Protein AF-A0A316BEP5-F1 (afdb_monomer)

Secondary structure (DSSP, 8-state):
-EEEEE-----GGGGGGGSSS-GGG-EEETTEEHHHHHHHHHHHTT--EEEEEE-TTHHHHHHHHHHTT-S-EEEEEE-TTTTTS-HHHHHHHHGGG--S-EEEEETTEEE-HHHHHHHHH-SSEEEEEESSSPPPSSS-EEEEETTEEEEEETT--SSEEEEEEEEEE-HHHHHHHHHHHHHHHHTT--SS-HHHHHHTTTT-S-EEEEE-TTS-EEE--SHHHHHHHHHHHHHHHH-EEEEEE--SS--HHHHHHHHHHHTTSEEEEEEE-HHHHHHHSSPPSS-HHHHHHHHHTSTTEEEEEEE-SSSSHHHHHHH--SEEEEEGGGSSSTTHHHHHHHHHHHHTTT-EEEEEPPP--HHHHHHHHHHT-S---HHHHHHHHHHHTTTSEEEE-HHHHHHHHHHHHHTT-SEEEEEE-GGGGGSTTHHHHHHHHHHH--EEEEE----SS-BHHHHHHHHHHHHHTT--EEEEEESHHHHHHHHHHHHHTTS-TTS-GGGS--------EEEEESSSSS-GGG-SEEEEEETTEEEEEE-GGGS-SEEEE-GGGGTTS-HHHHHHHHHHHHHHHHHHHHSTT--HHHHHHHHHHHHHHHHHHHHHHTT-HHHHHHHHHHHHHHHHHHHHH---HHHHHHHHHHHHH---HHHHHHHHHHHHHHHHHHTGGGB--TT-HHHHHHHHHHHHHHTT-SSHHHHHHHHHHHHHHTTPPPPP--HHHHHHHHHH--HHHHTTSSB---HHHHHHHHHHHHS--

Radius of gyration: 35.14 Å; Cα contacts (8 Å, |Δi|>4): 1401; chains: 1; bounding box: 84×60×95 Å

Foldseek 3Di:
DAEEEEFAADLPQAPPQPPPHTLLQRDLDPVDGNQLQVLVLCVLVPHAHYEYEYHDHQVVVVVVVVVSVDNHHYDYFYDDCSVPFDCLVSLVSCVVVPQFWYFYAYSQKDFASVVVVCQVPDPFKAFEWAPADQQDQAAKKFQDDPQFGQAIDNPDDPNITGGHGTITAGSVLVVQLNVLSNVCVVVVVGHDDSRVSVNVCRCPRGYGHDHPYPGGIDGDSYVVSSVVSSVSVVVQQAAFEEEEDLDLDDDPLNLSQLVVRLSRYAYEYEYEAQVQSLVQFAGRPAHSVVVLVVQQPRPSHNHYDYDDHLACQVVCVVVVGLEYEDECVLVDDDNVVSVVNVVVSNVVPNHYYDYHHGDPDPVVVVVVCVRRPDPDPSVVRVVVVLLVCQQFHEAECPPNNPSVLSNVVVLVKQEEEEQEEPCLVVAPCVVVLVCCCVPPVHHYHYQHPADVQGAQVSLLVLLVSCVVVVHQAYEFAEAQQSLLSRLSSQFCNPDDSVDRSLPDDTDADQRAYEYEYLALAQLSLAAQWHWHDYPNDIDIHGDPRSRHSYYYQYLRSPLPPDLLRLLLRLLNLLLLLLQLLQWLQHDPQLVVLSLQLLVLSVVQVVVSSVSHSVSSSSSNSSSNSSSNSCNRQPGAQLQLLLPLVCVVVVHDRSVSSLLLCLLVQVVCVVQLVQFPRPVHSVVSVVSLCSVQVSVVHRDSVVVSVVSVVSNVVSVDDQAADDPVVLVVSLVRRDVVRNNRHRGDDDSVNSSVSVCVSHNDD

Structure (mmCIF, N/CA/C/O backbone):
data_AF-A0A316BEP5-F1
#
_entry.id   AF-A0A316BEP5-F1
#
loop_
_atom_site.group_PDB
_atom_site.id
_atom_site.type_symbol
_atom_site.label_atom_id
_atom_site.label_alt_id
_atom_site.label_comp_id
_atom_site.label_asym_id
_atom_site.label_entity_id
_atom_site.label_seq_id
_atom_site.pdbx_PDB_ins_code
_atom_site.Cartn_x
_atom_site.Cartn_y
_atom_site.Cartn_z
_atom_site.occupancy
_atom_site.B_iso_or_equiv
_atom_site.auth_seq_id
_atom_site.auth_comp_id
_atom_site.auth_asym_id
_atom_site.auth_atom_id
_atom_site.pdbx_PDB_model_num
ATOM 1 N N . MET A 1 1 ? -20.422 9.930 34.159 1.00 94.19 1 MET A N 1
ATOM 2 C CA . MET A 1 1 ? -20.842 8.522 34.036 1.00 94.19 1 MET A CA 1
ATOM 3 C C . MET A 1 1 ? -19.641 7.634 34.285 1.00 94.19 1 MET A C 1
ATOM 5 O O . MET A 1 1 ? -18.597 7.869 33.685 1.00 94.19 1 MET A O 1
ATOM 9 N N . LYS A 1 2 ? -19.797 6.621 35.137 1.00 97.38 2 LYS A N 1
ATOM 10 C CA . LYS A 1 2 ? -18.762 5.634 35.473 1.00 97.38 2 LYS A CA 1
ATOM 11 C C . LYS A 1 2 ? -19.200 4.233 35.066 1.00 97.38 2 LYS A C 1
ATOM 13 O O . LYS A 1 2 ? -20.391 3.935 35.078 1.00 97.38 2 LYS A O 1
ATOM 18 N N . ALA A 1 3 ? -18.248 3.357 34.767 1.00 98.31 3 ALA A N 1
ATOM 19 C CA . ALA A 1 3 ? -18.516 1.926 34.660 1.00 98.31 3 ALA A CA 1
ATOM 20 C C . ALA A 1 3 ? -18.322 1.249 36.023 1.00 98.31 3 ALA A C 1
ATOM 22 O O . ALA A 1 3 ? -17.294 1.452 36.663 1.00 98.31 3 ALA A O 1
ATOM 23 N N . LEU A 1 4 ? -19.282 0.434 36.454 1.00 98.50 4 LEU A N 1
ATOM 24 C CA . LEU A 1 4 ? -19.165 -0.479 37.586 1.00 98.50 4 LEU A CA 1
ATOM 25 C C . LEU A 1 4 ? -19.053 -1.910 37.055 1.00 98.50 4 LEU A C 1
ATOM 27 O O . LEU A 1 4 ? -20.023 -2.437 36.514 1.00 98.50 4 LEU A O 1
ATOM 31 N N . ILE A 1 5 ? -17.887 -2.536 37.230 1.00 97.88 5 ILE A N 1
ATOM 32 C CA . ILE A 1 5 ? -17.625 -3.913 36.784 1.00 97.88 5 ILE A CA 1
ATOM 33 C C . ILE A 1 5 ? -17.524 -4.842 37.999 1.00 97.88 5 ILE A C 1
ATOM 35 O O . ILE A 1 5 ? -16.723 -4.615 38.917 1.00 97.88 5 ILE A O 1
ATOM 39 N N . LEU A 1 6 ? -18.344 -5.895 38.019 1.00 96.38 6 LEU A N 1
ATOM 40 C CA . LEU A 1 6 ? -18.434 -6.837 39.136 1.00 96.38 6 LEU A CA 1
ATOM 41 C C . LEU A 1 6 ? -17.553 -8.081 38.906 1.00 96.38 6 LEU A C 1
ATOM 43 O O . LEU A 1 6 ? -17.919 -8.950 38.123 1.00 96.38 6 LEU A O 1
ATOM 47 N N . ASN A 1 7 ? -16.408 -8.179 39.606 1.00 92.44 7 ASN A N 1
ATOM 48 C CA . ASN A 1 7 ? -15.392 -9.241 39.430 1.00 92.44 7 ASN A CA 1
ATOM 49 C C . ASN A 1 7 ? -15.070 -10.027 40.721 1.00 92.44 7 ASN A C 1
ATOM 51 O O . ASN A 1 7 ? -13.995 -10.605 40.863 1.00 92.44 7 ASN A O 1
ATOM 55 N N . SER A 1 8 ? -15.978 -10.040 41.696 1.00 82.38 8 SER A N 1
ATOM 56 C CA . SER A 1 8 ? -15.737 -10.631 43.028 1.00 82.38 8 SER A CA 1
ATOM 57 C C . SER A 1 8 ? -16.052 -12.134 43.132 1.00 82.38 8 SER A C 1
ATOM 59 O O . SER A 1 8 ? -15.769 -12.738 44.163 1.00 82.38 8 SER A O 1
ATOM 61 N N . GLY A 1 9 ? -16.614 -12.752 42.086 1.00 77.50 9 GLY A N 1
ATOM 62 C CA . GLY A 1 9 ? -17.022 -14.162 42.085 1.00 77.50 9 GLY A CA 1
ATOM 63 C C . GLY A 1 9 ? -15.871 -15.171 41.943 1.00 77.50 9 GLY A C 1
ATOM 64 O O . GLY A 1 9 ? -14.822 -14.872 41.381 1.00 77.50 9 GLY A O 1
ATOM 65 N N . LEU A 1 10 ? -16.102 -16.401 42.419 1.00 74.50 10 LEU A N 1
ATOM 66 C CA . LEU A 1 10 ? -15.107 -17.488 42.458 1.00 74.50 10 LEU A CA 1
ATOM 67 C C . LEU A 1 10 ? -14.943 -18.278 41.146 1.00 74.50 10 LEU A C 1
ATOM 69 O O . LEU A 1 10 ? -13.952 -18.980 40.982 1.00 74.50 10 LEU A O 1
ATOM 73 N N . GLY A 1 11 ? -15.908 -18.217 40.223 1.00 73.94 11 GLY A N 1
ATOM 74 C CA . GLY A 1 11 ? -15.787 -18.839 38.894 1.00 73.94 11 GLY A CA 1
ATOM 75 C C . GLY A 1 11 ? -15.676 -20.374 38.857 1.00 73.94 11 GLY A C 1
ATOM 76 O O . GLY A 1 11 ? -15.323 -20.918 37.819 1.00 73.94 11 GLY A O 1
ATOM 77 N N . HIS A 1 12 ? -16.002 -21.096 39.939 1.00 73.81 12 HIS A N 1
ATOM 78 C CA . HIS A 1 12 ? -15.737 -22.541 40.102 1.00 73.81 12 HIS A CA 1
ATOM 79 C C . HIS A 1 12 ? -16.158 -23.465 38.941 1.00 73.81 12 HIS A C 1
ATOM 81 O O . HIS A 1 12 ? -15.578 -24.536 38.775 1.00 73.81 12 HIS A O 1
ATOM 87 N N . ARG A 1 13 ? -17.164 -23.079 38.147 1.00 75.44 13 ARG A N 1
ATOM 88 C CA . ARG A 1 13 ? -17.688 -23.865 37.015 1.00 75.44 13 ARG A CA 1
ATOM 89 C C . ARG A 1 13 ? -16.745 -23.912 35.803 1.00 75.44 13 ARG A C 1
ATOM 91 O O . ARG A 1 13 ? -16.906 -24.789 34.964 1.00 75.44 13 ARG A O 1
ATOM 98 N N . MET A 1 14 ? -15.742 -23.036 35.742 1.00 78.81 14 MET A N 1
ATOM 99 C CA . MET A 1 14 ? -14.740 -22.985 34.667 1.00 78.81 14 MET A CA 1
ATOM 100 C C . MET A 1 14 ? -13.553 -23.944 34.882 1.00 78.81 14 MET A C 1
ATOM 102 O O . MET A 1 14 ? -12.717 -24.119 33.994 1.00 78.81 14 MET A O 1
ATOM 106 N N . GLY A 1 15 ? -13.471 -24.601 36.045 1.00 78.88 15 GLY A N 1
ATOM 107 C CA . GLY A 1 15 ? -12.435 -25.592 36.340 1.00 78.88 15 GLY A CA 1
ATOM 108 C C . GLY A 1 15 ? -11.015 -25.020 36.252 1.00 78.88 15 GLY A C 1
ATOM 109 O O . GLY A 1 15 ? -10.701 -24.018 36.890 1.00 78.88 15 GLY A O 1
ATOM 110 N N . VAL A 1 16 ? -10.151 -25.671 35.464 1.00 73.88 16 VAL A N 1
ATOM 111 C CA . VAL A 1 16 ? -8.734 -25.285 35.287 1.00 73.88 16 VAL A CA 1
ATOM 112 C C . VAL A 1 16 ? -8.589 -23.916 34.610 1.00 73.88 16 VAL A C 1
ATOM 114 O O . VAL A 1 16 ? -7.609 -23.223 34.847 1.00 73.88 16 VAL A O 1
ATOM 117 N N . LEU A 1 17 ? -9.578 -23.473 33.824 1.00 71.06 17 LEU A N 1
ATOM 118 C CA . LEU A 1 17 ? -9.513 -22.193 33.106 1.00 71.06 17 LEU A CA 1
ATOM 119 C C . LEU A 1 17 ? -9.552 -20.966 34.025 1.00 71.06 17 LEU A C 1
ATOM 121 O O . LEU A 1 17 ? -9.304 -19.868 33.556 1.00 71.06 17 LEU A O 1
ATOM 125 N N . THR A 1 18 ? -9.886 -21.117 35.307 1.00 77.81 18 THR A N 1
ATOM 126 C CA . THR A 1 18 ? -9.888 -20.013 36.283 1.00 77.81 18 THR A CA 1
ATOM 127 C C . THR A 1 18 ? -9.160 -20.394 37.570 1.00 77.81 18 THR A C 1
ATOM 129 O O . THR A 1 18 ? -9.447 -19.845 38.633 1.00 77.81 18 THR A O 1
ATOM 132 N N . SER A 1 19 ? -8.249 -21.375 37.518 1.00 77.31 19 SER A N 1
ATOM 133 C CA . SER A 1 19 ? -7.516 -21.813 38.713 1.00 77.31 19 SER A CA 1
ATOM 134 C C . SER A 1 19 ? -6.464 -20.805 39.172 1.00 77.31 19 SER A C 1
ATOM 136 O O . SER A 1 19 ? -6.113 -20.795 40.348 1.00 77.31 19 SER A O 1
ATOM 138 N N . GLU A 1 20 ? -5.972 -19.964 38.260 1.00 81.31 20 GLU A N 1
ATOM 139 C CA . GLU A 1 20 ? -4.871 -19.022 38.518 1.00 81.31 20 GLU A CA 1
ATOM 140 C C . GLU A 1 20 ? -5.258 -17.551 38.291 1.00 81.31 20 GLU A C 1
ATOM 142 O O . GLU A 1 20 ? -4.452 -16.655 38.530 1.00 81.31 20 GLU A O 1
ATOM 147 N N . HIS A 1 21 ? -6.490 -17.281 37.848 1.00 83.88 21 HIS A N 1
ATOM 148 C CA . HIS A 1 21 ? -6.966 -15.927 37.572 1.00 83.88 21 HIS A CA 1
ATOM 149 C C . HIS A 1 21 ? -8.503 -15.807 37.668 1.00 83.88 21 HIS A C 1
ATOM 151 O O . HIS A 1 21 ? -9.218 -16.805 37.535 1.00 83.88 21 HIS A O 1
ATOM 157 N N . PRO A 1 22 ? -9.044 -14.584 37.855 1.00 87.19 22 PRO A N 1
ATOM 158 C CA . PRO A 1 22 ? -10.480 -14.317 37.787 1.00 87.19 22 PRO A CA 1
ATOM 159 C C . PRO A 1 22 ? -11.125 -14.758 36.464 1.00 87.19 22 PRO A C 1
ATOM 161 O O . PRO A 1 22 ? -10.497 -14.706 35.404 1.00 87.19 22 PRO A O 1
ATOM 164 N N . LYS A 1 23 ? -12.427 -15.078 36.500 1.00 89.50 23 LYS A N 1
ATOM 165 C CA . LYS A 1 23 ? -13.220 -15.465 35.313 1.00 89.50 23 LYS A CA 1
ATOM 166 C C . LYS A 1 23 ? -13.191 -14.416 34.198 1.00 89.50 23 LYS A C 1
ATOM 168 O O . LYS A 1 23 ? -13.079 -14.773 33.030 1.00 89.50 23 LYS A O 1
ATOM 173 N N . CYS A 1 24 ? -13.192 -13.131 34.545 1.00 92.25 24 CYS A N 1
ATOM 174 C CA . CYS A 1 24 ? -13.116 -12.033 33.579 1.00 92.25 24 CYS A CA 1
ATOM 175 C C . CYS A 1 24 ? -11.785 -11.974 32.800 1.00 92.25 24 CYS A C 1
ATOM 177 O O . CYS A 1 24 ? -11.690 -11.305 31.774 1.00 92.25 24 CYS A O 1
ATOM 179 N N . MET A 1 25 ? -10.749 -12.691 33.242 1.00 92.94 25 MET A N 1
ATOM 180 C CA . MET A 1 25 ? -9.478 -12.815 32.522 1.00 92.94 25 MET A CA 1
ATOM 181 C C . MET A 1 25 ? -9.443 -14.014 31.564 1.00 92.94 25 MET A C 1
ATOM 183 O O . MET A 1 25 ? -8.424 -14.231 30.922 1.00 92.94 25 MET A O 1
ATOM 187 N N . THR A 1 26 ? -10.545 -14.754 31.411 1.00 92.81 26 THR A N 1
ATOM 188 C CA . THR A 1 26 ? -10.648 -15.827 30.410 1.00 92.81 26 THR A CA 1
ATOM 189 C C . THR A 1 26 ? -10.483 -15.258 29.001 1.00 92.81 26 THR A C 1
ATOM 191 O O . THR A 1 26 ? -11.129 -14.266 28.647 1.00 92.81 26 THR A O 1
ATOM 194 N N . GLU A 1 27 ? -9.623 -15.885 28.201 1.00 93.75 27 GLU A N 1
ATOM 195 C CA . GLU A 1 27 ? -9.414 -15.556 26.790 1.00 93.75 27 GLU A CA 1
ATOM 196 C C . GLU A 1 27 ? -10.657 -15.904 25.962 1.00 93.75 27 GLU A C 1
ATOM 198 O O . GLU A 1 27 ? -11.173 -17.015 26.040 1.00 93.75 27 GLU A O 1
ATOM 203 N N . VAL A 1 28 ? -11.135 -14.949 25.163 1.00 93.25 28 VAL A N 1
ATOM 204 C CA . VAL A 1 28 ? -12.271 -15.120 24.230 1.00 93.25 28 VAL A CA 1
ATOM 205 C C . VAL A 1 28 ? -11.830 -15.060 22.768 1.00 93.25 28 VAL A C 1
ATOM 207 O O . VAL A 1 28 ? -12.581 -15.415 21.861 1.00 93.25 28 VAL A O 1
ATOM 210 N N . SER A 1 29 ? -10.599 -14.609 22.531 1.00 88.38 29 SER A N 1
ATOM 211 C CA . SER A 1 29 ? -9.916 -14.625 21.243 1.00 88.38 29 SER A CA 1
ATOM 212 C C . SER A 1 29 ? -8.402 -14.679 21.473 1.00 88.38 29 SER A C 1
ATOM 214 O O . SER A 1 29 ? -7.930 -14.537 22.598 1.00 88.38 29 SER A O 1
ATOM 216 N N . ALA A 1 30 ? -7.622 -14.821 20.398 1.00 82.44 30 ALA A N 1
ATOM 217 C CA . ALA A 1 30 ? -6.159 -14.829 20.477 1.00 82.44 30 ALA A CA 1
ATOM 218 C C . ALA A 1 30 ? -5.543 -13.502 20.973 1.00 82.44 30 ALA A C 1
ATOM 220 O O . ALA A 1 30 ? -4.338 -13.432 21.197 1.00 82.44 30 ALA A O 1
ATOM 221 N N . THR A 1 31 ? -6.334 -12.429 21.078 1.00 83.12 31 THR A N 1
ATOM 222 C CA . THR A 1 31 ? -5.850 -11.082 21.420 1.00 83.12 31 THR A CA 1
ATOM 223 C C . THR A 1 31 ? -6.643 -10.415 22.543 1.00 83.12 31 THR A C 1
ATOM 225 O O . THR A 1 31 ? -6.311 -9.288 22.932 1.00 83.12 31 THR A O 1
ATOM 228 N N . GLU A 1 32 ? -7.691 -11.067 23.063 1.00 91.88 32 GLU A N 1
ATOM 229 C CA . GLU A 1 32 ? -8.589 -10.490 24.063 1.00 91.88 32 GLU A CA 1
ATOM 230 C C . GLU A 1 32 ? -9.044 -11.502 25.119 1.00 91.88 32 GLU A C 1
ATOM 232 O O . GLU A 1 32 ? -9.495 -12.605 24.816 1.00 91.88 32 GLU A O 1
ATOM 237 N N . THR A 1 33 ? -9.036 -11.052 26.372 1.00 95.56 33 THR A N 1
ATOM 238 C CA . THR A 1 33 ? -9.859 -11.605 27.455 1.00 95.56 33 THR A CA 1
ATOM 239 C C . THR A 1 33 ? -11.205 -10.888 27.548 1.00 95.56 33 THR A C 1
ATOM 241 O O . THR A 1 33 ? -11.322 -9.760 27.049 1.00 95.56 33 THR A O 1
ATOM 244 N N . ILE A 1 34 ? -12.184 -11.481 28.249 1.00 96.06 34 ILE A N 1
ATOM 245 C CA . ILE A 1 34 ? -13.493 -10.853 28.532 1.00 96.06 34 ILE A CA 1
ATOM 246 C C . ILE A 1 34 ? -13.300 -9.413 29.028 1.00 96.06 34 ILE A C 1
ATOM 248 O O . ILE A 1 34 ? -13.824 -8.466 28.441 1.00 96.06 34 ILE A O 1
ATOM 252 N N . LEU A 1 35 ? -12.469 -9.229 30.056 1.00 96.25 35 LEU A N 1
ATOM 253 C CA . LEU A 1 35 ? -12.233 -7.928 30.664 1.00 96.25 35 LEU A CA 1
ATOM 254 C C . LEU A 1 35 ? -11.538 -6.956 29.711 1.00 96.25 35 LEU A C 1
ATOM 256 O O . LEU A 1 35 ? -11.959 -5.807 29.595 1.00 96.25 35 LEU A O 1
ATOM 260 N N . SER A 1 36 ? -10.485 -7.394 29.012 1.00 96.50 36 SER A N 1
ATOM 261 C CA . SER A 1 36 ? -9.779 -6.507 28.079 1.00 96.50 36 SER A CA 1
ATOM 262 C C . SER A 1 36 ? -10.716 -5.990 26.987 1.00 96.50 36 SER A C 1
ATOM 264 O O . SER A 1 36 ? -10.635 -4.822 26.609 1.00 96.50 36 SER A O 1
ATOM 266 N N . ARG A 1 37 ? -11.661 -6.829 26.545 1.00 95.06 37 ARG A N 1
ATOM 267 C CA . ARG A 1 37 ? -12.696 -6.456 25.591 1.00 95.06 37 ARG A CA 1
ATOM 268 C C . ARG A 1 37 ? -13.671 -5.446 26.190 1.00 95.06 37 ARG A C 1
ATOM 270 O O . ARG A 1 37 ? -13.867 -4.390 25.596 1.00 95.06 37 ARG A O 1
ATOM 277 N N . GLN A 1 38 ? -14.240 -5.727 27.365 1.00 97.25 38 GLN A N 1
ATOM 278 C CA . GLN A 1 38 ? -15.147 -4.802 28.062 1.00 97.25 38 GLN A CA 1
ATOM 279 C C . GLN A 1 38 ? -14.518 -3.408 28.206 1.00 97.25 38 GLN A C 1
ATOM 281 O O . GLN A 1 38 ? -15.133 -2.406 27.839 1.00 97.25 38 GLN A O 1
ATOM 286 N N . LEU A 1 39 ? -13.262 -3.343 28.658 1.00 97.31 39 LEU A N 1
ATOM 287 C CA . LEU A 1 39 ? -12.530 -2.089 28.830 1.00 97.31 39 LEU A CA 1
ATOM 288 C C . LEU A 1 39 ? -12.281 -1.379 27.490 1.00 97.31 39 LEU A C 1
ATOM 290 O O . LEU A 1 39 ? -12.564 -0.189 27.370 1.00 97.31 39 LEU A O 1
ATOM 294 N N . LYS A 1 40 ? -11.821 -2.080 26.446 1.00 94.00 40 LYS A N 1
ATOM 295 C CA . LYS A 1 40 ? -11.631 -1.474 25.112 1.00 94.00 40 LYS A CA 1
ATOM 296 C C . LYS A 1 40 ? -12.938 -0.915 24.537 1.00 94.00 40 LYS A C 1
ATOM 298 O O . LYS A 1 40 ? -12.927 0.167 23.948 1.00 94.00 40 LYS A O 1
ATOM 303 N N . LEU A 1 41 ? -14.059 -1.616 24.722 1.00 94.69 41 LEU A N 1
ATOM 304 C CA . LEU A 1 41 ? -15.375 -1.162 24.267 1.00 94.69 41 LEU A CA 1
ATOM 305 C C . LEU A 1 41 ? -15.842 0.079 25.043 1.00 94.69 41 LEU A C 1
ATOM 307 O O . LEU A 1 41 ? -16.244 1.059 24.414 1.00 94.69 41 LEU A O 1
ATOM 311 N N . LEU A 1 42 ? -15.706 0.090 26.372 1.00 96.19 42 LEU A N 1
ATOM 312 C CA . LEU A 1 42 ? -15.985 1.262 27.212 1.00 96.19 42 LEU A CA 1
ATOM 313 C C . LEU A 1 42 ? -15.149 2.479 26.791 1.00 96.19 42 LEU A C 1
ATOM 315 O O . LEU A 1 42 ? -15.701 3.559 26.568 1.00 96.19 42 LEU A O 1
ATOM 319 N N . LEU A 1 43 ? -13.840 2.290 26.584 1.00 93.50 43 LEU A N 1
ATOM 320 C CA . LEU A 1 43 ? -12.944 3.355 26.127 1.00 93.50 43 LEU A CA 1
ATOM 321 C C . LEU A 1 43 ? -13.382 3.918 24.774 1.00 93.50 43 LEU A C 1
ATOM 323 O O . LEU A 1 43 ? -13.357 5.129 24.562 1.00 93.50 43 LEU A O 1
ATOM 327 N N . SER A 1 44 ? -13.801 3.042 23.855 1.00 89.56 44 SER A N 1
ATOM 328 C CA . SER A 1 44 ? -14.253 3.442 22.517 1.00 89.56 44 SER A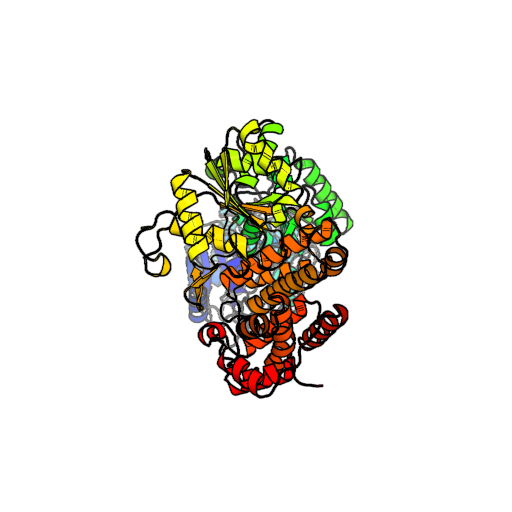 CA 1
ATOM 329 C C . SER A 1 44 ? -15.511 4.316 22.535 1.00 89.56 44 SER A C 1
ATOM 331 O O . SER A 1 44 ? -15.741 5.076 21.594 1.00 89.56 44 SER A O 1
ATOM 333 N N . LEU A 1 45 ? -16.292 4.232 23.614 1.00 91.50 45 LEU A N 1
ATOM 334 C CA . LEU A 1 45 ? -17.512 5.003 23.853 1.00 91.50 45 LEU A CA 1
ATOM 335 C C . LEU A 1 45 ? -17.278 6.165 24.835 1.00 91.50 45 LEU A C 1
ATOM 337 O O . LEU A 1 45 ? -18.224 6.825 25.253 1.00 91.50 45 LEU A O 1
ATOM 341 N N . GLY A 1 46 ? -16.013 6.457 25.162 1.00 91.69 46 GLY A N 1
ATOM 342 C CA . GLY A 1 46 ? -15.612 7.610 25.967 1.00 91.69 46 GLY A CA 1
ATOM 343 C C . GLY A 1 46 ? -15.752 7.423 27.477 1.00 91.69 46 GLY A C 1
ATOM 344 O O . GLY A 1 46 ? -15.623 8.400 28.210 1.00 91.69 46 GLY A O 1
ATOM 345 N N . ILE A 1 47 ? -15.997 6.202 27.959 1.00 95.88 47 ILE A N 1
ATOM 346 C CA . ILE A 1 47 ? -16.055 5.916 29.395 1.00 95.88 47 ILE A CA 1
ATOM 347 C C . ILE A 1 47 ? -14.647 5.594 29.889 1.00 95.88 47 ILE A C 1
ATOM 349 O O . ILE A 1 47 ? -14.083 4.553 29.554 1.00 95.88 47 ILE A O 1
ATOM 353 N N . THR A 1 48 ? -14.082 6.501 30.685 1.00 96.94 48 THR A N 1
ATOM 354 C CA . THR A 1 48 ? -12.712 6.399 31.211 1.00 96.94 48 THR A CA 1
ATOM 355 C C . THR A 1 48 ? -12.645 6.063 32.693 1.00 96.94 48 THR A C 1
ATOM 357 O O . THR A 1 48 ? -11.608 5.595 33.149 1.00 96.94 48 THR A O 1
ATOM 360 N N . ASP A 1 49 ? -13.719 6.290 33.448 1.00 97.94 49 ASP A N 1
ATOM 361 C CA . ASP A 1 49 ? -13.750 6.100 34.897 1.00 97.94 49 ASP A CA 1
ATOM 362 C C . ASP A 1 49 ? -14.422 4.769 35.248 1.00 97.94 49 ASP A C 1
ATOM 364 O O . ASP A 1 49 ? -15.622 4.579 35.028 1.00 97.94 49 ASP A O 1
ATOM 368 N N . VAL A 1 50 ? -13.634 3.840 35.793 1.00 98.31 50 VAL A N 1
ATOM 369 C CA . VAL A 1 50 ? -14.045 2.460 36.071 1.00 98.31 50 VAL A CA 1
ATOM 370 C C . VAL A 1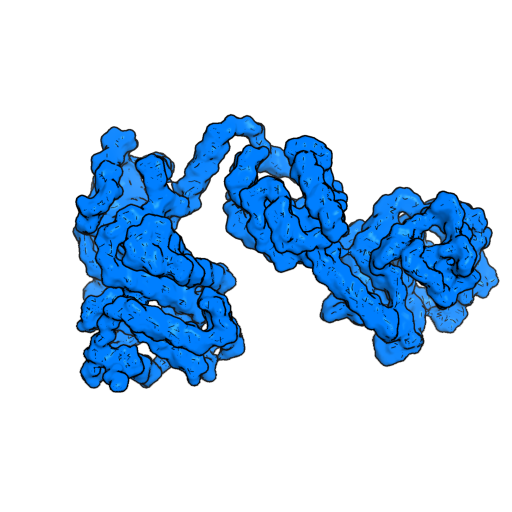 50 ? -13.912 2.169 37.562 1.00 98.31 50 VAL A C 1
ATOM 372 O O . VAL A 1 50 ? -12.818 2.186 38.124 1.00 98.31 50 VAL A O 1
ATOM 375 N N . VAL A 1 51 ? -15.030 1.849 38.205 1.00 98.38 51 VAL A N 1
ATOM 376 C CA . VAL A 1 51 ? -15.074 1.255 39.541 1.00 98.38 51 VAL A CA 1
ATOM 377 C C . VAL A 1 51 ? -15.154 -0.257 39.372 1.00 98.38 51 VAL A C 1
ATOM 379 O O . VAL A 1 51 ? -16.089 -0.780 38.770 1.00 98.38 51 VAL A O 1
ATOM 382 N N . MET A 1 52 ? -14.169 -0.980 39.892 1.00 97.06 52 MET A N 1
ATOM 383 C CA . MET A 1 52 ? -14.077 -2.426 39.733 1.00 97.06 52 MET A CA 1
ATOM 384 C C . MET A 1 52 ? -14.086 -3.105 41.094 1.00 97.06 52 MET A C 1
ATOM 386 O O . MET A 1 52 ? -13.223 -2.841 41.931 1.00 97.06 52 MET A O 1
ATOM 390 N N . THR A 1 53 ? -15.058 -3.989 41.318 1.00 96.44 53 THR A N 1
ATOM 391 C CA . THR A 1 53 ? -15.100 -4.766 42.563 1.00 96.44 53 THR A CA 1
ATOM 392 C C . THR A 1 53 ? -14.254 -6.022 42.431 1.00 96.44 53 THR A C 1
ATOM 394 O O . THR A 1 53 ? -14.355 -6.727 41.430 1.00 96.44 53 THR A O 1
ATOM 397 N N . THR A 1 54 ? -13.430 -6.311 43.432 1.00 94.19 54 THR A N 1
ATOM 398 C CA . THR A 1 54 ? -12.497 -7.447 43.440 1.00 94.19 54 THR A CA 1
ATOM 399 C C . THR A 1 54 ? -12.797 -8.400 44.606 1.00 94.19 54 THR A C 1
ATOM 401 O O . THR A 1 54 ? -13.600 -8.081 45.484 1.00 94.19 54 THR A O 1
ATOM 404 N N . GLY A 1 55 ? -12.210 -9.600 44.595 1.00 89.81 55 GLY A N 1
ATOM 405 C CA . GLY A 1 55 ? -12.444 -10.643 45.603 1.00 89.81 55 GLY A CA 1
ATOM 406 C C . GLY A 1 55 ? -11.254 -11.597 45.722 1.00 89.81 55 GLY A C 1
ATOM 407 O O . GLY A 1 55 ? -10.164 -11.173 46.087 1.00 89.81 55 GLY A O 1
ATOM 408 N N . TYR A 1 56 ? -11.453 -12.873 45.378 1.00 81.81 56 TYR A N 1
ATOM 409 C CA . TYR A 1 56 ? -10.479 -13.964 45.563 1.00 81.81 56 TYR A CA 1
ATOM 410 C C . TYR A 1 56 ? -9.089 -13.746 44.922 1.00 81.81 56 TYR A C 1
ATOM 412 O O . TYR A 1 56 ? -8.096 -14.230 45.454 1.00 81.81 56 TYR A O 1
ATOM 420 N N . PHE A 1 57 ? -9.008 -12.990 43.821 1.00 83.75 57 PHE A N 1
ATOM 421 C CA . PHE A 1 57 ? -7.778 -12.720 43.057 1.00 83.75 57 PHE A CA 1
ATOM 422 C C . PHE A 1 57 ? -7.558 -11.215 42.829 1.00 83.75 57 PHE A C 1
ATOM 424 O O . PHE A 1 57 ? -7.297 -10.767 41.710 1.00 83.75 57 PHE A O 1
ATOM 431 N N . ASP A 1 58 ? -7.737 -10.405 43.868 1.00 89.19 58 ASP A N 1
ATOM 432 C CA . ASP A 1 58 ? -7.718 -8.948 43.739 1.00 89.19 58 ASP A CA 1
ATOM 433 C C . ASP A 1 58 ? -6.420 -8.386 43.144 1.00 89.19 58 ASP A C 1
ATOM 435 O O . ASP A 1 58 ? -6.493 -7.615 42.188 1.00 89.19 58 ASP A O 1
ATOM 439 N N . GLN A 1 59 ? -5.252 -8.810 43.631 1.00 91.94 59 GLN A N 1
ATOM 440 C CA . GLN A 1 59 ? -3.973 -8.301 43.137 1.00 91.94 59 GLN A CA 1
ATOM 441 C C . GLN A 1 59 ? -3.714 -8.704 41.679 1.00 91.94 59 GLN A C 1
ATOM 443 O O . GLN A 1 59 ? -3.289 -7.869 40.888 1.00 91.94 59 GLN A O 1
ATOM 448 N N . VAL A 1 60 ? -4.050 -9.942 41.294 1.00 92.56 60 VAL A N 1
ATOM 449 C CA . VAL A 1 60 ? -3.899 -10.432 39.909 1.00 92.56 60 VAL A CA 1
ATOM 450 C C . VAL A 1 60 ? -4.711 -9.572 38.939 1.00 92.56 60 VAL A C 1
ATOM 452 O O . VAL A 1 60 ? -4.226 -9.196 37.874 1.00 92.56 60 VAL A O 1
ATOM 455 N N . LEU A 1 61 ? -5.939 -9.217 39.324 1.00 92.56 61 LEU A N 1
ATOM 456 C CA . LEU A 1 61 ? -6.819 -8.380 38.514 1.00 92.56 61 LEU A CA 1
ATOM 457 C C . LEU A 1 61 ? -6.301 -6.938 38.389 1.00 92.56 61 LEU A C 1
ATOM 459 O O . LEU A 1 61 ? -6.365 -6.355 37.304 1.00 92.56 61 LEU A O 1
ATOM 463 N N . ILE A 1 62 ? -5.782 -6.372 39.484 1.00 94.38 62 ILE A N 1
ATOM 464 C CA . ILE A 1 62 ? -5.167 -5.036 39.502 1.00 94.38 62 ILE A CA 1
ATOM 465 C C . ILE A 1 62 ? -3.943 -5.009 38.582 1.00 94.38 62 ILE A C 1
ATOM 467 O O . ILE A 1 62 ? -3.831 -4.128 37.726 1.00 94.38 62 ILE A O 1
ATOM 471 N N . ASP A 1 63 ? -3.057 -5.996 38.714 1.00 95.19 63 ASP A N 1
ATOM 472 C CA . ASP A 1 63 ? -1.840 -6.110 37.910 1.00 95.19 63 ASP A CA 1
ATOM 473 C C . ASP A 1 63 ? -2.171 -6.276 36.425 1.00 95.19 63 ASP A C 1
ATOM 475 O O . ASP A 1 63 ? -1.556 -5.624 35.581 1.00 95.19 63 ASP A O 1
ATOM 479 N N . TYR A 1 64 ? -3.196 -7.067 36.100 1.00 94.75 64 TYR A N 1
ATOM 480 C CA . TYR A 1 64 ? -3.668 -7.226 34.729 1.00 94.75 64 TYR A CA 1
ATOM 481 C C . TYR A 1 64 ? -4.195 -5.913 34.132 1.00 94.75 64 TYR A C 1
ATOM 483 O O . TYR A 1 64 ? -3.815 -5.547 33.021 1.00 94.75 64 TYR A O 1
ATOM 491 N N . CYS A 1 65 ? -5.014 -5.154 34.869 1.00 94.25 65 CYS A N 1
ATOM 492 C CA . CYS A 1 65 ? -5.503 -3.853 34.399 1.00 94.25 65 CYS A CA 1
ATOM 493 C C . CYS A 1 65 ? -4.354 -2.859 34.157 1.00 94.25 65 CYS A C 1
ATOM 495 O O . CYS A 1 65 ? -4.365 -2.141 33.157 1.00 94.25 65 CYS A O 1
ATOM 497 N N . ASN A 1 66 ? -3.344 -2.854 35.034 1.00 92.44 66 ASN A N 1
ATOM 498 C CA . ASN A 1 66 ? -2.141 -2.040 34.861 1.00 92.44 66 ASN A CA 1
ATOM 499 C C . ASN A 1 66 ? -1.329 -2.481 33.632 1.00 92.44 66 ASN A C 1
ATOM 501 O O . ASN A 1 66 ? -0.861 -1.638 32.867 1.00 92.44 66 ASN A O 1
ATOM 505 N N . PHE A 1 67 ? -1.200 -3.793 33.414 1.00 93.94 67 PHE A N 1
ATOM 506 C CA . PHE A 1 67 ? -0.492 -4.372 32.272 1.00 93.94 67 PHE A CA 1
ATOM 507 C C . PHE A 1 67 ? -1.133 -4.005 30.927 1.00 93.94 67 PHE A C 1
ATOM 509 O O . PHE A 1 67 ? -0.416 -3.758 29.959 1.00 93.94 67 PHE A O 1
ATOM 516 N N . LEU A 1 68 ? -2.467 -3.907 30.862 1.00 93.00 68 LEU A N 1
ATOM 517 C CA . LEU A 1 68 ? -3.174 -3.512 29.638 1.00 93.00 68 LEU A CA 1
ATOM 518 C C . LEU A 1 68 ? -2.815 -2.095 29.155 1.00 93.00 68 LEU A C 1
ATOM 520 O O . LEU A 1 68 ? -3.017 -1.795 27.978 1.00 93.00 68 LEU A O 1
ATOM 524 N N . GLY A 1 69 ? -2.317 -1.217 30.037 1.00 91.38 69 GLY A N 1
ATOM 525 C CA . GLY A 1 69 ? -1.854 0.125 29.668 1.00 91.38 69 GLY A CA 1
ATOM 526 C C . GLY A 1 69 ? -2.935 1.023 29.052 1.00 91.38 69 GLY A C 1
ATOM 527 O O . GLY A 1 69 ? -2.620 1.933 28.282 1.00 91.38 69 GLY A O 1
ATOM 528 N N . LEU A 1 70 ? -4.214 0.761 29.343 1.00 93.25 70 LEU A N 1
ATOM 529 C CA . LEU A 1 70 ? -5.329 1.552 28.820 1.00 93.25 70 LEU A CA 1
ATOM 530 C C . LEU A 1 70 ? -5.404 2.913 29.536 1.00 93.25 70 LEU A C 1
ATOM 532 O O . LEU A 1 70 ? -5.239 2.964 30.755 1.00 93.25 70 LEU A O 1
ATOM 536 N N . PRO A 1 71 ? -5.699 4.016 28.821 1.00 94.31 71 PRO A N 1
ATOM 537 C CA . PRO A 1 71 ? -5.835 5.348 29.413 1.00 94.31 71 PRO A CA 1
ATOM 538 C C . PRO A 1 71 ? -7.173 5.488 30.165 1.00 94.31 71 PRO A C 1
ATOM 540 O O . PRO A 1 71 ? -8.084 6.183 29.718 1.00 94.31 71 PRO A O 1
ATOM 543 N N . MET A 1 72 ? -7.298 4.790 31.294 1.00 96.12 72 MET A N 1
ATOM 544 C CA . MET A 1 72 ? -8.482 4.746 32.153 1.00 96.12 72 MET A CA 1
ATOM 545 C C . MET A 1 72 ? -8.130 5.027 33.615 1.00 96.12 72 MET A C 1
ATOM 547 O O . MET A 1 72 ? -7.044 4.693 34.087 1.00 96.12 72 MET A O 1
ATOM 551 N N . ASN A 1 73 ? -9.089 5.589 34.347 1.00 96.94 73 ASN A N 1
ATOM 552 C CA . ASN A 1 73 ? -9.014 5.807 35.784 1.00 96.94 73 ASN A CA 1
ATOM 553 C C . ASN A 1 73 ? -9.694 4.639 36.506 1.00 96.94 73 ASN A C 1
ATOM 555 O O . ASN A 1 73 ? -10.923 4.538 36.520 1.00 96.94 73 ASN A O 1
ATOM 559 N N . PHE A 1 74 ? -8.900 3.769 37.126 1.00 97.62 74 PHE A N 1
ATOM 560 C CA . PHE A 1 74 ? -9.418 2.631 37.881 1.00 97.62 74 PHE A CA 1
ATOM 561 C C . PHE A 1 74 ? -9.561 2.949 39.372 1.00 97.62 74 PHE A C 1
ATOM 563 O O . PHE A 1 74 ? -8.639 3.448 40.013 1.00 97.62 74 PHE A O 1
ATOM 570 N N . THR A 1 75 ? -10.713 2.599 39.941 1.00 97.88 75 THR A N 1
ATOM 571 C CA . THR A 1 75 ? -10.944 2.519 41.387 1.00 97.88 75 THR A CA 1
ATOM 572 C C . THR A 1 75 ? -11.258 1.074 41.744 1.00 97.88 75 THR A C 1
ATOM 574 O O . THR A 1 75 ? -12.342 0.578 41.439 1.00 97.88 75 THR A O 1
ATOM 577 N N . PHE A 1 76 ? -10.315 0.391 42.387 1.00 97.44 76 PHE A N 1
ATOM 578 C CA . PHE A 1 76 ? -10.499 -0.991 42.825 1.00 97.44 76 PHE A CA 1
ATOM 579 C C . PHE A 1 76 ? -11.090 -1.035 44.232 1.00 97.44 76 PHE A C 1
ATOM 581 O O . PHE A 1 76 ? -10.595 -0.367 45.140 1.00 97.44 76 PHE A O 1
ATOM 588 N N . VAL A 1 77 ? -12.138 -1.835 44.416 1.00 97.12 77 VAL A N 1
ATOM 589 C CA . VAL A 1 77 ? -12.804 -2.015 45.709 1.00 97.12 77 VAL A CA 1
ATOM 590 C C . VAL A 1 77 ? -12.885 -3.501 46.037 1.00 97.12 77 V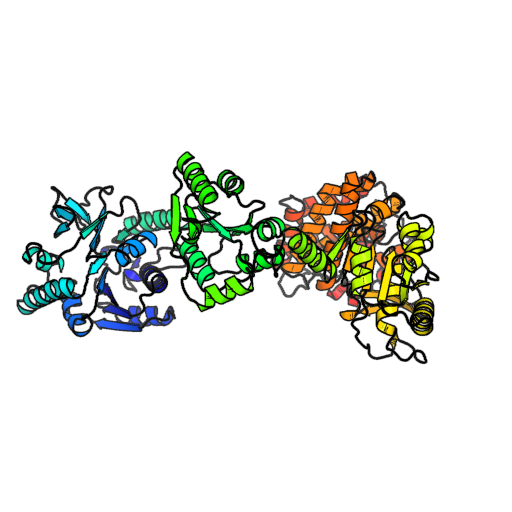AL A C 1
ATOM 592 O O . VAL A 1 77 ? -13.655 -4.239 45.426 1.00 97.12 77 VAL A O 1
ATOM 595 N N . ASN A 1 78 ? -12.099 -3.943 47.016 1.00 95.88 78 ASN A N 1
ATOM 596 C CA . ASN A 1 78 ? -12.117 -5.328 47.477 1.00 95.88 78 ASN A CA 1
ATOM 597 C C . ASN A 1 78 ? -13.397 -5.623 48.283 1.00 95.88 78 ASN A C 1
ATOM 599 O O . ASN A 1 78 ? -13.764 -4.856 49.177 1.00 95.88 78 ASN A O 1
ATOM 603 N N . ASN A 1 79 ? -14.070 -6.734 47.969 1.00 95.25 79 ASN A N 1
ATOM 604 C CA . ASN A 1 79 ? -15.076 -7.343 48.834 1.00 95.25 79 ASN A CA 1
ATOM 605 C C . ASN A 1 79 ? -14.385 -8.380 49.742 1.00 95.25 79 ASN A C 1
ATOM 607 O O . ASN A 1 79 ? -14.110 -9.486 49.276 1.00 95.25 79 ASN A O 1
ATOM 611 N N . PRO A 1 80 ? -14.168 -8.094 51.039 1.00 91.62 80 PRO A N 1
ATOM 612 C CA . PRO A 1 80 ? -13.472 -9.017 51.935 1.00 91.62 80 PRO A CA 1
ATOM 613 C C . PRO A 1 80 ? -14.304 -10.256 52.300 1.00 91.62 80 PRO A C 1
ATOM 615 O O . PRO A 1 80 ? -13.760 -11.227 52.816 1.00 91.62 80 PRO A O 1
ATOM 618 N N . LEU A 1 81 ? -15.617 -10.235 52.041 1.00 93.06 81 LEU A N 1
ATOM 619 C CA . LEU A 1 81 ? -16.561 -11.316 52.338 1.00 93.06 81 LEU A CA 1
ATOM 620 C C . LEU A 1 81 ? -17.059 -12.005 51.057 1.00 93.06 81 LEU A C 1
ATOM 622 O O . LEU A 1 81 ? -18.169 -12.543 51.036 1.00 93.06 81 LEU A O 1
ATOM 626 N N . TYR A 1 82 ? -16.269 -11.991 49.978 1.00 89.56 82 TYR A N 1
ATOM 627 C CA . TYR A 1 82 ? -16.665 -12.529 48.668 1.00 89.56 82 TYR A CA 1
ATOM 628 C C . TYR A 1 82 ? -17.114 -14.003 48.706 1.00 89.56 82 TYR A C 1
ATOM 630 O O . TYR A 1 82 ? -17.910 -14.419 47.872 1.00 89.56 82 TYR A O 1
ATOM 638 N N . ALA A 1 83 ? -16.626 -14.799 49.664 1.00 88.38 83 ALA A N 1
ATOM 639 C CA . ALA A 1 83 ? -16.984 -16.213 49.810 1.00 88.38 83 ALA A CA 1
ATOM 640 C C . ALA A 1 83 ? -18.324 -16.439 50.540 1.00 88.38 83 ALA A C 1
ATOM 642 O O . ALA A 1 83 ? -18.920 -17.509 50.428 1.00 88.38 83 ALA A O 1
ATOM 643 N N . GLU A 1 84 ? -18.796 -15.449 51.302 1.00 91.00 84 GLU A N 1
ATOM 644 C CA . GLU A 1 84 ? -19.974 -15.559 52.178 1.00 91.00 84 GLU A CA 1
ATOM 645 C C . GLU A 1 84 ? -21.157 -14.703 51.706 1.00 91.00 84 GLU A C 1
ATOM 647 O O . GLU A 1 84 ? -22.267 -14.819 52.235 1.00 91.00 84 GLU A O 1
ATOM 652 N N . THR A 1 85 ? -20.919 -13.844 50.717 1.00 93.25 85 THR A N 1
ATOM 653 C CA . THR A 1 85 ? -21.867 -12.861 50.191 1.00 93.25 85 THR A CA 1
ATOM 654 C C . THR A 1 85 ? -22.029 -13.015 48.684 1.00 93.25 85 THR A C 1
ATOM 656 O O . THR A 1 85 ? -21.266 -13.715 48.025 1.00 93.25 85 THR A O 1
ATOM 659 N N . ASN A 1 86 ? -23.053 -12.375 48.134 1.00 93.19 86 ASN A N 1
ATOM 660 C CA . ASN A 1 86 ? -23.260 -12.261 46.696 1.00 93.19 86 ASN A CA 1
ATOM 661 C C . ASN A 1 86 ? -22.877 -10.838 46.236 1.00 93.19 86 ASN A C 1
ATOM 663 O O . ASN A 1 86 ? -22.570 -9.973 47.063 1.00 93.19 86 ASN A O 1
ATOM 667 N N . TYR A 1 87 ? -22.892 -10.557 44.931 1.00 94.25 87 TYR A N 1
ATOM 668 C CA . TYR A 1 87 ? -22.383 -9.292 44.387 1.00 94.25 87 TYR A CA 1
ATOM 669 C C . TYR A 1 87 ? -23.145 -8.043 44.858 1.00 94.25 87 TYR A C 1
ATOM 671 O O . TYR A 1 87 ? -22.602 -6.944 44.756 1.00 94.25 87 TYR A O 1
ATOM 679 N N . ILE A 1 88 ? -24.345 -8.183 45.444 1.00 97.06 88 ILE A N 1
ATOM 680 C CA . ILE A 1 88 ? -25.030 -7.085 46.149 1.00 97.06 88 ILE A CA 1
ATOM 681 C C . ILE A 1 88 ? -24.122 -6.451 47.215 1.00 97.06 88 ILE A C 1
ATOM 683 O O . ILE A 1 88 ? -24.044 -5.228 47.327 1.00 97.06 88 ILE A O 1
ATOM 687 N N . TYR A 1 89 ? -23.361 -7.272 47.945 1.00 97.44 89 TYR A N 1
ATOM 688 C CA . TYR A 1 89 ? -22.437 -6.788 48.964 1.00 97.44 89 TYR A CA 1
ATOM 689 C C . TYR A 1 89 ? -21.190 -6.147 48.341 1.00 97.44 89 TYR A C 1
ATOM 691 O O . TYR A 1 89 ? -20.669 -5.171 48.873 1.00 97.44 89 TYR A O 1
ATOM 699 N N . SER A 1 90 ? -20.755 -6.613 47.169 1.00 97.00 90 SER A N 1
ATOM 700 C CA . SER A 1 90 ? -19.676 -5.971 46.406 1.00 97.00 90 SER A CA 1
ATOM 701 C C . SER A 1 90 ? -20.062 -4.558 45.950 1.00 97.00 90 SER A C 1
ATOM 703 O O . SER A 1 90 ? -19.252 -3.636 46.063 1.00 97.00 90 SER A O 1
ATOM 705 N N . ILE A 1 91 ? -21.313 -4.355 45.513 1.00 97.88 91 ILE A N 1
ATOM 706 C CA . ILE A 1 91 ? -21.864 -3.018 45.224 1.00 97.88 91 ILE A CA 1
ATOM 707 C C . ILE A 1 91 ? -21.881 -2.171 46.502 1.00 97.88 91 ILE A C 1
ATOM 709 O O . ILE A 1 91 ? -21.410 -1.032 46.494 1.00 97.88 91 ILE A O 1
ATOM 713 N N . TYR A 1 92 ? -22.354 -2.734 47.619 1.00 98.06 92 TYR A N 1
ATOM 714 C CA . TYR A 1 92 ? -22.345 -2.055 48.916 1.00 98.06 92 TYR A CA 1
ATOM 715 C C . TYR A 1 92 ? -20.933 -1.613 49.328 1.00 98.06 92 TYR A C 1
ATOM 717 O O . TYR A 1 92 ? -20.754 -0.469 49.746 1.00 98.06 92 TYR A O 1
ATOM 725 N N . CYS A 1 93 ? -19.906 -2.452 49.170 1.00 97.62 93 CYS A N 1
ATOM 726 C CA . CYS A 1 93 ? -18.512 -2.078 49.428 1.00 97.62 93 CYS A CA 1
ATOM 727 C C . CYS A 1 93 ? -18.073 -0.869 48.586 1.00 97.62 93 CYS A C 1
ATOM 729 O O . CYS A 1 93 ? -17.393 0.018 49.100 1.00 97.62 93 CYS A O 1
ATOM 731 N N . ALA A 1 94 ? -18.503 -0.793 47.323 1.00 97.81 94 ALA A N 1
ATOM 732 C CA . ALA A 1 94 ? -18.140 0.275 46.393 1.00 97.81 94 ALA A CA 1
ATOM 733 C C . ALA A 1 94 ? -18.970 1.563 46.527 1.00 97.81 94 ALA A C 1
ATOM 735 O O . ALA A 1 94 ? -18.607 2.566 45.912 1.00 97.81 94 ALA A O 1
ATOM 736 N N . ARG A 1 95 ? -20.043 1.578 47.334 1.00 97.62 95 ARG A N 1
ATOM 737 C CA . ARG A 1 95 ? -21.053 2.661 47.402 1.00 97.62 95 ARG A CA 1
ATOM 738 C C . ARG A 1 95 ? -20.491 4.086 47.468 1.00 97.62 95 ARG A C 1
ATOM 740 O O . ARG A 1 95 ? -21.042 4.983 46.843 1.00 97.62 95 ARG A O 1
ATOM 747 N N . GLY A 1 96 ? -19.365 4.292 48.158 1.00 96.94 96 GLY A N 1
ATOM 748 C CA . GLY A 1 96 ? -18.720 5.607 48.286 1.00 96.94 96 GLY A CA 1
ATOM 749 C C . GLY A 1 96 ? -18.181 6.197 46.974 1.00 96.94 96 GLY A C 1
ATOM 750 O O . GLY A 1 96 ? -17.887 7.387 46.920 1.00 96.94 96 GLY A O 1
ATOM 751 N N . TYR A 1 97 ? -18.070 5.393 45.913 1.00 97.19 97 TYR A N 1
ATOM 752 C CA . TYR A 1 97 ? -17.526 5.795 44.612 1.00 97.19 97 TYR A CA 1
ATOM 753 C C . TYR A 1 97 ? -18.588 5.883 43.504 1.00 97.19 97 TYR A C 1
ATOM 755 O O . TYR A 1 97 ? -18.258 6.264 42.376 1.00 97.19 97 TYR A O 1
ATOM 763 N N . LEU A 1 98 ? -19.848 5.562 43.819 1.00 97.06 98 LEU A N 1
ATOM 764 C CA . LEU A 1 98 ? -20.925 5.305 42.855 1.00 97.06 98 LEU A CA 1
ATOM 765 C C . LEU A 1 98 ? -21.938 6.458 42.717 1.00 97.06 98 LEU A C 1
ATOM 767 O O . LEU A 1 98 ? -23.056 6.237 42.262 1.00 97.06 98 LEU A O 1
ATOM 771 N N . ASP A 1 99 ? -21.553 7.684 43.086 1.00 96.00 99 ASP A N 1
ATOM 772 C CA . ASP A 1 99 ? -22.399 8.890 43.003 1.00 96.00 99 ASP A CA 1
ATOM 773 C C . ASP A 1 99 ? -22.375 9.567 41.608 1.00 96.00 99 ASP A C 1
ATOM 775 O O . ASP A 1 99 ? -22.040 10.745 41.461 1.00 96.00 99 ASP A O 1
ATOM 779 N N . ASP A 1 100 ? -22.705 8.822 40.555 1.00 97.00 100 ASP A N 1
ATOM 780 C CA . ASP A 1 100 ? -22.727 9.278 39.152 1.00 97.00 100 ASP A CA 1
ATOM 781 C C . ASP A 1 100 ? -23.804 8.493 38.371 1.00 97.00 100 ASP A C 1
ATOM 783 O O . ASP A 1 100 ? -24.425 7.583 38.918 1.00 97.00 100 ASP A O 1
ATOM 787 N N . ASP A 1 101 ? -24.020 8.813 37.095 1.00 97.62 101 ASP A N 1
ATOM 788 C CA . ASP A 1 101 ? -24.637 7.873 36.156 1.00 97.62 101 ASP A CA 1
ATOM 789 C C . ASP A 1 101 ? -23.743 6.628 36.049 1.00 97.62 101 ASP A C 1
ATOM 791 O O . ASP A 1 101 ? -22.520 6.751 35.907 1.00 97.62 101 ASP A O 1
ATOM 795 N N . ILE A 1 102 ? -24.332 5.434 36.081 1.00 98.00 102 ILE A N 1
ATOM 796 C CA . ILE A 1 102 ? -23.594 4.168 36.128 1.00 98.00 102 ILE A CA 1
ATOM 797 C C . ILE A 1 102 ? -23.910 3.305 34.908 1.00 98.00 102 ILE A C 1
ATOM 799 O O . ILE A 1 102 ? -25.073 3.062 34.592 1.00 98.00 102 ILE A O 1
ATOM 803 N N . ILE A 1 103 ? -22.867 2.777 34.265 1.00 98.12 103 ILE A N 1
ATOM 804 C CA . ILE A 1 103 ? -22.972 1.554 33.466 1.00 98.12 103 ILE A CA 1
ATOM 805 C C . ILE A 1 103 ? -22.605 0.381 34.366 1.00 98.12 103 ILE A C 1
ATOM 807 O O . ILE A 1 103 ? -21.439 0.229 34.723 1.00 98.12 103 ILE A O 1
ATOM 811 N N . LEU A 1 104 ? -23.585 -0.428 34.759 1.00 98.19 104 LEU A N 1
ATOM 812 C CA . LEU A 1 104 ? -23.369 -1.589 35.623 1.00 98.19 104 LEU A CA 1
ATOM 813 C C . LEU A 1 104 ? -23.230 -2.835 34.754 1.00 98.19 104 LEU A C 1
ATOM 815 O O . LEU A 1 104 ? -24.098 -3.087 33.918 1.00 98.19 104 LEU A O 1
ATOM 819 N N . MET A 1 105 ? -22.160 -3.608 34.958 1.00 97.62 105 MET A N 1
ATOM 820 C CA . MET A 1 105 ? -21.957 -4.879 34.266 1.00 97.62 105 MET A CA 1
ATOM 821 C C . MET A 1 105 ? -21.309 -5.962 35.126 1.00 97.62 105 MET A C 1
ATOM 823 O O . MET A 1 105 ? -20.442 -5.689 35.963 1.00 97.62 105 MET A O 1
ATOM 827 N N . HIS A 1 106 ? -21.690 -7.213 34.881 1.00 95.94 106 HIS A N 1
ATOM 828 C CA . HIS A 1 106 ? -20.929 -8.363 35.360 1.00 95.94 106 HIS A CA 1
ATOM 829 C C . HIS A 1 106 ? -19.623 -8.542 34.571 1.00 95.94 106 HIS A C 1
ATOM 831 O O . HIS A 1 106 ? -19.530 -8.247 33.377 1.00 95.94 106 HIS A O 1
ATOM 837 N N . GLY A 1 107 ? -18.587 -9.015 35.259 1.00 94.19 107 GLY A N 1
ATOM 838 C CA . GLY A 1 107 ? -17.242 -9.190 34.711 1.00 94.19 107 GLY A CA 1
ATOM 839 C C . GLY A 1 107 ? -17.069 -10.313 33.691 1.00 94.19 107 GLY A C 1
ATOM 840 O O . GLY A 1 107 ? -16.046 -10.404 33.022 1.00 94.19 107 GLY A O 1
ATOM 841 N N . ASP A 1 108 ? -18.053 -11.188 33.589 1.00 93.56 108 ASP A N 1
ATOM 842 C CA . ASP A 1 108 ? -18.098 -12.369 32.729 1.00 93.56 108 ASP A CA 1
ATOM 843 C C . ASP A 1 108 ? -18.967 -12.178 31.484 1.00 93.56 108 ASP A C 1
ATOM 845 O O . ASP A 1 108 ? -19.114 -13.104 30.686 1.00 93.56 108 ASP A O 1
ATOM 849 N N . LEU A 1 109 ? -19.502 -10.973 31.287 1.00 95.56 109 LEU A N 1
ATOM 850 C CA . LEU A 1 109 ? -20.285 -10.623 30.114 1.00 95.56 109 LEU A CA 1
ATOM 851 C C . LEU A 1 109 ? -19.402 -10.356 28.899 1.00 95.56 109 LEU A C 1
ATOM 853 O O . LEU A 1 109 ? -18.544 -9.472 28.908 1.00 95.56 109 LEU A O 1
ATOM 857 N N . VAL A 1 110 ? -19.710 -11.028 27.797 1.00 96.56 110 VAL A N 1
ATOM 858 C CA . VAL A 1 110 ? -19.184 -10.698 26.473 1.00 96.56 110 VAL A CA 1
ATOM 859 C C . VAL A 1 110 ? -20.304 -10.118 25.636 1.00 96.56 110 VAL A C 1
ATOM 861 O O . VAL A 1 110 ? -21.353 -10.737 25.465 1.00 96.56 110 VAL A O 1
ATOM 864 N N . PHE A 1 111 ? -20.069 -8.937 25.076 1.00 96.00 111 PHE A N 1
ATOM 865 C CA . PHE A 1 111 ? -21.013 -8.269 24.192 1.00 96.00 111 PHE A CA 1
ATOM 866 C C . PHE A 1 111 ? -20.323 -7.649 22.975 1.00 96.00 111 PHE A C 1
ATOM 868 O O . PHE A 1 111 ? -19.111 -7.400 22.957 1.00 96.00 111 PHE A O 1
ATOM 875 N N . GLU A 1 112 ? -21.104 -7.435 21.920 1.00 94.56 112 GLU A N 1
ATOM 876 C CA . GLU A 1 112 ? -20.670 -6.673 20.753 1.00 94.56 112 GLU A CA 1
ATOM 877 C C . GLU A 1 112 ? -20.806 -5.159 20.971 1.00 94.56 112 GLU A C 1
ATOM 879 O O . GLU A 1 112 ? -21.609 -4.694 21.781 1.00 94.56 112 GLU A O 1
ATOM 884 N N . TRP A 1 113 ? -20.021 -4.379 20.223 1.00 94.69 113 TRP A N 1
ATOM 885 C CA . TRP A 1 113 ? -19.954 -2.923 20.367 1.00 94.69 113 TRP A CA 1
ATOM 886 C C . TRP A 1 113 ? -21.319 -2.237 20.212 1.00 94.69 113 TRP A C 1
ATOM 888 O O . TRP A 1 113 ? -21.662 -1.363 21.003 1.00 94.69 113 TRP A O 1
ATOM 898 N N . SER A 1 114 ? -22.123 -2.678 19.242 1.00 93.44 114 SER A N 1
ATOM 899 C CA . SER A 1 114 ? -23.469 -2.160 18.960 1.00 93.44 114 SER A CA 1
ATOM 900 C C . SER A 1 114 ? -24.430 -2.296 20.140 1.00 93.44 114 SER A C 1
ATOM 902 O O . SER A 1 114 ? -25.280 -1.435 20.324 1.00 93.44 114 SER A O 1
ATOM 904 N N . VAL A 1 115 ? -24.302 -3.343 20.960 1.00 96.00 115 VAL A N 1
ATOM 905 C CA . VAL A 1 115 ? -25.137 -3.504 22.161 1.00 96.00 115 VAL A CA 1
ATOM 906 C C . VAL A 1 115 ? -24.775 -2.462 23.216 1.00 96.00 115 VAL A C 1
ATOM 908 O O . VAL A 1 115 ? -25.658 -1.797 23.752 1.00 96.00 115 VAL A O 1
ATOM 911 N N . LEU A 1 116 ? -23.480 -2.291 23.499 1.00 96.69 116 LEU A N 1
ATOM 912 C CA . LEU A 1 116 ? -23.035 -1.303 24.482 1.00 96.69 116 LEU A CA 1
ATOM 913 C C . LEU A 1 116 ? -23.314 0.131 24.004 1.00 96.69 116 LEU A C 1
ATOM 915 O O . LEU A 1 116 ? -23.696 0.971 24.815 1.00 96.69 116 LEU A O 1
ATOM 919 N N . SER A 1 117 ? -23.163 0.398 22.702 1.00 94.50 117 SER A N 1
ATOM 920 C CA . SER A 1 117 ? -23.486 1.696 22.099 1.00 94.50 117 SER A CA 1
ATOM 921 C C . SER A 1 117 ? -24.950 2.062 22.336 1.00 94.50 117 SER A C 1
ATOM 923 O O . SER A 1 117 ? -25.214 3.120 22.898 1.00 94.50 117 SER A O 1
ATOM 925 N N . ASP A 1 118 ? -25.890 1.166 22.012 1.00 95.00 118 ASP A N 1
ATOM 926 C CA . ASP A 1 118 ? -27.324 1.416 22.205 1.00 95.00 118 ASP A CA 1
ATOM 927 C C . ASP A 1 118 ? -27.680 1.638 23.686 1.00 95.00 118 ASP A C 1
ATOM 929 O O . ASP A 1 118 ? -28.509 2.491 24.008 1.00 95.00 118 ASP A O 1
ATOM 933 N N . ILE A 1 119 ? -27.036 0.908 24.605 1.00 96.44 119 ILE A N 1
ATOM 934 C CA . ILE A 1 119 ? -27.225 1.107 26.050 1.00 96.44 119 ILE A CA 1
ATOM 935 C C . ILE A 1 119 ? -26.754 2.489 26.482 1.00 96.44 119 ILE A C 1
ATOM 937 O O . ILE A 1 119 ? -27.468 3.178 27.208 1.00 96.44 119 ILE A O 1
ATOM 941 N N . ILE A 1 120 ? -25.575 2.920 26.034 1.00 94.56 120 ILE A N 1
ATOM 942 C CA . ILE A 1 120 ? -25.025 4.233 26.383 1.00 94.56 120 ILE A CA 1
ATOM 943 C C . ILE A 1 120 ? -25.848 5.363 25.756 1.00 94.56 120 ILE A C 1
ATOM 945 O O . ILE A 1 120 ? -26.045 6.394 26.404 1.00 94.56 120 ILE A O 1
ATOM 949 N N . GLU A 1 121 ? -26.363 5.180 24.542 1.00 92.56 121 GLU A N 1
ATOM 950 C CA . GLU A 1 121 ? -27.172 6.173 23.827 1.00 92.56 121 GLU A CA 1
ATOM 951 C C . GLU A 1 121 ? -28.620 6.256 24.333 1.00 92.56 121 GLU A C 1
ATOM 953 O O . GLU A 1 121 ? -29.265 7.287 24.149 1.00 92.56 121 GLU A O 1
ATOM 958 N N . CYS A 1 122 ? -29.122 5.232 25.034 1.00 93.88 122 CYS A N 1
ATOM 959 C CA . CYS A 1 122 ? -30.484 5.218 25.565 1.00 93.88 122 CYS A CA 1
ATOM 960 C C . CYS A 1 122 ? -30.764 6.439 26.459 1.00 93.88 122 CYS A C 1
ATOM 962 O O . CYS A 1 122 ? -30.049 6.692 27.428 1.00 93.88 122 CYS A O 1
ATOM 964 N N . GLU A 1 123 ? -31.806 7.216 26.161 1.00 91.75 123 GLU A N 1
ATOM 965 C CA . GLU A 1 123 ? -32.078 8.465 26.884 1.00 91.75 123 GLU A CA 1
ATOM 966 C C . GLU A 1 123 ? -32.495 8.255 28.340 1.00 91.75 123 GLU A C 1
ATOM 968 O O . GLU A 1 123 ? -32.344 9.173 29.142 1.00 91.75 123 GLU A O 1
ATOM 973 N N . THR A 1 124 ? -33.016 7.084 28.702 1.00 94.38 124 THR A N 1
ATOM 974 C CA . THR A 1 124 ? -33.458 6.732 30.058 1.00 94.38 124 THR A CA 1
ATOM 975 C C . THR A 1 124 ? -32.506 5.728 30.703 1.00 94.38 124 THR A C 1
ATOM 977 O O . THR A 1 124 ? -31.572 5.235 30.068 1.00 94.38 124 THR A O 1
ATOM 980 N N . SER A 1 125 ? -32.736 5.405 31.978 1.00 97.88 125 SER A N 1
ATOM 981 C CA . SER A 1 125 ? -32.171 4.175 32.530 1.00 97.88 125 SER A CA 1
ATOM 982 C C . SER A 1 125 ? -32.696 2.986 31.721 1.00 97.88 125 SER A C 1
ATOM 984 O O . SER A 1 125 ? -33.850 2.991 31.285 1.00 97.88 125 SER A O 1
ATOM 986 N N . CYS A 1 126 ? -31.858 1.987 31.471 1.00 97.94 126 CYS A N 1
ATOM 987 C CA . CYS A 1 126 ? -32.232 0.806 30.706 1.00 97.94 126 CYS A CA 1
ATOM 988 C C . CYS A 1 126 ? -31.401 -0.419 31.085 1.00 97.94 126 CYS A C 1
ATOM 990 O O . CYS A 1 126 ? -30.325 -0.304 31.675 1.00 97.94 126 CYS A O 1
ATOM 992 N N . MET A 1 127 ? -31.908 -1.593 30.716 1.00 97.50 127 MET A N 1
ATOM 993 C CA . MET A 1 127 ? -31.179 -2.855 30.806 1.00 97.50 127 MET A CA 1
ATOM 994 C C . MET A 1 127 ? -31.242 -3.625 29.492 1.00 97.50 127 MET A C 1
ATOM 996 O O . MET A 1 127 ? -32.239 -3.542 28.766 1.00 97.50 127 MET A O 1
ATOM 1000 N N . LYS A 1 128 ? -30.213 -4.431 29.228 1.00 97.50 128 LYS A N 1
ATOM 1001 C CA . LYS A 1 128 ? -30.215 -5.395 28.126 1.00 97.50 128 LYS A CA 1
ATOM 1002 C C . LYS A 1 128 ? -31.289 -6.458 28.346 1.00 97.50 128 LYS A C 1
ATOM 1004 O O . LYS A 1 128 ? -31.234 -7.202 29.326 1.00 97.50 128 LYS A O 1
ATOM 1009 N N . VAL A 1 129 ? -32.182 -6.607 27.370 1.00 97.69 129 VAL A N 1
ATOM 1010 C CA . VAL A 1 129 ? -33.058 -7.780 27.235 1.00 97.69 129 VAL A CA 1
ATOM 1011 C C . VAL A 1 129 ? -33.011 -8.350 25.818 1.00 97.69 129 VAL A C 1
ATOM 1013 O O . VAL A 1 129 ? -32.533 -7.690 24.896 1.00 97.69 129 VAL A O 1
ATOM 1016 N N . SER A 1 130 ? -33.510 -9.568 25.623 1.00 96.62 130 SER A N 1
ATOM 1017 C CA . SER A 1 130 ? -33.721 -10.148 24.295 1.00 96.62 130 SER A CA 1
ATOM 1018 C C . SER A 1 130 ? -35.091 -10.806 24.177 1.00 96.62 130 SER A C 1
ATOM 1020 O O . SER A 1 130 ? -35.460 -11.668 24.975 1.00 96.62 130 SER A O 1
ATOM 1022 N N . SER A 1 131 ? -35.831 -10.434 23.130 1.00 94.81 131 SER A N 1
ATOM 1023 C CA . SER A 1 131 ? -37.079 -11.109 22.741 1.00 94.81 131 SER A CA 1
ATOM 1024 C C . SER A 1 131 ? -36.881 -12.322 21.830 1.00 94.81 131 SER A C 1
ATOM 1026 O O . SER A 1 131 ? -37.840 -13.045 21.564 1.00 94.81 131 SER A O 1
ATOM 1028 N N . THR A 1 132 ? -35.669 -12.543 21.313 1.00 94.38 132 THR A N 1
ATOM 1029 C CA . THR A 1 132 ? -35.381 -13.621 20.349 1.00 94.38 132 THR A CA 1
ATOM 1030 C C . THR A 1 132 ? -34.618 -14.785 20.966 1.00 94.38 132 THR A C 1
ATOM 1032 O O . THR A 1 132 ? -34.580 -15.862 20.377 1.00 94.38 132 THR A O 1
ATOM 1035 N N . ILE A 1 133 ? -33.994 -14.579 22.128 1.00 92.50 133 ILE A N 1
ATOM 1036 C CA . ILE A 1 133 ? -33.311 -15.636 22.871 1.00 92.50 133 ILE A CA 1
ATOM 1037 C C . ILE A 1 133 ? -34.344 -16.354 23.760 1.00 92.50 133 ILE A C 1
ATOM 1039 O O . ILE A 1 133 ? -35.090 -15.685 24.480 1.00 92.50 133 ILE A O 1
ATOM 1043 N N . PRO A 1 134 ? -34.424 -17.699 23.720 1.00 91.44 134 PRO A N 1
ATOM 1044 C CA . PRO A 1 134 ? -35.285 -18.460 24.622 1.00 91.44 134 PRO A CA 1
ATOM 1045 C C . PRO A 1 134 ? -34.961 -18.181 26.092 1.00 91.44 134 PRO A C 1
ATOM 1047 O O . PRO A 1 134 ? -33.806 -17.948 26.438 1.00 91.44 134 PRO A O 1
ATOM 1050 N N . LEU A 1 135 ? -35.968 -18.252 26.968 1.00 92.38 135 LEU A N 1
ATOM 1051 C CA . LEU A 1 135 ? -35.759 -18.009 28.395 1.00 92.38 135 LEU A CA 1
ATOM 1052 C C . LEU A 1 135 ? -34.801 -19.063 28.981 1.00 92.38 135 LEU A C 1
ATOM 1054 O O . LEU A 1 135 ? -35.133 -20.251 28.953 1.00 92.38 135 LEU A O 1
ATOM 1058 N N . PRO A 1 136 ? -33.633 -18.655 29.511 1.00 86.88 136 PRO A N 1
ATOM 1059 C CA . PRO A 1 136 ? -32.646 -19.589 30.048 1.00 86.88 136 PRO A CA 1
ATOM 1060 C C . PRO A 1 136 ? -33.181 -20.253 31.319 1.00 86.88 136 PRO A C 1
ATOM 1062 O O . PRO A 1 136 ? -34.056 -19.710 31.978 1.00 86.88 136 PRO A O 1
ATOM 1065 N N . GLU A 1 137 ? -32.672 -21.407 31.749 1.00 85.56 137 GLU A N 1
ATOM 1066 C CA . GLU A 1 137 ? -33.111 -21.969 33.040 1.00 85.56 137 GLU A CA 1
ATOM 1067 C C . GLU A 1 137 ? -32.478 -21.230 34.226 1.00 85.56 137 GLU A C 1
ATOM 1069 O O . GLU A 1 137 ? -33.165 -20.929 35.201 1.00 85.56 137 GLU A O 1
ATOM 1074 N N . LYS A 1 138 ? -31.188 -20.888 34.127 1.00 84.88 138 LYS A N 1
ATOM 1075 C CA . LYS A 1 138 ? -30.377 -20.423 35.264 1.00 84.88 138 LYS A CA 1
ATOM 1076 C C . LYS A 1 138 ? -30.063 -18.927 35.267 1.00 84.88 138 LYS A C 1
ATOM 1078 O O . LYS A 1 138 ? -29.798 -18.404 36.345 1.00 84.88 138 LYS A O 1
ATOM 1083 N N . ASP A 1 139 ? -30.174 -18.252 34.127 1.00 88.75 139 ASP A N 1
ATOM 1084 C CA . ASP A 1 139 ? -29.790 -16.837 34.016 1.00 88.75 139 ASP A CA 1
ATOM 1085 C C . ASP A 1 139 ? -30.987 -15.911 34.227 1.00 88.75 139 ASP A C 1
ATOM 1087 O O . ASP A 1 139 ? -32.126 -16.362 34.425 1.00 88.75 139 ASP A O 1
ATOM 1091 N N . PHE A 1 140 ? -30.738 -14.603 34.217 1.00 94.44 140 PHE A N 1
ATOM 1092 C CA . PHE A 1 140 ? -31.775 -13.618 34.472 1.00 94.44 140 PHE A CA 1
ATOM 1093 C C . PHE A 1 140 ? -32.839 -13.560 33.378 1.00 94.44 140 PHE A C 1
ATOM 1095 O O . PHE A 1 140 ? -32.600 -13.732 32.182 1.00 94.44 140 PHE A O 1
ATOM 1102 N N . LYS A 1 141 ? -34.055 -13.267 33.834 1.00 96.06 141 LYS A N 1
ATOM 1103 C CA . LYS A 1 141 ? -35.178 -12.854 33.007 1.00 96.06 141 LYS A CA 1
ATOM 1104 C C . LYS A 1 141 ? -35.746 -11.568 33.574 1.00 96.06 141 LYS A C 1
ATOM 1106 O O . LYS A 1 141 ? -35.791 -11.394 34.795 1.00 96.06 141 LYS A O 1
ATOM 1111 N N . ALA A 1 142 ? -36.209 -10.698 32.691 1.00 96.50 142 ALA A N 1
ATOM 1112 C CA . ALA A 1 142 ? -36.871 -9.456 33.051 1.00 96.50 142 ALA A CA 1
ATOM 1113 C C . ALA A 1 142 ? -38.358 -9.538 32.697 1.00 96.50 142 ALA A C 1
ATOM 1115 O O . ALA A 1 142 ? -38.710 -9.808 31.550 1.00 96.50 142 ALA A O 1
ATOM 1116 N N . VAL A 1 143 ? -39.232 -9.298 33.674 1.00 95.44 143 VAL A N 1
ATOM 1117 C CA . VAL A 1 143 ? -40.675 -9.134 33.456 1.00 95.44 143 VAL A CA 1
ATOM 1118 C C . VAL A 1 143 ? -40.916 -7.727 32.935 1.00 95.44 143 VAL A C 1
ATOM 1120 O O . VAL A 1 143 ? -40.578 -6.754 33.615 1.00 95.44 143 VAL A O 1
ATOM 1123 N N . ILE A 1 144 ? -41.495 -7.618 31.740 1.00 93.69 144 ILE A N 1
ATOM 1124 C CA . ILE A 1 144 ? -41.652 -6.339 31.042 1.00 93.69 144 ILE A CA 1
ATOM 1125 C C . ILE A 1 144 ? -43.119 -5.918 31.028 1.00 93.69 144 ILE A C 1
ATOM 1127 O O . ILE A 1 144 ? -44.004 -6.705 30.694 1.00 93.69 144 ILE A O 1
ATOM 1131 N N . LYS A 1 145 ? -43.374 -4.649 31.349 1.00 91.94 145 LYS A N 1
ATOM 1132 C CA . LYS A 1 145 ? -44.692 -4.024 31.242 1.00 91.94 145 LYS A CA 1
ATOM 1133 C C . LYS A 1 145 ? -44.548 -2.624 30.662 1.00 91.94 145 LYS A C 1
ATOM 1135 O O . LYS A 1 145 ? -43.729 -1.847 31.139 1.00 91.94 145 LYS A O 1
ATOM 1140 N N . ASP A 1 146 ? -45.323 -2.326 29.622 1.00 91.00 146 ASP A N 1
ATOM 1141 C CA . ASP A 1 146 ? -45.337 -1.019 28.946 1.00 91.00 146 ASP A CA 1
ATOM 1142 C C . ASP A 1 146 ? -43.938 -0.536 28.494 1.00 91.00 146 ASP A C 1
ATOM 1144 O O . ASP A 1 146 ? -43.660 0.657 28.453 1.00 91.00 146 ASP A O 1
ATOM 1148 N N . GLY A 1 147 ? -43.043 -1.476 28.156 1.00 91.94 147 GLY A N 1
ATOM 1149 C CA . GLY A 1 147 ? -41.658 -1.197 27.749 1.00 91.94 147 GLY A CA 1
ATOM 1150 C C . GLY A 1 147 ? -40.660 -1.022 28.901 1.00 91.94 147 GLY A C 1
ATOM 1151 O O . GLY A 1 147 ? -39.474 -0.826 28.645 1.00 91.94 147 GLY A O 1
ATOM 1152 N N . PHE A 1 148 ? -41.105 -1.141 30.153 1.00 94.38 148 PHE A N 1
ATOM 1153 C CA . PHE A 1 148 ? -40.276 -0.992 31.347 1.00 94.38 148 PHE A CA 1
ATOM 1154 C C . PHE A 1 148 ? -40.124 -2.302 32.114 1.00 94.38 148 PHE A C 1
ATOM 1156 O O . PHE A 1 148 ? -41.031 -3.137 32.180 1.00 94.38 148 PHE A O 1
ATOM 1163 N N . VAL A 1 149 ? -38.962 -2.451 32.735 1.00 94.69 149 VAL A N 1
ATOM 1164 C CA . VAL A 1 149 ? -38.604 -3.573 33.594 1.00 94.69 149 VAL A CA 1
ATOM 1165 C C . VAL A 1 149 ? -39.353 -3.440 34.911 1.00 94.69 149 VAL A C 1
ATOM 1167 O O . VAL A 1 149 ? -39.220 -2.445 35.614 1.00 94.69 149 VAL A O 1
ATOM 1170 N N . GLN A 1 150 ? -40.143 -4.455 35.244 1.00 93.94 150 GLN A N 1
ATOM 1171 C CA . GLN A 1 150 ? -40.883 -4.509 36.504 1.00 93.94 150 GLN A CA 1
ATOM 1172 C C . GLN A 1 150 ? -40.162 -5.357 37.543 1.00 93.94 150 GLN A C 1
ATOM 1174 O O . GLN A 1 150 ? -40.115 -4.998 38.715 1.00 93.94 150 GLN A O 1
ATOM 1179 N N . LYS A 1 151 ? -39.637 -6.509 37.113 1.00 94.94 151 LYS A N 1
ATOM 1180 C CA . LYS A 1 151 ? -38.905 -7.443 37.969 1.00 94.94 151 LYS A CA 1
ATOM 1181 C C . LYS A 1 151 ? -37.787 -8.112 37.194 1.00 94.94 151 LYS A C 1
ATOM 1183 O O . LYS A 1 151 ? -37.967 -8.407 36.016 1.00 94.94 151 LYS A O 1
ATOM 1188 N N . VAL A 1 152 ? -36.683 -8.414 37.868 1.00 96.25 152 VAL A N 1
ATOM 1189 C CA . VAL A 1 152 ? -35.557 -9.175 37.314 1.00 96.25 152 VAL A CA 1
ATOM 1190 C C . VAL A 1 152 ? -35.215 -10.337 38.237 1.00 96.25 152 VAL A C 1
ATOM 1192 O O . VAL A 1 152 ? -35.191 -10.197 39.460 1.00 96.25 152 VAL A O 1
ATOM 1195 N N . GLY A 1 153 ? -34.998 -11.520 37.671 1.00 94.88 153 GLY A N 1
ATOM 1196 C CA . GLY A 1 153 ? -34.633 -12.701 38.447 1.00 94.88 153 GLY A CA 1
ATOM 1197 C C . GLY A 1 153 ? -34.626 -13.984 37.628 1.00 94.88 153 GLY A C 1
ATOM 1198 O O . GLY A 1 153 ? -35.029 -14.009 36.470 1.00 94.88 153 GLY A O 1
ATOM 1199 N N . ILE A 1 154 ? -34.173 -15.071 38.246 1.00 94.19 154 ILE A N 1
ATOM 1200 C CA . ILE A 1 154 ? -33.979 -16.365 37.572 1.00 94.19 154 ILE A CA 1
ATOM 1201 C C . ILE A 1 154 ? -35.258 -17.216 37.481 1.00 94.19 154 ILE A C 1
ATOM 1203 O O . ILE A 1 154 ? -35.306 -18.169 36.712 1.00 94.19 154 ILE A O 1
ATOM 1207 N N . ASN A 1 155 ? -36.307 -16.878 38.235 1.00 93.25 155 ASN A N 1
ATOM 1208 C CA . ASN A 1 155 ? -37.516 -17.704 38.369 1.00 93.25 155 ASN A CA 1
ATOM 1209 C C . ASN A 1 155 ? -38.725 -17.183 37.565 1.00 93.25 155 ASN A C 1
ATOM 1211 O O . ASN A 1 155 ? -39.850 -17.619 37.806 1.00 93.25 155 ASN A O 1
ATOM 1215 N N . PHE A 1 156 ? -38.531 -16.236 36.641 1.00 92.75 156 PHE A N 1
ATOM 1216 C CA . PHE A 1 156 ? -39.620 -15.656 35.847 1.00 92.75 156 PHE A CA 1
ATOM 1217 C C . PHE A 1 156 ? -39.701 -16.296 34.455 1.00 92.75 156 PHE A C 1
ATOM 1219 O O . PHE A 1 156 ? -38.777 -16.161 33.660 1.00 92.75 156 PHE A O 1
ATOM 1226 N N . PHE A 1 157 ? -40.822 -16.963 34.157 1.00 91.44 157 PHE A N 1
ATOM 1227 C CA . PHE A 1 157 ? -41.063 -17.645 32.872 1.00 91.44 157 PHE A CA 1
ATOM 1228 C C . PHE A 1 157 ? -42.327 -17.165 32.140 1.00 91.44 157 PHE A C 1
ATOM 1230 O O . PHE A 1 157 ? -42.603 -17.600 31.026 1.00 91.44 157 PHE A O 1
ATOM 1237 N N . GLU A 1 158 ? -43.084 -16.247 32.743 1.00 88.25 158 GLU A N 1
ATOM 1238 C CA . GLU A 1 158 ? -44.299 -15.664 32.171 1.00 88.25 158 GLU A CA 1
ATOM 1239 C C . GLU A 1 158 ? -44.105 -14.165 31.943 1.00 88.25 158 GLU A C 1
ATOM 1241 O O . GLU A 1 158 ? -43.600 -13.467 32.823 1.00 88.25 158 GLU A O 1
ATOM 1246 N N . ASN A 1 159 ? -44.520 -13.665 30.771 1.00 88.62 159 ASN A N 1
ATOM 1247 C CA . ASN A 1 159 ? -44.374 -12.255 30.370 1.00 88.62 159 ASN A CA 1
ATOM 1248 C C . ASN A 1 159 ? -42.949 -11.705 30.586 1.00 88.62 159 ASN A C 1
ATOM 1250 O O . ASN A 1 159 ? -42.761 -10.544 30.960 1.00 88.62 159 ASN A O 1
ATOM 1254 N N . ALA A 1 160 ? -41.953 -12.567 30.379 1.00 94.31 160 ALA A N 1
ATOM 1255 C CA . ALA A 1 160 ? -40.554 -12.280 30.628 1.00 94.31 160 ALA A CA 1
ATOM 1256 C C . ALA A 1 160 ? -39.732 -12.360 29.338 1.00 94.31 160 ALA A C 1
ATOM 1258 O O . ALA A 1 160 ? -40.100 -13.056 28.392 1.00 94.31 160 ALA A O 1
ATOM 1259 N N . MET A 1 161 ? -38.613 -11.645 29.325 1.00 96.19 161 MET A N 1
ATOM 1260 C CA . MET A 1 161 ? -37.580 -11.701 28.291 1.00 96.19 161 MET A CA 1
ATOM 1261 C C . MET A 1 161 ? -36.266 -12.175 28.906 1.00 96.19 161 MET A C 1
ATOM 1263 O O . MET A 1 161 ? -36.045 -11.973 30.102 1.00 96.19 161 MET A O 1
ATOM 1267 N N . GLU A 1 162 ? -35.392 -12.782 28.102 1.00 96.50 162 GLU A N 1
ATOM 1268 C CA . GLU A 1 162 ? -34.020 -13.063 28.532 1.00 96.50 162 GLU A CA 1
ATOM 1269 C C . GLU A 1 162 ? -33.327 -11.742 28.880 1.00 96.50 162 GLU A C 1
ATOM 1271 O O . GLU A 1 162 ? -33.550 -10.724 28.222 1.00 96.50 162 GLU A O 1
ATOM 1276 N N . ALA A 1 163 ? -32.540 -11.743 29.950 1.00 96.69 163 ALA A N 1
ATOM 1277 C CA . ALA A 1 163 ? -31.902 -10.552 30.479 1.00 96.69 163 ALA A CA 1
ATOM 1278 C C . ALA A 1 163 ? -30.460 -10.852 30.879 1.00 96.69 163 ALA A C 1
ATOM 1280 O O . ALA A 1 163 ? -30.154 -11.927 31.383 1.00 96.69 163 ALA A O 1
ATOM 1281 N N . GLN A 1 164 ? -29.589 -9.862 30.698 1.00 95.81 164 GLN A N 1
ATOM 1282 C CA . GLN A 1 164 ? -28.214 -9.902 31.192 1.00 95.81 164 GLN A CA 1
ATOM 1283 C C . GLN A 1 164 ? -27.972 -8.689 32.066 1.00 95.81 164 GLN A C 1
ATOM 1285 O O . GLN A 1 164 ? -28.576 -7.636 31.845 1.00 95.81 164 GLN A O 1
ATOM 1290 N N . ALA A 1 165 ? -27.072 -8.830 33.035 1.00 94.00 165 ALA A N 1
ATOM 1291 C CA . ALA A 1 165 ? -26.730 -7.765 33.963 1.00 94.00 165 ALA A CA 1
ATOM 1292 C C . ALA A 1 165 ? -25.846 -6.701 33.295 1.00 94.00 165 ALA A C 1
ATOM 1294 O O . ALA A 1 165 ? -24.694 -6.517 33.668 1.00 94.00 165 ALA A O 1
ATOM 1295 N N . LEU A 1 166 ? -26.386 -6.020 32.284 1.00 97.94 166 LEU A N 1
ATOM 1296 C CA . LEU A 1 166 ? -25.797 -4.883 31.592 1.00 97.94 166 LEU A CA 1
ATOM 1297 C C . LEU A 1 166 ? -26.822 -3.748 31.601 1.00 97.94 166 LEU A C 1
ATOM 1299 O O . LEU A 1 166 ? -27.830 -3.798 30.891 1.00 97.94 166 LEU A O 1
ATOM 1303 N N . TYR A 1 167 ? -26.560 -2.738 32.424 1.00 98.19 167 TYR A N 1
ATOM 1304 C CA . TYR A 1 167 ? -27.474 -1.630 32.677 1.00 98.19 167 TYR A CA 1
ATOM 1305 C C . TYR A 1 167 ? -26.813 -0.292 32.366 1.00 98.19 167 TYR A C 1
ATOM 1307 O O . TYR A 1 167 ? -25.632 -0.104 32.653 1.00 98.19 167 TYR A O 1
ATOM 1315 N N . LYS A 1 168 ? -27.608 0.667 31.889 1.00 98.06 168 LYS A N 1
ATOM 1316 C CA . LYS A 1 168 ? -27.345 2.098 32.060 1.00 98.06 168 LYS A CA 1
ATOM 1317 C C . LYS A 1 168 ? -28.323 2.631 33.090 1.00 98.06 168 LYS A C 1
ATOM 1319 O O . LYS A 1 168 ? -29.528 2.475 32.933 1.00 98.06 168 LYS A O 1
ATOM 1324 N N . LEU A 1 169 ? -27.819 3.292 34.118 1.00 98.06 169 LEU A N 1
ATOM 1325 C CA . LEU A 1 169 ? -28.621 3.820 35.210 1.00 98.06 169 LEU A CA 1
ATOM 1326 C C . LEU A 1 169 ? -28.290 5.297 35.369 1.00 98.06 169 LEU A C 1
ATOM 1328 O O . LEU A 1 169 ? -27.144 5.661 35.638 1.00 98.06 169 LEU A O 1
ATOM 1332 N N . LYS A 1 170 ? -29.292 6.155 35.188 1.00 97.50 170 LYS A N 1
ATOM 1333 C CA . LYS A 1 170 ? -29.165 7.564 35.548 1.00 97.50 170 LYS A CA 1
ATOM 1334 C C . LYS A 1 170 ? -29.013 7.689 37.050 1.00 97.50 170 LYS A C 1
ATOM 1336 O O . LYS A 1 170 ? -29.631 6.933 37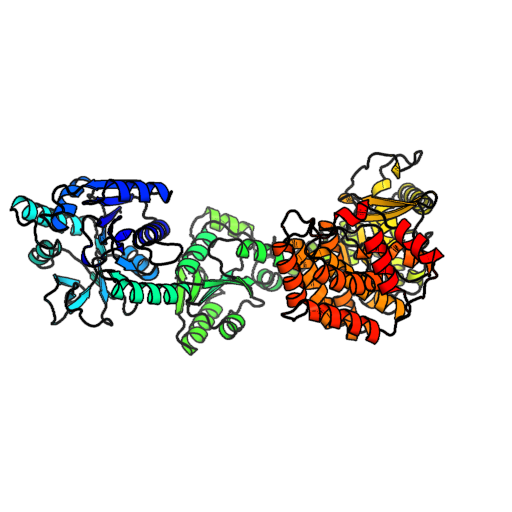.794 1.00 97.50 170 LYS A O 1
ATOM 1341 N N . LYS A 1 171 ? -28.249 8.683 37.486 1.00 96.62 171 LYS A N 1
ATOM 1342 C CA . LYS A 1 171 ? -27.940 8.944 38.889 1.00 96.62 171 LYS A CA 1
ATOM 1343 C C . LYS A 1 171 ? -29.175 8.914 39.793 1.00 96.62 171 LYS A C 1
ATOM 1345 O O . LYS A 1 171 ? -29.119 8.316 40.861 1.00 96.62 171 LYS A O 1
ATOM 1350 N N . ASP A 1 172 ? -30.284 9.511 39.358 1.00 95.69 172 ASP A N 1
ATOM 1351 C CA . ASP A 1 172 ? -31.516 9.574 40.152 1.00 95.69 172 ASP A CA 1
ATOM 1352 C C . ASP A 1 172 ? -32.159 8.191 40.350 1.00 95.69 172 ASP A C 1
ATOM 1354 O O . ASP A 1 172 ? -32.457 7.817 41.482 1.00 95.69 172 ASP A O 1
ATOM 1358 N N . ASP A 1 173 ? -32.307 7.400 39.280 1.00 96.69 173 ASP A N 1
ATOM 1359 C CA . ASP A 1 173 ? -32.831 6.028 39.372 1.00 96.69 173 ASP A CA 1
ATOM 1360 C C . ASP A 1 173 ? -31.854 5.112 40.125 1.00 96.69 173 ASP A C 1
ATOM 1362 O O . ASP A 1 173 ? -32.263 4.282 40.940 1.00 96.69 173 ASP A O 1
ATOM 1366 N N . TRP A 1 174 ? -30.552 5.276 39.865 1.00 97.56 174 TRP A N 1
ATOM 1367 C CA . TRP A 1 174 ? -29.496 4.496 40.499 1.00 97.56 174 TRP A CA 1
ATOM 1368 C C . TRP A 1 174 ? -29.458 4.722 42.001 1.00 97.56 174 TRP A C 1
ATOM 1370 O O . TRP A 1 174 ? -29.330 3.764 42.753 1.00 97.56 174 TRP A O 1
ATOM 1380 N N . LYS A 1 175 ? -29.607 5.968 42.451 1.00 97.06 175 LYS A N 1
ATOM 1381 C CA . LYS A 1 175 ? -29.601 6.302 43.872 1.00 97.06 175 LYS A CA 1
ATOM 1382 C C . LYS A 1 175 ? -30.724 5.593 44.627 1.00 97.06 175 LYS A C 1
ATOM 1384 O O . LYS A 1 175 ? -30.465 5.044 45.690 1.00 97.06 175 LYS A O 1
ATOM 1389 N N . ILE A 1 176 ? -31.931 5.538 44.056 1.00 97.31 176 ILE A N 1
ATOM 1390 C CA . ILE A 1 176 ? -33.068 4.819 44.655 1.00 97.31 176 ILE A CA 1
ATOM 1391 C C . ILE A 1 176 ? -32.720 3.335 44.832 1.00 97.31 176 ILE A C 1
ATOM 1393 O O . ILE A 1 176 ? -32.939 2.761 45.900 1.00 97.31 176 ILE A O 1
ATOM 1397 N N . TRP A 1 177 ? -32.132 2.716 43.804 1.00 97.94 177 TRP A N 1
ATOM 1398 C CA . TRP A 1 177 ? -31.725 1.316 43.882 1.00 97.94 177 TRP A CA 1
ATOM 1399 C C . TRP A 1 177 ? -30.561 1.094 44.856 1.00 97.94 177 TRP A C 1
ATOM 1401 O O . TRP A 1 177 ? -30.609 0.174 45.672 1.00 97.94 177 TRP A O 1
ATOM 1411 N N . LEU A 1 178 ? -29.549 1.960 44.836 1.00 98.06 178 LEU A N 1
ATOM 1412 C CA . LEU A 1 178 ? -28.389 1.885 45.717 1.00 98.06 178 LEU A CA 1
ATOM 1413 C C . LEU A 1 178 ? -28.777 2.050 47.192 1.00 98.06 178 LEU A C 1
ATOM 1415 O O . LEU A 1 178 ? -28.282 1.294 48.026 1.00 98.06 178 LEU A O 1
ATOM 1419 N N . ASP A 1 179 ? -29.690 2.967 47.515 1.00 97.94 179 ASP A N 1
ATOM 1420 C CA . ASP A 1 179 ? -30.203 3.156 48.878 1.00 97.94 179 ASP A CA 1
ATOM 1421 C C . ASP A 1 179 ? -30.907 1.880 49.377 1.00 97.94 179 ASP A C 1
ATOM 1423 O O . ASP A 1 179 ? -30.691 1.442 50.510 1.00 97.94 179 ASP A O 1
ATOM 1427 N N . LYS A 1 180 ? -31.666 1.204 48.503 1.00 97.94 180 LYS A N 1
ATOM 1428 C CA . LYS A 1 180 ? -32.313 -0.074 48.834 1.00 97.94 180 LYS A CA 1
ATOM 1429 C C . LYS A 1 180 ? -31.314 -1.230 48.970 1.00 97.94 180 LYS A C 1
ATOM 1431 O O . LYS A 1 180 ? -31.472 -2.082 49.843 1.00 97.94 180 LYS A O 1
ATOM 1436 N N . ILE A 1 181 ? -30.250 -1.247 48.162 1.00 98.19 181 ILE A N 1
ATOM 1437 C CA . ILE A 1 181 ? -29.122 -2.184 48.310 1.00 98.19 181 ILE A CA 1
ATOM 1438 C C . ILE A 1 181 ? -28.426 -1.988 49.667 1.00 98.19 181 ILE A C 1
ATOM 1440 O O . ILE A 1 181 ? -28.082 -2.972 50.329 1.00 98.19 181 ILE A O 1
ATOM 1444 N N . ILE A 1 182 ? -28.230 -0.734 50.090 1.00 98.25 182 ILE A N 1
ATOM 1445 C CA . ILE A 1 182 ? -27.654 -0.393 51.397 1.00 98.25 182 ILE A CA 1
ATOM 1446 C C . ILE A 1 182 ? -28.544 -0.930 52.520 1.00 98.25 182 ILE A C 1
ATOM 1448 O O . ILE A 1 182 ? -28.039 -1.660 53.369 1.00 98.25 182 ILE A O 1
ATOM 1452 N N . GLU A 1 183 ? -29.854 -0.674 52.476 1.00 97.94 183 GLU A N 1
ATOM 1453 C CA . GLU A 1 183 ? -30.825 -1.191 53.454 1.00 97.94 183 GLU A CA 1
ATOM 1454 C C . GLU A 1 183 ? -30.765 -2.724 53.573 1.00 97.94 183 GLU A C 1
ATOM 1456 O O . GLU A 1 183 ? -30.715 -3.270 54.680 1.00 97.94 183 GLU A O 1
ATOM 1461 N N . PHE A 1 184 ? -30.710 -3.429 52.437 1.00 98.00 184 PHE A N 1
ATOM 1462 C CA . PHE A 1 184 ? -30.571 -4.887 52.393 1.00 98.00 184 PHE A CA 1
ATOM 1463 C C . PHE A 1 184 ? -29.298 -5.354 53.095 1.00 98.00 184 PHE A C 1
ATOM 1465 O O . PHE A 1 184 ? -29.335 -6.260 53.928 1.00 98.00 184 PHE A O 1
ATOM 1472 N N . CYS A 1 185 ? -28.166 -4.733 52.770 1.00 97.19 185 CYS A N 1
ATOM 1473 C CA . CYS A 1 185 ? -26.870 -5.114 53.315 1.00 97.19 185 CYS A CA 1
ATOM 1474 C C . CYS A 1 185 ? -26.736 -4.777 54.809 1.00 97.19 185 CYS A C 1
ATOM 1476 O O . CYS A 1 185 ? -26.168 -5.578 55.554 1.00 97.19 185 CYS A O 1
ATOM 1478 N N . GLU A 1 186 ? -27.281 -3.644 55.259 1.00 96.88 186 GLU A N 1
ATOM 1479 C CA . GLU A 1 186 ? -27.344 -3.252 56.675 1.00 96.88 186 GLU A CA 1
ATOM 1480 C C . GLU A 1 186 ? -28.292 -4.151 57.487 1.00 96.88 186 GLU A C 1
ATOM 1482 O O . GLU A 1 186 ? -28.059 -4.373 58.675 1.00 96.88 186 GLU A O 1
ATOM 1487 N N . SER A 1 187 ? -29.289 -4.752 56.830 1.00 96.31 187 SER A N 1
ATOM 1488 C CA . SER A 1 187 ? -30.210 -5.747 57.404 1.00 96.31 187 SER A CA 1
ATOM 1489 C C . SER A 1 187 ? -29.715 -7.197 57.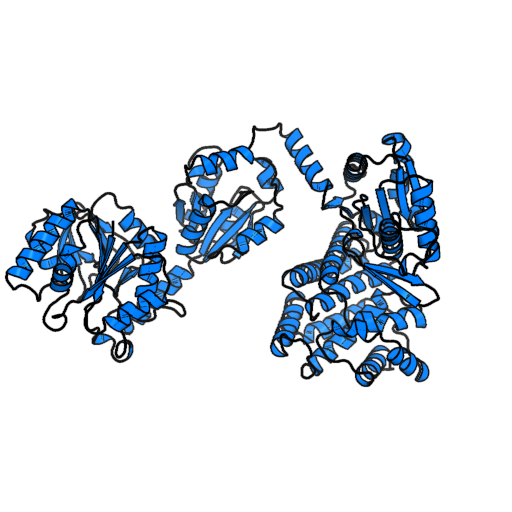287 1.00 96.31 187 SER A C 1
ATOM 1491 O O . SER A 1 187 ? -30.493 -8.132 57.466 1.00 96.31 187 SER A O 1
ATOM 1493 N N . ASP A 1 188 ? -28.434 -7.406 56.969 1.00 93.38 188 ASP A N 1
ATOM 1494 C CA . ASP A 1 188 ? -27.800 -8.723 56.793 1.00 93.38 188 ASP A CA 1
ATOM 1495 C C . ASP A 1 188 ? -28.333 -9.569 55.610 1.00 93.38 188 ASP A C 1
ATOM 1497 O O . ASP A 1 188 ? -28.024 -10.754 55.465 1.00 93.38 188 ASP A O 1
ATOM 1501 N N . ASN A 1 189 ? -29.076 -8.969 54.677 1.00 95.56 189 ASN A N 1
ATOM 1502 C CA . ASN A 1 189 ? -29.528 -9.635 53.456 1.00 95.56 189 ASN A CA 1
ATOM 1503 C C . ASN A 1 189 ? -28.457 -9.571 52.351 1.00 95.56 189 ASN A C 1
ATOM 1505 O O . ASN A 1 189 ? -28.620 -8.935 51.313 1.00 95.56 189 ASN A O 1
ATOM 1509 N N . ARG A 1 190 ? -27.319 -10.230 52.601 1.00 95.38 190 ARG A N 1
ATOM 1510 C CA . ARG A 1 190 ? -26.088 -10.121 51.788 1.00 95.38 190 ARG A CA 1
ATOM 1511 C C . ARG A 1 190 ? -25.860 -11.280 50.806 1.00 95.38 190 ARG A C 1
ATOM 1513 O O . ARG A 1 190 ? -24.879 -11.273 50.066 1.00 95.38 190 ARG A O 1
ATOM 1520 N N . LYS A 1 191 ? -26.737 -12.292 50.806 1.00 94.81 191 LYS A N 1
ATOM 1521 C CA . LYS A 1 191 ? -26.618 -13.525 49.992 1.00 94.81 191 LYS A CA 1
ATOM 1522 C C . LYS A 1 191 ? -27.521 -13.547 48.752 1.00 94.81 191 LYS A C 1
ATOM 1524 O O . LYS A 1 191 ? -27.505 -14.519 48.001 1.00 94.81 191 LYS A O 1
ATOM 1529 N N . CYS A 1 192 ? -28.313 -12.500 48.543 1.00 94.31 192 CYS A N 1
ATOM 1530 C CA . CYS A 1 192 ? -29.228 -12.371 47.413 1.00 94.31 192 CYS A CA 1
ATOM 1531 C C . CYS A 1 192 ? -28.612 -11.567 46.255 1.00 94.31 192 CYS A C 1
ATOM 1533 O O . CYS A 1 192 ? -27.534 -10.991 46.385 1.00 94.31 192 CYS A O 1
ATOM 1535 N N . TYR A 1 193 ? -29.288 -11.548 45.110 1.00 95.69 193 TYR A N 1
ATOM 1536 C CA . TYR A 1 193 ? -28.901 -10.712 43.977 1.00 95.69 193 TYR A CA 1
ATOM 1537 C C . TYR A 1 193 ? -29.272 -9.248 44.241 1.00 95.69 193 TYR A C 1
ATOM 1539 O O . TYR A 1 193 ? -30.227 -8.972 44.969 1.00 95.69 193 TYR A O 1
ATOM 1547 N N . ALA A 1 194 ? -28.562 -8.294 43.635 1.00 96.69 194 ALA A N 1
ATOM 1548 C CA . ALA A 1 194 ? -28.907 -6.873 43.774 1.00 96.69 194 ALA A CA 1
ATOM 1549 C C . ALA A 1 194 ? -30.322 -6.569 43.242 1.00 96.69 194 ALA A C 1
ATOM 1551 O O . ALA A 1 194 ? -31.027 -5.694 43.742 1.00 96.69 194 ALA A O 1
ATOM 1552 N N . GLU A 1 195 ? -30.768 -7.354 42.269 1.00 96.88 195 GLU A N 1
ATOM 1553 C CA . GLU A 1 195 ? -32.090 -7.331 41.662 1.00 96.88 195 GLU A CA 1
ATOM 1554 C C . GLU A 1 195 ? -33.196 -7.694 42.662 1.00 96.88 195 GLU A C 1
ATOM 1556 O O . GLU A 1 195 ? -34.332 -7.265 42.492 1.00 96.88 195 GLU A O 1
ATOM 1561 N N . ASN A 1 196 ? -32.899 -8.419 43.749 1.00 96.69 196 ASN A N 1
ATOM 1562 C CA . ASN A 1 196 ? -33.874 -8.618 44.824 1.00 96.69 196 ASN A CA 1
ATOM 1563 C C . ASN A 1 196 ? -34.263 -7.284 45.478 1.00 96.69 196 ASN A C 1
ATOM 1565 O O . ASN A 1 196 ? -35.445 -7.075 45.733 1.00 96.69 196 ASN A O 1
ATOM 1569 N N . ALA A 1 197 ? -33.299 -6.379 45.679 1.00 96.62 197 ALA A N 1
ATOM 1570 C CA . ALA A 1 197 ? -33.564 -5.026 46.162 1.00 96.62 197 ALA A CA 1
ATOM 1571 C C . ALA A 1 197 ? -34.307 -4.186 45.108 1.00 96.62 197 ALA A C 1
ATOM 1573 O O . ALA A 1 197 ? -35.230 -3.457 45.458 1.00 96.62 197 ALA A O 1
ATOM 1574 N N . LEU A 1 198 ? -33.972 -4.338 43.817 1.00 96.50 198 LEU A N 1
ATOM 1575 C CA . LEU A 1 198 ? -34.688 -3.672 42.717 1.00 96.50 198 LEU A CA 1
ATOM 1576 C C . LEU A 1 198 ? -36.172 -4.059 42.691 1.00 96.50 198 LEU A C 1
ATOM 1578 O O . LEU A 1 198 ? -37.043 -3.209 42.537 1.00 96.50 198 LEU A O 1
ATOM 1582 N N . ASN A 1 199 ? -36.458 -5.347 42.871 1.00 96.06 199 ASN A N 1
ATOM 1583 C CA . ASN A 1 199 ? -37.811 -5.892 42.811 1.00 96.06 199 ASN A CA 1
ATOM 1584 C C . ASN A 1 199 ? -38.725 -5.396 43.945 1.00 96.06 199 ASN A C 1
ATOM 1586 O O . ASN A 1 199 ? -39.939 -5.477 43.787 1.00 96.06 199 ASN A O 1
ATOM 1590 N N . GLU A 1 200 ? -38.176 -4.911 45.068 1.00 95.94 200 GLU A N 1
ATOM 1591 C CA . GLU A 1 200 ? -38.954 -4.311 46.170 1.00 95.94 200 GLU A CA 1
ATOM 1592 C C . GLU A 1 200 ? -39.324 -2.843 45.928 1.00 95.94 200 GLU A C 1
ATOM 1594 O O . GLU A 1 200 ? -40.097 -2.267 46.690 1.00 95.94 200 GLU A O 1
ATOM 1599 N N . LEU A 1 201 ? -38.778 -2.222 44.882 1.00 93.19 201 LEU A N 1
ATOM 1600 C CA . LEU A 1 201 ? -39.055 -0.826 44.553 1.00 93.19 201 LEU A CA 1
ATOM 1601 C C . LEU A 1 201 ? -40.335 -0.647 43.730 1.00 93.19 201 LEU A C 1
ATOM 1603 O O . LEU A 1 201 ? -40.693 0.488 43.431 1.00 93.19 201 LEU A O 1
ATOM 1607 N N . ASP A 1 202 ? -41.003 -1.739 43.341 1.00 85.38 202 ASP A N 1
ATOM 1608 C CA . ASP A 1 202 ? -42.282 -1.746 42.613 1.00 85.38 202 ASP A CA 1
ATOM 1609 C C . ASP A 1 202 ? -42.324 -0.770 41.415 1.00 85.38 202 ASP A C 1
ATOM 1611 O O . ASP A 1 202 ? -43.308 -0.070 41.176 1.00 85.38 202 ASP A O 1
ATOM 1615 N N . GLY A 1 203 ? -41.230 -0.721 40.646 1.00 79.88 203 GLY A N 1
ATOM 1616 C CA . GLY A 1 203 ? -41.112 0.120 39.451 1.00 79.88 203 GLY A CA 1
ATOM 1617 C C . GLY A 1 203 ? -40.751 1.585 39.718 1.00 79.88 203 GLY A C 1
ATOM 1618 O O . GLY A 1 203 ? -40.833 2.396 38.800 1.00 79.88 203 GLY A O 1
ATOM 1619 N N . ALA A 1 204 ? -40.329 1.946 40.937 1.00 86.56 204 ALA A N 1
ATOM 1620 C CA . ALA A 1 204 ? -39.863 3.304 41.237 1.00 86.56 204 ALA A CA 1
ATOM 1621 C C . ALA A 1 204 ? -38.614 3.712 40.430 1.00 86.56 204 ALA A C 1
ATOM 1623 O O . ALA A 1 204 ? -38.411 4.900 40.185 1.00 86.56 204 ALA A O 1
ATOM 1624 N N . CYS A 1 205 ? -37.794 2.745 40.002 1.00 88.12 205 CYS A N 1
ATOM 1625 C CA . CYS A 1 205 ? -36.697 2.968 39.060 1.00 88.12 205 CYS A CA 1
ATOM 1626 C C . CYS A 1 205 ? -37.217 2.850 37.620 1.00 88.12 205 CYS A C 1
ATOM 1628 O O . CYS A 1 205 ? -37.692 1.788 37.215 1.00 88.12 205 CYS A O 1
ATOM 1630 N N . ASN A 1 206 ? -37.072 3.907 36.819 1.00 90.81 206 ASN A N 1
ATOM 1631 C CA . ASN A 1 206 ? -37.579 3.947 35.443 1.00 90.81 206 ASN A CA 1
ATOM 1632 C C . ASN A 1 206 ? -36.627 3.247 34.457 1.00 90.81 206 ASN A C 1
ATOM 1634 O O . ASN A 1 206 ? -36.017 3.884 33.597 1.00 90.81 206 ASN A O 1
ATOM 1638 N N . ILE A 1 207 ? -36.478 1.927 34.587 1.00 96.75 207 ILE A N 1
ATOM 1639 C CA . ILE A 1 207 ? -35.566 1.126 33.759 1.00 96.75 207 ILE A CA 1
ATOM 1640 C C . ILE A 1 207 ? -36.308 0.608 32.523 1.00 96.75 207 ILE A C 1
ATOM 1642 O O . ILE A 1 207 ? -37.157 -0.278 32.612 1.00 96.75 207 ILE A O 1
ATOM 1646 N N . ALA A 1 208 ? -35.982 1.150 31.354 1.00 97.25 208 ALA A N 1
ATOM 1647 C CA . ALA A 1 208 ? -36.504 0.688 30.074 1.00 97.25 208 ALA A CA 1
ATOM 1648 C C . ALA A 1 208 ? -35.896 -0.665 29.661 1.00 97.25 208 ALA A C 1
ATOM 1650 O O . ALA A 1 208 ? -34.727 -0.961 29.923 1.00 97.25 208 ALA A O 1
ATOM 1651 N N . ALA A 1 209 ? -36.686 -1.481 28.972 1.00 96.62 209 ALA A N 1
ATOM 1652 C CA . ALA A 1 209 ? -36.239 -2.740 28.396 1.00 96.62 209 ALA A CA 1
ATOM 1653 C C . ALA A 1 209 ? -35.606 -2.488 27.018 1.00 96.62 209 ALA A C 1
ATOM 1655 O O . ALA A 1 209 ? -36.315 -2.259 26.036 1.00 96.62 209 ALA A O 1
ATOM 1656 N N . LEU A 1 210 ? -34.273 -2.522 26.933 1.00 97.25 210 LEU A N 1
ATOM 1657 C CA . LEU A 1 210 ? -33.570 -2.380 25.661 1.00 97.25 210 LEU A CA 1
ATOM 1658 C C . LEU A 1 210 ? -33.422 -3.752 24.997 1.00 97.25 210 LEU A C 1
ATOM 1660 O O . LEU A 1 210 ? -32.532 -4.534 25.334 1.00 97.25 210 LEU A O 1
ATOM 1664 N N . ASP A 1 211 ? -34.307 -4.039 24.047 1.00 96.88 211 ASP A N 1
ATOM 1665 C CA . ASP A 1 211 ? -34.328 -5.311 23.331 1.00 96.88 211 ASP A CA 1
ATOM 1666 C C . ASP A 1 211 ? -33.256 -5.375 22.236 1.00 96.88 211 ASP A C 1
ATOM 1668 O O . ASP A 1 211 ? -33.381 -4.779 21.161 1.00 96.88 211 ASP A O 1
ATOM 1672 N N . VAL A 1 212 ? -32.192 -6.135 22.500 1.00 95.56 212 VAL A N 1
ATOM 1673 C CA . VAL A 1 212 ? -31.053 -6.270 21.585 1.00 95.56 212 VAL A CA 1
ATOM 1674 C C . VAL A 1 212 ? -31.245 -7.351 20.524 1.00 95.56 212 VAL A C 1
ATOM 1676 O O . VAL A 1 212 ? -30.383 -7.488 19.654 1.00 95.56 212 VAL A O 1
ATOM 1679 N N . LYS A 1 213 ? -32.380 -8.064 20.541 1.00 94.62 213 LYS A N 1
ATOM 1680 C CA . LYS A 1 213 ? -32.675 -9.181 19.634 1.00 94.62 213 LYS A CA 1
ATOM 1681 C C . LYS A 1 213 ? -31.583 -10.253 19.708 1.00 94.62 213 LYS A C 1
ATOM 1683 O O . LYS A 1 213 ? -31.211 -10.697 20.794 1.00 94.62 213 LYS A O 1
ATOM 1688 N N . ASP A 1 214 ? -31.088 -10.684 18.559 1.00 91.38 214 ASP A N 1
ATOM 1689 C CA . ASP A 1 214 ? -30.110 -11.743 18.385 1.00 91.38 214 ASP A CA 1
ATOM 1690 C C . ASP A 1 214 ? -28.674 -11.254 18.568 1.00 91.38 214 ASP A C 1
ATOM 1692 O O . ASP A 1 214 ? -27.760 -12.051 18.442 1.00 91.38 214 ASP A O 1
ATOM 1696 N N . ARG A 1 215 ? -28.428 -9.979 18.879 1.00 93.75 215 ARG A N 1
ATOM 1697 C CA . ARG A 1 215 ? -27.071 -9.442 19.049 1.00 93.75 215 ARG A CA 1
ATOM 1698 C C . ARG A 1 215 ? -26.335 -10.064 20.237 1.00 93.75 215 ARG A C 1
ATOM 1700 O O . ARG A 1 215 ? -26.940 -10.422 21.246 1.00 93.75 215 ARG A O 1
ATOM 1707 N N . LEU A 1 216 ? -25.015 -10.218 20.111 1.00 95.19 216 LEU A N 1
ATOM 1708 C CA . LEU A 1 216 ? -24.197 -10.886 21.126 1.00 95.19 216 LEU A CA 1
ATOM 1709 C C . LEU A 1 216 ? -24.145 -10.062 22.419 1.00 95.19 216 LEU A C 1
ATOM 1711 O O . LEU A 1 216 ? -23.586 -8.966 22.442 1.00 95.19 216 LEU A O 1
ATOM 1715 N N . CYS A 1 217 ? -24.701 -10.619 23.492 1.00 96.31 217 CYS A N 1
ATOM 1716 C CA . CYS A 1 217 ? -24.492 -10.196 24.871 1.00 96.31 217 CYS A CA 1
ATOM 1717 C C . CYS A 1 217 ? -24.890 -11.361 25.787 1.00 96.31 217 CYS A C 1
ATOM 1719 O O . CYS A 1 217 ? -26.083 -11.658 25.919 1.00 96.31 217 CYS A O 1
ATOM 1721 N N . SER A 1 218 ? -23.891 -12.048 26.338 1.00 93.81 218 SER A N 1
ATOM 1722 C CA . SER A 1 218 ? -24.050 -13.295 27.095 1.00 93.81 218 SER A CA 1
ATOM 1723 C C . SER A 1 218 ? -22.934 -13.446 28.128 1.00 93.81 218 SER A C 1
ATOM 1725 O O . SER A 1 218 ? -21.814 -12.987 27.894 1.00 93.81 218 SER A O 1
ATOM 1727 N N . GLU A 1 219 ? -23.238 -14.087 29.254 1.00 93.06 219 GLU A N 1
ATOM 1728 C CA . GLU A 1 219 ? -22.239 -14.490 30.248 1.00 93.06 219 GLU A CA 1
ATOM 1729 C C . GLU A 1 219 ? -21.454 -15.718 29.765 1.00 93.06 219 GLU A C 1
ATOM 1731 O O . GLU A 1 219 ? -21.965 -16.556 29.021 1.00 93.06 219 GLU A O 1
ATOM 1736 N N . ILE A 1 220 ? -20.195 -15.818 30.193 1.00 92.56 220 ILE A N 1
ATOM 1737 C CA . ILE A 1 220 ? -19.407 -17.047 30.101 1.00 92.56 220 ILE A CA 1
ATOM 1738 C C . ILE A 1 220 ? -19.345 -17.655 31.493 1.00 92.56 220 ILE A C 1
ATOM 1740 O O . ILE A 1 220 ? -18.714 -17.098 32.397 1.00 92.56 220 ILE A O 1
ATOM 1744 N N . ASP A 1 221 ? -20.000 -18.796 31.668 1.00 89.00 221 ASP A N 1
ATOM 1745 C CA . ASP A 1 221 ? -20.193 -19.419 32.971 1.00 89.00 221 ASP A CA 1
ATOM 1746 C C . ASP A 1 221 ? -19.532 -20.799 33.068 1.00 89.00 221 ASP A C 1
ATOM 1748 O O . ASP A 1 221 ? -19.118 -21.230 34.149 1.00 89.00 221 ASP A O 1
ATOM 1752 N N . ASN A 1 222 ? -19.392 -21.470 31.928 1.00 90.19 222 ASN A N 1
ATOM 1753 C CA . ASN A 1 222 ? -18.733 -22.760 31.758 1.00 90.19 222 ASN A CA 1
ATOM 1754 C C . ASN A 1 222 ? -17.980 -22.826 30.400 1.00 90.19 222 ASN A C 1
ATOM 1756 O O . ASN A 1 222 ? -18.103 -21.917 29.569 1.00 90.19 222 ASN A O 1
ATOM 1760 N N . PRO A 1 223 ? -17.172 -23.877 30.152 1.00 89.75 223 PRO A N 1
ATOM 1761 C CA . PRO A 1 223 ? -16.446 -24.038 28.890 1.00 89.75 223 PRO A CA 1
ATOM 1762 C C . PRO A 1 223 ? -17.338 -24.143 27.642 1.00 89.75 223 PRO A C 1
ATOM 1764 O O . PRO A 1 223 ? -16.912 -23.734 26.559 1.00 89.75 223 PRO A O 1
ATOM 1767 N N . GLU A 1 224 ? -18.559 -24.671 27.758 1.00 90.88 224 GLU A N 1
ATOM 1768 C CA . GLU A 1 224 ? -19.512 -24.716 26.647 1.00 90.88 224 GLU A CA 1
ATOM 1769 C C . GLU A 1 224 ? -19.969 -23.304 26.243 1.00 90.88 224 GLU A C 1
ATOM 1771 O O . GLU A 1 224 ? -19.961 -22.978 25.052 1.00 90.88 224 GLU A O 1
ATOM 1776 N N . ASP A 1 225 ? -20.271 -22.440 27.217 1.00 91.69 225 ASP A N 1
ATOM 1777 C CA . ASP A 1 225 ? -20.598 -21.031 26.976 1.00 91.69 225 ASP A CA 1
ATOM 1778 C C . ASP A 1 225 ? -19.423 -20.317 26.314 1.00 91.69 225 ASP A C 1
ATOM 1780 O O . ASP A 1 225 ? -19.614 -19.592 25.339 1.00 91.69 225 ASP A O 1
ATOM 1784 N N . LEU A 1 226 ? -18.194 -20.565 26.790 1.00 93.69 226 LEU A N 1
ATOM 1785 C CA . LEU A 1 226 ? -16.986 -19.998 26.193 1.00 93.69 226 LEU A CA 1
ATOM 1786 C C . LEU A 1 226 ? -16.898 -20.361 24.707 1.00 93.69 226 LEU A C 1
ATOM 1788 O O . LEU A 1 226 ? -16.659 -19.479 23.883 1.00 93.69 226 LEU A O 1
ATOM 1792 N N . ALA A 1 227 ? -17.139 -21.623 24.343 1.00 92.81 227 ALA A N 1
ATOM 1793 C CA . ALA A 1 227 ? -17.088 -22.066 22.952 1.00 92.81 227 ALA A CA 1
ATOM 1794 C C . ALA A 1 227 ? -18.155 -21.372 22.087 1.00 92.81 227 ALA A C 1
ATOM 1796 O O . ALA A 1 227 ? -17.844 -20.879 20.999 1.00 92.81 227 ALA A O 1
ATOM 1797 N N . VAL A 1 228 ? -19.395 -21.287 22.581 1.00 93.50 228 VAL A N 1
ATOM 1798 C CA . VAL A 1 228 ? -20.507 -20.626 21.877 1.00 93.50 228 VAL A CA 1
ATOM 1799 C C . VAL A 1 228 ? -20.237 -19.131 21.717 1.00 93.50 228 VAL A C 1
ATOM 1801 O O . VAL A 1 228 ? -20.315 -18.601 20.609 1.00 93.50 228 VAL A O 1
ATOM 1804 N N . VAL A 1 229 ? -19.881 -18.445 22.800 1.00 94.62 229 VAL A N 1
ATOM 1805 C CA . VAL A 1 229 ? -19.613 -17.005 22.805 1.00 94.62 229 VAL A CA 1
ATOM 1806 C C . VAL A 1 229 ? -18.413 -16.666 21.925 1.00 94.62 229 VAL A C 1
ATOM 1808 O O . VAL A 1 229 ? -18.500 -15.727 21.138 1.00 94.62 229 VAL A O 1
ATOM 1811 N N . SER A 1 230 ? -17.337 -17.455 21.971 1.00 93.94 230 SER A N 1
ATOM 1812 C CA . SER A 1 230 ? -16.157 -17.255 21.114 1.00 93.94 230 SER A CA 1
ATOM 1813 C C . SER A 1 230 ? -16.492 -17.431 19.631 1.00 93.94 230 SER A C 1
ATOM 1815 O O . SER A 1 230 ? -16.031 -16.659 18.789 1.00 93.94 230 SER A O 1
ATOM 1817 N N . ALA A 1 231 ? -17.338 -18.409 19.290 1.00 94.06 231 ALA A N 1
ATOM 1818 C CA . ALA A 1 231 ? -17.791 -18.611 17.917 1.00 94.06 231 ALA A CA 1
ATOM 1819 C C . ALA A 1 231 ? -18.634 -17.427 17.416 1.00 94.06 231 ALA A C 1
ATOM 1821 O O . ALA A 1 231 ? -18.353 -16.873 16.353 1.00 94.06 231 ALA A O 1
ATOM 1822 N N . ARG A 1 232 ? -19.607 -16.977 18.216 1.00 93.81 232 ARG A N 1
ATOM 1823 C CA . ARG A 1 232 ? -20.441 -15.809 17.892 1.00 93.81 232 ARG A CA 1
ATOM 1824 C C . ARG A 1 232 ? -19.631 -14.520 17.814 1.00 93.81 232 ARG A C 1
ATOM 1826 O O . ARG A 1 232 ? -19.895 -13.662 16.976 1.00 93.81 232 ARG A O 1
ATOM 1833 N N . LEU A 1 233 ? -18.622 -14.381 18.667 1.00 92.62 233 LEU A N 1
ATOM 1834 C CA . LEU A 1 233 ? -17.706 -13.253 18.628 1.00 92.62 233 LEU A CA 1
ATOM 1835 C C . LEU A 1 233 ? -16.912 -13.231 17.315 1.00 92.62 233 LEU A C 1
ATOM 1837 O O . LEU A 1 233 ? -1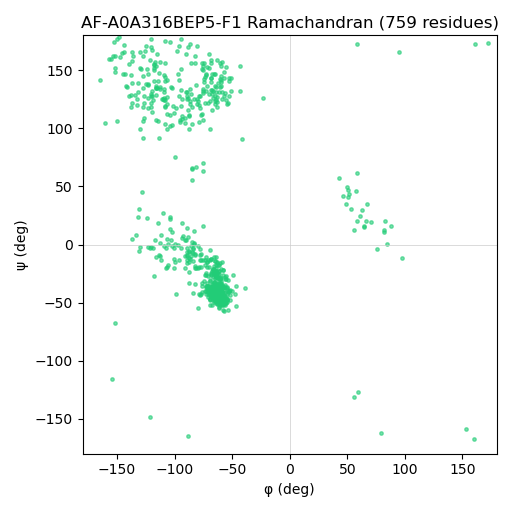6.803 -12.191 16.667 1.00 92.62 233 LEU A O 1
ATOM 1841 N N . LYS A 1 234 ? -16.437 -14.394 16.866 1.00 91.62 234 LYS A N 1
ATOM 1842 C CA . LYS A 1 234 ? -15.765 -14.533 15.573 1.00 91.62 234 LYS A CA 1
ATOM 1843 C C . LYS A 1 234 ? -16.689 -14.187 14.403 1.00 91.62 234 LYS A C 1
ATOM 1845 O O . LYS A 1 234 ? -16.219 -13.605 13.427 1.00 91.62 234 LYS A O 1
ATOM 1850 N N . GLU A 1 235 ? -17.978 -14.514 14.469 1.00 91.75 235 GLU A N 1
ATOM 1851 C CA . GLU A 1 235 ? -18.960 -14.073 13.465 1.00 91.75 235 GLU A CA 1
ATOM 1852 C C . GLU A 1 235 ? -19.062 -12.547 13.439 1.00 91.75 235 GLU A C 1
ATOM 1854 O O . GLU A 1 235 ? -18.914 -11.944 12.378 1.00 91.75 235 GLU A O 1
ATOM 1859 N N . VAL A 1 236 ? -19.216 -11.925 14.612 1.00 90.56 236 VAL A N 1
ATOM 1860 C CA . VAL A 1 236 ? -19.265 -10.468 14.789 1.00 90.56 236 VAL A CA 1
ATOM 1861 C C . VAL A 1 236 ? -18.044 -9.777 14.179 1.00 90.56 236 VAL A C 1
ATOM 1863 O O . VAL A 1 236 ? -18.201 -8.804 13.442 1.00 90.56 236 VAL A O 1
ATOM 1866 N N . GLU A 1 237 ? -16.845 -10.287 14.449 1.00 88.81 237 GLU A N 1
ATOM 1867 C CA . GLU A 1 237 ? -15.584 -9.732 13.948 1.00 88.81 237 GLU A CA 1
ATOM 1868 C C . GLU A 1 237 ? -15.389 -9.954 12.444 1.00 88.81 237 GLU A C 1
ATOM 1870 O O . GLU A 1 237 ? -14.721 -9.159 11.785 1.00 88.81 237 GLU A O 1
ATOM 1875 N N . ASN A 1 238 ? -15.981 -11.011 11.877 1.00 91.62 238 ASN A N 1
ATOM 1876 C CA . ASN A 1 238 ? -15.904 -11.308 10.447 1.00 91.62 238 ASN A CA 1
ATOM 1877 C C . ASN A 1 238 ? -17.011 -10.660 9.610 1.00 91.62 238 ASN A C 1
ATOM 1879 O O . ASN A 1 238 ? -16.913 -10.728 8.382 1.00 91.62 238 ASN A O 1
ATOM 1883 N N . ARG A 1 239 ? -18.008 -10.010 10.231 1.00 93.75 239 ARG A N 1
ATOM 1884 C CA . ARG A 1 239 ? -19.017 -9.218 9.511 1.00 93.75 239 ARG A CA 1
ATOM 1885 C C . ARG A 1 239 ? -18.331 -8.236 8.575 1.00 93.75 239 ARG A C 1
ATOM 1887 O O . ARG A 1 239 ? -17.397 -7.535 8.957 1.00 93.75 239 ARG A O 1
ATOM 1894 N N . SER A 1 240 ? -18.783 -8.193 7.337 1.00 97.00 240 SER A N 1
ATOM 1895 C CA . SER A 1 240 ? -18.234 -7.316 6.316 1.00 97.00 240 SER A CA 1
ATOM 1896 C C . SER A 1 240 ? -18.805 -5.907 6.473 1.00 97.00 240 SER A C 1
ATOM 1898 O O . SER A 1 240 ? -20.015 -5.689 6.415 1.00 97.00 240 SER A O 1
ATOM 1900 N N . VAL A 1 241 ? -17.922 -4.932 6.680 1.00 98.06 241 VAL A N 1
ATOM 1901 C CA . VAL A 1 241 ? -18.296 -3.523 6.836 1.00 98.06 241 VAL A CA 1
ATOM 1902 C C . VAL A 1 241 ? -17.708 -2.730 5.682 1.00 98.06 241 VAL A C 1
ATOM 1904 O O . VAL A 1 241 ? -16.542 -2.906 5.332 1.00 98.06 241 VAL A O 1
ATOM 1907 N N . TYR A 1 242 ? -18.495 -1.846 5.081 1.00 98.25 242 TYR A N 1
ATOM 1908 C CA . TYR A 1 242 ? -18.053 -0.978 3.999 1.00 98.25 242 TYR A CA 1
ATOM 1909 C C . TYR A 1 242 ? -18.274 0.490 4.341 1.00 98.25 242 TYR A C 1
ATOM 1911 O O . TYR A 1 242 ? -19.337 0.869 4.816 1.00 98.25 242 TYR A O 1
ATOM 1919 N N . MET A 1 243 ? -17.304 1.343 4.042 1.00 96.88 243 MET A N 1
ATOM 1920 C CA . MET A 1 243 ? -17.503 2.791 4.042 1.00 96.88 243 MET A CA 1
ATOM 1921 C C . MET A 1 243 ? -16.773 3.410 2.861 1.00 96.88 243 MET A C 1
ATOM 1923 O O . MET A 1 243 ? -15.783 2.853 2.393 1.00 96.88 243 MET A O 1
ATOM 1927 N N . SER A 1 244 ? -17.214 4.578 2.406 1.00 93.31 244 SER A N 1
ATOM 1928 C CA . SER A 1 244 ? -16.481 5.337 1.396 1.00 93.31 244 SER A CA 1
ATOM 1929 C C . SER A 1 244 ? -15.958 6.647 1.964 1.00 93.31 244 SER A C 1
ATOM 1931 O O . SER A 1 244 ? -16.640 7.321 2.738 1.00 93.31 244 SER A O 1
ATOM 1933 N N . LEU A 1 245 ? -14.745 7.022 1.567 1.00 87.44 245 LEU A N 1
ATOM 1934 C CA . LEU A 1 245 ? -14.104 8.270 1.950 1.00 87.44 245 LEU A CA 1
ATOM 1935 C C . LEU A 1 245 ? -13.808 9.111 0.718 1.00 87.44 245 LEU A C 1
ATOM 1937 O O . LEU A 1 245 ? -13.137 8.687 -0.224 1.00 87.44 245 LEU A O 1
ATOM 1941 N N . SER A 1 246 ? -14.258 10.360 0.781 1.00 78.50 246 SER A N 1
ATOM 1942 C CA . SER A 1 246 ? -13.962 11.365 -0.237 1.00 78.50 246 SER A CA 1
ATOM 1943 C C . SER A 1 246 ? -12.967 12.425 0.221 1.00 78.50 246 SER A C 1
ATOM 1945 O O . SER A 1 246 ? -12.681 13.349 -0.533 1.00 78.50 246 SER A O 1
ATOM 1947 N N . THR A 1 247 ? -12.511 12.392 1.473 1.00 73.19 247 THR A N 1
ATOM 1948 C CA . THR A 1 247 ? -11.782 13.518 2.069 1.00 73.19 247 THR A CA 1
ATOM 1949 C C . THR A 1 247 ? -10.352 13.668 1.548 1.00 73.19 247 THR A C 1
ATOM 1951 O O . THR A 1 247 ? -9.659 12.680 1.307 1.00 73.19 247 THR A O 1
ATOM 1954 N N . ASN A 1 248 ? -9.922 14.926 1.419 1.00 67.31 248 ASN A N 1
ATOM 1955 C CA . ASN A 1 248 ? -8.550 15.311 1.083 1.00 67.31 248 ASN A CA 1
ATOM 1956 C C . ASN A 1 248 ? -7.643 15.300 2.317 1.00 67.31 248 ASN A C 1
ATOM 1958 O O . ASN A 1 248 ? -6.467 14.975 2.216 1.00 67.31 248 ASN A O 1
ATOM 1962 N N . VAL A 1 249 ? -8.199 15.644 3.483 1.00 74.00 249 VAL A N 1
ATOM 1963 C CA . VAL A 1 249 ? -7.485 15.686 4.760 1.00 74.00 249 VAL A CA 1
ATOM 1964 C C . VAL A 1 249 ? -8.245 14.838 5.766 1.00 74.00 249 VAL A C 1
ATOM 1966 O O . VAL A 1 249 ? -9.419 15.076 6.060 1.00 74.00 249 VAL A O 1
ATOM 1969 N N . ILE A 1 250 ? -7.563 13.843 6.320 1.00 83.00 250 ILE A N 1
ATOM 1970 C CA . ILE A 1 250 ? -8.106 13.018 7.393 1.00 83.00 250 ILE A CA 1
ATOM 1971 C C . ILE A 1 250 ? -7.842 13.746 8.712 1.00 83.00 250 ILE A C 1
ATOM 1973 O O . ILE A 1 250 ? -6.701 13.991 9.089 1.00 83.00 250 ILE A O 1
ATOM 1977 N N . HIS A 1 251 ? -8.910 14.105 9.416 1.00 83.62 251 HIS A N 1
ATOM 1978 C CA . HIS A 1 251 ? -8.849 14.723 10.742 1.00 83.62 251 HIS A CA 1
ATOM 1979 C C . HIS A 1 251 ? -9.595 13.861 11.767 1.00 83.62 251 HIS A C 1
ATOM 1981 O O . HIS A 1 251 ? -10.219 12.856 11.423 1.00 83.62 251 HIS A O 1
ATOM 1987 N N . GLY A 1 252 ? -9.564 14.269 13.040 1.00 82.12 252 GLY A N 1
ATOM 1988 C CA . GLY A 1 252 ? -10.133 13.494 14.152 1.00 82.12 252 GLY A CA 1
ATOM 1989 C C . GLY A 1 252 ? -11.602 13.078 13.976 1.00 82.12 252 GLY A C 1
ATOM 1990 O O . GLY A 1 252 ? -11.978 12.003 14.432 1.00 82.12 252 GLY A O 1
ATOM 1991 N N . GLY A 1 253 ? -12.410 13.868 13.259 1.00 82.50 253 GLY A N 1
ATOM 1992 C CA . GLY A 1 253 ? -13.799 13.522 12.926 1.00 82.50 253 GLY A CA 1
ATOM 1993 C C . GLY A 1 253 ? -13.902 12.282 12.030 1.00 82.50 253 GLY A C 1
ATOM 1994 O O . GLY A 1 253 ? -14.614 11.341 12.366 1.00 82.50 253 GLY A O 1
ATOM 1995 N N . HIS A 1 254 ? -13.115 12.234 10.952 1.00 88.00 254 HIS A N 1
ATOM 1996 C CA . HIS A 1 254 ? -13.023 11.064 10.074 1.00 88.00 254 HIS A CA 1
ATOM 1997 C C . HIS A 1 254 ? -12.499 9.834 10.819 1.00 88.00 254 HIS A C 1
ATOM 1999 O O . HIS A 1 254 ? -13.094 8.763 10.739 1.00 88.00 254 HIS A O 1
ATOM 2005 N N . ILE A 1 255 ? -11.417 9.999 11.591 1.00 89.00 255 ILE A N 1
ATOM 2006 C CA . ILE A 1 255 ? -10.831 8.911 12.388 1.00 89.00 255 ILE A CA 1
ATOM 2007 C C . ILE A 1 255 ? -11.850 8.335 13.374 1.00 89.00 255 ILE A C 1
ATOM 2009 O O . ILE A 1 255 ? -11.888 7.124 13.566 1.00 89.00 255 ILE A O 1
ATOM 2013 N N . SER A 1 256 ? -12.692 9.177 13.979 1.00 86.81 256 SER A N 1
ATOM 2014 C CA . SER A 1 256 ? -13.743 8.720 14.891 1.00 86.81 256 SER A CA 1
ATOM 2015 C C . SER A 1 256 ? -14.740 7.792 14.190 1.00 86.81 256 SER A C 1
ATOM 2017 O O . SER A 1 256 ? -14.999 6.700 14.690 1.00 86.81 256 SER A O 1
ATOM 2019 N N . ILE A 1 257 ? -15.235 8.169 13.006 1.00 90.94 257 ILE A N 1
ATOM 2020 C CA . ILE A 1 257 ? -16.182 7.346 12.235 1.00 90.94 257 ILE A CA 1
ATOM 2021 C C . ILE A 1 257 ? -15.516 6.054 11.746 1.00 90.94 257 ILE A C 1
ATOM 2023 O O . ILE A 1 257 ? -16.112 4.990 11.873 1.00 90.94 257 ILE A O 1
ATOM 2027 N N . ILE A 1 258 ? -14.274 6.121 11.251 1.00 93.31 258 ILE A N 1
ATOM 2028 C CA . ILE A 1 258 ? -13.515 4.937 10.806 1.00 93.31 258 ILE A CA 1
ATOM 2029 C C . ILE A 1 258 ? -13.343 3.943 11.960 1.00 93.31 258 ILE A C 1
ATOM 2031 O O . ILE A 1 258 ? -13.602 2.755 11.794 1.00 93.31 258 ILE A O 1
ATOM 2035 N N . LYS A 1 259 ? -12.969 4.424 13.153 1.00 90.62 259 LYS A N 1
ATOM 2036 C CA . LYS A 1 259 ? -12.840 3.573 14.342 1.00 90.62 259 LYS A CA 1
ATOM 2037 C C . LYS A 1 259 ? -14.171 2.934 14.735 1.00 90.62 259 LYS A C 1
ATOM 2039 O O . LYS A 1 259 ? -14.193 1.741 15.005 1.00 90.62 259 LYS A O 1
ATOM 2044 N N . LYS A 1 260 ? -15.276 3.690 14.726 1.00 90.56 260 LYS A N 1
ATOM 2045 C CA . LYS A 1 260 ? -16.616 3.136 14.994 1.00 90.56 260 LYS A CA 1
ATOM 2046 C C . LYS A 1 260 ? -17.020 2.089 13.952 1.00 90.56 260 LYS A C 1
ATOM 2048 O O . LYS A 1 260 ? -17.539 1.043 14.317 1.00 90.56 260 LYS A O 1
ATOM 2053 N N . ALA A 1 261 ? -16.725 2.328 12.674 1.00 94.38 261 ALA A N 1
ATOM 2054 C CA . ALA A 1 261 ? -16.988 1.372 11.602 1.00 94.38 261 ALA A CA 1
ATOM 2055 C C . ALA A 1 261 ? -16.197 0.065 11.788 1.00 94.38 261 ALA A C 1
ATOM 2057 O O . ALA A 1 261 ? -16.757 -1.017 11.636 1.00 94.38 261 ALA A O 1
ATOM 2058 N N . ALA A 1 262 ? -14.926 0.156 12.189 1.00 93.81 262 ALA A N 1
ATOM 2059 C CA . ALA A 1 262 ? -14.084 -1.005 12.479 1.00 93.81 262 ALA A CA 1
ATOM 2060 C C . ALA A 1 262 ? -14.574 -1.832 13.684 1.00 93.81 262 ALA A C 1
ATOM 2062 O O . ALA A 1 262 ? -14.331 -3.033 13.737 1.00 93.81 262 ALA A O 1
ATOM 2063 N N . MET A 1 263 ? -15.306 -1.230 14.629 1.00 91.44 263 MET A N 1
ATOM 2064 C CA . MET A 1 263 ? -15.903 -1.963 15.756 1.00 91.44 263 MET A CA 1
ATOM 2065 C C . MET A 1 263 ? -17.113 -2.825 15.362 1.00 91.44 263 MET A C 1
ATOM 2067 O O . MET A 1 263 ? -17.550 -3.667 16.148 1.00 91.44 263 MET A O 1
ATOM 2071 N N . LEU A 1 264 ? -17.668 -2.628 14.163 1.00 92.94 264 LEU A N 1
ATOM 2072 C CA . LEU A 1 264 ? -18.812 -3.393 13.661 1.00 92.94 264 LEU A CA 1
ATOM 2073 C C . LEU A 1 264 ? -18.394 -4.670 12.906 1.00 92.94 264 LEU A C 1
ATOM 2075 O O . LEU A 1 264 ? -19.236 -5.550 12.715 1.00 92.94 264 LEU A O 1
ATOM 2079 N N . GLY A 1 265 ? -17.120 -4.783 12.503 1.00 93.38 265 GLY A N 1
ATOM 2080 C CA . GLY A 1 265 ? -16.568 -5.921 11.760 1.00 93.38 265 GLY A CA 1
ATOM 2081 C C . GLY A 1 265 ? -15.364 -5.552 10.876 1.00 93.38 265 GLY A C 1
ATOM 2082 O O . GLY A 1 265 ? -14.709 -4.527 11.069 1.00 93.38 265 GLY A O 1
ATOM 2083 N N . LYS A 1 266 ? -15.074 -6.374 9.861 1.00 95.44 266 LYS A N 1
ATOM 2084 C CA . LYS A 1 266 ? -13.985 -6.176 8.889 1.00 95.44 266 LYS A CA 1
ATOM 2085 C C . LYS A 1 266 ? -14.255 -4.993 7.962 1.00 95.44 266 LYS A C 1
ATOM 2087 O O . LYS A 1 266 ? -14.944 -5.121 6.947 1.00 95.44 266 LYS A O 1
ATOM 2092 N N . LEU A 1 267 ? -13.642 -3.856 8.280 1.00 97.69 267 LEU A N 1
ATOM 2093 C CA . LEU A 1 267 ? -13.820 -2.606 7.550 1.00 97.69 267 LEU A CA 1
ATOM 2094 C C . LEU A 1 267 ? -13.059 -2.562 6.217 1.00 97.69 267 LEU A C 1
ATOM 2096 O O . LEU A 1 267 ? -11.834 -2.462 6.172 1.00 97.69 267 LEU A O 1
ATOM 2100 N N . THR A 1 268 ? -13.809 -2.556 5.121 1.00 98.19 268 THR A N 1
ATOM 2101 C CA . THR A 1 268 ? -13.347 -2.190 3.781 1.00 98.19 268 THR A CA 1
ATOM 2102 C C . THR A 1 268 ? -13.628 -0.711 3.532 1.00 98.19 268 THR A C 1
ATOM 2104 O O . THR A 1 268 ? -14.776 -0.278 3.623 1.00 98.19 268 THR A O 1
ATOM 2107 N N . VAL A 1 269 ? -12.601 0.062 3.177 1.00 98.00 269 VAL A N 1
ATOM 2108 C CA . VAL A 1 269 ? -12.758 1.487 2.858 1.00 98.00 269 VAL A CA 1
ATOM 2109 C C . VAL A 1 269 ? -12.592 1.727 1.361 1.00 98.00 269 VAL A C 1
ATOM 2111 O O . VAL A 1 269 ? -11.529 1.471 0.801 1.00 98.00 269 VAL A O 1
ATOM 2114 N N . GLY A 1 270 ? -13.635 2.236 0.711 1.00 97.06 270 GLY A N 1
ATOM 2115 C CA . GLY A 1 270 ? -13.580 2.745 -0.654 1.00 97.06 270 GLY A CA 1
ATOM 2116 C C . GLY A 1 270 ? -12.981 4.146 -0.700 1.00 97.06 270 GLY A C 1
ATOM 2117 O O . GLY A 1 270 ? -13.438 5.040 0.010 1.00 97.06 270 GLY A O 1
ATOM 2118 N N . VAL A 1 271 ? -11.969 4.359 -1.537 1.00 94.62 271 VAL A N 1
ATOM 2119 C CA . VAL A 1 271 ? -11.353 5.681 -1.725 1.00 94.62 271 VAL A CA 1
ATOM 2120 C C . VAL A 1 271 ? -11.733 6.223 -3.094 1.00 94.62 271 VAL A C 1
ATOM 2122 O O . VAL A 1 271 ? -11.414 5.615 -4.126 1.00 94.62 271 VAL A O 1
ATOM 2125 N N . LEU A 1 272 ? -12.418 7.374 -3.094 1.00 90.62 272 LEU A N 1
ATOM 2126 C CA . LEU A 1 272 ? -12.875 8.010 -4.330 1.00 90.62 272 LEU A CA 1
ATOM 2127 C C . LEU A 1 272 ? -11.698 8.364 -5.239 1.00 90.62 272 LEU A C 1
ATOM 2129 O O . LEU A 1 272 ? -10.663 8.805 -4.732 1.00 90.62 272 LEU A O 1
ATOM 2133 N N . SER A 1 273 ? -11.861 8.210 -6.554 1.00 86.50 273 SER A N 1
ATOM 2134 C CA . SER A 1 273 ? -10.893 8.718 -7.534 1.00 86.50 273 SER A CA 1
ATOM 2135 C C . SER A 1 273 ? -10.785 10.244 -7.489 1.00 86.50 273 SER A C 1
ATOM 2137 O O . SER A 1 273 ? -11.675 10.935 -6.978 1.00 86.50 273 SER A O 1
ATOM 2139 N N . ASP A 1 274 ? -9.672 10.774 -7.994 1.00 82.69 274 ASP A N 1
ATOM 2140 C CA . ASP A 1 274 ? -9.416 12.215 -7.969 1.00 82.69 274 ASP A CA 1
ATOM 2141 C C . ASP A 1 274 ? -10.433 12.972 -8.840 1.00 82.69 274 ASP A C 1
ATOM 2143 O O . ASP A 1 274 ? -10.924 14.033 -8.453 1.00 82.69 274 ASP A O 1
ATOM 2147 N N . GLU A 1 275 ? -10.837 12.367 -9.958 1.00 79.12 275 GLU A N 1
ATOM 2148 C CA . GLU A 1 275 ? -11.853 12.859 -10.887 1.00 79.12 275 GLU A CA 1
ATOM 2149 C C . GLU A 1 275 ? -13.230 12.958 -10.227 1.00 79.12 275 GLU A C 1
ATOM 2151 O O . GLU A 1 275 ? -13.911 13.980 -10.341 1.00 79.12 275 GLU A O 1
ATOM 2156 N N . VAL A 1 276 ? -13.645 11.916 -9.497 1.00 81.06 276 VAL A N 1
ATOM 2157 C CA . VAL A 1 276 ? -14.945 11.923 -8.820 1.00 81.06 276 VAL A CA 1
ATOM 2158 C C . VAL A 1 276 ? -14.941 12.966 -7.714 1.00 81.06 276 VAL A C 1
ATOM 2160 O O . VAL A 1 276 ? -15.897 13.730 -7.625 1.00 81.06 276 VAL A O 1
ATOM 2163 N N . VAL A 1 277 ? -13.870 13.066 -6.917 1.00 80.38 277 VAL A N 1
ATOM 2164 C CA . VAL A 1 277 ? -13.738 14.120 -5.897 1.00 80.38 277 VAL A CA 1
ATOM 2165 C C . VAL A 1 277 ? -13.845 15.513 -6.530 1.00 80.38 277 VAL A C 1
ATOM 2167 O O . VAL A 1 277 ? -14.626 16.338 -6.054 1.00 80.38 277 VAL A O 1
ATOM 2170 N N . ALA A 1 278 ? -13.128 15.756 -7.629 1.00 74.44 278 ALA A N 1
ATOM 2171 C CA . ALA A 1 278 ? -13.129 17.038 -8.333 1.00 74.44 278 ALA A CA 1
ATOM 2172 C C . ALA A 1 278 ? -14.488 17.395 -8.974 1.00 74.44 278 ALA A C 1
ATOM 2174 O O . ALA A 1 278 ? -14.791 18.573 -9.178 1.00 74.44 278 ALA A O 1
ATOM 2175 N N . SER A 1 279 ? -15.331 16.399 -9.276 1.00 71.56 279 SER A N 1
ATOM 2176 C CA . SER A 1 279 ? -16.632 16.630 -9.920 1.00 71.56 279 SER A CA 1
ATOM 2177 C C . SER A 1 279 ? -17.633 17.386 -9.036 1.00 71.56 279 SER A C 1
ATOM 2179 O O . SER A 1 279 ? -18.484 18.111 -9.554 1.00 71.56 279 SER A O 1
ATOM 2181 N N . TYR A 1 280 ? -17.524 17.275 -7.708 1.00 67.81 280 TYR A N 1
ATOM 2182 C CA . TYR A 1 280 ? -18.493 17.870 -6.777 1.00 67.81 280 TYR A CA 1
ATOM 2183 C C . TYR A 1 280 ? -17.866 18.679 -5.632 1.00 67.81 280 TYR A C 1
ATOM 2185 O O . TYR A 1 280 ? -18.595 19.326 -4.880 1.00 67.81 280 TYR A O 1
ATOM 2193 N N . LYS A 1 281 ? -16.535 18.689 -5.496 1.00 70.75 281 LYS A N 1
ATOM 2194 C CA . LYS A 1 281 ? -15.796 19.585 -4.595 1.00 70.75 281 LYS A CA 1
ATOM 2195 C C . LYS A 1 281 ? -14.425 19.931 -5.176 1.00 70.75 281 LYS A C 1
ATOM 2197 O O . LYS A 1 281 ? -14.085 19.490 -6.268 1.00 70.75 281 LYS A O 1
ATOM 2202 N N . ARG A 1 282 ? -13.648 20.761 -4.473 1.00 68.50 282 ARG A N 1
ATOM 2203 C CA . ARG A 1 282 ? -12.287 21.121 -4.894 1.00 68.50 282 ARG A CA 1
ATOM 2204 C C . ARG A 1 282 ? -11.457 19.861 -5.156 1.00 68.50 282 ARG A C 1
ATOM 2206 O O . ARG A 1 282 ? -11.547 18.892 -4.394 1.00 68.50 282 ARG A O 1
ATOM 2213 N N . ALA A 1 283 ? -10.643 19.914 -6.209 1.00 68.31 283 ALA A N 1
ATOM 2214 C CA . ALA A 1 283 ? -9.718 18.847 -6.556 1.00 68.31 283 ALA A CA 1
ATOM 2215 C C . ALA A 1 283 ? -8.863 18.433 -5.340 1.00 68.31 283 ALA A C 1
ATOM 2217 O O . ALA A 1 283 ? -8.510 19.282 -4.508 1.00 68.31 283 ALA A O 1
ATOM 2218 N N . PRO A 1 284 ? -8.563 17.134 -5.202 1.00 71.88 284 PRO A N 1
ATOM 2219 C CA . PRO A 1 284 ? -7.776 16.647 -4.087 1.00 71.88 284 PRO A CA 1
ATOM 2220 C C . PRO A 1 284 ? -6.357 17.211 -4.102 1.00 71.88 284 PRO A C 1
ATOM 2222 O O . PRO A 1 284 ? -5.702 17.243 -5.135 1.00 71.88 284 PRO A O 1
ATOM 2225 N N . VAL A 1 285 ? -5.885 17.639 -2.926 1.00 72.31 285 VAL A N 1
ATOM 2226 C CA . VAL A 1 285 ? -4.495 18.089 -2.705 1.00 72.31 285 VAL A CA 1
ATOM 2227 C C . VAL A 1 285 ? -3.544 16.898 -2.539 1.00 72.31 285 VAL A C 1
ATOM 2229 O O . VAL A 1 285 ? -2.339 17.043 -2.682 1.00 72.31 285 VAL A O 1
ATOM 2232 N N . VAL A 1 286 ? -4.080 15.722 -2.209 1.00 76.62 286 VAL A N 1
ATOM 2233 C CA . VAL A 1 286 ? -3.326 14.477 -2.029 1.00 76.62 286 VAL A CA 1
ATOM 2234 C C . VAL A 1 286 ? -3.846 13.469 -3.058 1.00 76.62 286 VAL A C 1
ATOM 2236 O O . VAL A 1 286 ? -5.060 13.215 -3.051 1.00 76.62 286 VAL A O 1
ATOM 2239 N N . PRO A 1 287 ? -2.993 12.887 -3.926 1.00 80.25 287 PRO A N 1
ATOM 2240 C CA . PRO A 1 287 ? -3.441 11.973 -4.972 1.00 80.25 287 PRO A CA 1
ATOM 2241 C C . PRO A 1 287 ? -4.138 10.746 -4.394 1.00 80.25 287 PRO A C 1
ATOM 2243 O O . PRO A 1 287 ? -3.876 10.332 -3.259 1.00 80.25 287 PRO A O 1
ATOM 2246 N N . ARG A 1 288 ? -4.991 10.097 -5.191 1.00 84.88 288 ARG A N 1
ATOM 2247 C CA . ARG A 1 288 ? -5.698 8.881 -4.765 1.00 84.88 288 ARG A CA 1
ATOM 2248 C C . ARG A 1 288 ? -4.771 7.808 -4.194 1.00 84.88 288 ARG A C 1
ATOM 2250 O O . ARG A 1 288 ? -5.118 7.201 -3.185 1.00 84.88 288 ARG A O 1
ATOM 2257 N N . SER A 1 289 ? -3.621 7.564 -4.821 1.00 81.62 289 SER A N 1
ATOM 2258 C CA . SER A 1 289 ? -2.647 6.557 -4.376 1.00 81.62 289 SER A CA 1
ATOM 2259 C C . SER A 1 289 ? -2.170 6.817 -2.945 1.00 81.62 289 SER A C 1
ATOM 2261 O O . SER A 1 289 ? -2.206 5.916 -2.108 1.00 81.62 289 SER A O 1
ATOM 2263 N N . GLU A 1 290 ? -1.814 8.061 -2.634 1.00 82.44 290 GLU A N 1
ATOM 2264 C CA . GLU A 1 290 ? -1.418 8.474 -1.290 1.00 82.44 290 GLU A CA 1
ATOM 2265 C C . GLU A 1 290 ? -2.594 8.440 -0.316 1.00 82.44 290 GLU A C 1
ATOM 2267 O O . GLU A 1 290 ? -2.450 7.935 0.794 1.00 82.44 290 GLU A O 1
ATOM 2272 N N . ARG A 1 291 ? -3.794 8.877 -0.723 1.00 88.25 291 ARG A N 1
ATOM 2273 C CA . ARG A 1 291 ? -4.996 8.751 0.121 1.00 88.25 291 ARG A CA 1
ATOM 2274 C C . ARG A 1 291 ? -5.295 7.290 0.457 1.00 88.25 291 ARG A C 1
ATOM 2276 O O . ARG A 1 291 ? -5.606 6.993 1.608 1.00 88.25 291 ARG A O 1
ATOM 2283 N N . LYS A 1 292 ? -5.152 6.367 -0.503 1.00 89.88 292 LYS A N 1
ATOM 2284 C CA . LYS A 1 292 ? -5.275 4.920 -0.261 1.00 89.88 292 LYS A CA 1
ATOM 2285 C C . LYS A 1 292 ? -4.222 4.442 0.735 1.00 89.88 292 LYS A C 1
ATOM 2287 O O . LYS A 1 292 ? -4.583 3.733 1.669 1.00 89.88 292 LYS A O 1
ATOM 2292 N N . ALA A 1 293 ? -2.966 4.861 0.580 1.00 85.94 293 ALA A N 1
ATOM 2293 C CA . ALA A 1 293 ? -1.891 4.510 1.506 1.00 85.94 293 ALA A CA 1
ATOM 2294 C C . ALA A 1 293 ? -2.154 5.040 2.926 1.00 85.94 293 ALA A C 1
ATOM 2296 O O . ALA A 1 293 ? -2.025 4.289 3.891 1.00 85.94 293 ALA A O 1
ATOM 2297 N N . LEU A 1 294 ? -2.594 6.294 3.067 1.00 88.44 294 LEU A N 1
ATOM 2298 C CA . LEU A 1 294 ? -2.950 6.887 4.357 1.00 88.44 294 LEU A CA 1
ATOM 2299 C C . LEU A 1 294 ? -4.082 6.108 5.029 1.00 88.44 294 LEU A C 1
ATOM 2301 O O . LEU A 1 294 ? -3.956 5.736 6.191 1.00 88.44 294 LEU A O 1
ATOM 2305 N N . VAL A 1 295 ? -5.162 5.822 4.296 1.00 92.00 295 VAL A N 1
ATOM 2306 C CA . VAL A 1 295 ? -6.318 5.082 4.824 1.00 92.00 295 VAL A CA 1
ATOM 2307 C C . VAL A 1 295 ? -5.944 3.646 5.192 1.00 92.00 295 VAL A C 1
ATOM 2309 O O . VAL A 1 295 ? -6.368 3.167 6.240 1.00 92.00 295 VAL A O 1
ATOM 2312 N N . ALA A 1 296 ? -5.123 2.974 4.382 1.00 91.44 296 ALA A N 1
ATOM 2313 C CA . ALA A 1 296 ? -4.690 1.598 4.633 1.00 91.44 296 ALA A CA 1
ATOM 2314 C C . ALA A 1 296 ? -3.863 1.456 5.920 1.00 91.44 296 ALA A C 1
ATOM 2316 O O . ALA A 1 296 ? -3.837 0.381 6.509 1.00 91.44 296 ALA A O 1
ATOM 2317 N N . ASN A 1 297 ? -3.223 2.537 6.373 1.00 91.75 297 ASN A N 1
ATOM 2318 C CA . ASN A 1 297 ? -2.439 2.568 7.608 1.00 91.75 297 ASN A CA 1
ATOM 2319 C C . ASN A 1 297 ? -3.239 3.054 8.833 1.00 91.75 297 ASN A C 1
ATOM 2321 O O . ASN A 1 297 ? -2.675 3.211 9.918 1.00 91.75 297 ASN A O 1
ATOM 2325 N N . ILE A 1 298 ? -4.551 3.290 8.707 1.00 91.38 298 ILE A N 1
ATOM 2326 C CA . ILE A 1 298 ? -5.400 3.607 9.860 1.00 91.38 298 ILE A CA 1
ATOM 2327 C C . ILE A 1 298 ? -5.745 2.311 10.595 1.00 91.38 298 ILE A C 1
ATOM 2329 O O . ILE A 1 298 ? -6.343 1.396 10.031 1.00 91.38 298 ILE A O 1
ATOM 2333 N N . ALA A 1 299 ? -5.417 2.257 11.888 1.00 88.00 299 ALA A N 1
ATOM 2334 C CA . ALA A 1 299 ? -5.753 1.124 12.745 1.00 88.00 299 ALA A CA 1
ATOM 2335 C C . ALA A 1 299 ? -7.256 0.783 12.671 1.00 88.00 299 ALA A C 1
ATOM 2337 O O . ALA A 1 299 ? -8.106 1.652 12.877 1.00 88.00 299 ALA A O 1
ATOM 2338 N N . GLY A 1 300 ? -7.563 -0.488 12.397 1.00 88.44 300 GLY A N 1
ATOM 2339 C CA . GLY A 1 300 ? -8.926 -1.004 12.228 1.00 88.44 300 GLY A CA 1
ATOM 2340 C C . GLY A 1 300 ? -9.399 -1.118 10.772 1.00 88.44 300 GLY A C 1
ATOM 2341 O O . GLY A 1 300 ? -10.413 -1.765 10.524 1.00 88.44 300 GLY A O 1
ATOM 2342 N N . VAL A 1 301 ? -8.677 -0.552 9.798 1.00 96.00 301 VAL A N 1
ATOM 2343 C CA . VAL A 1 301 ? -8.975 -0.755 8.370 1.00 96.00 301 VAL A CA 1
ATOM 2344 C C . VAL A 1 301 ? -8.458 -2.127 7.929 1.00 96.00 301 VAL A C 1
ATOM 2346 O O . VAL A 1 301 ? -7.261 -2.387 7.974 1.00 96.00 301 VAL A O 1
ATOM 2349 N N . TYR A 1 302 ? -9.361 -3.010 7.492 1.00 95.31 302 TYR A N 1
ATOM 2350 C CA . TYR A 1 302 ? -9.015 -4.353 7.009 1.00 95.31 302 TYR A CA 1
ATOM 2351 C C . TYR A 1 302 ? -8.448 -4.318 5.588 1.00 95.31 302 TYR A C 1
ATOM 2353 O O . TYR A 1 302 ? -7.475 -5.005 5.286 1.00 95.31 302 TYR A O 1
ATOM 2361 N N . ARG A 1 303 ? -9.056 -3.519 4.703 1.00 96.06 303 ARG A N 1
ATOM 2362 C CA . ARG A 1 303 ? -8.546 -3.286 3.345 1.00 96.06 303 ARG A CA 1
ATOM 2363 C C . ARG A 1 303 ? -9.050 -1.974 2.763 1.00 96.06 303 ARG A C 1
ATOM 2365 O O . ARG A 1 303 ? -10.100 -1.465 3.157 1.00 96.06 303 ARG A O 1
ATOM 2372 N N . VAL A 1 304 ? -8.338 -1.486 1.753 1.00 96.62 304 VAL A N 1
ATOM 2373 C CA . VAL A 1 304 ? -8.721 -0.312 0.967 1.00 96.62 304 VAL A CA 1
ATOM 2374 C C . VAL A 1 304 ? -8.996 -0.725 -0.469 1.00 96.62 304 VAL A C 1
ATOM 2376 O O . VAL A 1 304 ? -8.226 -1.478 -1.061 1.00 96.62 304 VAL A O 1
ATOM 2379 N N . VAL A 1 305 ? -10.097 -0.232 -1.028 1.00 95.75 305 VAL A N 1
ATOM 2380 C CA . VAL A 1 305 ? -10.540 -0.540 -2.390 1.00 95.75 305 VAL A CA 1
ATOM 2381 C C . VAL A 1 305 ? -10.803 0.737 -3.173 1.00 95.75 305 VAL A C 1
ATOM 2383 O O . VAL A 1 305 ? -10.966 1.824 -2.614 1.00 95.75 305 VAL A O 1
ATOM 2386 N N . ASP A 1 306 ? -10.843 0.598 -4.487 1.00 94.50 306 ASP A N 1
ATOM 2387 C CA . ASP A 1 306 ? -11.182 1.687 -5.385 1.00 94.50 306 ASP A CA 1
ATOM 2388 C C . ASP A 1 306 ? -12.689 1.962 -5.366 1.00 94.50 306 ASP A C 1
ATOM 2390 O O . ASP A 1 306 ? -13.506 1.050 -5.458 1.00 94.50 306 ASP A O 1
ATOM 2394 N N . GLN A 1 307 ? -13.057 3.231 -5.198 1.00 94.06 307 GLN A N 1
ATOM 2395 C CA . GLN A 1 307 ? -14.402 3.758 -5.406 1.00 94.06 307 GLN A CA 1
ATOM 2396 C C . GLN A 1 307 ? -14.369 4.715 -6.608 1.00 94.06 307 GLN A C 1
ATOM 2398 O O . GLN A 1 307 ? -14.063 5.896 -6.471 1.00 94.06 307 GLN A O 1
ATOM 2403 N N . ASP A 1 308 ? -14.625 4.205 -7.808 1.00 89.12 308 ASP A N 1
ATOM 2404 C CA . ASP A 1 308 ? -14.440 4.972 -9.054 1.00 89.12 308 ASP A CA 1
ATOM 2405 C C . ASP A 1 308 ? -15.624 5.868 -9.420 1.00 89.12 308 ASP A C 1
ATOM 2407 O O . ASP A 1 308 ? -15.564 6.614 -10.394 1.00 89.12 308 ASP A O 1
ATOM 2411 N N . THR A 1 309 ? -16.698 5.822 -8.632 1.00 90.00 309 THR A N 1
ATOM 2412 C CA . THR A 1 309 ? -17.903 6.633 -8.829 1.00 90.00 309 THR A CA 1
ATOM 2413 C C . THR A 1 309 ? -18.401 7.201 -7.500 1.00 90.00 309 THR A C 1
ATOM 2415 O O . THR A 1 309 ? -17.987 6.767 -6.425 1.00 90.00 309 THR A O 1
ATOM 2418 N N . LEU A 1 310 ? -19.301 8.188 -7.534 1.00 86.94 310 LEU A N 1
ATOM 2419 C CA . LEU A 1 310 ? -19.952 8.679 -6.310 1.00 86.94 310 LEU A CA 1
ATOM 2420 C C . LEU A 1 310 ? -20.980 7.665 -5.763 1.00 86.94 310 LEU A C 1
ATOM 2422 O O . LEU A 1 310 ? -21.241 7.641 -4.562 1.00 86.94 310 LEU A O 1
ATOM 2426 N N . SER A 1 311 ? -21.544 6.827 -6.640 1.00 92.25 311 SER A N 1
ATOM 2427 C CA . SER A 1 311 ? -22.491 5.764 -6.295 1.00 92.25 311 SER A CA 1
ATOM 2428 C C . SER A 1 311 ? -21.778 4.581 -5.654 1.00 92.25 311 SER A C 1
ATOM 2430 O O . SER A 1 311 ? -20.788 4.074 -6.166 1.00 92.25 311 SER A O 1
ATOM 2432 N N . TYR A 1 312 ? -22.312 4.058 -4.557 1.00 95.38 312 TYR A N 1
ATOM 2433 C CA . TYR A 1 312 ? -21.710 2.905 -3.883 1.00 95.38 312 TYR A CA 1
ATOM 2434 C C . TYR A 1 312 ? -22.062 1.583 -4.584 1.00 95.38 312 TYR A C 1
ATOM 2436 O O . TYR A 1 312 ? -21.624 0.522 -4.141 1.00 95.38 312 TYR A O 1
ATOM 2444 N N . ALA A 1 313 ? -22.863 1.625 -5.654 1.00 94.88 313 ALA A N 1
ATOM 2445 C CA . ALA A 1 313 ? -23.525 0.457 -6.208 1.00 94.88 313 ALA A CA 1
ATOM 2446 C C . ALA A 1 313 ? -22.560 -0.638 -6.671 1.00 94.88 313 ALA A C 1
ATOM 2448 O O . ALA A 1 313 ? -22.785 -1.808 -6.361 1.00 94.88 313 ALA A O 1
ATOM 2449 N N . ASP A 1 314 ? -21.474 -0.276 -7.352 1.00 95.12 314 ASP A N 1
ATOM 2450 C CA . ASP A 1 314 ? -20.506 -1.253 -7.862 1.00 95.12 314 ASP A CA 1
ATOM 2451 C C . ASP A 1 314 ? -19.833 -2.011 -6.718 1.00 95.12 314 ASP A C 1
ATOM 2453 O O . ASP A 1 314 ? -19.798 -3.242 -6.707 1.00 95.12 314 ASP A O 1
ATOM 2457 N N . ASN A 1 315 ? -19.389 -1.283 -5.693 1.00 96.88 315 ASN A N 1
ATOM 2458 C CA . ASN A 1 315 ? -18.728 -1.873 -4.536 1.00 96.88 315 ASN A CA 1
ATOM 2459 C C . ASN A 1 315 ? -19.698 -2.630 -3.622 1.00 96.88 315 ASN A C 1
ATOM 2461 O O . ASN A 1 315 ? -19.340 -3.698 -3.128 1.00 96.88 315 ASN A O 1
ATOM 2465 N N . ILE A 1 316 ? -20.936 -2.159 -3.441 1.00 97.44 316 ILE A N 1
ATOM 2466 C CA . ILE A 1 316 ? -21.958 -2.902 -2.687 1.00 97.44 316 ILE A CA 1
ATOM 2467 C C . ILE A 1 316 ? -22.299 -4.213 -3.400 1.00 97.44 316 ILE A C 1
ATOM 2469 O O . ILE A 1 316 ? -22.329 -5.259 -2.760 1.00 97.44 316 ILE A O 1
ATOM 2473 N N . ARG A 1 317 ? -22.485 -4.206 -4.725 1.00 95.81 317 ARG A N 1
ATOM 2474 C CA . ARG A 1 317 ? -22.762 -5.439 -5.482 1.00 95.81 317 ARG A CA 1
ATOM 2475 C C . ARG A 1 317 ? -21.575 -6.397 -5.486 1.00 95.81 317 ARG A C 1
ATOM 2477 O O . ARG A 1 317 ? -21.777 -7.605 -5.370 1.00 95.81 317 ARG A O 1
ATOM 2484 N N . LYS A 1 318 ? -20.356 -5.865 -5.611 1.00 96.12 318 LYS A N 1
ATOM 2485 C CA . LYS A 1 318 ? -19.116 -6.648 -5.654 1.00 96.12 318 LYS A CA 1
ATOM 2486 C C . LYS A 1 318 ? -18.790 -7.290 -4.310 1.00 96.12 318 LYS A C 1
ATOM 2488 O O . LYS A 1 318 ? -18.443 -8.466 -4.270 1.00 96.12 318 LYS A O 1
ATOM 2493 N N . TYR A 1 319 ? -18.866 -6.524 -3.223 1.00 94.88 319 TYR A N 1
ATOM 2494 C CA . TYR A 1 319 ? -18.408 -6.972 -1.907 1.00 94.88 319 TYR A CA 1
ATOM 2495 C C . TYR A 1 319 ? -19.531 -7.448 -0.987 1.00 94.88 319 TYR A C 1
ATOM 2497 O O . TYR A 1 319 ? -19.217 -8.090 0.009 1.00 94.88 319 TYR A O 1
ATOM 2505 N N . LYS A 1 320 ? -20.797 -7.145 -1.309 1.00 96.38 320 LYS A N 1
ATOM 2506 C CA . LYS A 1 320 ? -21.996 -7.486 -0.525 1.00 96.38 320 LYS A CA 1
ATOM 2507 C C . LYS A 1 320 ? -21.816 -7.267 0.985 1.00 96.38 320 LYS A C 1
ATOM 2509 O O . LYS A 1 320 ? -21.959 -8.218 1.748 1.00 96.38 320 LYS A O 1
ATOM 2514 N N . PRO A 1 321 ? -21.476 -6.040 1.425 1.00 97.50 321 PRO A N 1
ATOM 2515 C CA . PRO A 1 321 ? -21.238 -5.775 2.836 1.00 97.50 321 PRO A CA 1
ATOM 2516 C C . PRO A 1 321 ? -22.495 -6.011 3.682 1.00 97.50 321 PRO A C 1
ATOM 2518 O O . PRO A 1 321 ? -23.583 -5.577 3.298 1.00 97.50 321 PRO A O 1
ATOM 2521 N N . ASP A 1 322 ? -22.338 -6.623 4.855 1.00 96.25 322 ASP A N 1
ATOM 2522 C CA . ASP A 1 322 ? -23.398 -6.766 5.862 1.00 96.25 322 ASP A CA 1
ATOM 2523 C C . ASP A 1 322 ? -23.831 -5.391 6.384 1.00 96.25 322 ASP A C 1
ATOM 2525 O O . ASP A 1 322 ? -25.011 -5.142 6.646 1.00 96.25 322 ASP A O 1
ATOM 2529 N N . ILE A 1 323 ? -22.861 -4.481 6.522 1.00 97.12 323 ILE A N 1
ATOM 2530 C CA . ILE A 1 323 ? -23.061 -3.128 7.033 1.00 97.12 323 ILE A CA 1
ATOM 2531 C C . ILE A 1 323 ? -22.376 -2.114 6.117 1.00 97.12 323 ILE A C 1
ATOM 2533 O O . ILE A 1 323 ? -21.190 -2.239 5.816 1.00 97.12 323 ILE A O 1
ATOM 2537 N N . VAL A 1 324 ? -23.088 -1.055 5.733 1.00 98.00 324 VAL A N 1
ATOM 2538 C CA . VAL A 1 324 ? -22.471 0.166 5.194 1.00 98.00 324 VAL A CA 1
ATOM 2539 C C . VAL A 1 324 ? -22.465 1.232 6.279 1.00 98.00 324 VAL A C 1
ATOM 2541 O O . VAL A 1 324 ? -23.476 1.431 6.944 1.00 98.00 324 VAL A O 1
ATOM 2544 N N . VAL A 1 325 ? -21.340 1.922 6.452 1.00 96.88 325 VAL A N 1
ATOM 2545 C CA . VAL A 1 325 ? -21.186 3.020 7.410 1.00 96.88 325 VAL A CA 1
ATOM 2546 C C . VAL A 1 325 ? -20.983 4.342 6.680 1.00 96.88 325 VAL A C 1
ATOM 2548 O O . VAL A 1 325 ? -20.170 4.433 5.757 1.00 96.88 325 VAL A O 1
ATOM 2551 N N . HIS A 1 326 ? -21.681 5.384 7.131 1.00 94.12 326 HIS A N 1
ATOM 2552 C CA . HIS A 1 326 ? -21.461 6.759 6.682 1.00 94.12 326 HIS A CA 1
ATOM 2553 C C . HIS A 1 326 ? -21.662 7.774 7.820 1.00 94.12 326 HIS A C 1
ATOM 2555 O O . HIS A 1 326 ? -22.211 7.451 8.872 1.00 94.12 326 HIS A O 1
ATOM 2561 N N . GLY A 1 327 ? -21.210 9.013 7.622 1.00 90.19 327 GLY A N 1
ATOM 2562 C CA . GLY A 1 327 ? -21.641 10.133 8.460 1.00 90.19 327 GLY A CA 1
ATOM 2563 C C . GLY A 1 327 ? -23.095 10.526 8.172 1.00 90.19 327 GLY A C 1
ATOM 2564 O O . GLY A 1 327 ? -23.579 10.367 7.054 1.00 90.19 327 GLY A O 1
ATOM 2565 N N . ASP A 1 328 ? -23.802 11.101 9.137 1.00 88.50 328 ASP A N 1
ATOM 2566 C CA . ASP A 1 328 ? -25.166 11.625 8.938 1.00 88.50 328 ASP A CA 1
ATOM 2567 C C . ASP A 1 328 ? -25.230 12.878 8.031 1.00 88.50 328 ASP A C 1
ATOM 2569 O O . ASP A 1 328 ? -26.305 13.328 7.631 1.00 88.50 328 ASP A O 1
ATOM 2573 N N . ASN A 1 329 ? -24.078 13.410 7.616 1.00 84.25 329 ASN A N 1
ATOM 2574 C CA . ASN A 1 329 ? -23.946 14.594 6.767 1.00 84.25 329 ASN A CA 1
ATOM 2575 C C . ASN A 1 329 ? -24.538 14.444 5.352 1.00 84.25 329 ASN A C 1
ATOM 2577 O O . ASN A 1 329 ? -24.764 15.451 4.685 1.00 84.25 329 ASN A O 1
ATOM 2581 N N . TRP A 1 330 ? -24.822 13.221 4.898 1.00 88.62 330 TRP A N 1
ATOM 2582 C CA . TRP A 1 330 ? -25.489 12.945 3.616 1.00 88.62 330 TRP A CA 1
ATOM 2583 C C . TRP A 1 330 ? -27.007 12.705 3.715 1.00 88.62 330 TRP A C 1
ATOM 2585 O O . TRP A 1 330 ? -27.662 12.480 2.697 1.00 88.62 330 TRP A O 1
ATOM 2595 N N . VAL A 1 331 ? -27.591 12.760 4.923 1.00 87.25 331 VAL A N 1
ATOM 2596 C CA . VAL A 1 331 ? -29.050 12.621 5.134 1.00 87.25 331 VAL A CA 1
ATOM 2597 C C . VAL A 1 331 ? -29.811 13.748 4.424 1.00 87.25 331 VAL A C 1
ATOM 2599 O O . VAL A 1 331 ? -30.948 13.578 3.978 1.00 87.25 331 VAL A O 1
ATOM 2602 N N . THR A 1 332 ? -29.160 14.902 4.277 1.00 80.44 332 THR A N 1
ATOM 2603 C CA . THR A 1 332 ? -29.659 16.068 3.545 1.00 80.44 332 THR A CA 1
ATOM 2604 C C . THR A 1 332 ? -28.649 16.500 2.473 1.00 80.44 332 THR A C 1
ATOM 2606 O O . THR A 1 332 ? -27.532 15.992 2.407 1.00 80.44 332 THR A O 1
ATOM 2609 N N . GLY A 1 333 ? -29.037 17.426 1.593 1.00 80.00 333 GLY A N 1
ATOM 2610 C CA . GLY A 1 333 ? -28.151 17.947 0.546 1.00 80.00 333 GLY A CA 1
ATOM 2611 C C . GLY A 1 333 ? -27.992 17.027 -0.672 1.00 80.00 333 GLY A C 1
ATOM 2612 O O . GLY A 1 333 ? -28.810 16.142 -0.923 1.00 80.00 333 GLY A O 1
ATOM 2613 N N . TYR A 1 334 ? -26.946 17.271 -1.467 1.00 77.81 334 TYR A N 1
ATOM 2614 C CA . TYR A 1 334 ? -26.756 16.657 -2.791 1.00 77.81 334 TYR A CA 1
ATOM 2615 C C . TYR A 1 334 ? -26.418 15.157 -2.756 1.00 77.81 334 TYR A C 1
ATOM 2617 O O . TYR A 1 334 ? -26.598 14.479 -3.762 1.00 77.81 334 TYR A O 1
ATOM 2625 N N . GLN A 1 335 ? -25.944 14.630 -1.620 1.00 83.75 335 GLN A N 1
ATOM 2626 C CA . GLN A 1 335 ? -25.615 13.206 -1.456 1.00 83.75 335 GLN A CA 1
ATOM 2627 C C . GLN A 1 335 ? -26.814 12.353 -1.015 1.00 83.75 335 GLN A C 1
ATOM 2629 O O . GLN A 1 335 ? -26.723 11.126 -1.026 1.00 83.75 335 GLN A O 1
ATOM 2634 N N . LYS A 1 336 ? -27.959 12.972 -0.694 1.00 88.81 336 LYS A N 1
ATOM 2635 C CA . LYS A 1 336 ? -29.185 12.264 -0.305 1.00 88.81 336 LYS A CA 1
ATOM 2636 C C . LYS A 1 336 ? -29.632 11.188 -1.317 1.00 88.81 336 LYS A C 1
ATOM 2638 O O . LYS A 1 336 ? -29.990 10.100 -0.870 1.00 88.81 336 LYS A O 1
ATOM 2643 N N . PRO A 1 337 ? -29.572 11.402 -2.649 1.00 90.50 337 PRO A N 1
ATOM 2644 C CA . PRO A 1 337 ? -29.909 10.350 -3.612 1.00 90.50 337 PRO A CA 1
ATOM 2645 C C . PRO A 1 337 ? -28.987 9.124 -3.519 1.00 90.50 337 PRO A C 1
ATOM 2647 O O . PRO A 1 337 ? -29.447 7.996 -3.670 1.00 90.50 337 PRO A O 1
ATOM 2650 N N . VAL A 1 338 ? -27.699 9.327 -3.212 1.00 91.88 338 VAL A N 1
ATOM 2651 C CA . VAL A 1 338 ? -26.732 8.230 -3.013 1.00 91.88 338 VAL A CA 1
ATOM 2652 C C . VAL A 1 338 ? -27.093 7.427 -1.763 1.00 91.88 338 VAL A C 1
ATOM 2654 O O . VAL A 1 338 ? -27.066 6.200 -1.787 1.00 91.88 338 VAL A O 1
ATOM 2657 N N . ARG A 1 339 ? -27.507 8.104 -0.685 1.00 94.94 339 ARG A N 1
ATOM 2658 C CA . ARG A 1 339 ? -28.010 7.452 0.533 1.00 94.94 339 ARG A CA 1
ATOM 2659 C C . ARG A 1 339 ? -29.227 6.568 0.249 1.00 94.94 339 ARG A C 1
ATOM 2661 O O . ARG A 1 339 ? -29.282 5.432 0.712 1.00 94.94 339 ARG A O 1
ATOM 2668 N N . GLU A 1 340 ? -30.203 7.079 -0.501 1.00 95.56 340 GLU A N 1
ATOM 2669 C CA . GLU A 1 340 ? -31.414 6.330 -0.871 1.00 95.56 340 GLU A CA 1
ATOM 2670 C C . GLU A 1 340 ? -31.088 5.098 -1.731 1.00 95.56 340 GLU A C 1
ATOM 2672 O O . GLU A 1 340 ? -31.654 4.025 -1.512 1.00 95.56 340 GLU A O 1
ATOM 2677 N N . GLU A 1 341 ? -30.130 5.221 -2.654 1.00 96.81 341 GLU A N 1
ATOM 2678 C CA . GLU A 1 341 ? -29.622 4.097 -3.444 1.00 96.81 341 GLU A CA 1
ATOM 2679 C C . GLU A 1 341 ? -28.969 3.026 -2.560 1.00 96.81 341 GLU A C 1
ATOM 2681 O O . GLU A 1 341 ? -29.287 1.845 -2.700 1.00 96.81 341 GLU A O 1
ATOM 2686 N N . VAL A 1 342 ? -28.112 3.423 -1.613 1.00 96.94 342 VAL A N 1
ATOM 2687 C CA . VAL A 1 342 ? -27.472 2.495 -0.668 1.00 96.94 342 VAL A CA 1
ATOM 2688 C C . VAL A 1 342 ? -28.515 1.727 0.138 1.00 96.94 342 VAL A C 1
ATOM 2690 O O . VAL A 1 342 ? -28.444 0.503 0.202 1.00 96.94 342 VAL A O 1
ATOM 2693 N N . ILE A 1 343 ? -29.517 2.410 0.699 1.00 96.75 343 ILE A N 1
ATOM 2694 C CA . ILE A 1 343 ? -30.597 1.757 1.459 1.00 96.75 343 ILE A CA 1
ATOM 2695 C C . ILE A 1 343 ? -31.316 0.717 0.594 1.00 96.75 343 ILE A C 1
ATOM 2697 O O . ILE A 1 343 ? -31.558 -0.402 1.048 1.00 96.75 343 ILE A O 1
ATOM 2701 N N . LYS A 1 344 ? -31.629 1.069 -0.658 1.00 96.75 344 LYS A N 1
ATOM 2702 C CA . LYS A 1 344 ? -32.306 0.163 -1.587 1.00 96.75 344 LYS A CA 1
ATOM 2703 C C . LYS A 1 344 ? -31.461 -1.075 -1.893 1.00 96.75 344 LYS A C 1
ATOM 2705 O O . LYS A 1 344 ? -31.991 -2.176 -1.821 1.00 96.75 344 LYS A O 1
ATOM 2710 N N . LEU A 1 345 ? -30.173 -0.900 -2.189 1.00 97.12 345 LEU A N 1
ATOM 2711 C CA . LEU A 1 345 ? -29.261 -2.000 -2.516 1.00 97.12 345 LEU A CA 1
ATOM 2712 C C . LEU A 1 345 ? -29.055 -2.957 -1.340 1.00 97.12 345 LEU A C 1
ATOM 2714 O O . LEU A 1 345 ? -29.040 -4.169 -1.526 1.00 97.12 345 LEU A O 1
ATOM 2718 N N . LEU A 1 346 ? -28.912 -2.426 -0.126 1.00 97.19 346 LEU A N 1
ATOM 2719 C CA . LEU A 1 346 ? -28.731 -3.248 1.071 1.00 97.19 346 LEU A CA 1
ATOM 2720 C C . LEU A 1 346 ? -29.983 -4.069 1.395 1.00 97.19 346 LEU A C 1
ATOM 2722 O O . LEU A 1 346 ? -29.876 -5.238 1.772 1.00 97.19 346 LEU A O 1
ATOM 2726 N N . ALA A 1 347 ? -31.171 -3.495 1.183 1.00 94.94 347 ALA A N 1
ATOM 2727 C CA . ALA A 1 347 ? -32.438 -4.190 1.392 1.00 94.94 347 ALA A CA 1
ATOM 2728 C C . ALA A 1 347 ? -32.613 -5.425 0.484 1.00 94.94 347 ALA A C 1
ATOM 2730 O O . ALA A 1 347 ? -33.350 -6.336 0.854 1.00 94.94 347 ALA A O 1
ATOM 2731 N N . GLU A 1 348 ? -31.922 -5.498 -0.662 1.00 95.69 348 GLU A N 1
ATOM 2732 C CA . GLU A 1 348 ? -31.999 -6.639 -1.591 1.00 95.69 348 GLU A CA 1
ATOM 2733 C C . GLU A 1 348 ? -31.468 -7.948 -0.986 1.00 95.69 348 GLU A C 1
ATOM 2735 O O . GLU A 1 348 ? -31.892 -9.027 -1.400 1.00 95.69 348 GLU A O 1
ATOM 2740 N N . TYR A 1 349 ? -30.556 -7.873 -0.012 1.00 95.00 349 TYR A N 1
ATOM 2741 C CA . TYR A 1 349 ? -29.942 -9.052 0.611 1.00 95.00 349 TYR A CA 1
ATOM 2742 C C . TYR A 1 349 ? -29.886 -8.998 2.147 1.00 95.00 349 TYR A C 1
ATOM 2744 O O . TYR A 1 349 ? -29.287 -9.875 2.765 1.00 95.00 349 TYR A O 1
ATOM 2752 N N . GLY A 1 350 ? -30.532 -8.006 2.769 1.00 92.81 350 GLY A N 1
ATOM 2753 C CA . GLY A 1 350 ? -30.640 -7.886 4.228 1.00 92.81 350 GLY A CA 1
ATOM 2754 C C . GLY A 1 350 ? -29.496 -7.129 4.915 1.00 92.81 350 GLY A C 1
ATOM 2755 O O . GLY A 1 350 ? -29.368 -7.217 6.136 1.00 92.81 350 GLY A O 1
ATOM 2756 N N . GLY A 1 351 ? -28.684 -6.380 4.164 1.00 94.31 351 GLY A N 1
ATOM 2757 C CA . GLY A 1 351 ? -27.657 -5.500 4.725 1.00 94.31 351 GLY A CA 1
ATOM 2758 C C . GLY A 1 351 ? -28.249 -4.282 5.449 1.00 94.31 351 GLY A C 1
ATOM 2759 O O . GLY A 1 351 ? -29.420 -3.934 5.271 1.00 94.31 351 GLY A O 1
ATOM 2760 N N . LYS A 1 352 ? -27.435 -3.602 6.264 1.00 95.19 352 LYS A N 1
ATOM 2761 C CA . LYS A 1 352 ? -27.864 -2.443 7.070 1.00 95.19 352 LYS A CA 1
ATOM 2762 C C . LYS A 1 352 ? -27.003 -1.212 6.816 1.00 95.19 352 LYS A C 1
ATOM 2764 O O . LYS A 1 352 ? -25.782 -1.300 6.742 1.00 95.19 352 LYS A O 1
ATOM 2769 N N . LEU A 1 353 ? -27.641 -0.047 6.723 1.00 96.31 353 LEU A N 1
ATOM 2770 C CA . LEU A 1 353 ? -26.946 1.236 6.769 1.00 96.31 353 LEU A CA 1
ATOM 2771 C C . LEU A 1 353 ? -26.838 1.689 8.232 1.00 96.31 353 LEU A C 1
ATOM 2773 O O . LEU A 1 353 ? -27.848 1.740 8.930 1.00 96.31 353 LEU A O 1
ATOM 2777 N N . VAL A 1 354 ? -25.630 2.030 8.673 1.00 94.62 354 VAL A N 1
ATOM 2778 C CA . VAL A 1 354 ? -25.347 2.623 9.984 1.00 94.62 354 VAL A CA 1
ATOM 2779 C C . VAL A 1 354 ? -24.775 4.020 9.774 1.00 94.62 354 VAL A C 1
ATOM 2781 O O . VAL A 1 354 ? -23.828 4.215 9.011 1.00 94.62 354 VAL A O 1
ATOM 2784 N N . GLU A 1 355 ? -25.358 5.006 10.449 1.00 93.19 355 GLU A N 1
ATOM 2785 C CA . GLU A 1 355 ? -25.005 6.414 10.286 1.00 93.19 355 GLU A CA 1
ATOM 2786 C C . GLU A 1 355 ? -24.523 6.978 11.618 1.00 93.19 355 GLU A C 1
ATOM 2788 O O . GLU A 1 355 ? -25.202 6.842 12.633 1.00 93.19 355 GLU A O 1
ATOM 2793 N N . PHE A 1 356 ? -23.349 7.609 11.621 1.00 90.12 356 PHE A N 1
ATOM 2794 C CA . PHE A 1 356 ? -22.805 8.250 12.816 1.00 90.12 356 PHE A CA 1
ATOM 2795 C C . PHE A 1 356 ? -22.863 9.773 12.707 1.00 90.12 356 PHE A C 1
ATOM 2797 O O . PHE A 1 356 ? -22.599 10.303 11.625 1.00 90.12 356 PHE A O 1
ATOM 2804 N N . PRO A 1 357 ? -23.114 10.490 13.820 1.00 85.38 357 PRO A N 1
ATOM 2805 C CA . PRO A 1 357 ? -23.063 11.943 13.832 1.00 85.38 357 PRO A CA 1
ATOM 2806 C C . PRO A 1 357 ? -21.723 12.462 13.319 1.00 85.38 357 PRO A C 1
ATOM 2808 O O . PRO A 1 357 ? -20.660 12.145 13.868 1.00 85.38 357 PRO A O 1
ATOM 2811 N N . TYR A 1 358 ? -21.769 13.262 12.260 1.00 80.81 358 TYR A N 1
ATOM 2812 C CA . TYR A 1 358 ? -20.589 13.908 11.721 1.00 80.81 358 TYR A CA 1
ATOM 2813 C C . TYR A 1 358 ? -20.162 15.058 12.637 1.00 80.81 358 TYR A C 1
ATOM 2815 O O . TYR A 1 358 ? -20.988 15.758 13.226 1.00 80.81 358 TYR A O 1
ATOM 2823 N N . SER A 1 359 ? -18.853 15.262 12.800 1.00 76.88 359 SER A N 1
ATOM 2824 C CA . SER A 1 359 ? -18.365 16.225 13.789 1.00 76.88 359 SER A CA 1
ATOM 2825 C C . SER A 1 359 ? -18.818 17.653 13.461 1.00 76.88 359 SER A C 1
ATOM 2827 O O . SER A 1 359 ? -18.497 18.196 12.406 1.00 76.88 359 SER A O 1
ATOM 2829 N N . ALA A 1 360 ? -19.526 18.286 14.400 1.00 69.69 360 ALA A N 1
ATOM 2830 C CA . ALA A 1 360 ? -19.995 19.664 14.269 1.00 69.69 360 ALA A CA 1
ATOM 2831 C C . ALA A 1 360 ? -18.938 20.722 14.649 1.00 69.69 360 ALA A C 1
ATOM 2833 O O . ALA A 1 360 ? -19.236 21.917 14.583 1.00 69.69 360 ALA A O 1
ATOM 2834 N N . ASP A 1 361 ? -17.731 20.298 15.048 1.00 76.94 361 ASP A N 1
ATOM 2835 C CA . ASP A 1 361 ? -16.667 21.174 15.545 1.00 76.94 361 ASP A CA 1
ATOM 2836 C C . ASP A 1 361 ? -16.281 22.228 14.493 1.00 76.94 361 ASP A C 1
ATOM 2838 O O . ASP A 1 361 ? -15.924 21.908 13.352 1.00 76.94 361 ASP A O 1
ATOM 2842 N N . ALA A 1 362 ? -16.333 23.501 14.895 1.00 74.69 362 ALA A N 1
ATOM 2843 C CA . ALA A 1 362 ? -16.033 24.642 14.039 1.00 74.69 362 ALA A CA 1
ATOM 2844 C C . ALA A 1 362 ? -14.628 24.559 13.422 1.00 74.69 362 ALA A C 1
ATOM 2846 O O . ALA A 1 362 ? -14.435 25.019 12.297 1.00 74.69 362 ALA A O 1
ATOM 2847 N N . LYS A 1 363 ? -13.658 23.927 14.102 1.00 78.69 363 LYS A N 1
ATOM 2848 C CA . LYS A 1 363 ? -12.301 23.747 13.563 1.00 78.69 363 LYS A CA 1
ATOM 2849 C C . LYS A 1 363 ? -12.282 22.793 12.370 1.00 78.69 363 LYS A C 1
ATOM 2851 O O . LYS A 1 363 ? -11.596 23.061 11.390 1.00 78.69 363 LYS A O 1
ATOM 2856 N N . TYR A 1 364 ? -13.057 21.707 12.425 1.00 77.62 364 TYR A N 1
ATOM 2857 C CA . TYR A 1 364 ? -13.138 20.738 11.334 1.00 77.62 364 TYR A CA 1
ATOM 2858 C C . TYR A 1 364 ? -13.942 21.309 10.174 1.00 77.62 364 TYR A C 1
ATOM 2860 O O . TYR A 1 364 ? -13.490 21.204 9.042 1.00 77.62 364 TYR A O 1
ATOM 2868 N N . LYS A 1 365 ? -15.033 22.032 10.457 1.00 69.75 365 LYS A N 1
ATOM 2869 C CA . LYS A 1 365 ? -15.756 22.800 9.433 1.00 69.75 365 LYS A CA 1
ATOM 2870 C C . LYS A 1 365 ? -14.873 23.851 8.763 1.00 69.75 365 LYS A C 1
ATOM 2872 O O . LYS A 1 365 ? -14.962 24.023 7.560 1.00 69.75 365 LYS A O 1
ATOM 2877 N N . SER A 1 366 ? -14.008 24.540 9.508 1.00 70.19 366 SER A N 1
ATOM 2878 C CA . SER A 1 366 ? -13.058 25.513 8.948 1.00 70.19 366 SER A CA 1
ATOM 2879 C C . SER A 1 366 ? -12.026 24.849 8.031 1.00 70.19 366 SER A C 1
ATOM 2881 O O . SER A 1 366 ? -11.795 25.326 6.920 1.00 70.19 366 SER A O 1
ATOM 2883 N N . ILE A 1 367 ? -11.458 23.715 8.459 1.00 70.06 367 ILE A N 1
ATOM 2884 C CA . ILE A 1 367 ? -10.546 22.903 7.642 1.00 70.06 367 ILE A CA 1
ATOM 2885 C C . ILE A 1 367 ? -11.265 22.462 6.366 1.00 70.06 367 ILE A C 1
ATOM 2887 O O . ILE A 1 367 ? -10.777 22.722 5.272 1.00 70.06 367 ILE A O 1
ATOM 2891 N N . GLU A 1 368 ? -12.451 21.869 6.492 1.00 67.81 368 GLU A N 1
ATOM 2892 C CA . GLU A 1 368 ? -13.247 21.442 5.344 1.00 67.81 368 GLU A CA 1
ATOM 2893 C C . GLU A 1 368 ? -13.567 22.611 4.418 1.00 67.81 368 GLU A C 1
ATOM 2895 O O . GLU A 1 368 ? -13.247 22.503 3.246 1.00 67.81 368 GLU A O 1
ATOM 2900 N N . ASN A 1 369 ? -14.050 23.746 4.931 1.00 67.44 369 ASN A N 1
ATOM 2901 C CA . ASN A 1 369 ? -14.332 24.960 4.155 1.00 67.44 369 ASN A CA 1
ATOM 2902 C C . ASN A 1 369 ? -13.096 25.516 3.434 1.00 67.44 369 ASN A C 1
ATOM 2904 O O . ASN A 1 369 ? -13.204 26.015 2.317 1.00 67.44 369 ASN A O 1
ATOM 2908 N N . THR A 1 370 ? -11.912 25.410 4.040 1.00 66.50 370 THR A N 1
ATOM 2909 C CA . THR A 1 370 ? -10.639 25.811 3.414 1.00 66.50 370 THR A CA 1
ATOM 2910 C C . THR A 1 370 ? -10.307 24.909 2.221 1.00 66.50 370 THR A C 1
ATOM 2912 O O . THR A 1 370 ? -9.842 25.372 1.175 1.00 66.50 370 THR A O 1
ATOM 2915 N N . PHE A 1 371 ? -10.586 23.612 2.353 1.00 59.59 371 PHE A N 1
ATOM 2916 C CA . PHE A 1 371 ? -10.382 22.623 1.295 1.00 59.59 371 PHE A CA 1
ATOM 2917 C C . PHE A 1 371 ? -11.589 22.454 0.366 1.00 59.59 371 PHE A C 1
ATOM 2919 O O . PHE A 1 371 ? -11.452 21.817 -0.670 1.00 59.59 371 PHE A O 1
ATOM 2926 N N . SER A 1 372 ? -12.741 23.037 0.686 1.00 54.75 372 SER A N 1
ATOM 2927 C CA . SER A 1 372 ? -13.980 23.005 -0.092 1.00 54.75 372 SER A CA 1
ATOM 2928 C C . SER A 1 372 ? -14.373 24.389 -0.610 1.00 54.75 372 SER A C 1
ATOM 2930 O O . SER A 1 372 ? -15.549 24.580 -0.907 1.00 54.75 372 SER A O 1
ATOM 2932 N N . GLY A 1 373 ? -13.421 25.336 -0.638 1.00 45.03 373 GLY A N 1
ATOM 2933 C CA . GLY A 1 373 ? -13.628 26.762 -0.920 1.00 45.03 373 GLY A CA 1
ATOM 2934 C C . GLY A 1 373 ? -14.569 27.046 -2.094 1.00 45.03 373 GLY A C 1
ATOM 2935 O O . GLY A 1 373 ? -14.721 26.190 -2.965 1.00 45.03 373 GLY A O 1
ATOM 2936 N N . GLU A 1 374 ? -15.203 28.232 -2.050 1.00 41.41 374 GLU A N 1
ATOM 2937 C CA . GLU A 1 374 ? -16.260 28.724 -2.953 1.00 41.41 374 GLU A CA 1
ATOM 2938 C C . GLU A 1 374 ? -16.252 28.035 -4.311 1.00 41.41 374 GLU A C 1
ATOM 2940 O O . GLU A 1 374 ? -15.221 28.031 -4.976 1.00 41.41 374 GLU A O 1
ATOM 2945 N N . ILE A 1 375 ? -17.409 27.477 -4.691 1.00 44.19 375 ILE A N 1
ATOM 2946 C CA . ILE A 1 375 ? -17.688 26.821 -5.973 1.00 44.19 375 ILE A CA 1
ATOM 2947 C C . ILE A 1 375 ? -17.046 27.639 -7.102 1.00 44.19 375 ILE A C 1
ATOM 2949 O O . ILE A 1 375 ? -17.657 28.554 -7.649 1.00 44.19 375 ILE A O 1
ATOM 2953 N N . THR A 1 376 ? -15.805 27.310 -7.453 1.00 43.81 376 THR A N 1
ATOM 2954 C CA . THR A 1 376 ? -15.152 27.850 -8.634 1.00 43.81 376 THR A CA 1
ATOM 2955 C C . THR A 1 376 ? -15.887 27.271 -9.831 1.00 43.81 376 THR A C 1
ATOM 2957 O O . THR A 1 376 ? -16.375 26.133 -9.782 1.00 43.81 376 THR A O 1
ATOM 2960 N N . ASP A 1 377 ? -16.041 28.070 -10.882 1.00 52.28 377 ASP A N 1
ATOM 2961 C CA . ASP A 1 377 ? -16.618 27.640 -12.157 1.00 52.28 377 ASP A CA 1
ATOM 2962 C C . ASP A 1 377 ? -16.056 26.252 -12.553 1.00 52.28 377 ASP A C 1
ATOM 2964 O O . ASP A 1 377 ? -14.841 26.048 -12.425 1.00 52.28 377 ASP A O 1
ATOM 2968 N N . PRO A 1 378 ? -16.894 25.275 -12.960 1.00 50.59 378 PRO A N 1
ATOM 2969 C CA . PRO A 1 378 ? -16.448 23.987 -13.492 1.00 50.59 378 PRO A CA 1
ATOM 2970 C C . PRO A 1 378 ? -15.219 24.059 -14.416 1.00 50.59 378 PRO A C 1
ATOM 2972 O O . PRO A 1 378 ? -14.341 23.203 -14.305 1.00 50.59 378 PRO A O 1
ATOM 2975 N N . GLU A 1 379 ? -15.101 25.093 -15.257 1.00 44.75 379 GLU A N 1
ATOM 2976 C CA . GLU A 1 379 ? -13.935 25.291 -16.134 1.00 44.75 379 GLU A CA 1
ATOM 2977 C C . GLU A 1 379 ? -12.634 25.553 -15.355 1.00 44.75 379 GLU A C 1
ATOM 2979 O O . GLU A 1 379 ? -11.590 24.974 -15.662 1.00 44.75 379 GLU A O 1
ATOM 2984 N N . ASN A 1 380 ? -12.684 26.355 -14.288 1.00 47.41 380 ASN A N 1
ATOM 2985 C CA . ASN A 1 380 ? -11.519 26.624 -13.443 1.00 47.41 380 ASN A CA 1
ATOM 2986 C C . ASN A 1 380 ? -11.085 25.391 -12.640 1.00 47.41 380 ASN A C 1
ATOM 2988 O O . ASN A 1 380 ? -9.891 25.211 -12.423 1.00 47.41 380 ASN A O 1
ATOM 2992 N N . ARG A 1 381 ? -12.008 24.493 -12.262 1.00 53.94 381 ARG A N 1
ATOM 2993 C CA . ARG A 1 381 ? -11.661 23.225 -11.584 1.00 53.94 381 ARG A CA 1
ATOM 2994 C C . ARG A 1 381 ? -10.923 22.260 -12.500 1.00 53.94 381 ARG A C 1
ATOM 2996 O O . ARG A 1 381 ? -9.965 21.625 -12.070 1.00 53.94 381 ARG A O 1
ATOM 3003 N N . VAL A 1 382 ? -11.348 22.171 -13.759 1.00 48.41 382 VAL A N 1
ATOM 3004 C CA . VAL A 1 382 ? -10.652 21.390 -14.790 1.00 48.41 382 VAL A CA 1
ATOM 3005 C C . VAL A 1 382 ? -9.264 21.982 -15.044 1.00 48.41 382 VAL A C 1
ATOM 3007 O O . VAL A 1 382 ? -8.289 21.241 -15.125 1.00 48.41 382 VAL A O 1
ATOM 3010 N N . ASN A 1 383 ? -9.143 23.311 -15.087 1.00 42.78 383 ASN A N 1
ATOM 3011 C CA . ASN A 1 383 ? -7.867 23.999 -15.285 1.00 42.78 383 ASN A CA 1
ATOM 3012 C C . ASN A 1 383 ? -6.907 23.870 -14.091 1.00 42.78 383 ASN A C 1
ATOM 3014 O O . ASN A 1 383 ? -5.731 23.592 -14.311 1.00 42.78 383 ASN A O 1
ATOM 3018 N N . GLU A 1 384 ? -7.379 23.994 -12.847 1.00 41.78 384 GLU A N 1
ATOM 3019 C CA . GLU A 1 384 ? -6.573 23.767 -11.637 1.00 41.78 384 GLU A CA 1
ATOM 3020 C C . GLU A 1 384 ? -6.142 22.299 -11.508 1.00 41.78 384 GLU A C 1
ATOM 3022 O O . GLU A 1 384 ? -4.976 22.035 -11.229 1.00 41.78 384 GLU A O 1
ATOM 3027 N N . LEU A 1 385 ? -7.033 21.338 -11.791 1.00 40.81 385 LEU A N 1
ATOM 3028 C CA . LEU A 1 385 ? -6.705 19.906 -11.834 1.00 40.81 385 LEU A CA 1
ATOM 3029 C C . LEU A 1 385 ? -5.652 19.604 -12.914 1.00 40.81 385 LEU A C 1
ATOM 3031 O O . LEU A 1 385 ? -4.717 18.841 -12.679 1.00 40.81 385 LEU A O 1
ATOM 3035 N N . ASN A 1 386 ? -5.773 20.229 -14.087 1.00 41.62 386 ASN A N 1
ATOM 3036 C CA . ASN A 1 386 ? -4.821 20.074 -15.187 1.00 41.62 386 ASN A CA 1
ATOM 3037 C C . ASN A 1 386 ? -3.476 20.772 -14.922 1.00 41.62 386 ASN A C 1
ATOM 3039 O O . ASN A 1 386 ? -2.446 20.269 -15.361 1.00 41.62 386 ASN A O 1
ATOM 3043 N N . ALA A 1 387 ? -3.466 21.899 -14.202 1.00 38.97 387 ALA A N 1
ATOM 3044 C CA . ALA A 1 387 ? -2.248 22.583 -13.765 1.00 38.97 387 ALA A CA 1
ATOM 3045 C C . ALA A 1 387 ? -1.524 21.804 -12.655 1.00 38.97 387 ALA A C 1
ATOM 3047 O O . ALA A 1 387 ? -0.299 21.719 -12.656 1.00 38.97 387 ALA A O 1
ATOM 3048 N N . TRP A 1 388 ? -2.275 21.174 -11.749 1.00 38.41 388 TRP A N 1
ATOM 3049 C CA . TRP A 1 388 ? -1.736 20.340 -10.676 1.00 38.41 388 TRP A CA 1
ATOM 3050 C C . TRP A 1 388 ? -1.123 19.033 -11.208 1.00 38.41 388 TRP A C 1
ATOM 3052 O O . TRP A 1 388 ? -0.030 18.659 -10.794 1.00 38.41 388 TRP A O 1
ATOM 3062 N N . LYS A 1 389 ? -1.748 18.406 -12.221 1.00 40.72 389 LYS A N 1
ATOM 3063 C CA . LYS A 1 389 ? -1.196 17.244 -12.953 1.00 40.72 389 LYS A CA 1
ATOM 3064 C C . LYS A 1 389 ? 0.137 17.535 -13.672 1.00 40.72 389 LYS A C 1
ATOM 3066 O O . LYS A 1 389 ? 0.818 16.593 -14.065 1.00 40.72 389 LYS A O 1
ATOM 3071 N N . ALA A 1 390 ? 0.506 18.805 -13.868 1.00 41.91 390 ALA A N 1
ATOM 3072 C CA . ALA A 1 390 ? 1.665 19.202 -14.671 1.00 41.91 390 ALA A CA 1
ATOM 3073 C C . ALA A 1 390 ? 2.925 19.574 -13.861 1.00 41.91 390 ALA A C 1
ATOM 3075 O O . ALA A 1 390 ? 3.988 19.698 -14.467 1.00 41.91 390 ALA A O 1
ATOM 3076 N N . ILE A 1 391 ? 2.842 19.760 -12.534 1.00 42.00 391 ILE A N 1
ATOM 3077 C CA . ILE A 1 391 ? 3.953 20.329 -11.733 1.00 42.00 391 ILE A CA 1
ATOM 3078 C C . ILE A 1 391 ? 4.775 19.267 -10.970 1.00 42.00 391 ILE A C 1
ATOM 3080 O O . ILE A 1 391 ? 5.946 19.507 -10.704 1.00 42.00 391 ILE A O 1
ATOM 3084 N N . ASP A 1 392 ? 4.241 18.066 -10.744 1.00 44.81 392 ASP A N 1
ATOM 3085 C CA . ASP A 1 392 ? 4.997 16.854 -10.384 1.00 44.81 392 ASP A CA 1
ATOM 3086 C C . ASP A 1 392 ? 4.205 15.665 -10.939 1.00 44.81 392 ASP A C 1
ATOM 3088 O O . ASP A 1 392 ? 3.123 15.351 -10.437 1.00 44.81 392 ASP A O 1
ATOM 3092 N N . GLY A 1 393 ? 4.661 15.030 -12.022 1.00 74.25 393 GLY A N 1
ATOM 3093 C CA . GLY A 1 393 ? 3.847 13.959 -12.595 1.00 74.25 393 GLY A CA 1
ATOM 3094 C C . GLY A 1 393 ? 4.113 13.528 -14.026 1.00 74.25 393 GLY A C 1
ATOM 3095 O O . GLY A 1 393 ? 4.899 14.101 -14.780 1.00 74.25 393 GLY A O 1
ATOM 3096 N N . ILE A 1 394 ? 3.414 12.451 -14.367 1.00 85.75 394 ILE A N 1
ATOM 3097 C CA . ILE A 1 394 ? 3.341 11.865 -15.698 1.00 85.75 394 ILE A CA 1
ATOM 3098 C C . ILE A 1 394 ? 2.326 12.665 -16.522 1.00 85.75 394 ILE A C 1
ATOM 3100 O O . ILE A 1 394 ? 1.168 12.797 -16.126 1.00 85.75 394 ILE A O 1
ATOM 3104 N N . ILE A 1 395 ? 2.744 13.170 -17.680 1.00 90.69 395 ILE A N 1
ATOM 3105 C CA . ILE A 1 395 ? 1.876 13.799 -18.679 1.00 90.69 395 ILE A CA 1
ATOM 3106 C C . ILE A 1 395 ? 1.819 12.930 -19.942 1.00 90.69 395 ILE A C 1
ATOM 3108 O O . ILE A 1 395 ? 2.720 12.137 -20.192 1.00 90.69 395 ILE A O 1
ATOM 3112 N N . THR A 1 396 ? 0.765 13.067 -20.743 1.00 87.50 396 THR A N 1
ATOM 3113 C CA . THR A 1 396 ? 0.556 12.304 -21.989 1.00 87.50 396 THR A CA 1
ATOM 3114 C C . THR A 1 396 ? 0.523 13.231 -23.205 1.00 87.50 396 THR A C 1
ATOM 3116 O O . THR A 1 396 ? 0.226 14.421 -23.069 1.00 87.50 396 THR A O 1
ATOM 3119 N N . ALA A 1 397 ? 0.802 12.697 -24.398 1.00 86.25 397 ALA A N 1
ATOM 3120 C CA . ALA A 1 397 ? 0.847 13.445 -25.666 1.00 86.25 397 ALA A CA 1
ATOM 3121 C C . ALA A 1 397 ? -0.532 13.831 -26.259 1.00 86.25 397 ALA A C 1
ATOM 3123 O O . ALA A 1 397 ? -0.640 14.207 -27.427 1.00 86.25 397 ALA A O 1
ATOM 3124 N N . GLU A 1 398 ? -1.602 13.761 -25.465 1.00 80.62 398 GLU A N 1
ATOM 3125 C CA . GLU A 1 398 ? -2.967 14.122 -25.871 1.00 80.62 398 GLU A CA 1
ATOM 3126 C C . GLU A 1 398 ? -3.088 15.583 -26.344 1.00 80.62 398 GLU A C 1
ATOM 3128 O O . GLU A 1 398 ? -2.308 16.456 -25.954 1.00 80.62 398 GLU A O 1
ATOM 3133 N N . ASN A 1 399 ? -4.119 15.859 -27.155 1.00 82.56 399 ASN A N 1
ATOM 3134 C CA . ASN A 1 399 ? -4.497 17.206 -27.605 1.00 82.56 399 ASN A CA 1
ATOM 3135 C C . ASN A 1 399 ? -3.333 18.009 -28.208 1.00 82.56 399 ASN A C 1
ATOM 3137 O O . ASN A 1 399 ? -3.173 19.193 -27.920 1.00 82.56 399 ASN A O 1
ATOM 3141 N N . ASN A 1 400 ? -2.514 17.368 -29.050 1.00 84.12 400 ASN A N 1
ATOM 3142 C CA . ASN A 1 400 ? -1.368 18.009 -29.700 1.00 84.12 400 ASN A CA 1
ATOM 3143 C C . ASN A 1 400 ? -0.372 18.612 -28.685 1.00 84.12 400 ASN A C 1
ATOM 3145 O O . ASN A 1 400 ? 0.078 19.746 -28.843 1.00 84.12 400 ASN A O 1
ATOM 3149 N N . TYR A 1 401 ? -0.034 17.840 -27.644 1.00 92.25 401 TYR A N 1
ATOM 3150 C CA . TYR A 1 401 ? 0.951 18.192 -26.613 1.00 92.25 401 TYR A CA 1
ATOM 3151 C C . TYR A 1 401 ? 0.594 19.430 -25.766 1.00 92.25 401 TYR A C 1
ATOM 3153 O O . TYR A 1 401 ? 1.477 20.096 -25.225 1.00 92.25 401 TYR A O 1
ATOM 3161 N N . GLU A 1 402 ? -0.695 19.719 -25.563 1.00 88.25 402 GLU A N 1
ATOM 3162 C CA . GLU A 1 402 ? -1.155 20.843 -24.727 1.00 88.25 402 GLU A CA 1
ATOM 3163 C C . GLU A 1 402 ? -0.570 20.798 -23.298 1.00 88.25 402 GLU A C 1
ATOM 3165 O O . GLU A 1 402 ? -0.211 21.824 -22.718 1.00 88.25 402 GLU A O 1
ATOM 3170 N N . LYS A 1 403 ? -0.431 19.597 -22.717 1.00 88.44 403 LYS A N 1
ATOM 3171 C CA . LYS A 1 403 ? 0.181 19.409 -21.388 1.00 88.44 403 LYS A CA 1
ATOM 3172 C C . LYS A 1 403 ? 1.676 19.766 -21.386 1.00 88.44 403 LYS A C 1
ATOM 3174 O O . LYS A 1 403 ? 2.162 20.299 -20.392 1.00 88.44 403 LYS A O 1
ATOM 3179 N N . LEU A 1 404 ? 2.389 19.522 -22.489 1.00 93.31 404 LEU A N 1
ATOM 3180 C CA . LEU A 1 404 ? 3.794 19.910 -22.638 1.00 93.31 404 LEU A CA 1
ATOM 3181 C C . LEU A 1 404 ? 3.933 21.430 -22.808 1.00 93.31 404 LEU A C 1
ATOM 3183 O O . LEU A 1 404 ? 4.810 22.017 -22.182 1.00 93.31 404 LEU A O 1
ATOM 3187 N N . ASP A 1 405 ? 3.030 22.083 -23.549 1.00 92.19 405 ASP A N 1
ATOM 3188 C CA . ASP A 1 405 ? 2.978 23.553 -23.628 1.00 92.19 405 ASP A CA 1
ATOM 3189 C C . ASP A 1 405 ? 2.796 24.180 -22.237 1.00 92.19 405 ASP A C 1
ATOM 3191 O O . ASP A 1 405 ? 3.506 25.118 -21.869 1.00 92.19 405 ASP A O 1
ATOM 3195 N N . LYS A 1 406 ? 1.874 23.629 -21.435 1.00 89.12 406 LYS A N 1
ATOM 3196 C CA . LYS A 1 406 ? 1.639 24.060 -20.047 1.00 89.12 406 LYS A CA 1
ATOM 3197 C C . LYS A 1 406 ? 2.873 23.862 -19.172 1.00 89.12 406 LYS A C 1
ATOM 3199 O O . LYS A 1 406 ? 3.217 24.761 -18.405 1.00 89.12 406 LYS A O 1
ATOM 3204 N N . TRP A 1 407 ? 3.556 22.724 -19.307 1.00 92.81 407 TRP A N 1
ATOM 3205 C CA . TRP A 1 407 ? 4.806 22.475 -18.593 1.00 92.81 407 TRP A CA 1
ATOM 3206 C C . TRP A 1 407 ? 5.875 23.505 -18.971 1.00 92.81 407 TRP A C 1
ATOM 3208 O O . TRP A 1 407 ? 6.411 24.161 -18.080 1.00 92.81 407 TRP A O 1
ATOM 3218 N N . ILE A 1 408 ? 6.114 23.727 -20.270 1.00 93.31 408 ILE A N 1
ATOM 3219 C CA . ILE A 1 408 ? 7.071 24.725 -20.775 1.00 93.31 408 ILE A CA 1
ATOM 3220 C C . ILE A 1 408 ? 6.756 26.107 -20.192 1.00 93.31 408 ILE A C 1
ATOM 3222 O O . ILE A 1 408 ? 7.642 26.740 -19.620 1.00 93.31 408 ILE A O 1
ATOM 3226 N N . ALA A 1 409 ? 5.496 26.547 -20.251 1.00 88.69 409 ALA A N 1
ATOM 3227 C CA . ALA A 1 409 ? 5.074 27.829 -19.691 1.00 88.69 409 ALA A CA 1
ATOM 3228 C C . ALA A 1 409 ? 5.330 27.924 -18.174 1.00 88.69 409 ALA A C 1
ATOM 3230 O O . ALA A 1 409 ? 5.788 28.958 -17.687 1.00 88.69 409 ALA A O 1
ATOM 3231 N N . SER A 1 410 ? 5.091 26.838 -17.431 1.00 86.19 410 SER A N 1
ATOM 3232 C CA . SER A 1 410 ? 5.298 26.788 -15.978 1.00 86.19 410 SER A CA 1
ATOM 3233 C C . SER A 1 410 ? 6.766 26.943 -15.566 1.00 86.19 410 SER A C 1
ATOM 3235 O O . SER A 1 410 ? 7.045 27.499 -14.505 1.00 86.19 410 SER A O 1
ATOM 3237 N N . THR A 1 411 ? 7.714 26.529 -16.420 1.00 88.00 411 THR A N 1
ATOM 3238 C CA . THR A 1 411 ? 9.152 26.662 -16.129 1.00 88.00 411 THR A CA 1
ATOM 3239 C C . THR A 1 411 ? 9.622 28.115 -16.085 1.00 88.00 411 THR A C 1
ATOM 3241 O O . THR A 1 411 ? 10.671 28.394 -15.512 1.00 88.00 411 THR A O 1
ATOM 3244 N N . SER A 1 412 ? 8.874 29.042 -16.700 1.00 89.19 412 SER A N 1
ATOM 3245 C CA . SER A 1 412 ? 9.290 30.434 -16.938 1.00 89.19 412 SER A CA 1
ATOM 3246 C C . SER A 1 412 ? 10.617 30.584 -17.708 1.00 89.19 412 SER A C 1
ATOM 3248 O O . SER A 1 412 ? 11.162 31.687 -17.771 1.00 89.19 412 SER A O 1
ATOM 3250 N N . ALA A 1 413 ? 11.131 29.501 -18.304 1.00 91.56 413 ALA A N 1
ATOM 3251 C CA . ALA A 1 413 ? 12.394 29.483 -19.027 1.00 91.56 413 ALA A CA 1
ATOM 3252 C C . ALA A 1 413 ? 12.278 30.226 -20.362 1.00 91.56 413 ALA A C 1
ATOM 3254 O O . ALA A 1 413 ? 11.331 30.029 -21.124 1.00 91.56 413 ALA A O 1
ATOM 3255 N N . ARG A 1 414 ? 13.283 31.039 -20.689 1.00 94.56 414 ARG A N 1
ATOM 3256 C CA . ARG A 1 414 ? 13.419 31.679 -22.009 1.00 94.56 414 ARG A CA 1
ATOM 3257 C C . ARG A 1 414 ? 14.157 30.799 -23.009 1.00 94.56 414 ARG A C 1
ATOM 3259 O O . ARG A 1 414 ? 14.005 30.979 -24.216 1.00 94.56 414 ARG A O 1
ATOM 3266 N N . SER A 1 415 ? 14.966 29.872 -22.506 1.00 97.69 415 SER A N 1
ATOM 3267 C CA . SER A 1 415 ? 15.770 28.940 -23.290 1.00 97.69 415 SER A CA 1
ATOM 3268 C C . SER A 1 415 ? 15.736 27.563 -22.634 1.00 97.69 415 SER A C 1
ATOM 3270 O O . SER A 1 415 ? 16.000 27.434 -21.436 1.00 97.69 415 SER A O 1
ATOM 3272 N N . ILE A 1 416 ? 15.399 26.532 -23.405 1.00 98.31 416 ILE A N 1
ATOM 3273 C CA . ILE A 1 416 ? 15.333 25.140 -22.949 1.00 98.31 416 ILE A CA 1
ATOM 3274 C C . ILE A 1 416 ? 16.300 24.312 -23.782 1.00 98.31 416 ILE A C 1
ATOM 3276 O O . ILE A 1 416 ? 16.249 24.336 -25.014 1.00 98.31 416 ILE A O 1
ATOM 3280 N N . MET A 1 417 ? 17.155 23.539 -23.114 1.00 98.38 417 MET A N 1
ATOM 3281 C CA . MET A 1 417 ? 18.004 22.576 -23.802 1.00 98.38 417 MET A CA 1
ATOM 3282 C C . MET A 1 417 ? 17.236 21.279 -24.066 1.00 98.38 417 MET A C 1
ATOM 3284 O O . MET A 1 417 ? 16.726 20.643 -23.143 1.00 98.38 417 MET A O 1
ATOM 3288 N N . LEU A 1 418 ? 17.207 20.869 -25.332 1.00 97.81 418 LEU A N 1
ATOM 3289 C CA . LEU A 1 418 ? 16.633 19.617 -25.806 1.00 97.81 418 LEU A CA 1
ATOM 3290 C C . LEU A 1 418 ? 17.750 18.603 -26.078 1.00 97.81 418 LEU A C 1
ATOM 3292 O O . LEU A 1 418 ? 18.426 18.674 -27.106 1.00 97.81 418 LEU A O 1
ATOM 3296 N N . VAL A 1 419 ? 17.928 17.644 -25.173 1.00 97.75 419 VAL A N 1
ATOM 3297 C CA . VAL A 1 419 ? 18.896 16.550 -25.314 1.00 97.75 419 VAL A CA 1
ATOM 3298 C C . VAL A 1 419 ? 18.230 15.388 -26.044 1.00 97.75 419 VAL A C 1
ATOM 3300 O O . VAL A 1 419 ? 17.271 14.805 -25.540 1.00 97.75 419 VAL A O 1
ATOM 3303 N N . CYS A 1 420 ? 18.710 15.042 -27.236 1.00 94.56 420 CYS A N 1
ATOM 3304 C CA . CYS A 1 420 ? 18.070 14.021 -28.068 1.00 94.56 420 CYS A CA 1
ATOM 3305 C C . CYS A 1 420 ? 19.050 13.297 -28.993 1.00 94.56 420 CYS A C 1
ATOM 3307 O O . CYS A 1 420 ? 20.056 13.857 -29.410 1.00 94.56 420 CYS A O 1
ATOM 3309 N N . GLY A 1 421 ? 18.751 12.044 -29.341 1.00 85.56 421 GLY A N 1
ATOM 3310 C CA . GLY A 1 421 ? 19.512 11.315 -30.362 1.00 85.56 421 GLY A CA 1
ATOM 3311 C C . GLY A 1 421 ? 19.093 11.685 -31.791 1.00 85.56 421 GLY A C 1
ATOM 3312 O O . GLY A 1 421 ? 18.051 12.302 -32.011 1.00 85.56 421 GLY A O 1
ATOM 3313 N N . ALA A 1 422 ? 19.855 11.223 -32.788 1.00 78.88 422 ALA A N 1
ATOM 3314 C CA . ALA A 1 422 ? 19.545 11.424 -34.213 1.00 78.88 422 ALA A CA 1
ATOM 3315 C C . ALA A 1 422 ? 18.169 10.865 -34.643 1.00 78.88 422 ALA A C 1
ATOM 3317 O O . ALA A 1 422 ? 17.588 11.321 -35.622 1.00 78.88 422 ALA A O 1
ATOM 3318 N N . ALA A 1 423 ? 17.617 9.906 -33.892 1.00 82.06 423 ALA A N 1
ATOM 3319 C CA . ALA A 1 423 ? 16.302 9.326 -34.162 1.00 82.06 423 ALA A CA 1
ATOM 3320 C C . ALA A 1 423 ? 15.141 10.333 -34.036 1.00 82.06 423 ALA A C 1
ATOM 3322 O O . ALA A 1 423 ? 14.087 10.093 -34.622 1.00 82.06 423 ALA A O 1
ATOM 3323 N N . LEU A 1 424 ? 15.332 11.459 -33.329 1.00 86.56 424 LEU A N 1
ATOM 3324 C CA . LEU A 1 424 ? 14.304 12.497 -33.186 1.00 86.56 424 LEU A CA 1
ATOM 3325 C C . LEU A 1 424 ? 13.814 13.008 -34.547 1.00 86.56 424 LEU A C 1
ATOM 3327 O O . LEU A 1 424 ? 12.632 13.295 -34.697 1.00 86.56 424 LEU A O 1
ATOM 3331 N N . ASP A 1 425 ? 14.692 13.078 -35.552 1.00 85.44 425 ASP A N 1
ATOM 3332 C CA . ASP A 1 425 ? 14.336 13.618 -36.868 1.00 85.44 425 ASP A CA 1
ATOM 3333 C C . ASP A 1 425 ? 13.305 12.760 -37.623 1.00 85.44 425 ASP A C 1
ATOM 3335 O O . ASP A 1 425 ? 12.641 13.254 -38.532 1.00 85.44 425 ASP A O 1
ATOM 3339 N N . ALA A 1 426 ? 13.136 11.496 -37.221 1.00 83.19 426 ALA A N 1
ATOM 3340 C CA . ALA A 1 426 ? 12.131 10.579 -37.753 1.00 83.19 426 ALA A CA 1
ATOM 3341 C C . ALA A 1 426 ? 10.879 10.456 -36.858 1.00 83.19 426 ALA A C 1
ATOM 3343 O O . ALA A 1 426 ? 9.977 9.682 -37.179 1.00 83.19 426 ALA A O 1
ATOM 3344 N N . MET A 1 427 ? 10.820 11.172 -35.730 1.00 87.88 427 MET A N 1
ATOM 3345 C CA . MET A 1 427 ? 9.737 11.071 -34.748 1.00 87.88 427 MET A CA 1
ATOM 3346 C C . MET A 1 427 ? 8.673 12.163 -34.940 1.00 87.88 427 MET A C 1
ATOM 3348 O O . MET A 1 427 ? 9.009 13.303 -35.274 1.00 87.88 427 MET A O 1
ATOM 3352 N N . PRO A 1 428 ? 7.390 11.865 -34.658 1.00 85.25 428 PRO A N 1
ATOM 3353 C CA . PRO A 1 428 ? 6.293 12.823 -34.829 1.00 85.25 428 PRO A CA 1
ATOM 3354 C C . PRO A 1 428 ? 6.424 14.062 -33.929 1.00 85.25 428 PRO A C 1
ATOM 3356 O O . PRO A 1 428 ? 5.987 15.147 -34.303 1.00 85.25 428 PRO A O 1
ATOM 3359 N N . ILE A 1 429 ? 7.082 13.941 -32.773 1.00 92.31 429 ILE A N 1
ATOM 3360 C CA . ILE A 1 429 ? 7.291 15.056 -31.838 1.00 92.31 429 ILE A CA 1
ATOM 3361 C C . ILE A 1 429 ? 8.260 16.130 -32.368 1.00 92.31 429 ILE A C 1
ATOM 3363 O O . ILE A 1 429 ? 8.306 17.241 -31.842 1.00 92.31 429 ILE A O 1
ATOM 3367 N N . LYS A 1 430 ? 9.014 15.856 -33.442 1.00 92.50 430 LYS A N 1
ATOM 3368 C CA . LYS A 1 430 ? 9.947 16.826 -34.034 1.00 92.50 430 LYS A CA 1
ATOM 3369 C C . LYS A 1 430 ? 9.246 18.126 -34.441 1.00 92.50 430 LYS A C 1
ATOM 3371 O O . LYS A 1 430 ? 9.692 19.208 -34.066 1.00 92.50 430 LYS A O 1
ATOM 3376 N N . SER A 1 431 ? 8.128 18.025 -35.167 1.00 90.69 431 SER A N 1
ATOM 3377 C CA . SER A 1 431 ? 7.390 19.201 -35.651 1.00 90.69 431 SER A CA 1
ATOM 3378 C C . SER A 1 431 ? 6.810 20.039 -34.515 1.00 90.69 431 SER A C 1
ATOM 3380 O O . SER A 1 431 ? 6.651 21.249 -34.666 1.00 90.69 431 SER A O 1
ATOM 3382 N N . TYR A 1 432 ? 6.516 19.413 -33.371 1.00 94.19 432 TYR A N 1
ATOM 3383 C CA . TYR A 1 432 ? 6.116 20.139 -32.173 1.00 94.19 432 TYR A CA 1
ATOM 3384 C C . TYR A 1 432 ? 7.247 21.074 -31.723 1.00 94.19 432 TYR A C 1
ATOM 3386 O O . TYR A 1 432 ? 7.028 22.286 -31.664 1.00 94.19 432 TYR A O 1
ATOM 3394 N N . PHE A 1 433 ? 8.461 20.550 -31.510 1.00 94.19 433 PHE A N 1
ATOM 3395 C CA . PHE A 1 433 ? 9.609 21.343 -31.051 1.00 94.19 433 PHE A CA 1
ATOM 3396 C C . PHE A 1 433 ? 10.076 22.393 -32.062 1.00 94.19 433 PHE A C 1
ATOM 3398 O O . PHE A 1 433 ? 10.421 23.497 -31.645 1.00 94.19 433 PHE A O 1
ATOM 3405 N N . ASP A 1 434 ? 10.002 22.108 -33.368 1.00 91.31 434 ASP A N 1
ATOM 3406 C CA . ASP A 1 434 ? 10.306 23.090 -34.424 1.00 91.31 434 ASP A CA 1
ATOM 3407 C C . ASP A 1 434 ? 9.412 24.349 -34.326 1.00 91.31 434 ASP A C 1
ATOM 3409 O O . ASP A 1 434 ? 9.798 25.431 -34.763 1.00 91.31 434 ASP A O 1
ATOM 3413 N N . SER A 1 435 ? 8.208 24.221 -33.752 1.00 93.19 435 SER A N 1
ATOM 3414 C CA . SER A 1 435 ? 7.232 25.313 -33.636 1.00 93.19 435 SER A CA 1
ATOM 3415 C C . SER A 1 435 ? 7.248 26.048 -32.289 1.00 93.19 435 SER A C 1
ATOM 3417 O O . SER A 1 435 ? 6.631 27.108 -32.180 1.00 93.19 435 SER A O 1
ATOM 3419 N N . VAL A 1 436 ? 7.917 25.510 -31.259 1.00 94.88 436 VAL A N 1
ATOM 3420 C CA . VAL A 1 436 ? 7.826 26.026 -29.877 1.00 94.88 436 VAL A CA 1
ATOM 3421 C C . VAL A 1 436 ? 8.289 27.477 -29.777 1.00 94.88 436 VAL A C 1
ATOM 3423 O O . VAL A 1 436 ? 7.595 28.287 -29.166 1.00 94.88 436 VAL A O 1
ATOM 3426 N N . GLU A 1 437 ? 9.402 27.838 -30.414 1.00 94.12 437 GLU A N 1
ATOM 3427 C CA . GLU A 1 437 ? 9.926 29.207 -30.347 1.00 94.12 437 GLU A CA 1
ATOM 3428 C C . GLU A 1 437 ? 8.949 30.220 -30.956 1.00 94.12 437 GLU A C 1
ATOM 3430 O O . GLU A 1 437 ? 8.675 31.258 -30.358 1.00 94.12 437 GLU A O 1
ATOM 3435 N N . ALA A 1 438 ? 8.333 29.882 -32.092 1.00 92.81 438 ALA A N 1
ATOM 3436 C CA . ALA A 1 438 ? 7.341 30.737 -32.739 1.00 92.81 438 ALA A CA 1
ATOM 3437 C C . ALA A 1 438 ? 6.020 30.829 -31.954 1.00 92.81 438 ALA A C 1
ATOM 3439 O O . ALA A 1 438 ? 5.386 31.884 -31.952 1.00 92.81 438 ALA A O 1
ATOM 3440 N N . ARG A 1 439 ? 5.584 29.736 -31.309 1.00 93.81 439 ARG A N 1
ATOM 3441 C CA . ARG A 1 439 ? 4.297 29.674 -30.591 1.00 93.81 439 ARG A CA 1
ATOM 3442 C C . ARG A 1 439 ? 4.365 30.224 -29.169 1.00 93.81 439 ARG A C 1
ATOM 3444 O O . ARG A 1 439 ? 3.426 30.885 -28.740 1.00 93.81 439 ARG A O 1
ATOM 3451 N N . LEU A 1 440 ? 5.435 29.917 -28.439 1.00 92.88 440 LEU A N 1
ATOM 3452 C CA . LEU A 1 440 ? 5.566 30.183 -27.002 1.00 92.88 440 LEU A CA 1
ATOM 3453 C C . LEU A 1 440 ? 6.648 31.221 -26.676 1.00 92.88 440 LEU A C 1
ATOM 3455 O O . LEU A 1 440 ? 6.748 31.645 -25.528 1.00 92.88 440 LEU A O 1
ATOM 3459 N N . GLY A 1 441 ? 7.461 31.638 -27.652 1.00 93.31 441 GLY A N 1
ATOM 3460 C CA . GLY A 1 441 ? 8.561 32.580 -27.422 1.00 93.31 441 GLY A CA 1
ATOM 3461 C C . GLY A 1 441 ? 9.725 31.989 -26.621 1.00 93.31 441 GLY A C 1
ATOM 3462 O O . GLY A 1 441 ? 10.506 32.742 -26.042 1.00 93.31 441 GLY A O 1
ATOM 3463 N N . VAL A 1 442 ? 9.831 30.656 -26.565 1.00 96.44 442 VAL A N 1
ATOM 3464 C CA . VAL A 1 442 ? 10.874 29.926 -25.832 1.00 96.44 442 VAL A CA 1
ATOM 3465 C C . VAL A 1 442 ? 11.873 29.333 -26.819 1.00 96.44 442 VAL A C 1
ATOM 3467 O O . VAL A 1 442 ? 11.506 28.520 -27.667 1.00 96.44 442 VAL A O 1
ATOM 3470 N N . LYS A 1 443 ? 13.145 29.714 -26.700 1.00 97.44 443 LYS A N 1
ATOM 3471 C CA . LYS A 1 443 ? 14.221 29.201 -27.552 1.00 97.44 443 LYS A CA 1
ATOM 3472 C C . LYS A 1 443 ? 14.504 27.734 -27.226 1.00 97.44 443 LYS A C 1
ATOM 3474 O O . LYS A 1 443 ? 14.740 27.394 -26.067 1.00 97.44 443 LYS A O 1
ATOM 3479 N N . ILE A 1 444 ? 14.547 26.875 -28.243 1.00 97.44 444 ILE A N 1
ATOM 3480 C CA . ILE A 1 444 ? 14.943 25.468 -28.092 1.00 97.44 444 ILE A CA 1
ATOM 3481 C C . ILE A 1 444 ? 16.391 25.285 -28.552 1.00 97.44 444 ILE A C 1
ATOM 3483 O O . ILE A 1 444 ? 16.726 25.512 -29.713 1.00 97.44 444 ILE A O 1
ATOM 3487 N N . VAL A 1 445 ? 17.257 24.845 -27.640 1.00 97.38 445 VAL A N 1
ATOM 3488 C CA . VAL A 1 445 ? 18.678 24.579 -27.898 1.00 97.38 445 VAL A CA 1
ATOM 3489 C C . VAL A 1 445 ? 18.886 23.073 -27.989 1.00 97.38 445 VAL A C 1
ATOM 3491 O O . VAL A 1 445 ? 18.919 22.377 -26.977 1.00 97.38 445 VAL A O 1
ATOM 3494 N N . ARG A 1 446 ? 19.012 22.544 -29.206 1.00 95.81 446 ARG A N 1
ATOM 3495 C CA . ARG A 1 446 ? 19.218 21.106 -29.422 1.00 95.81 446 ARG A CA 1
ATOM 3496 C C . ARG A 1 446 ? 20.657 20.698 -29.089 1.00 95.81 446 ARG A C 1
ATOM 3498 O O . ARG A 1 446 ? 21.599 21.309 -29.583 1.00 95.81 446 ARG A O 1
ATOM 3505 N N . PHE A 1 447 ? 20.809 19.624 -28.317 1.00 96.31 447 PHE A N 1
ATOM 3506 C CA . PHE A 1 447 ? 22.068 18.913 -28.103 1.00 96.31 447 PHE A CA 1
ATOM 3507 C C . PHE A 1 447 ? 21.900 17.439 -28.488 1.00 96.31 447 PHE A C 1
ATOM 3509 O O . PHE A 1 447 ? 21.082 16.726 -27.902 1.00 96.31 447 PHE A O 1
ATOM 3516 N N . SER A 1 448 ? 22.656 16.988 -29.490 1.00 93.44 448 SER A N 1
ATOM 3517 C CA . SER A 1 448 ? 22.556 15.623 -30.031 1.00 93.44 448 SER A CA 1
ATOM 3518 C C . SER A 1 448 ? 23.892 14.941 -30.307 1.00 93.44 448 SER A C 1
ATOM 3520 O O . SER A 1 448 ? 23.913 13.827 -30.829 1.00 93.44 448 SER A O 1
ATOM 3522 N N . ASP A 1 449 ? 24.999 15.585 -29.944 1.00 88.06 449 ASP A N 1
ATOM 3523 C CA . ASP A 1 449 ? 26.352 15.107 -30.226 1.00 88.06 449 ASP A CA 1
ATOM 3524 C C . ASP A 1 449 ? 26.807 14.121 -29.140 1.00 88.06 449 ASP A C 1
ATOM 3526 O O . ASP A 1 449 ? 27.692 14.389 -28.335 1.00 88.06 449 ASP A O 1
ATOM 3530 N N . PHE A 1 450 ? 26.142 12.964 -29.081 1.00 89.12 450 PHE A N 1
ATOM 3531 C CA . PHE A 1 450 ? 26.522 11.844 -28.222 1.00 89.12 450 PHE A CA 1
ATOM 3532 C C . PHE A 1 450 ? 26.175 10.501 -28.872 1.00 89.12 450 PHE A C 1
ATOM 3534 O O . PHE A 1 450 ? 25.353 10.404 -29.784 1.00 89.12 450 PHE A O 1
ATOM 3541 N N . THR A 1 451 ? 26.796 9.434 -28.381 1.00 85.31 451 THR A N 1
ATOM 3542 C CA . THR A 1 451 ? 26.562 8.058 -28.839 1.00 85.31 451 THR A CA 1
ATOM 3543 C C . THR A 1 451 ? 25.950 7.201 -27.725 1.00 85.31 451 THR A C 1
ATOM 3545 O O . THR A 1 451 ? 25.983 7.596 -26.553 1.00 85.31 451 THR A O 1
ATOM 3548 N N . PRO A 1 452 ? 25.367 6.027 -28.049 1.00 82.19 452 PRO A N 1
ATOM 3549 C CA . PRO A 1 452 ? 25.057 5.023 -27.034 1.00 82.19 452 PRO A CA 1
ATOM 3550 C C . PRO A 1 452 ? 26.298 4.705 -26.193 1.00 82.19 452 PRO A C 1
ATOM 3552 O O . PRO A 1 452 ? 27.399 4.643 -26.735 1.00 82.19 452 PRO A O 1
ATOM 3555 N N . ASN A 1 453 ? 26.119 4.468 -24.890 1.00 81.88 453 ASN A N 1
ATOM 3556 C CA . ASN A 1 453 ? 27.219 4.404 -23.912 1.00 81.88 453 ASN A CA 1
ATOM 3557 C C . ASN A 1 453 ? 28.035 5.717 -23.876 1.00 81.88 453 ASN A C 1
ATOM 3559 O O . ASN A 1 453 ? 29.229 5.714 -24.183 1.00 81.88 453 ASN A O 1
ATOM 3563 N N . PRO A 1 454 ? 27.391 6.844 -23.519 1.00 88.19 454 PRO A N 1
ATOM 3564 C CA . PRO A 1 454 ? 27.956 8.180 -23.684 1.00 88.19 454 PRO A CA 1
ATOM 3565 C C . PRO A 1 454 ? 29.271 8.341 -22.915 1.00 88.19 454 PRO A C 1
ATOM 3567 O O . PRO A 1 454 ? 29.388 7.935 -21.754 1.00 88.19 454 PRO A O 1
ATOM 3570 N N . VAL A 1 455 ? 30.268 8.956 -23.554 1.00 93.88 455 VAL A N 1
ATOM 3571 C CA . VAL A 1 455 ? 31.535 9.295 -22.898 1.00 93.88 455 VAL A CA 1
ATOM 3572 C C . VAL A 1 455 ? 31.445 10.646 -22.190 1.00 93.88 455 VAL A C 1
ATOM 3574 O O . VAL A 1 455 ? 30.633 11.502 -22.536 1.00 93.88 455 VAL A O 1
ATOM 3577 N N . TYR A 1 456 ? 32.305 10.832 -21.194 1.00 96.06 456 TYR A N 1
ATOM 3578 C CA . TYR A 1 456 ? 32.407 12.041 -20.381 1.00 96.06 456 TYR A CA 1
ATOM 3579 C C . TYR A 1 456 ? 32.536 13.322 -21.218 1.00 96.06 456 TYR A C 1
ATOM 3581 O O . TYR A 1 456 ? 31.899 14.318 -20.886 1.00 96.06 456 TYR A O 1
ATOM 3589 N N . ASP A 1 457 ? 33.293 13.290 -22.315 1.00 95.31 457 ASP A N 1
ATOM 3590 C CA . ASP A 1 457 ? 33.552 14.479 -23.134 1.00 95.31 457 ASP A CA 1
ATOM 3591 C C . ASP A 1 457 ? 32.271 15.044 -23.771 1.00 95.31 457 ASP A C 1
ATOM 3593 O O . ASP A 1 457 ? 32.071 16.257 -23.753 1.00 95.31 457 ASP A O 1
ATOM 3597 N N . PHE A 1 458 ? 31.328 14.189 -24.193 1.00 94.81 458 PHE A N 1
ATOM 3598 C CA . PHE A 1 458 ? 30.023 14.645 -24.695 1.00 94.81 458 PHE A CA 1
ATOM 3599 C C . PHE A 1 458 ? 29.223 15.390 -23.622 1.00 94.81 458 PHE A C 1
ATOM 3601 O O . PHE A 1 458 ? 28.544 16.375 -23.902 1.00 94.81 458 PHE A O 1
ATOM 3608 N N . VAL A 1 459 ? 29.311 14.955 -22.363 1.00 96.75 459 VAL A N 1
ATOM 3609 C CA . VAL A 1 459 ? 28.656 15.663 -21.257 1.00 96.75 459 VAL A CA 1
ATOM 3610 C C . VAL A 1 459 ? 29.301 17.028 -21.036 1.00 96.75 459 VAL A C 1
ATOM 3612 O O . VAL A 1 459 ? 28.586 17.999 -20.805 1.00 96.75 459 VAL A O 1
ATOM 3615 N N . VAL A 1 460 ? 30.632 17.127 -21.120 1.00 97.19 460 VAL A N 1
ATOM 3616 C CA . VAL A 1 460 ? 31.347 18.408 -20.991 1.00 97.19 460 VAL A CA 1
ATOM 3617 C C . VAL A 1 460 ? 30.899 19.389 -22.075 1.00 97.19 460 VAL A C 1
ATOM 3619 O O . VAL A 1 460 ? 30.603 20.545 -21.770 1.00 97.19 460 VAL A O 1
ATOM 3622 N N . GLU A 1 461 ? 30.795 18.927 -23.320 1.00 96.94 461 GLU A N 1
ATOM 3623 C CA . GLU A 1 461 ? 30.293 19.722 -24.444 1.00 96.94 461 GLU A CA 1
ATOM 3624 C C . GLU A 1 461 ? 28.845 20.173 -24.216 1.00 96.94 461 GLU A C 1
ATOM 3626 O O . GLU A 1 461 ? 28.534 21.358 -24.367 1.00 96.94 461 GLU A O 1
ATOM 3631 N N . GLY A 1 462 ? 27.979 19.265 -23.756 1.00 97.56 462 GLY A N 1
ATOM 3632 C CA . GLY A 1 462 ? 26.593 19.572 -23.408 1.00 97.56 462 GLY A CA 1
ATOM 3633 C C . GLY A 1 462 ? 26.465 20.609 -22.287 1.00 97.56 462 GLY A C 1
ATOM 3634 O O . GLY A 1 462 ? 25.680 21.547 -22.405 1.00 97.56 462 GLY A O 1
ATOM 3635 N N . VAL A 1 463 ? 27.279 20.509 -21.229 1.00 98.06 463 VAL A N 1
ATOM 3636 C CA . VAL A 1 463 ? 27.343 21.506 -20.141 1.00 98.06 463 VAL A CA 1
ATOM 3637 C C . VAL A 1 463 ? 27.802 22.864 -20.666 1.00 98.06 463 VAL A C 1
ATOM 3639 O O . VAL A 1 463 ? 27.229 23.896 -20.310 1.00 98.06 463 VAL A O 1
ATOM 3642 N N . SER A 1 464 ? 28.823 22.874 -21.526 1.00 97.69 464 SER A N 1
ATOM 3643 C CA . SER A 1 464 ? 29.329 24.105 -22.132 1.00 97.69 464 SER A CA 1
ATOM 3644 C C . SER A 1 464 ? 28.248 24.790 -22.967 1.00 97.69 464 SER A C 1
ATOM 3646 O O . SER A 1 464 ? 28.025 25.992 -22.817 1.00 97.69 464 SER A O 1
ATOM 3648 N N . LEU A 1 465 ? 27.518 24.022 -23.783 1.00 98.12 465 LEU A N 1
ATOM 3649 C CA . LEU A 1 465 ? 26.411 24.526 -24.591 1.00 98.12 465 LEU A CA 1
ATOM 3650 C C . LEU A 1 465 ? 25.247 25.026 -23.723 1.00 98.12 465 LEU A C 1
ATOM 3652 O O . LEU A 1 465 ? 24.732 26.114 -23.979 1.00 98.12 465 LEU A O 1
ATOM 3656 N N . PHE A 1 466 ? 24.875 24.283 -22.676 1.00 98.25 466 PHE A N 1
ATOM 3657 C CA . PHE A 1 466 ? 23.802 24.648 -21.744 1.00 98.25 466 PHE A CA 1
ATOM 3658 C C . PHE A 1 466 ? 24.067 26.018 -21.116 1.00 98.25 466 PHE A C 1
ATOM 3660 O O . PHE A 1 466 ? 23.209 26.902 -21.144 1.00 98.25 466 PHE A O 1
ATOM 3667 N N . ASN A 1 467 ? 25.296 26.220 -20.634 1.00 97.25 467 ASN A N 1
ATOM 3668 C CA . ASN A 1 467 ? 25.721 27.467 -20.009 1.00 97.25 467 ASN A CA 1
ATOM 3669 C C . ASN A 1 467 ? 25.897 28.606 -21.028 1.00 97.25 467 ASN A C 1
ATOM 3671 O O . ASN A 1 467 ? 25.462 29.728 -20.775 1.00 97.25 467 ASN A O 1
ATOM 3675 N N . LYS A 1 468 ? 26.492 28.334 -22.198 1.00 97.50 468 LYS A N 1
ATOM 3676 C CA . LYS A 1 468 ? 26.697 29.331 -23.264 1.00 97.50 468 LYS A CA 1
ATOM 3677 C C . LYS A 1 468 ? 25.376 29.904 -23.775 1.00 97.50 468 LYS A C 1
ATOM 3679 O O . LYS A 1 468 ? 25.273 31.109 -23.980 1.00 97.50 468 LYS A O 1
ATOM 3684 N N . GLU A 1 469 ? 24.377 29.049 -23.969 1.00 97.88 469 GLU A N 1
ATOM 3685 C CA . GLU A 1 469 ? 23.059 29.443 -24.476 1.00 97.88 469 GLU A CA 1
ATOM 3686 C C . GLU A 1 469 ? 22.091 29.867 -23.361 1.00 97.88 469 GLU A C 1
ATOM 3688 O O . GLU A 1 469 ? 20.918 30.124 -23.640 1.00 97.88 469 GLU A O 1
ATOM 3693 N N . SER A 1 470 ? 22.578 29.956 -22.113 1.00 96.69 470 SER A N 1
ATOM 3694 C CA . SER A 1 470 ? 21.802 30.361 -20.933 1.00 96.69 470 SER A CA 1
ATOM 3695 C C . SER A 1 470 ? 20.491 29.582 -20.810 1.00 96.69 470 SER A C 1
ATOM 3697 O O . SER A 1 470 ? 19.423 30.163 -20.640 1.00 96.69 470 SER A O 1
ATOM 3699 N N . CYS A 1 471 ? 20.570 28.261 -20.975 1.00 98.06 471 CYS A N 1
ATOM 3700 C CA . CYS A 1 471 ? 19.416 27.385 -20.826 1.00 98.06 471 CYS A CA 1
ATOM 3701 C C . CYS A 1 471 ? 18.983 27.338 -19.354 1.00 98.06 471 CYS A C 1
ATOM 3703 O O . CYS A 1 471 ? 19.815 27.282 -18.452 1.00 98.06 471 CYS A O 1
ATOM 3705 N N . GLU A 1 472 ? 17.675 27.346 -19.117 1.00 97.38 472 GLU A N 1
ATOM 3706 C CA . GLU A 1 472 ? 17.081 27.415 -17.773 1.00 97.38 472 GLU A CA 1
ATOM 3707 C C . GLU A 1 472 ? 16.276 26.154 -17.431 1.00 97.38 472 GLU A C 1
ATOM 3709 O O . GLU A 1 472 ? 15.932 25.943 -16.273 1.00 97.38 472 GLU A O 1
ATOM 3714 N N . ALA A 1 473 ? 16.019 25.288 -18.416 1.00 97.38 473 ALA A N 1
ATOM 3715 C CA . ALA A 1 473 ? 15.380 23.986 -18.245 1.00 97.38 473 ALA A CA 1
ATOM 3716 C C . ALA A 1 473 ? 15.943 22.946 -19.230 1.00 97.38 473 ALA A C 1
ATOM 3718 O O . ALA A 1 473 ? 16.598 23.288 -20.221 1.00 97.38 473 ALA A O 1
ATOM 3719 N N . LEU A 1 474 ? 15.667 21.669 -18.954 1.00 97.88 474 LEU A N 1
ATOM 3720 C CA . LEU A 1 474 ? 16.067 20.520 -19.764 1.00 97.88 474 LEU A CA 1
ATOM 3721 C C . LEU A 1 474 ? 14.857 19.687 -20.186 1.00 97.88 474 LEU A C 1
ATOM 3723 O O . LEU A 1 474 ? 13.982 19.379 -19.376 1.00 97.88 474 LEU A O 1
ATOM 3727 N N . ILE A 1 475 ? 14.871 19.247 -21.439 1.00 98.00 475 ILE A N 1
ATOM 3728 C CA . ILE A 1 475 ? 14.014 18.180 -21.951 1.00 98.00 475 ILE A CA 1
ATOM 3729 C C . ILE A 1 475 ? 14.923 17.099 -22.534 1.00 98.00 475 ILE A C 1
ATOM 3731 O O . ILE A 1 475 ? 15.761 17.395 -23.384 1.00 98.00 475 ILE A O 1
ATOM 3735 N N . ALA A 1 476 ? 14.769 15.851 -22.098 1.00 97.56 476 ALA A N 1
ATOM 3736 C CA . ALA A 1 476 ? 15.473 14.709 -22.680 1.00 97.56 476 ALA A CA 1
ATOM 3737 C C . ALA A 1 476 ? 14.507 13.829 -23.471 1.00 97.56 476 ALA A C 1
ATOM 3739 O O . ALA A 1 476 ? 13.541 13.335 -22.899 1.00 97.56 476 ALA A O 1
ATOM 3740 N N . ILE A 1 477 ? 14.791 13.584 -24.752 1.00 96.19 477 ILE A N 1
ATOM 3741 C CA . ILE A 1 477 ? 14.012 12.681 -25.611 1.00 96.19 477 ILE A CA 1
ATOM 3742 C C . ILE A 1 477 ? 14.916 11.565 -26.104 1.00 96.19 477 ILE A C 1
ATOM 3744 O O . ILE A 1 477 ? 15.866 11.795 -26.857 1.00 96.19 477 ILE A O 1
ATOM 3748 N N . GLY A 1 478 ? 14.635 10.338 -25.685 1.00 93.56 478 GLY A N 1
ATOM 3749 C CA . GLY A 1 478 ? 15.465 9.204 -26.065 1.00 93.56 478 GLY A CA 1
ATOM 3750 C C . GLY A 1 478 ? 15.295 8.005 -25.148 1.00 93.56 478 GLY A C 1
ATOM 3751 O O . GLY A 1 478 ? 14.338 7.918 -24.386 1.00 93.56 478 GLY A O 1
ATOM 3752 N N . GLY A 1 479 ? 16.207 7.044 -25.270 1.00 91.06 479 GLY A N 1
ATOM 3753 C CA . GLY A 1 479 ? 16.374 5.983 -24.278 1.00 91.06 479 GLY A CA 1
ATOM 3754 C C . GLY A 1 479 ? 17.347 6.394 -23.170 1.00 91.06 479 GLY A C 1
ATOM 3755 O O . GLY A 1 479 ? 17.733 7.563 -23.062 1.00 91.06 479 GLY A O 1
ATOM 3756 N N . GLY A 1 480 ? 17.816 5.412 -22.395 1.00 90.44 480 GLY A N 1
ATOM 3757 C CA . GLY A 1 480 ? 18.703 5.635 -21.245 1.00 90.44 480 GLY A CA 1
ATOM 3758 C C . GLY A 1 480 ? 19.928 6.512 -21.536 1.00 90.44 480 GLY A C 1
ATOM 3759 O O . GLY A 1 480 ? 20.230 7.395 -20.748 1.00 90.44 480 GLY A O 1
ATOM 3760 N N . SER A 1 481 ? 20.584 6.371 -22.694 1.00 90.25 481 SER A N 1
ATOM 3761 C CA . SER A 1 481 ? 21.768 7.186 -23.019 1.00 90.25 481 SER A CA 1
ATOM 3762 C C . SER A 1 481 ? 21.478 8.690 -23.116 1.00 90.25 481 SER A C 1
ATOM 3764 O O . SER A 1 481 ? 22.258 9.483 -22.602 1.00 90.25 481 SER A O 1
ATOM 3766 N N . ALA A 1 482 ? 20.360 9.093 -23.731 1.00 94.69 482 ALA A N 1
ATOM 3767 C CA . ALA A 1 482 ? 20.000 10.511 -23.842 1.00 94.69 482 ALA A CA 1
ATOM 3768 C C . ALA A 1 482 ? 19.645 11.104 -22.471 1.00 94.69 482 ALA A C 1
ATOM 3770 O O . ALA A 1 482 ? 20.051 12.217 -22.138 1.00 94.69 482 ALA A O 1
ATOM 3771 N N . MET A 1 483 ? 18.917 10.332 -21.661 1.00 95.69 483 MET A N 1
ATOM 3772 C CA . MET A 1 483 ? 18.535 10.733 -20.309 1.00 95.69 483 MET A CA 1
ATOM 3773 C C . MET A 1 483 ? 19.748 10.831 -19.386 1.00 95.69 483 MET A C 1
ATOM 3775 O O . MET A 1 483 ? 19.862 11.804 -18.651 1.00 95.69 483 MET A O 1
ATOM 3779 N N . ASP A 1 484 ? 20.681 9.884 -19.460 1.00 95.81 484 ASP A N 1
ATOM 3780 C CA . ASP A 1 484 ? 21.899 9.889 -18.651 1.00 95.81 484 ASP A CA 1
ATOM 3781 C C . ASP A 1 484 ? 22.789 11.095 -18.987 1.00 95.81 484 ASP A C 1
ATOM 3783 O O . ASP A 1 484 ? 23.281 11.769 -18.081 1.00 95.81 484 ASP A O 1
ATOM 3787 N N . VAL A 1 485 ? 22.917 11.442 -20.274 1.00 97.12 485 VAL A N 1
ATOM 3788 C CA . VAL A 1 485 ? 23.590 12.678 -20.706 1.00 97.12 485 VAL A CA 1
ATOM 3789 C C . VAL A 1 485 ? 22.892 13.909 -20.125 1.00 97.12 485 VAL A C 1
ATOM 3791 O O . VAL A 1 485 ? 23.552 14.740 -19.503 1.00 97.12 485 VAL A O 1
ATOM 3794 N N . ALA A 1 486 ? 21.567 14.021 -20.261 1.00 97.81 486 ALA A N 1
ATOM 3795 C CA . ALA A 1 486 ? 20.807 15.162 -19.746 1.00 97.81 486 ALA A CA 1
ATOM 3796 C C . ALA A 1 486 ? 20.905 15.304 -18.219 1.00 97.81 486 ALA A C 1
ATOM 3798 O O . ALA A 1 486 ? 21.088 16.408 -17.708 1.00 97.81 486 ALA A O 1
ATOM 3799 N N . LYS A 1 487 ? 20.854 14.186 -17.486 1.00 97.69 487 LYS A N 1
ATOM 3800 C CA . LYS A 1 487 ? 21.062 14.130 -16.034 1.00 97.69 487 LYS A CA 1
ATOM 3801 C C . LYS A 1 487 ? 22.436 14.653 -15.640 1.00 97.69 487 LYS A C 1
ATOM 3803 O O . LYS A 1 487 ? 22.543 15.447 -14.706 1.00 97.69 487 LYS A O 1
ATOM 3808 N N . CYS A 1 488 ? 23.484 14.230 -16.345 1.00 97.50 488 CYS A N 1
ATOM 3809 C CA . CYS A 1 488 ? 24.830 14.719 -16.080 1.00 97.50 488 CYS A CA 1
ATOM 3810 C C . CYS A 1 488 ? 24.980 16.204 -16.443 1.00 97.50 488 CYS A C 1
ATOM 3812 O O . CYS A 1 488 ? 25.555 16.942 -15.649 1.00 97.50 488 CYS A O 1
ATOM 3814 N N . ILE A 1 489 ? 24.406 16.671 -17.561 1.00 98.12 489 ILE A N 1
ATOM 3815 C CA . ILE A 1 489 ? 24.382 18.102 -17.916 1.00 98.12 489 ILE A CA 1
ATOM 3816 C C . ILE A 1 489 ? 23.705 18.913 -16.808 1.00 98.12 489 ILE A C 1
ATOM 3818 O O . ILE A 1 489 ? 24.283 19.884 -16.322 1.00 98.12 489 ILE A O 1
ATOM 3822 N N . LYS A 1 490 ? 22.523 18.474 -16.353 1.00 97.06 490 LYS A N 1
ATOM 3823 C CA . LYS A 1 490 ? 21.797 19.099 -15.243 1.00 97.06 490 LYS A CA 1
ATOM 3824 C C . LYS A 1 490 ? 22.664 19.200 -13.997 1.00 97.06 490 LYS A C 1
ATOM 3826 O O . LYS A 1 490 ? 22.690 20.241 -13.353 1.00 97.06 490 LYS A O 1
ATOM 3831 N N . LEU A 1 491 ? 23.333 18.113 -13.622 1.00 95.88 491 LEU A N 1
ATOM 3832 C CA . LEU A 1 491 ? 24.096 18.058 -12.379 1.00 95.88 491 LEU A CA 1
ATOM 3833 C C . LEU A 1 491 ? 25.366 18.910 -12.437 1.00 95.88 491 LEU A C 1
ATOM 3835 O O . LEU A 1 491 ? 25.734 19.545 -11.452 1.00 95.88 491 LEU A O 1
ATOM 3839 N N . PHE A 1 492 ? 26.034 18.914 -13.589 1.00 97.31 492 PHE A N 1
ATOM 3840 C CA . PHE A 1 492 ? 27.337 19.545 -13.773 1.00 97.31 492 PHE A CA 1
ATOM 3841 C C . PHE A 1 492 ? 27.249 21.020 -14.186 1.00 97.31 492 PHE A C 1
ATOM 3843 O O . PHE A 1 492 ? 28.249 21.730 -14.086 1.00 97.31 492 PHE A O 1
ATOM 3850 N N . SER A 1 493 ? 26.074 21.516 -14.589 1.00 95.69 493 SER A N 1
ATOM 3851 C CA . SER A 1 493 ? 25.870 22.901 -15.049 1.00 95.69 493 SER A CA 1
ATOM 3852 C C . SER A 1 493 ? 26.340 23.967 -14.049 1.00 95.69 493 SER A C 1
ATOM 3854 O O . SER A 1 493 ? 26.932 24.963 -14.462 1.00 95.69 493 SER A O 1
ATOM 3856 N N . ASN A 1 494 ? 26.175 23.722 -12.742 1.00 92.94 494 ASN A N 1
ATOM 3857 C CA . ASN A 1 494 ? 26.574 24.634 -11.656 1.00 92.94 494 ASN A CA 1
ATOM 3858 C C . ASN A 1 494 ? 28.013 24.419 -11.135 1.00 92.94 494 ASN A C 1
ATOM 3860 O O . ASN A 1 494 ? 28.431 25.039 -10.144 1.00 92.94 494 ASN A O 1
ATOM 3864 N N . MET A 1 495 ? 28.772 23.510 -11.748 1.00 95.56 495 MET A N 1
ATOM 3865 C CA . MET A 1 495 ? 30.113 23.114 -11.311 1.00 95.56 495 MET A CA 1
ATOM 3866 C C . MET A 1 495 ? 31.212 23.844 -12.101 1.00 95.56 495 MET A C 1
ATOM 3868 O O . MET A 1 495 ? 30.961 24.504 -13.108 1.00 95.56 495 MET A O 1
ATOM 3872 N N . ASP A 1 496 ? 32.453 23.775 -11.614 1.00 95.00 496 ASP A N 1
ATOM 3873 C CA . ASP A 1 496 ? 33.590 24.454 -12.242 1.00 95.00 496 ASP A CA 1
ATOM 3874 C C . ASP A 1 496 ? 34.022 23.698 -13.508 1.00 95.00 496 ASP A C 1
ATOM 3876 O O . ASP A 1 496 ? 34.624 22.624 -13.422 1.00 95.00 496 ASP A O 1
ATOM 3880 N N . GLN A 1 497 ? 33.717 24.269 -14.680 1.00 93.81 497 GLN A N 1
ATOM 3881 C CA . GLN A 1 497 ? 34.008 23.681 -15.997 1.00 93.81 497 GLN A CA 1
ATOM 3882 C C . GLN A 1 497 ? 35.512 23.519 -16.277 1.00 93.81 497 GLN A C 1
ATOM 3884 O O . GLN A 1 497 ? 35.888 22.758 -17.164 1.00 93.81 497 GLN A O 1
ATOM 3889 N N . SER A 1 498 ? 36.392 24.210 -15.538 1.00 92.56 498 SER A N 1
ATOM 3890 C CA . SER A 1 498 ? 37.849 24.084 -15.710 1.00 92.56 498 SER A CA 1
ATOM 3891 C C . SER A 1 498 ? 38.428 22.807 -15.088 1.00 92.56 498 SER A C 1
ATOM 3893 O O . SER A 1 498 ? 39.605 22.491 -15.278 1.00 92.56 498 SER A O 1
ATOM 3895 N N . LYS A 1 499 ? 37.615 22.063 -14.332 1.00 95.06 499 LYS A N 1
ATOM 3896 C CA . LYS A 1 499 ? 38.009 20.859 -13.600 1.00 95.06 499 LYS A CA 1
ATOM 3897 C C . LYS A 1 499 ? 37.180 19.668 -14.054 1.00 95.06 499 LYS A C 1
ATOM 3899 O O . LYS A 1 499 ? 36.066 19.798 -14.544 1.00 95.06 499 LYS A O 1
ATOM 3904 N N . ASN A 1 500 ? 37.704 18.470 -13.814 1.00 95.00 500 ASN A N 1
ATOM 3905 C CA . ASN A 1 500 ? 36.951 17.246 -14.059 1.00 95.00 500 ASN A CA 1
ATOM 3906 C C . ASN A 1 500 ? 35.730 17.172 -13.117 1.00 95.00 500 ASN A C 1
ATOM 3908 O O . ASN A 1 500 ? 35.907 17.193 -11.898 1.00 95.00 500 ASN A O 1
ATOM 3912 N N . PHE A 1 501 ? 34.512 17.085 -13.661 1.00 96.50 501 PHE A N 1
ATOM 3913 C CA . PHE A 1 501 ? 33.267 17.066 -12.879 1.00 96.50 501 PHE A CA 1
ATOM 3914 C C . PHE A 1 501 ? 33.153 15.848 -11.956 1.00 96.50 501 PHE A C 1
ATOM 3916 O O . PHE A 1 501 ? 32.671 15.976 -10.836 1.00 96.50 501 PHE A O 1
ATOM 3923 N N . LEU A 1 502 ? 33.681 14.690 -12.366 1.00 94.75 502 LEU A N 1
ATOM 3924 C CA . LEU A 1 502 ? 33.664 13.450 -11.577 1.00 94.75 502 LEU A CA 1
ATOM 3925 C C . LEU A 1 502 ? 34.553 13.514 -10.325 1.00 94.75 502 LEU A C 1
ATOM 3927 O O . LEU A 1 502 ? 34.485 12.628 -9.479 1.00 94.75 502 LEU A O 1
ATOM 3931 N N . LYS A 1 503 ? 35.417 14.531 -10.218 1.00 94.75 503 LYS A N 1
ATOM 3932 C CA . LYS A 1 503 ? 36.333 14.740 -9.082 1.00 94.75 503 LYS A CA 1
ATOM 3933 C C . LYS A 1 503 ? 35.911 15.893 -8.171 1.00 94.75 503 LYS A C 1
ATOM 3935 O O . LYS A 1 503 ? 36.670 16.277 -7.285 1.00 94.75 503 LYS A O 1
ATOM 3940 N N . GLN A 1 504 ? 34.755 16.488 -8.432 1.00 94.50 504 GLN A N 1
ATOM 3941 C CA . GLN A 1 504 ? 34.241 17.640 -7.706 1.00 94.50 504 GLN A CA 1
ATOM 3942 C C . GLN A 1 504 ? 33.057 17.230 -6.829 1.00 94.50 504 GLN A C 1
ATOM 3944 O O . GLN A 1 504 ? 32.365 16.253 -7.109 1.00 94.50 504 GLN A O 1
ATOM 3949 N N . GLU A 1 505 ? 32.809 18.005 -5.778 1.00 92.94 505 GLU A N 1
ATOM 3950 C CA . GLU A 1 505 ? 31.595 17.867 -4.980 1.00 92.94 505 GLU A CA 1
ATOM 3951 C C . GLU A 1 505 ? 30.370 18.286 -5.802 1.00 92.94 505 GLU A C 1
ATOM 3953 O O . GLU A 1 505 ? 30.375 19.325 -6.471 1.00 92.94 505 GLU A O 1
ATOM 3958 N N . ILE A 1 506 ? 29.327 17.459 -5.758 1.00 93.44 506 ILE A N 1
ATOM 3959 C CA . ILE A 1 506 ? 28.089 17.682 -6.499 1.00 93.44 506 ILE A CA 1
ATOM 3960 C C . ILE A 1 506 ? 27.350 18.896 -5.925 1.00 93.44 506 ILE A C 1
ATOM 3962 O O . ILE A 1 506 ? 27.146 18.997 -4.718 1.00 93.44 506 ILE A O 1
ATOM 3966 N N . LYS A 1 507 ? 26.895 19.792 -6.808 1.00 92.38 507 LYS A N 1
ATOM 3967 C CA . LYS A 1 507 ? 26.072 20.954 -6.451 1.00 92.38 507 LYS A CA 1
ATOM 3968 C C . LYS A 1 507 ? 24.623 20.738 -6.902 1.00 92.38 507 LYS A C 1
ATOM 3970 O O . LYS A 1 507 ? 24.339 20.936 -8.087 1.00 92.38 507 LYS A O 1
ATOM 3975 N N . PRO A 1 508 ? 23.707 20.333 -6.002 1.00 91.50 508 PRO A N 1
ATOM 3976 C CA . PRO A 1 508 ? 22.308 20.137 -6.362 1.00 91.50 508 PRO A CA 1
ATOM 3977 C C . PRO A 1 508 ? 21.664 21.413 -6.900 1.00 91.50 508 PRO A C 1
ATOM 3979 O O . PRO A 1 508 ? 22.072 22.527 -6.569 1.00 91.50 508 PRO A O 1
ATOM 3982 N N . ASN A 1 509 ? 20.642 21.238 -7.732 1.00 91.19 509 ASN A N 1
ATOM 3983 C CA . ASN A 1 509 ? 19.873 22.330 -8.312 1.00 91.19 509 ASN A CA 1
ATOM 3984 C C . ASN A 1 509 ? 18.435 21.904 -8.624 1.00 91.19 509 ASN A C 1
ATOM 3986 O O . ASN A 1 509 ? 18.140 20.714 -8.754 1.00 91.19 509 ASN A O 1
ATOM 3990 N N . ASP A 1 510 ? 17.575 22.906 -8.794 1.00 91.44 510 ASP A N 1
ATOM 3991 C CA . ASP A 1 510 ? 16.154 22.758 -9.115 1.00 91.44 510 ASP A CA 1
ATOM 3992 C C . ASP A 1 510 ? 15.837 23.074 -10.583 1.00 91.44 510 ASP A C 1
ATOM 3994 O O . ASP A 1 510 ? 14.697 23.399 -10.906 1.00 91.44 510 ASP A O 1
ATOM 3998 N N . ILE A 1 511 ? 16.825 22.969 -11.484 1.00 95.44 511 ILE A N 1
ATOM 3999 C CA . ILE A 1 511 ? 16.608 23.175 -12.925 1.00 95.44 511 ILE A CA 1
ATOM 4000 C C . ILE A 1 511 ? 15.453 22.258 -13.376 1.00 95.44 511 ILE A C 1
ATOM 4002 O O . ILE A 1 511 ? 15.554 21.034 -13.183 1.00 95.44 511 ILE A O 1
ATOM 4006 N N . PRO A 1 512 ? 14.356 22.803 -13.944 1.00 95.62 512 PRO A N 1
ATOM 4007 C CA . PRO A 1 512 ? 13.242 22.000 -14.425 1.00 95.62 512 PRO A CA 1
ATOM 4008 C C . PRO A 1 512 ? 13.726 20.971 -15.442 1.00 95.62 512 PRO A C 1
ATOM 4010 O O . PRO A 1 512 ? 14.469 21.295 -16.370 1.00 95.62 512 PRO A O 1
ATOM 4013 N N . PHE A 1 513 ? 13.329 19.717 -15.241 1.00 96.56 513 PHE A N 1
ATOM 4014 C CA . PHE A 1 513 ? 13.775 18.609 -16.073 1.00 96.56 513 PHE A CA 1
ATOM 4015 C C . PHE A 1 513 ? 12.616 17.672 -16.392 1.00 96.56 513 PHE A C 1
ATOM 4017 O O . PHE A 1 513 ? 12.038 17.069 -15.481 1.00 96.56 513 PHE A O 1
ATOM 4024 N N . LEU A 1 514 ? 12.315 17.561 -17.686 1.00 97.31 514 LEU A N 1
ATOM 4025 C CA . LEU A 1 514 ? 11.313 16.661 -18.238 1.00 97.31 514 LEU A CA 1
ATOM 4026 C C . LEU A 1 514 ? 11.971 15.568 -19.082 1.00 97.31 514 LEU A C 1
ATOM 4028 O O . LEU A 1 514 ? 12.832 15.838 -19.921 1.00 97.31 514 LEU A O 1
ATOM 4032 N N . ALA A 1 515 ? 11.551 14.325 -18.868 1.00 97.44 515 ALA A N 1
ATOM 4033 C CA . ALA A 1 515 ? 12.009 13.170 -19.632 1.00 97.44 515 ALA A CA 1
ATOM 4034 C C . ALA A 1 515 ? 10.907 12.650 -20.565 1.00 97.44 515 ALA A C 1
ATOM 4036 O O . ALA A 1 515 ? 9.738 12.604 -20.194 1.00 97.44 515 ALA A O 1
ATOM 4037 N N . VAL A 1 516 ? 11.287 12.241 -21.773 1.00 97.12 516 VAL A N 1
ATOM 4038 C CA . VAL A 1 516 ? 10.406 11.669 -22.797 1.00 97.12 516 VAL A CA 1
ATOM 4039 C C . VAL A 1 516 ? 11.013 10.337 -23.258 1.00 97.12 516 VAL A C 1
ATOM 4041 O O . VAL A 1 516 ? 11.896 10.324 -24.129 1.00 97.12 516 VAL A O 1
ATOM 4044 N N . PRO A 1 517 ? 10.633 9.207 -22.636 1.00 95.69 517 PRO A N 1
ATOM 4045 C CA . PRO A 1 517 ? 11.129 7.897 -23.033 1.00 95.69 517 PRO A CA 1
ATOM 4046 C C . PRO A 1 517 ? 10.689 7.534 -24.453 1.00 95.69 517 PRO A C 1
ATOM 4048 O O . PRO A 1 517 ? 9.519 7.601 -24.809 1.00 95.69 517 PRO A O 1
ATOM 4051 N N . THR A 1 518 ? 11.654 7.089 -25.257 1.00 94.50 518 THR A N 1
ATOM 4052 C CA . THR A 1 518 ? 11.429 6.506 -26.603 1.00 94.50 518 THR A CA 1
ATOM 4053 C C . THR A 1 518 ? 11.764 5.011 -26.640 1.00 94.50 518 THR A C 1
ATOM 4055 O O . THR A 1 518 ? 11.809 4.376 -27.691 1.00 94.50 518 THR A O 1
ATOM 4058 N N . THR A 1 519 ? 12.021 4.444 -25.461 1.00 94.00 519 THR A N 1
ATOM 4059 C CA . THR A 1 519 ? 12.255 3.024 -25.210 1.00 94.00 519 THR A CA 1
ATOM 4060 C C . THR A 1 519 ? 11.575 2.667 -23.900 1.00 94.00 519 THR A C 1
ATOM 4062 O O . THR A 1 519 ? 11.756 3.388 -22.921 1.00 94.00 519 THR A O 1
ATOM 4065 N N . ALA A 1 520 ? 10.864 1.547 -23.850 1.00 94.88 520 ALA A N 1
ATOM 4066 C CA . ALA A 1 520 ? 10.205 1.080 -22.636 1.00 94.88 520 ALA A CA 1
ATOM 4067 C C . ALA A 1 520 ? 11.064 -0.003 -21.968 1.00 94.88 520 ALA A C 1
ATOM 4069 O O . ALA A 1 520 ? 10.820 -1.190 -22.170 1.00 94.88 520 ALA A O 1
ATOM 4070 N N . GLY A 1 521 ? 12.157 0.412 -21.313 1.00 91.81 521 GLY A N 1
ATOM 4071 C CA . GLY A 1 521 ? 13.154 -0.516 -20.764 1.00 91.81 521 GLY A CA 1
ATOM 4072 C C . GLY A 1 521 ? 13.915 -0.000 -19.551 1.00 91.81 521 GLY A C 1
ATOM 4073 O O . GLY A 1 521 ? 13.740 -0.505 -18.443 1.00 91.81 521 GLY A O 1
ATOM 4074 N N . SER A 1 522 ? 14.741 1.028 -19.765 1.00 90.25 522 SER A N 1
ATOM 4075 C CA . SER A 1 522 ? 15.730 1.464 -18.772 1.00 90.25 522 SER A CA 1
ATOM 4076 C C . SER A 1 522 ? 15.131 2.088 -17.511 1.00 90.25 522 SER A C 1
ATOM 4078 O O . SER A 1 522 ? 15.814 2.137 -16.489 1.00 90.25 522 SER A O 1
ATOM 4080 N N . GLY A 1 523 ? 13.914 2.641 -17.587 1.00 94.44 523 GLY A N 1
ATOM 4081 C CA . GLY A 1 523 ? 13.299 3.397 -16.495 1.00 94.44 523 GLY A CA 1
ATOM 4082 C C . GLY A 1 523 ? 14.136 4.603 -16.049 1.00 94.44 523 GLY A C 1
ATOM 4083 O O . GLY A 1 523 ? 14.011 5.061 -14.912 1.00 94.44 523 GLY A O 1
ATOM 4084 N N . SER A 1 524 ? 15.051 5.098 -16.898 1.00 95.00 524 SER A N 1
ATOM 4085 C CA . SER A 1 524 ? 15.991 6.168 -16.524 1.00 95.00 524 SER A CA 1
ATOM 4086 C C . SER A 1 524 ? 15.244 7.463 -16.193 1.00 95.00 524 SER A C 1
ATOM 4088 O O . SER A 1 524 ? 15.661 8.216 -15.320 1.00 95.00 524 SER A O 1
ATOM 4090 N N . GLU A 1 525 ? 14.072 7.677 -16.770 1.00 95.75 525 GLU A N 1
ATOM 4091 C CA . GLU A 1 525 ? 13.161 8.765 -16.438 1.00 95.75 525 GLU A CA 1
ATOM 4092 C C . GLU A 1 525 ? 12.699 8.783 -14.963 1.00 95.75 525 GLU A C 1
ATOM 4094 O O . GLU A 1 525 ? 12.196 9.801 -14.499 1.00 95.75 525 GLU A O 1
ATOM 4099 N N . ALA A 1 526 ? 12.887 7.686 -14.218 1.00 95.56 526 ALA A N 1
ATOM 4100 C CA . ALA A 1 526 ? 12.454 7.519 -12.830 1.00 95.56 526 ALA A CA 1
ATOM 4101 C C . ALA A 1 526 ? 13.608 7.315 -11.827 1.00 95.56 526 ALA A C 1
ATOM 4103 O O . ALA A 1 526 ? 13.355 7.070 -10.645 1.00 95.56 526 ALA A O 1
ATOM 4104 N N . THR A 1 527 ? 14.873 7.386 -12.264 1.00 96.00 527 THR A N 1
ATOM 4105 C CA . THR A 1 527 ? 16.029 7.024 -11.421 1.00 96.00 527 THR A CA 1
ATOM 4106 C C . THR A 1 527 ? 16.998 8.175 -11.155 1.00 96.00 527 THR A C 1
ATOM 4108 O O . THR A 1 527 ? 17.236 9.037 -12.001 1.00 96.00 527 THR A O 1
ATOM 4111 N N . ARG A 1 528 ? 17.664 8.127 -9.997 1.00 95.12 528 ARG A N 1
ATOM 4112 C CA . ARG A 1 528 ? 18.767 9.024 -9.600 1.00 95.12 528 ARG A CA 1
ATOM 4113 C C . ARG A 1 528 ? 20.137 8.609 -10.130 1.00 95.12 528 ARG A C 1
ATOM 4115 O O . ARG A 1 528 ? 21.145 9.125 -9.655 1.00 95.12 528 ARG A O 1
ATOM 4122 N N . TYR A 1 529 ? 20.183 7.660 -11.062 1.00 93.75 529 TYR A N 1
ATOM 4123 C CA . TYR A 1 529 ? 21.410 7.115 -11.639 1.00 93.75 529 TYR A CA 1
ATOM 4124 C C . TYR A 1 529 ? 21.601 7.618 -13.071 1.00 93.75 529 TYR A C 1
ATOM 4126 O O . TYR A 1 529 ? 20.641 7.708 -13.834 1.00 93.75 529 TYR A O 1
ATOM 4134 N N . ALA A 1 530 ? 22.845 7.911 -13.433 1.00 94.56 530 ALA A N 1
ATOM 4135 C CA . ALA A 1 530 ? 23.274 8.147 -14.803 1.00 94.56 530 ALA A CA 1
ATOM 4136 C C . ALA A 1 530 ? 24.605 7.428 -15.053 1.00 94.56 530 ALA A C 1
ATOM 4138 O O . ALA A 1 530 ? 25.494 7.421 -14.193 1.00 94.56 530 ALA A O 1
ATOM 4139 N N . VAL A 1 531 ? 24.747 6.809 -16.223 1.00 90.75 531 VAL A N 1
ATOM 4140 C CA . VAL A 1 531 ? 25.946 6.072 -16.619 1.00 90.75 531 VAL A CA 1
ATOM 4141 C C . VAL A 1 531 ? 26.669 6.801 -17.743 1.00 90.75 531 VAL A C 1
ATOM 4143 O O . VAL A 1 531 ? 26.111 7.025 -18.813 1.00 90.75 531 VAL A O 1
ATOM 4146 N N . ILE A 1 532 ? 27.955 7.082 -17.524 1.00 93.56 532 ILE A N 1
ATOM 4147 C CA . ILE A 1 532 ? 28.858 7.623 -18.549 1.00 93.56 532 ILE A CA 1
ATOM 4148 C C . ILE A 1 532 ? 30.208 6.902 -18.517 1.00 93.56 532 ILE A C 1
ATOM 4150 O O . ILE A 1 532 ? 30.552 6.258 -17.527 1.00 93.56 532 ILE A O 1
ATOM 4154 N N . TYR A 1 533 ? 30.997 7.006 -19.582 1.00 89.88 533 TYR A N 1
ATOM 4155 C CA . TYR A 1 533 ? 32.319 6.382 -19.681 1.00 89.88 533 TYR A CA 1
ATOM 4156 C C . TYR A 1 533 ? 33.433 7.428 -19.630 1.00 89.88 533 TYR A C 1
ATOM 4158 O O . TYR A 1 533 ? 33.411 8.410 -20.364 1.00 89.88 533 TYR A O 1
ATOM 4166 N N . TYR A 1 534 ? 34.440 7.207 -18.787 1.00 93.06 534 TYR A N 1
ATOM 4167 C CA . TYR A 1 534 ? 35.611 8.077 -18.671 1.00 93.06 534 TYR A CA 1
ATOM 4168 C C . TYR A 1 534 ? 36.884 7.232 -18.675 1.00 93.06 534 TYR A C 1
ATOM 4170 O O . TYR A 1 534 ? 37.012 6.301 -17.880 1.00 93.06 534 TYR A O 1
ATOM 4178 N N . ASN A 1 535 ? 37.817 7.531 -19.586 1.00 89.62 535 ASN A N 1
ATOM 4179 C CA . ASN A 1 535 ? 39.057 6.767 -19.792 1.00 89.62 535 ASN A CA 1
ATOM 4180 C C . ASN A 1 535 ? 38.831 5.250 -19.954 1.00 89.62 535 ASN A C 1
ATOM 4182 O O . ASN A 1 535 ? 39.548 4.437 -19.377 1.00 89.62 535 ASN A O 1
ATOM 4186 N N . GLY A 1 536 ? 37.789 4.866 -20.700 1.00 78.38 536 GLY A N 1
ATOM 4187 C CA . GLY A 1 536 ? 37.423 3.462 -20.927 1.00 78.38 536 GLY A CA 1
ATOM 4188 C C . GLY A 1 536 ? 36.742 2.768 -19.740 1.00 78.38 536 GLY A C 1
ATOM 4189 O O . GLY A 1 536 ? 36.296 1.632 -19.880 1.00 78.38 536 GLY A O 1
ATOM 4190 N N . ALA A 1 537 ? 36.604 3.439 -18.593 1.00 79.06 537 ALA A N 1
ATOM 4191 C CA . ALA A 1 537 ? 35.938 2.908 -17.410 1.00 79.06 537 ALA A CA 1
ATOM 4192 C C . ALA A 1 537 ? 34.531 3.495 -17.245 1.00 79.06 537 ALA A C 1
ATOM 4194 O O . ALA A 1 537 ? 34.324 4.706 -17.344 1.00 79.06 537 ALA A O 1
ATOM 4195 N N . LYS A 1 538 ? 33.566 2.631 -16.926 1.00 82.56 538 LYS A N 1
ATOM 4196 C CA . LYS A 1 538 ? 32.191 3.020 -16.598 1.00 82.56 538 LYS A CA 1
ATOM 4197 C C . LYS A 1 538 ? 32.152 3.811 -15.286 1.00 82.56 538 LYS A C 1
ATOM 4199 O O . LYS A 1 538 ? 32.698 3.368 -14.280 1.00 82.56 538 LYS A O 1
ATOM 4204 N N . GLN A 1 539 ? 31.455 4.938 -15.293 1.00 89.06 539 GLN A N 1
ATOM 4205 C CA . GLN A 1 539 ? 31.231 5.822 -14.152 1.00 89.06 539 GLN A CA 1
ATOM 4206 C C . GLN A 1 539 ? 29.737 5.857 -13.831 1.00 89.06 539 GLN A C 1
ATOM 4208 O O . GLN A 1 539 ? 28.905 5.941 -14.735 1.00 89.06 539 GLN A O 1
ATOM 4213 N N . SER A 1 540 ? 29.397 5.779 -12.544 1.00 89.81 540 SER A N 1
ATOM 4214 C CA . SER A 1 540 ? 28.016 5.873 -12.062 1.00 89.81 540 SER A CA 1
ATOM 4215 C C . SER A 1 540 ? 27.832 7.207 -11.352 1.00 89.81 540 SER A C 1
ATOM 4217 O O . SER A 1 540 ? 28.288 7.375 -10.223 1.00 89.81 540 SER A O 1
ATOM 4219 N N . VAL A 1 541 ? 27.171 8.156 -12.007 1.00 93.31 541 VAL A N 1
ATOM 4220 C CA . VAL A 1 541 ? 26.828 9.454 -11.421 1.00 93.31 541 VAL A CA 1
ATOM 4221 C C . VAL A 1 541 ? 25.485 9.308 -10.715 1.00 93.31 541 VAL A C 1
ATOM 4223 O O . VAL A 1 541 ? 24.526 8.820 -11.309 1.00 93.31 541 VAL A O 1
ATOM 4226 N N . THR A 1 542 ? 25.425 9.669 -9.432 1.00 93.50 542 THR A N 1
ATOM 4227 C CA . THR A 1 542 ? 24.242 9.426 -8.594 1.00 93.50 542 THR A CA 1
ATOM 4228 C C . THR A 1 542 ? 23.925 10.640 -7.736 1.00 93.50 542 THR A C 1
ATOM 4230 O O . THR A 1 542 ? 24.774 11.052 -6.948 1.00 93.50 542 THR A O 1
ATOM 4233 N N . HIS A 1 543 ? 22.720 11.200 -7.866 1.00 94.88 543 HIS A N 1
ATOM 4234 C CA . HIS A 1 543 ? 22.243 12.281 -6.997 1.00 94.88 543 HIS A CA 1
ATOM 4235 C C . HIS A 1 543 ? 20.721 12.473 -7.110 1.00 94.88 543 HIS A C 1
ATOM 4237 O O . HIS A 1 543 ? 20.192 12.431 -8.213 1.00 94.88 543 HIS A O 1
ATOM 4243 N N . GLU A 1 544 ? 20.011 12.760 -6.013 1.00 92.19 544 GLU A N 1
ATOM 4244 C CA . GLU A 1 544 ? 18.541 12.953 -6.025 1.00 92.19 544 GLU A CA 1
ATOM 4245 C C . GLU A 1 544 ? 18.084 14.058 -6.987 1.00 92.19 544 GLU A C 1
ATOM 4247 O O . GLU A 1 544 ? 17.071 13.940 -7.670 1.00 92.19 544 GLU A O 1
ATOM 4252 N N . SER A 1 545 ? 18.871 15.129 -7.102 1.00 91.50 545 SER A N 1
ATOM 4253 C CA . SER A 1 545 ? 18.526 16.267 -7.960 1.00 91.50 545 SER A CA 1
ATOM 4254 C C . SER A 1 545 ? 18.508 15.942 -9.456 1.00 91.50 545 SER A C 1
ATOM 4256 O O . SER A 1 545 ? 18.055 16.785 -10.224 1.00 91.50 545 SER A O 1
ATOM 4258 N N . ILE A 1 546 ? 18.999 14.781 -9.911 1.00 93.50 546 ILE A N 1
ATOM 4259 C CA . ILE A 1 546 ? 18.962 14.425 -11.342 1.00 93.50 546 ILE A CA 1
ATOM 4260 C C . ILE A 1 546 ? 17.687 13.692 -11.753 1.00 93.50 546 ILE A C 1
ATOM 4262 O O . ILE A 1 546 ? 17.467 13.525 -12.949 1.00 93.50 546 ILE A O 1
ATOM 4266 N N . ILE A 1 547 ? 16.844 13.275 -10.804 1.00 94.31 547 ILE A N 1
ATOM 4267 C CA . ILE A 1 547 ? 15.569 12.629 -11.127 1.00 94.31 547 ILE A CA 1
ATOM 4268 C C . ILE A 1 547 ? 14.688 13.640 -11.893 1.00 94.31 547 ILE A C 1
ATOM 4270 O O . ILE A 1 547 ? 14.502 14.767 -11.414 1.00 94.31 547 ILE A O 1
ATOM 4274 N N . PRO A 1 548 ? 14.165 13.291 -13.083 1.00 93.75 548 PRO A N 1
ATOM 4275 C CA . PRO A 1 548 ? 13.143 14.093 -13.749 1.00 93.75 548 PRO A CA 1
ATOM 4276 C C . PRO A 1 548 ? 11.905 14.240 -12.860 1.00 93.75 548 PRO A C 1
ATOM 4278 O O . PRO A 1 548 ? 11.384 13.252 -12.348 1.00 93.75 548 PRO A O 1
ATOM 4281 N N . LYS A 1 549 ? 11.412 15.471 -12.693 1.00 89.56 549 LYS A N 1
ATOM 4282 C CA . LYS A 1 549 ? 10.169 15.728 -11.938 1.00 89.56 549 LYS A CA 1
ATOM 4283 C C . LYS A 1 549 ? 8.916 15.506 -12.795 1.00 89.56 549 LYS A C 1
ATOM 4285 O O . LYS A 1 549 ? 7.826 15.273 -12.279 1.00 89.56 549 LYS A O 1
ATOM 4290 N N . THR A 1 550 ? 9.081 15.535 -14.118 1.00 93.88 550 THR A N 1
ATOM 4291 C CA . THR A 1 550 ? 7.997 15.341 -15.085 1.00 93.88 550 THR A CA 1
ATOM 4292 C C . THR A 1 550 ? 8.416 14.331 -16.143 1.00 93.88 550 THR A C 1
ATOM 4294 O O . THR A 1 550 ? 9.547 14.369 -16.636 1.00 93.88 550 THR A O 1
ATOM 4297 N N . VAL A 1 551 ? 7.500 13.442 -16.520 1.00 95.56 551 VAL A N 1
ATOM 4298 C CA . VAL A 1 551 ? 7.716 12.478 -17.607 1.00 95.56 551 VAL A CA 1
ATOM 4299 C C . VAL A 1 551 ? 6.581 12.593 -18.611 1.00 95.56 551 VAL A C 1
ATOM 4301 O O . VAL A 1 551 ? 5.420 12.524 -18.225 1.00 95.56 551 VAL A O 1
ATOM 4304 N N . LEU A 1 552 ? 6.900 12.759 -19.892 1.00 95.88 552 LEU A N 1
ATOM 4305 C CA . LEU A 1 552 ? 5.920 12.700 -20.974 1.00 95.88 552 LEU A CA 1
ATOM 4306 C C . LEU A 1 552 ? 5.868 11.283 -21.547 1.00 95.88 552 LEU A C 1
ATOM 4308 O O . LEU A 1 552 ? 6.807 10.848 -22.211 1.00 95.88 552 LEU A O 1
ATOM 4312 N N . MET A 1 553 ? 4.756 10.591 -21.313 1.00 93.94 553 MET A N 1
ATOM 4313 C CA . MET A 1 553 ? 4.464 9.287 -21.900 1.00 93.94 553 MET A CA 1
ATOM 4314 C C . MET A 1 553 ? 3.789 9.479 -23.254 1.00 93.94 553 MET A C 1
ATOM 4316 O O . MET A 1 553 ? 2.650 9.944 -23.347 1.00 93.94 553 MET A O 1
ATOM 4320 N N . ASP A 1 554 ? 4.513 9.124 -24.308 1.00 94.19 554 ASP A N 1
ATOM 4321 C CA . ASP A 1 554 ? 4.049 9.223 -25.685 1.00 94.19 554 ASP A CA 1
ATOM 4322 C C . ASP A 1 554 ? 4.295 7.896 -26.410 1.00 94.19 554 ASP A C 1
ATOM 4324 O O . ASP A 1 554 ? 5.404 7.592 -26.858 1.00 94.19 554 ASP A O 1
ATOM 4328 N N . SER A 1 555 ? 3.237 7.091 -26.517 1.00 92.31 555 SER A N 1
ATOM 4329 C CA . SER A 1 555 ? 3.277 5.784 -27.174 1.00 92.31 555 SER A CA 1
ATOM 4330 C C . SER A 1 555 ? 3.616 5.875 -28.664 1.00 92.31 555 SER A C 1
ATOM 4332 O O . SER A 1 555 ? 4.179 4.927 -29.221 1.00 92.31 555 SER A O 1
ATOM 4334 N N . SER A 1 556 ? 3.362 7.021 -29.311 1.00 91.56 556 SER A N 1
ATOM 4335 C CA . SER A 1 556 ? 3.672 7.220 -30.729 1.00 91.56 556 SER A CA 1
ATOM 4336 C C . SER A 1 556 ? 5.180 7.198 -31.001 1.00 91.56 556 SER A C 1
ATOM 4338 O O . SER A 1 556 ? 5.614 6.800 -32.084 1.00 91.56 556 SER A O 1
ATOM 4340 N N . LEU A 1 557 ? 6.002 7.527 -29.997 1.00 92.88 557 LEU A N 1
ATOM 4341 C CA . LEU A 1 557 ? 7.464 7.516 -30.105 1.00 92.88 557 LEU A CA 1
ATOM 4342 C C . LEU A 1 557 ? 8.059 6.105 -30.078 1.00 92.88 557 LEU A C 1
ATOM 4344 O O . LEU A 1 557 ? 9.219 5.927 -30.446 1.00 92.88 557 LEU A O 1
ATOM 4348 N N . LEU A 1 558 ? 7.270 5.095 -29.697 1.00 93.69 558 LEU A N 1
ATOM 4349 C CA . LEU A 1 558 ? 7.661 3.686 -29.758 1.00 93.69 558 LEU A CA 1
ATOM 4350 C C . LEU A 1 558 ? 7.366 3.041 -31.117 1.00 93.69 558 LEU A C 1
ATOM 4352 O O . LEU A 1 558 ? 7.872 1.951 -31.394 1.00 93.69 558 LEU A O 1
ATOM 4356 N N . LYS A 1 559 ? 6.588 3.696 -31.990 1.00 91.19 559 LYS A N 1
ATOM 4357 C CA . LYS A 1 559 ? 6.170 3.116 -33.279 1.00 91.19 559 LYS A CA 1
ATOM 4358 C C . LYS A 1 559 ? 7.342 2.793 -34.196 1.00 91.19 559 LYS A C 1
ATOM 4360 O O . LYS A 1 559 ? 7.272 1.819 -34.942 1.00 91.19 559 LYS A O 1
ATOM 4365 N N . THR A 1 560 ? 8.407 3.586 -34.131 1.00 88.50 560 THR A N 1
ATOM 4366 C CA . THR A 1 560 ? 9.617 3.416 -34.946 1.00 88.50 560 THR A CA 1
ATOM 4367 C C . THR A 1 560 ? 10.665 2.513 -34.288 1.00 88.50 560 THR A C 1
ATOM 4369 O O . THR A 1 560 ? 11.691 2.229 -34.908 1.00 88.50 560 THR A O 1
ATOM 4372 N N . LEU A 1 561 ? 10.426 2.029 -33.060 1.00 92.06 561 LEU A N 1
ATOM 4373 C CA . LEU A 1 561 ? 11.367 1.175 -32.337 1.00 92.06 561 LEU A CA 1
ATOM 4374 C C . LEU A 1 561 ? 11.429 -0.223 -32.988 1.00 92.06 561 LEU A C 1
ATOM 4376 O O . LEU A 1 561 ? 10.404 -0.907 -33.056 1.00 92.06 561 LEU A O 1
ATOM 4380 N N . PRO A 1 562 ? 12.605 -0.697 -33.450 1.00 93.69 562 PRO A N 1
ATOM 4381 C CA . PRO A 1 562 ? 12.717 -2.006 -34.092 1.00 93.69 562 PRO A CA 1
ATOM 4382 C C . PRO A 1 562 ? 12.292 -3.152 -33.169 1.00 93.69 562 PRO A C 1
ATOM 4384 O O . PRO A 1 562 ? 12.597 -3.133 -31.977 1.00 93.69 562 PRO A O 1
ATOM 4387 N N . LEU A 1 563 ? 11.676 -4.203 -33.725 1.00 96.62 563 LEU A N 1
ATOM 4388 C CA . LEU A 1 563 ? 11.160 -5.343 -32.951 1.00 96.62 563 LEU A CA 1
ATOM 4389 C C . LEU A 1 563 ? 12.208 -5.966 -32.013 1.00 96.62 563 LEU A C 1
ATOM 4391 O O . LEU A 1 563 ? 11.886 -6.293 -30.877 1.00 96.62 563 LEU A O 1
ATOM 4395 N N . TYR A 1 564 ? 13.466 -6.096 -32.450 1.00 96.38 564 TYR A N 1
ATOM 4396 C CA . TYR A 1 564 ? 14.537 -6.588 -31.577 1.00 96.38 564 TYR A CA 1
ATOM 4397 C C . TYR A 1 564 ? 14.718 -5.705 -30.334 1.00 96.38 564 TYR A C 1
ATOM 4399 O O . TYR A 1 564 ? 14.789 -6.225 -29.225 1.00 96.38 564 TYR A O 1
ATOM 4407 N N . GLN A 1 565 ? 14.722 -4.379 -30.498 1.00 94.81 565 GLN A N 1
ATOM 4408 C CA . GLN A 1 565 ? 14.843 -3.452 -29.373 1.00 94.81 565 GLN A CA 1
ATOM 4409 C C . GLN A 1 565 ? 13.619 -3.502 -28.465 1.00 94.81 565 GLN A C 1
ATOM 4411 O O . GLN A 1 565 ? 13.793 -3.514 -27.256 1.00 94.81 565 GLN A O 1
ATOM 4416 N N . ARG A 1 566 ? 12.409 -3.641 -29.021 1.00 97.00 566 ARG A N 1
ATOM 4417 C CA . ARG A 1 566 ? 11.177 -3.837 -28.237 1.00 97.00 566 ARG A CA 1
ATOM 4418 C C . ARG A 1 566 ? 11.287 -5.054 -27.318 1.00 97.00 566 ARG A C 1
ATOM 4420 O O . ARG A 1 566 ? 11.078 -4.938 -26.116 1.00 97.00 566 ARG A O 1
ATOM 4427 N N . LYS A 1 567 ? 11.697 -6.203 -27.867 1.00 98.25 567 LYS A N 1
ATOM 4428 C CA . LYS A 1 567 ? 11.952 -7.416 -27.072 1.00 98.25 567 LYS A CA 1
ATOM 4429 C C . LYS A 1 567 ? 12.954 -7.128 -25.957 1.00 98.25 567 LYS A C 1
ATOM 4431 O O . LYS A 1 567 ? 12.686 -7.416 -24.800 1.00 98.25 567 LYS A O 1
ATOM 4436 N N . CYS A 1 568 ? 14.083 -6.509 -26.296 1.00 97.38 568 CYS A N 1
ATOM 4437 C CA . CYS A 1 568 ? 15.140 -6.231 -25.331 1.00 97.38 568 CYS A CA 1
ATOM 4438 C C . CYS A 1 568 ? 14.690 -5.286 -24.214 1.00 97.38 568 CYS A C 1
ATOM 4440 O O . CYS A 1 568 ? 14.981 -5.558 -23.060 1.00 97.38 568 CYS A O 1
ATOM 4442 N N . THR A 1 569 ? 13.995 -4.193 -24.527 1.00 96.62 569 THR A N 1
ATOM 4443 C CA . THR A 1 569 ? 13.600 -3.194 -23.527 1.00 96.62 569 THR A CA 1
ATOM 4444 C C . THR A 1 569 ? 12.516 -3.736 -22.597 1.00 96.62 569 THR A C 1
ATOM 4446 O O . THR A 1 569 ? 12.637 -3.588 -21.388 1.00 96.62 569 THR A O 1
ATOM 4449 N N . MET A 1 570 ? 11.538 -4.475 -23.129 1.00 98.31 570 MET A N 1
ATOM 4450 C CA . MET A 1 570 ? 10.538 -5.173 -22.312 1.00 98.31 570 MET A CA 1
ATOM 4451 C C . MET A 1 570 ? 11.191 -6.151 -21.324 1.00 98.31 570 MET A C 1
ATOM 4453 O O . MET A 1 570 ? 10.851 -6.167 -20.142 1.00 98.31 570 MET A O 1
ATOM 4457 N N . LEU A 1 571 ? 12.156 -6.948 -21.800 1.00 98.50 571 LEU A N 1
ATOM 4458 C CA . LEU A 1 571 ? 12.901 -7.878 -20.951 1.00 98.50 571 LEU A CA 1
ATOM 4459 C C . LEU A 1 571 ? 13.737 -7.150 -19.891 1.00 98.50 571 LEU A C 1
ATOM 4461 O O . LEU A 1 571 ? 13.797 -7.613 -18.759 1.00 98.50 571 LEU A O 1
ATOM 4465 N N . ASP A 1 572 ? 14.325 -6.000 -20.229 1.00 98.00 572 ASP A N 1
ATOM 4466 C CA . ASP A 1 572 ? 15.061 -5.145 -19.289 1.00 98.00 572 ASP A CA 1
ATOM 4467 C C . ASP A 1 572 ? 14.167 -4.712 -18.118 1.00 98.00 572 ASP A C 1
ATOM 4469 O O . ASP A 1 572 ? 14.509 -4.913 -16.954 1.00 98.00 572 ASP A O 1
ATOM 4473 N N . SER A 1 573 ? 12.968 -4.197 -18.421 1.00 98.38 573 SER A N 1
ATOM 4474 C CA . SER A 1 573 ? 11.985 -3.813 -17.401 1.00 98.38 573 SER A CA 1
ATOM 4475 C C . SER A 1 573 ? 11.514 -5.000 -16.562 1.00 98.38 573 SER A C 1
ATOM 4477 O O . SER A 1 573 ? 11.372 -4.864 -15.348 1.00 98.38 573 SER A O 1
ATOM 4479 N N . LEU A 1 574 ? 11.328 -6.177 -17.167 1.00 98.75 574 LEU A N 1
ATOM 4480 C CA . LEU A 1 574 ? 10.970 -7.390 -16.430 1.00 98.75 574 LEU A CA 1
ATOM 4481 C C . LEU A 1 574 ? 12.086 -7.806 -15.459 1.00 98.75 574 LEU A C 1
ATOM 4483 O O . LEU A 1 574 ? 11.819 -8.075 -14.286 1.00 98.75 574 LEU A O 1
ATOM 4487 N N . CYS A 1 575 ? 13.339 -7.803 -15.922 1.00 98.69 575 CYS A N 1
ATOM 4488 C CA . CYS A 1 575 ? 14.507 -8.093 -15.095 1.00 98.69 575 CYS A CA 1
ATOM 4489 C C . CYS A 1 575 ? 14.662 -7.078 -13.956 1.00 98.69 575 CYS A C 1
ATOM 4491 O O . CYS A 1 575 ? 14.902 -7.482 -12.822 1.00 98.69 575 CYS A O 1
ATOM 4493 N N . HIS A 1 576 ? 14.476 -5.781 -14.221 1.00 98.50 576 HIS A N 1
ATOM 4494 C CA . HIS A 1 576 ? 14.474 -4.743 -13.188 1.00 98.50 576 HIS A CA 1
ATOM 4495 C C . HIS A 1 576 ? 13.454 -5.027 -12.081 1.00 98.50 576 HIS A C 1
ATOM 4497 O O . HIS A 1 576 ? 13.798 -4.952 -10.901 1.00 98.50 576 HIS A O 1
ATOM 4503 N N . SER A 1 577 ? 12.222 -5.383 -12.447 1.00 98.69 577 SER A N 1
ATOM 4504 C CA . SER A 1 577 ? 11.164 -5.675 -11.481 1.00 98.69 577 SER A CA 1
ATOM 4505 C C . SER A 1 577 ? 11.475 -6.911 -10.638 1.00 98.69 577 SER A C 1
ATOM 4507 O O . SER A 1 577 ? 11.430 -6.839 -9.410 1.00 98.69 577 SER A O 1
ATOM 4509 N N . VAL A 1 578 ? 11.865 -8.021 -11.272 1.00 98.62 578 VAL A N 1
ATOM 4510 C CA . VAL A 1 578 ? 12.231 -9.261 -10.566 1.00 98.62 578 VAL A CA 1
ATOM 4511 C C . VAL A 1 578 ? 13.415 -9.022 -9.625 1.00 98.62 578 VAL A C 1
ATOM 4513 O O . VAL A 1 578 ? 13.350 -9.363 -8.443 1.00 98.62 578 VAL A O 1
ATOM 4516 N N . GLU A 1 579 ? 14.467 -8.357 -10.109 1.00 98.44 579 GLU A N 1
ATOM 4517 C CA . GLU A 1 579 ? 15.647 -8.075 -9.292 1.00 98.44 579 GLU A CA 1
ATOM 4518 C C . GLU A 1 579 ? 15.365 -7.114 -8.135 1.00 98.44 579 GLU A C 1
ATOM 4520 O O . GLU A 1 579 ? 15.968 -7.232 -7.066 1.00 98.44 579 GLU A O 1
ATOM 4525 N N . SER A 1 580 ? 14.436 -6.172 -8.318 1.00 98.44 580 SER A N 1
ATOM 4526 C CA . SER A 1 580 ? 14.033 -5.255 -7.255 1.00 98.44 580 SER A CA 1
ATOM 4527 C C . SER A 1 580 ? 13.299 -5.972 -6.120 1.00 98.44 580 SER A C 1
ATOM 4529 O O . SER A 1 580 ? 13.517 -5.647 -4.951 1.00 98.44 580 SER A O 1
ATOM 4531 N N . ILE A 1 581 ? 12.476 -6.981 -6.431 1.00 98.44 581 ILE A N 1
ATOM 4532 C CA . ILE A 1 581 ? 11.720 -7.735 -5.421 1.00 98.44 581 ILE A CA 1
ATOM 4533 C C . ILE A 1 581 ? 12.659 -8.528 -4.501 1.00 98.44 581 ILE A C 1
ATOM 4535 O O . ILE A 1 581 ? 12.507 -8.458 -3.275 1.00 98.44 581 ILE A O 1
ATOM 4539 N N . TRP A 1 582 ? 13.651 -9.228 -5.067 1.00 97.56 582 TRP A N 1
ATOM 4540 C CA . TRP A 1 582 ? 14.588 -10.045 -4.285 1.00 97.56 582 TRP A CA 1
ATOM 4541 C C . TRP A 1 582 ? 15.777 -9.292 -3.696 1.00 97.56 582 TRP A C 1
ATOM 4543 O O . TRP A 1 582 ? 16.548 -9.868 -2.936 1.00 97.56 582 TRP A O 1
ATOM 4553 N N . SER A 1 583 ? 15.968 -8.020 -4.050 1.00 97.88 583 SER A N 1
ATOM 4554 C CA . SER A 1 583 ? 17.095 -7.231 -3.549 1.00 97.88 583 SER A CA 1
ATOM 4555 C C . SER A 1 583 ? 17.106 -7.192 -2.019 1.00 97.88 583 SER A C 1
ATOM 4557 O O . SER A 1 583 ? 16.056 -7.057 -1.381 1.00 97.88 583 SER A O 1
ATOM 4559 N N . VAL A 1 584 ? 18.298 -7.211 -1.417 1.00 97.19 584 VAL A N 1
ATOM 4560 C CA . VAL A 1 584 ? 18.474 -7.008 0.038 1.00 97.19 584 VAL A CA 1
ATOM 4561 C C . VAL A 1 584 ? 17.943 -5.644 0.504 1.00 97.19 584 VAL A C 1
ATOM 4563 O O . VAL A 1 584 ? 17.606 -5.466 1.670 1.00 97.19 584 VAL A O 1
ATOM 4566 N N . ASN A 1 585 ? 17.816 -4.687 -0.422 1.00 95.88 585 ASN A N 1
ATOM 4567 C CA . ASN A 1 585 ? 17.284 -3.346 -0.176 1.00 95.88 585 ASN A CA 1
ATOM 4568 C C . ASN A 1 585 ? 15.769 -3.240 -0.446 1.00 95.88 585 ASN A C 1
ATOM 4570 O O . ASN A 1 585 ? 15.237 -2.130 -0.483 1.00 95.88 585 ASN A O 1
ATOM 4574 N N . SER A 1 586 ? 15.072 -4.353 -0.709 1.00 95.94 586 SER A N 1
ATOM 4575 C CA . SER A 1 586 ? 13.650 -4.325 -1.066 1.00 95.94 586 SER A CA 1
ATOM 4576 C C . SER A 1 586 ? 12.767 -3.819 0.078 1.00 95.94 586 SER A C 1
ATOM 4578 O O . SER A 1 586 ? 12.916 -4.212 1.237 1.00 95.94 586 SER A O 1
ATOM 4580 N N . THR A 1 587 ? 11.815 -2.949 -0.256 1.00 90.75 587 THR A N 1
ATOM 4581 C CA . THR A 1 587 ? 10.836 -2.366 0.670 1.00 90.75 587 THR A CA 1
ATOM 4582 C C . THR A 1 587 ? 9.417 -2.723 0.229 1.00 90.75 587 THR A C 1
ATOM 4584 O O . THR A 1 587 ? 9.206 -3.223 -0.876 1.00 90.75 587 THR A O 1
ATOM 4587 N N . GLY A 1 588 ? 8.413 -2.456 1.071 1.00 84.69 588 GLY A N 1
ATOM 4588 C CA . GLY A 1 588 ? 7.011 -2.600 0.655 1.00 84.69 588 GLY A CA 1
ATOM 4589 C C . GLY A 1 588 ? 6.673 -1.738 -0.569 1.00 84.69 588 GLY A C 1
ATOM 4590 O O . GLY A 1 588 ? 5.955 -2.185 -1.458 1.00 84.69 588 GLY A O 1
ATOM 4591 N N . GLU A 1 589 ? 7.257 -0.539 -0.658 1.00 83.00 589 GLU A N 1
ATOM 4592 C CA . GLU A 1 589 ? 7.072 0.366 -1.795 1.00 83.00 589 GLU A CA 1
ATOM 4593 C C . GLU A 1 589 ? 7.736 -0.168 -3.075 1.00 83.00 589 GLU A C 1
ATOM 4595 O O . GLU A 1 589 ? 7.097 -0.201 -4.126 1.00 83.00 589 GLU A O 1
ATOM 4600 N N . SER A 1 590 ? 8.990 -0.634 -3.004 1.00 90.19 590 SER A N 1
ATOM 4601 C CA . SER A 1 590 ? 9.676 -1.150 -4.196 1.00 90.19 590 SER A CA 1
ATOM 4602 C C . SER A 1 590 ? 9.007 -2.413 -4.738 1.00 90.19 590 SER A C 1
ATOM 4604 O O . SER A 1 590 ? 8.862 -2.549 -5.950 1.00 90.19 590 SER A O 1
ATOM 4606 N N . LYS A 1 591 ? 8.537 -3.302 -3.850 1.00 91.69 591 LYS A N 1
ATOM 4607 C CA . LYS A 1 591 ? 7.778 -4.502 -4.229 1.00 91.69 591 LYS A CA 1
ATOM 4608 C C . LYS A 1 591 ? 6.448 -4.153 -4.894 1.00 91.69 591 LYS A C 1
ATOM 4610 O O . LYS A 1 591 ? 6.094 -4.795 -5.878 1.00 91.69 591 LYS A O 1
ATOM 4615 N N . ALA A 1 592 ? 5.748 -3.121 -4.418 1.00 81.94 592 ALA A N 1
ATOM 4616 C CA . ALA A 1 592 ? 4.514 -2.656 -5.047 1.00 81.94 592 ALA A CA 1
ATOM 4617 C C . ALA A 1 592 ? 4.760 -2.137 -6.474 1.00 81.94 592 ALA A C 1
ATOM 4619 O O . ALA A 1 592 ? 4.073 -2.571 -7.397 1.00 81.94 592 ALA A O 1
ATOM 4620 N N . TYR A 1 593 ? 5.773 -1.281 -6.679 1.00 86.06 593 TYR A N 1
ATOM 4621 C CA . TYR A 1 593 ? 6.126 -0.803 -8.023 1.00 86.06 593 TYR A CA 1
ATOM 4622 C C . TYR A 1 593 ? 6.564 -1.937 -8.953 1.00 86.06 593 TYR A C 1
ATOM 4624 O O . TYR A 1 593 ? 6.131 -1.980 -10.102 1.00 86.06 593 TYR A O 1
ATOM 4632 N N . ALA A 1 594 ? 7.403 -2.853 -8.467 1.00 96.56 594 ALA A N 1
ATOM 4633 C CA . ALA A 1 594 ? 7.883 -3.980 -9.257 1.00 96.56 594 ALA A CA 1
ATOM 4634 C C . ALA A 1 594 ? 6.751 -4.940 -9.649 1.00 96.56 594 ALA A C 1
ATOM 4636 O O . ALA A 1 594 ? 6.703 -5.391 -10.790 1.00 96.56 594 ALA A O 1
ATOM 4637 N N . SER A 1 595 ? 5.816 -5.217 -8.737 1.00 90.88 595 SER A N 1
ATOM 4638 C CA . SER A 1 595 ? 4.688 -6.113 -9.016 1.00 90.88 595 SER A CA 1
ATOM 4639 C C . SER A 1 595 ? 3.703 -5.496 -10.003 1.00 90.88 595 SER A C 1
ATOM 4641 O O . SER A 1 595 ? 3.268 -6.163 -10.934 1.00 90.88 595 SER A O 1
ATOM 4643 N N . GLU A 1 596 ? 3.406 -4.199 -9.864 1.00 86.62 596 GLU A N 1
ATOM 4644 C CA . GLU A 1 596 ? 2.609 -3.457 -10.849 1.00 86.62 596 GLU A CA 1
ATOM 4645 C C . GLU A 1 596 ? 3.284 -3.465 -12.229 1.00 86.62 596 GLU A C 1
ATOM 4647 O O . GLU A 1 596 ? 2.624 -3.723 -13.231 1.00 86.62 596 GLU A O 1
ATOM 4652 N N . ALA A 1 597 ? 4.605 -3.259 -12.287 1.00 95.38 597 ALA A N 1
ATOM 4653 C CA . ALA A 1 597 ? 5.360 -3.338 -13.534 1.00 95.38 597 ALA A CA 1
ATOM 4654 C C . ALA A 1 597 ? 5.313 -4.740 -14.162 1.00 95.38 597 ALA A C 1
ATOM 4656 O O . ALA A 1 597 ? 5.148 -4.844 -15.374 1.00 95.38 597 ALA A O 1
ATOM 4657 N N . ILE A 1 598 ? 5.432 -5.812 -13.365 1.00 98.12 598 ILE A N 1
ATOM 4658 C CA . ILE A 1 598 ? 5.299 -7.190 -13.861 1.00 98.12 598 ILE A CA 1
ATOM 4659 C C . ILE A 1 598 ? 3.908 -7.394 -14.455 1.00 98.12 598 ILE A C 1
ATOM 4661 O O . ILE A 1 598 ? 3.828 -7.789 -15.611 1.00 98.12 598 ILE A O 1
ATOM 4665 N N . HIS A 1 599 ? 2.830 -7.063 -13.738 1.00 94.19 599 HIS A N 1
ATOM 4666 C CA . HIS A 1 599 ? 1.471 -7.214 -14.272 1.00 94.19 599 HIS A CA 1
ATOM 4667 C C . HIS A 1 599 ? 1.276 -6.438 -15.582 1.00 94.19 599 HIS A C 1
ATOM 4669 O O . HIS A 1 599 ? 0.827 -7.015 -16.566 1.00 94.19 599 HIS A O 1
ATOM 4675 N N . LEU A 1 600 ? 1.710 -5.172 -15.642 1.00 88.19 600 LEU A N 1
ATOM 4676 C CA . LEU A 1 600 ? 1.631 -4.372 -16.868 1.00 88.19 600 LEU A CA 1
ATOM 4677 C C . LEU A 1 600 ? 2.401 -5.011 -18.034 1.00 88.19 600 LEU A C 1
ATOM 4679 O O . LEU A 1 600 ? 1.899 -5.019 -19.156 1.00 88.19 600 LEU A O 1
ATOM 4683 N N . ILE A 1 601 ? 3.592 -5.568 -17.785 1.00 98.25 601 ILE A N 1
ATOM 4684 C CA . ILE A 1 601 ? 4.366 -6.290 -18.807 1.00 98.25 601 ILE A CA 1
ATOM 4685 C C . ILE A 1 601 ? 3.615 -7.543 -19.255 1.00 98.25 601 ILE A C 1
ATOM 4687 O O . ILE A 1 601 ? 3.486 -7.769 -20.456 1.00 98.25 601 ILE A O 1
ATOM 4691 N N . LEU A 1 602 ? 3.132 -8.352 -18.310 1.00 95.69 602 LEU A N 1
ATOM 4692 C CA . LEU A 1 602 ? 2.454 -9.615 -18.598 1.00 95.69 602 LEU A CA 1
ATOM 4693 C C . LEU A 1 602 ? 1.178 -9.403 -19.418 1.00 95.69 602 LEU A C 1
ATOM 4695 O O . LEU A 1 602 ? 0.976 -10.097 -20.412 1.00 95.69 602 LEU A O 1
ATOM 4699 N N . ASP A 1 603 ? 0.380 -8.404 -19.050 1.00 94.06 603 ASP A N 1
ATOM 4700 C CA . ASP A 1 603 ? -0.902 -8.112 -19.691 1.00 94.06 603 ASP A CA 1
ATOM 4701 C C . ASP A 1 603 ? -0.740 -7.484 -21.085 1.00 94.06 603 ASP A C 1
ATOM 4703 O O . ASP A 1 603 ? -1.620 -7.632 -21.934 1.00 94.06 603 ASP A O 1
ATOM 4707 N N . ASN A 1 604 ? 0.382 -6.801 -21.350 1.00 96.31 604 ASN A N 1
ATOM 4708 C CA . ASN A 1 604 ? 0.551 -5.984 -22.558 1.00 96.31 604 ASN A CA 1
ATOM 4709 C C . ASN A 1 604 ? 1.695 -6.424 -23.481 1.00 96.31 604 ASN A C 1
ATOM 4711 O O . ASN A 1 604 ? 1.856 -5.834 -24.549 1.00 96.31 604 ASN A O 1
ATOM 4715 N N . MET A 1 605 ? 2.498 -7.438 -23.133 1.00 97.50 605 MET A N 1
ATOM 4716 C CA . MET A 1 605 ? 3.680 -7.801 -23.930 1.00 97.50 605 MET A CA 1
ATOM 4717 C C . MET A 1 605 ? 3.362 -8.147 -25.386 1.00 97.50 605 MET A C 1
ATOM 4719 O O . MET A 1 605 ? 4.075 -7.697 -26.282 1.00 97.50 605 MET A O 1
ATOM 4723 N N . ASP A 1 606 ? 2.291 -8.897 -25.647 1.00 96.44 606 ASP A N 1
ATOM 4724 C CA . ASP A 1 606 ? 1.949 -9.324 -27.006 1.00 96.44 606 ASP A CA 1
ATOM 4725 C C . 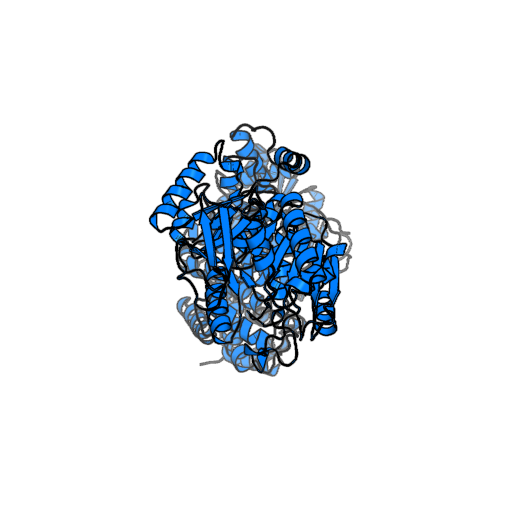ASP A 1 606 ? 1.502 -8.134 -27.863 1.00 96.44 606 ASP A C 1
ATOM 4727 O O . ASP A 1 606 ? 1.991 -7.956 -28.982 1.00 96.44 606 ASP A O 1
ATOM 4731 N N . GLY A 1 607 ? 0.641 -7.270 -27.311 1.00 97.25 607 GLY A N 1
ATOM 4732 C CA . GLY A 1 607 ? 0.216 -6.026 -27.957 1.00 97.25 607 GLY A CA 1
ATOM 4733 C C . GLY A 1 607 ? 1.393 -5.084 -28.192 1.00 97.25 607 GLY A C 1
ATOM 4734 O O . GLY A 1 607 ? 1.562 -4.558 -29.293 1.00 97.25 607 GLY A O 1
ATOM 4735 N N . TYR A 1 608 ? 2.279 -4.956 -27.199 1.00 98.06 608 TYR A N 1
ATOM 4736 C CA . TYR A 1 608 ? 3.502 -4.182 -27.320 1.00 98.06 608 TYR A CA 1
ATOM 4737 C C . TYR A 1 608 ? 4.309 -4.723 -28.494 1.00 98.06 608 TYR A C 1
ATOM 4739 O O . TYR A 1 608 ? 4.552 -3.986 -29.439 1.00 98.06 608 TYR A O 1
ATOM 4747 N N . LEU A 1 609 ? 4.664 -6.008 -28.524 1.00 97.62 609 LEU A N 1
ATOM 4748 C CA . LEU A 1 609 ? 5.441 -6.603 -29.619 1.00 97.62 609 LEU A CA 1
ATOM 4749 C C . LEU A 1 609 ? 4.754 -6.499 -30.993 1.00 97.62 609 LEU A C 1
ATOM 4751 O O . LEU A 1 609 ? 5.456 -6.386 -32.002 1.00 97.62 609 LEU A O 1
ATOM 4755 N N . ALA A 1 610 ? 3.420 -6.464 -31.035 1.00 96.88 610 ALA A N 1
ATOM 4756 C CA . ALA A 1 610 ? 2.620 -6.191 -32.232 1.00 96.88 610 ALA A CA 1
ATOM 4757 C C . ALA A 1 610 ? 2.543 -4.695 -32.618 1.00 96.88 610 ALA A C 1
ATOM 4759 O O . ALA A 1 610 ? 2.025 -4.358 -33.682 1.00 96.88 610 ALA A O 1
ATOM 4760 N N . ASN A 1 611 ? 3.128 -3.812 -31.804 1.00 95.94 611 ASN A N 1
ATOM 4761 C CA . ASN A 1 611 ? 3.181 -2.360 -31.960 1.00 95.94 611 ASN A CA 1
ATOM 4762 C C . ASN A 1 611 ? 1.818 -1.655 -31.827 1.00 95.94 611 ASN A C 1
ATOM 4764 O O . ASN A 1 611 ? 1.566 -0.650 -32.500 1.00 95.94 611 ASN A O 1
ATOM 4768 N N . ASP A 1 612 ? 0.966 -2.184 -30.953 1.00 93.31 612 ASP A N 1
ATOM 4769 C CA . ASP A 1 612 ? -0.325 -1.619 -30.557 1.00 93.31 612 ASP A CA 1
ATOM 4770 C C . ASP A 1 612 ? -0.169 -0.324 -29.734 1.00 93.31 612 ASP A C 1
ATOM 4772 O O . ASP A 1 612 ? 0.794 -0.177 -28.982 1.00 93.31 612 ASP A O 1
ATOM 4776 N N . ASP A 1 613 ? -1.061 0.652 -29.919 1.00 85.19 613 ASP A N 1
ATOM 4777 C CA . ASP A 1 613 ? -0.917 1.986 -29.311 1.00 85.19 613 ASP A CA 1
ATOM 4778 C C . ASP A 1 613 ? -1.137 1.975 -27.797 1.00 85.19 613 ASP A C 1
ATOM 4780 O O . ASP A 1 613 ? -0.343 2.561 -27.052 1.00 85.19 613 ASP A O 1
ATOM 4784 N N . GLU A 1 614 ? -2.180 1.287 -27.345 1.00 86.75 614 GLU A N 1
ATOM 4785 C CA . GLU A 1 614 ? -2.526 1.131 -25.939 1.00 86.75 614 GLU A CA 1
ATOM 4786 C C . GLU A 1 614 ? -1.444 0.328 -25.212 1.00 86.75 614 GLU A C 1
ATOM 4788 O O . GLU A 1 614 ? -0.881 0.798 -24.221 1.00 86.75 614 GLU A O 1
ATOM 4793 N N . ALA A 1 615 ? -1.043 -0.822 -25.761 1.00 90.38 615 ALA A N 1
ATOM 4794 C CA . ALA A 1 615 ? 0.005 -1.642 -25.156 1.00 90.38 615 ALA A CA 1
ATOM 4795 C C . ALA A 1 615 ? 1.375 -0.936 -25.104 1.00 90.38 615 ALA A C 1
ATOM 4797 O O . ALA A 1 615 ? 2.184 -1.186 -24.208 1.00 90.38 615 ALA A O 1
ATOM 4798 N N . ASN A 1 616 ? 1.655 -0.025 -26.041 1.00 95.50 616 ASN A N 1
ATOM 4799 C CA . ASN A 1 616 ? 2.851 0.819 -26.000 1.00 95.50 616 ASN A CA 1
ATOM 4800 C C . ASN A 1 616 ? 2.850 1.780 -24.820 1.00 95.50 616 ASN A C 1
ATOM 4802 O O . ASN A 1 616 ? 3.891 1.959 -24.185 1.00 95.50 616 ASN A O 1
ATOM 4806 N N . LEU A 1 617 ? 1.704 2.395 -24.535 1.00 92.25 617 LEU A N 1
ATOM 4807 C CA . LEU A 1 617 ? 1.565 3.285 -23.391 1.00 92.25 617 LEU A CA 1
ATOM 4808 C C . LEU A 1 617 ? 1.739 2.511 -22.081 1.00 92.25 617 LEU A C 1
ATOM 4810 O O . LEU A 1 617 ? 2.520 2.929 -21.226 1.00 92.25 617 LEU A O 1
ATOM 4814 N N . GLU A 1 618 ? 1.091 1.354 -21.957 1.00 92.81 618 GLU A N 1
ATOM 4815 C CA . GLU A 1 618 ? 1.203 0.514 -20.761 1.00 92.81 618 GLU A CA 1
ATOM 4816 C C . GLU A 1 618 ? 2.626 -0.020 -20.557 1.00 92.81 618 GLU A C 1
ATOM 4818 O O . GLU A 1 618 ? 3.128 -0.051 -19.434 1.00 92.81 618 GLU A O 1
ATOM 4823 N N . MET A 1 619 ? 3.345 -0.351 -21.635 1.00 97.81 619 MET A N 1
ATOM 4824 C CA . MET A 1 619 ? 4.745 -0.765 -21.530 1.00 97.81 619 MET A CA 1
ATOM 4825 C C . MET A 1 619 ? 5.662 0.385 -21.075 1.00 97.81 619 MET A C 1
ATOM 4827 O O . MET A 1 619 ? 6.579 0.155 -20.285 1.00 97.81 619 MET A O 1
ATOM 4831 N N . LEU A 1 620 ? 5.420 1.632 -21.511 1.00 96.88 620 LEU A N 1
ATOM 4832 C CA . LEU A 1 620 ? 6.133 2.807 -20.974 1.00 96.88 620 LEU A CA 1
ATOM 4833 C C . LEU A 1 620 ? 5.875 2.975 -19.473 1.00 96.88 620 LEU A C 1
ATOM 4835 O O . LEU A 1 620 ? 6.810 3.209 -18.707 1.00 96.88 620 LEU A O 1
ATOM 4839 N N . MET A 1 621 ? 4.622 2.809 -19.046 1.00 95.06 621 MET A N 1
ATOM 4840 C CA . MET A 1 621 ? 4.253 2.850 -17.632 1.00 95.06 621 MET A CA 1
ATOM 4841 C C . MET A 1 621 ? 4.938 1.736 -16.837 1.00 95.06 621 MET A C 1
ATOM 4843 O O . MET A 1 621 ? 5.462 1.996 -15.752 1.00 95.06 621 MET A O 1
ATOM 4847 N N . ALA A 1 622 ? 5.014 0.524 -17.386 1.00 97.00 622 ALA A N 1
ATOM 4848 C CA . ALA A 1 622 ? 5.715 -0.585 -16.757 1.00 97.00 622 ALA A CA 1
ATOM 4849 C C . ALA A 1 622 ? 7.211 -0.297 -16.579 1.00 97.00 622 ALA A C 1
ATOM 4851 O O . ALA A 1 622 ? 7.749 -0.479 -15.487 1.00 97.00 622 ALA A O 1
ATOM 4852 N N . ALA A 1 623 ? 7.872 0.222 -17.618 1.00 97.94 623 ALA A N 1
ATOM 4853 C CA . ALA A 1 623 ? 9.281 0.604 -17.563 1.00 97.94 623 ALA A CA 1
ATOM 4854 C C . ALA A 1 623 ? 9.543 1.713 -16.533 1.00 97.94 623 ALA A C 1
ATOM 4856 O O . ALA A 1 623 ? 10.494 1.625 -15.752 1.00 97.94 623 ALA A O 1
ATOM 4857 N N . TYR A 1 624 ? 8.659 2.710 -16.462 1.00 97.25 624 TYR A N 1
ATOM 4858 C CA . TYR A 1 624 ? 8.713 3.768 -15.457 1.00 97.25 624 TYR A CA 1
ATOM 4859 C C . TYR A 1 624 ? 8.606 3.210 -14.031 1.00 97.25 624 TYR A C 1
ATOM 4861 O O . TYR A 1 624 ? 9.396 3.567 -13.154 1.00 97.25 624 TYR A O 1
ATOM 4869 N N . LYS A 1 625 ? 7.656 2.298 -13.788 1.00 95.69 625 LYS A N 1
ATOM 4870 C CA . LYS A 1 625 ? 7.444 1.652 -12.481 1.00 95.69 625 LYS A CA 1
ATOM 4871 C C . LYS A 1 625 ? 8.617 0.752 -12.093 1.00 95.69 625 LYS A C 1
ATOM 4873 O O . LYS A 1 625 ? 9.097 0.848 -10.964 1.00 95.69 625 LYS A O 1
ATOM 4878 N N . ALA A 1 626 ? 9.140 -0.034 -13.033 1.00 98.12 626 ALA A N 1
ATOM 4879 C CA . ALA A 1 626 ? 10.365 -0.806 -12.844 1.00 98.12 626 ALA A CA 1
ATOM 4880 C C . ALA A 1 626 ? 11.545 0.116 -12.480 1.00 98.12 626 ALA A C 1
ATOM 4882 O O . ALA A 1 626 ? 12.273 -0.155 -11.525 1.00 98.12 626 ALA A O 1
ATOM 4883 N N . GLY A 1 627 ? 11.659 1.266 -13.156 1.00 97.25 627 GLY A N 1
ATOM 4884 C CA . GLY A 1 627 ? 12.593 2.348 -12.838 1.00 97.25 627 GLY A CA 1
ATOM 4885 C C . GLY A 1 627 ? 12.452 2.872 -11.405 1.00 97.25 627 GLY A C 1
ATOM 4886 O O . GLY A 1 627 ? 13.445 2.947 -10.679 1.00 97.25 627 GLY A O 1
ATOM 4887 N N . LYS A 1 628 ? 11.226 3.171 -10.948 1.00 96.00 628 LYS A N 1
ATOM 4888 C CA . LYS A 1 628 ? 10.969 3.574 -9.549 1.00 96.00 628 LYS A CA 1
ATOM 4889 C C . LYS A 1 628 ? 11.402 2.497 -8.554 1.00 96.00 628 LYS A C 1
ATOM 4891 O O . LYS A 1 628 ? 11.975 2.830 -7.517 1.00 96.00 628 LYS A O 1
ATOM 4896 N N . ALA A 1 629 ? 11.162 1.224 -8.867 1.00 96.81 629 ALA A N 1
ATOM 4897 C CA . ALA A 1 629 ? 11.546 0.105 -8.013 1.00 96.81 629 ALA A CA 1
ATOM 4898 C C . ALA A 1 629 ? 13.077 0.029 -7.849 1.00 96.81 629 ALA A C 1
ATOM 4900 O O . ALA A 1 629 ? 13.590 0.073 -6.726 1.00 96.81 629 ALA A O 1
ATOM 4901 N N . ILE A 1 630 ? 13.829 0.044 -8.955 1.00 97.00 630 ILE A N 1
ATOM 4902 C CA . ILE A 1 630 ? 15.301 -0.003 -8.909 1.00 97.00 630 ILE A CA 1
ATOM 4903 C C . ILE A 1 630 ? 15.940 1.301 -8.416 1.00 97.00 630 ILE A C 1
ATOM 4905 O O . ILE A 1 630 ? 17.077 1.279 -7.946 1.00 97.00 630 ILE A O 1
ATOM 4909 N N . ASN A 1 631 ? 15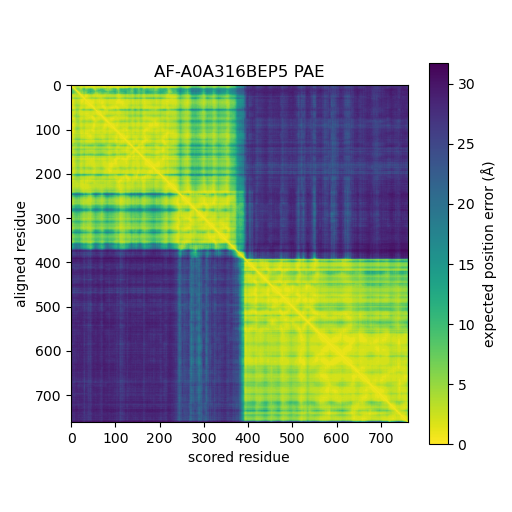.231 2.434 -8.457 1.00 96.25 631 ASN A N 1
ATOM 4910 C CA . ASN A 1 631 ? 15.692 3.674 -7.831 1.00 96.25 631 ASN A CA 1
ATOM 4911 C C . ASN A 1 631 ? 15.868 3.510 -6.308 1.00 96.25 631 ASN A C 1
ATOM 4913 O O . ASN A 1 631 ? 16.794 4.076 -5.712 1.00 96.25 631 ASN A O 1
ATOM 4917 N N . ILE A 1 632 ? 14.995 2.700 -5.697 1.00 94.69 632 ILE A N 1
ATOM 4918 C CA . ILE A 1 632 ? 15.039 2.332 -4.279 1.00 94.69 632 ILE A CA 1
ATOM 4919 C C . ILE A 1 632 ? 16.076 1.228 -4.063 1.00 94.69 632 ILE A C 1
ATOM 4921 O O . ILE A 1 632 ? 16.982 1.382 -3.245 1.00 94.69 632 ILE A O 1
ATOM 4925 N N . THR A 1 633 ? 15.959 0.121 -4.798 1.00 95.81 633 THR A N 1
ATOM 4926 C CA . THR A 1 633 ? 16.648 -1.128 -4.437 1.00 95.81 633 THR A CA 1
ATOM 4927 C C . THR A 1 633 ? 18.024 -1.301 -5.051 1.00 95.81 633 THR A C 1
ATOM 4929 O O . THR A 1 633 ? 18.799 -2.126 -4.559 1.00 95.81 633 THR A O 1
ATOM 4932 N N . GLN A 1 634 ? 18.303 -0.564 -6.132 1.00 94.50 634 GLN A N 1
ATOM 4933 C CA . GLN A 1 634 ? 19.332 -0.882 -7.125 1.00 94.50 634 GLN A CA 1
ATOM 4934 C C . GLN A 1 634 ? 19.100 -2.262 -7.770 1.00 94.50 634 GLN A C 1
ATOM 4936 O O . GLN A 1 634 ? 18.203 -3.014 -7.378 1.00 94.50 634 GLN A O 1
ATOM 4941 N N . THR A 1 635 ? 19.893 -2.579 -8.793 1.00 94.25 635 THR A N 1
ATOM 4942 C CA . THR A 1 635 ? 19.919 -3.906 -9.423 1.00 94.25 635 THR A CA 1
ATOM 4943 C C . THR A 1 635 ? 20.911 -4.838 -8.722 1.00 94.25 635 THR A C 1
ATOM 4945 O O . THR A 1 635 ? 21.685 -4.406 -7.856 1.00 94.25 635 THR A O 1
ATOM 4948 N N . THR A 1 636 ? 20.868 -6.127 -9.067 1.00 95.69 636 THR A N 1
ATOM 4949 C CA . THR A 1 636 ? 21.617 -7.197 -8.396 1.00 95.69 636 THR A CA 1
ATOM 4950 C C . THR A 1 636 ? 22.540 -7.939 -9.379 1.00 95.69 636 THR A C 1
ATOM 4952 O O . THR A 1 636 ? 23.092 -7.339 -10.309 1.00 95.69 636 THR A O 1
ATOM 4955 N N . ALA A 1 637 ? 22.771 -9.236 -9.158 1.00 96.06 637 ALA A N 1
ATOM 4956 C CA . ALA A 1 637 ? 23.736 -10.033 -9.902 1.00 96.06 637 ALA A CA 1
ATOM 4957 C C . ALA A 1 637 ? 23.407 -10.188 -11.395 1.00 96.06 637 ALA A C 1
ATOM 4959 O O . ALA A 1 637 ? 24.334 -10.168 -12.205 1.00 96.06 637 ALA A O 1
ATOM 4960 N N . GLY A 1 638 ? 22.124 -10.258 -11.776 1.00 95.88 638 GLY A N 1
ATOM 4961 C CA . GLY A 1 638 ? 21.714 -10.375 -13.181 1.00 95.88 638 GLY A CA 1
ATOM 4962 C C . GLY A 1 638 ? 22.270 -9.228 -14.027 1.00 95.88 638 GLY A C 1
ATOM 4963 O O . GLY A 1 638 ? 23.011 -9.442 -14.994 1.00 95.88 638 GLY A O 1
ATOM 4964 N N . HIS A 1 639 ? 22.033 -7.995 -13.576 1.00 94.88 639 HIS A N 1
ATOM 4965 C CA . HIS A 1 639 ? 22.600 -6.799 -14.201 1.00 94.88 639 HIS A CA 1
ATOM 4966 C C . HIS A 1 639 ? 24.123 -6.690 -14.052 1.00 94.88 639 HIS A C 1
ATOM 4968 O O . HIS A 1 639 ? 24.786 -6.182 -14.958 1.00 94.88 639 HIS A O 1
ATOM 4974 N N . ALA A 1 640 ? 24.709 -7.150 -12.942 1.00 93.12 640 ALA A N 1
ATOM 4975 C CA . ALA A 1 640 ? 26.162 -7.121 -12.763 1.00 93.12 640 ALA A CA 1
ATOM 4976 C C . ALA A 1 640 ? 26.894 -8.009 -13.787 1.00 93.12 640 ALA A C 1
ATOM 4978 O O . ALA A 1 640 ? 27.930 -7.602 -14.316 1.00 93.12 640 ALA A O 1
ATOM 4979 N N . MET A 1 641 ? 26.338 -9.184 -14.092 1.00 94.94 641 MET A N 1
ATOM 4980 C CA . MET A 1 641 ? 26.895 -10.146 -15.047 1.00 94.94 641 MET A CA 1
ATOM 4981 C C . MET A 1 641 ? 26.673 -9.724 -16.508 1.00 94.94 641 MET A C 1
ATOM 4983 O O . MET A 1 641 ? 27.543 -9.888 -17.363 1.00 94.94 641 MET A O 1
ATOM 4987 N N . CYS A 1 642 ? 25.534 -9.102 -16.816 1.00 92.94 642 CYS A N 1
ATOM 4988 C CA . CYS A 1 642 ? 25.160 -8.837 -18.206 1.00 92.94 642 CYS A CA 1
ATOM 4989 C C . CYS A 1 642 ? 26.063 -7.820 -18.942 1.00 92.94 642 CYS A C 1
ATOM 4991 O O . CYS A 1 642 ? 26.129 -7.827 -20.173 1.00 92.94 642 CYS A O 1
ATOM 4993 N N . TYR A 1 643 ? 26.786 -6.946 -18.226 1.00 88.25 643 TYR A N 1
ATOM 4994 C CA . TYR A 1 643 ? 27.571 -5.870 -18.849 1.00 88.25 643 TYR A CA 1
ATOM 4995 C C . TYR A 1 643 ? 28.674 -6.386 -19.773 1.00 88.25 643 TYR A C 1
ATOM 4997 O O . TYR A 1 643 ? 28.904 -5.829 -20.853 1.00 88.25 643 TYR A O 1
ATOM 5005 N N . LYS A 1 644 ? 29.375 -7.447 -19.361 1.00 90.00 644 LYS A N 1
ATOM 5006 C CA . LYS A 1 644 ? 30.439 -8.006 -20.191 1.00 90.00 644 LYS A CA 1
ATOM 5007 C C . LYS A 1 644 ? 29.869 -8.747 -21.396 1.00 90.00 644 LYS A C 1
ATOM 5009 O O . LYS A 1 644 ? 30.420 -8.576 -22.475 1.00 90.00 644 LYS A O 1
ATOM 5014 N N . LEU A 1 645 ? 28.724 -9.422 -21.258 1.00 92.00 645 LEU A N 1
ATOM 5015 C CA . LEU A 1 645 ? 27.998 -10.019 -22.389 1.00 92.00 645 LEU A CA 1
ATOM 5016 C C . LEU A 1 645 ? 27.620 -8.972 -23.445 1.00 92.00 645 LEU A C 1
ATOM 5018 O O . LEU A 1 645 ? 27.882 -9.167 -24.629 1.00 92.00 645 LEU A O 1
ATOM 5022 N N . THR A 1 646 ? 27.082 -7.830 -23.005 1.00 88.56 646 THR A N 1
ATOM 5023 C CA . THR A 1 646 ? 26.716 -6.709 -23.888 1.00 88.56 646 THR A CA 1
ATOM 5024 C C . THR A 1 646 ? 27.921 -6.220 -24.694 1.00 88.56 646 THR A C 1
ATOM 5026 O O . THR A 1 646 ? 27.840 -6.063 -25.909 1.00 88.56 646 THR A O 1
ATOM 5029 N N . SER A 1 647 ? 29.060 -6.000 -24.029 1.00 86.75 647 SER A N 1
ATOM 5030 C CA . SER A 1 647 ? 30.260 -5.469 -24.693 1.00 86.75 647 SER A CA 1
ATOM 5031 C C . SER A 1 647 ? 31.021 -6.497 -25.535 1.00 86.75 647 SER A C 1
ATOM 5033 O O . SER A 1 647 ? 31.602 -6.113 -26.545 1.00 86.75 647 SER A O 1
ATOM 5035 N N . LEU A 1 648 ? 31.030 -7.773 -25.140 1.00 90.94 648 LEU A N 1
ATOM 5036 C CA . LEU A 1 648 ? 31.775 -8.832 -25.825 1.00 90.94 648 LEU A CA 1
ATOM 5037 C C . LEU A 1 648 ? 31.060 -9.311 -27.095 1.00 90.94 648 LEU A C 1
ATOM 5039 O O . LEU A 1 648 ? 31.694 -9.439 -28.136 1.00 90.94 648 LEU A O 1
ATOM 5043 N N . TYR A 1 649 ? 29.741 -9.511 -27.024 1.00 92.38 649 TYR A N 1
ATOM 5044 C CA . TYR A 1 649 ? 28.949 -10.091 -28.115 1.00 92.38 649 TYR A CA 1
ATOM 5045 C C . TYR A 1 649 ? 28.082 -9.070 -28.865 1.00 92.38 649 TYR A C 1
ATOM 5047 O O . TYR A 1 649 ? 27.340 -9.433 -29.774 1.00 92.38 649 TYR A O 1
ATOM 5055 N N . GLY A 1 650 ? 28.128 -7.789 -28.482 1.00 88.44 650 GLY A N 1
ATOM 5056 C CA . GLY A 1 650 ? 27.312 -6.742 -29.107 1.00 88.44 650 GLY A CA 1
ATOM 5057 C C . GLY A 1 650 ? 25.804 -6.908 -28.873 1.00 88.44 650 GLY A C 1
ATOM 5058 O O . GLY A 1 650 ? 24.996 -6.369 -29.632 1.00 88.44 650 GLY A O 1
ATOM 5059 N N . LEU A 1 651 ? 25.410 -7.663 -27.843 1.00 91.56 651 LEU A N 1
ATOM 5060 C CA . LEU A 1 651 ? 24.009 -7.841 -27.468 1.00 91.56 651 LEU A CA 1
ATOM 5061 C C . LEU A 1 651 ? 23.434 -6.547 -26.887 1.00 91.56 651 LEU A C 1
ATOM 5063 O O . LEU A 1 651 ? 24.139 -5.758 -26.263 1.00 91.56 651 LEU A O 1
ATOM 5067 N N . ALA A 1 652 ? 22.123 -6.346 -27.026 1.00 91.38 652 ALA A N 1
ATOM 5068 C CA . ALA A 1 652 ? 21.450 -5.272 -26.305 1.00 91.38 652 ALA A CA 1
ATOM 5069 C C . ALA A 1 652 ? 21.421 -5.574 -24.793 1.00 91.38 652 ALA A C 1
ATOM 5071 O O . ALA A 1 652 ? 21.478 -6.736 -24.376 1.00 91.38 652 ALA A O 1
ATOM 5072 N N . HIS A 1 653 ? 21.299 -4.528 -23.972 1.00 90.56 653 HIS A N 1
ATOM 5073 C CA . HIS A 1 653 ? 21.386 -4.645 -22.513 1.00 90.56 653 HIS A CA 1
ATOM 5074 C C . HIS A 1 653 ? 20.350 -5.614 -21.930 1.00 90.56 653 HIS A C 1
ATOM 5076 O O . HIS A 1 653 ? 20.737 -6.618 -21.339 1.00 90.56 653 HIS A O 1
ATOM 5082 N N . GLY A 1 654 ? 19.060 -5.387 -22.196 1.00 94.75 654 GLY A N 1
ATOM 5083 C CA . GLY A 1 654 ? 17.989 -6.235 -21.667 1.00 94.75 654 GLY A CA 1
ATOM 5084 C C . GLY A 1 654 ? 18.005 -7.677 -22.184 1.00 94.75 654 GLY A C 1
ATOM 5085 O O . GLY A 1 654 ? 17.603 -8.592 -21.473 1.00 94.75 654 GLY A O 1
ATOM 5086 N N . HIS A 1 655 ? 18.558 -7.920 -23.381 1.00 97.06 655 HIS A N 1
ATOM 5087 C CA . HIS A 1 655 ? 18.831 -9.285 -23.848 1.00 97.06 655 HIS A CA 1
ATOM 5088 C C . HIS A 1 655 ? 19.850 -9.970 -22.929 1.00 97.06 655 HIS A C 1
ATOM 5090 O O . HIS A 1 655 ? 19.606 -11.061 -22.416 1.00 97.06 655 HIS A O 1
ATOM 5096 N N . SER A 1 656 ? 20.973 -9.298 -22.673 1.00 96.06 656 SER A N 1
ATOM 5097 C CA . SER A 1 656 ? 22.008 -9.814 -21.776 1.00 96.06 656 SER A CA 1
ATOM 5098 C C . SER A 1 656 ? 21.485 -9.979 -20.342 1.00 96.06 656 SER A C 1
ATOM 5100 O O . SER A 1 656 ? 21.836 -10.949 -19.678 1.00 96.06 656 SER A O 1
ATOM 5102 N N . ALA A 1 657 ? 20.654 -9.048 -19.857 1.00 96.88 657 ALA A N 1
ATOM 5103 C CA . ALA A 1 657 ? 20.059 -9.112 -18.524 1.00 96.88 657 ALA A CA 1
ATOM 5104 C C . ALA A 1 657 ? 19.146 -10.335 -18.378 1.00 96.88 657 ALA A C 1
ATOM 5106 O O . ALA A 1 657 ? 19.291 -11.087 -17.416 1.00 96.88 657 ALA A O 1
ATOM 5107 N N . MET A 1 658 ? 18.284 -10.599 -19.366 1.00 98.00 658 MET A N 1
ATOM 5108 C CA . MET A 1 658 ? 17.399 -11.765 -19.343 1.00 98.00 658 MET A CA 1
ATOM 5109 C C . MET A 1 658 ? 18.162 -13.091 -19.386 1.00 98.00 658 MET A C 1
ATOM 5111 O O . MET A 1 658 ? 17.825 -14.001 -18.633 1.00 98.00 658 MET A O 1
ATOM 5115 N N . LEU A 1 659 ? 19.219 -13.198 -20.200 1.00 97.62 659 LEU A N 1
ATOM 5116 C CA . LEU A 1 659 ? 20.085 -14.386 -20.222 1.00 97.62 659 LEU A CA 1
ATOM 5117 C C . LEU A 1 659 ? 20.640 -14.713 -18.826 1.00 97.62 659 LEU A C 1
ATOM 5119 O O . LEU A 1 659 ? 20.630 -15.873 -18.406 1.00 97.62 659 LEU A O 1
ATOM 5123 N N . CYS A 1 660 ? 21.066 -13.686 -18.087 1.00 97.62 660 CYS A N 1
ATOM 5124 C CA . CYS A 1 660 ? 21.527 -13.843 -16.714 1.00 97.62 660 CYS A CA 1
ATOM 5125 C C . CYS A 1 660 ? 20.380 -14.196 -15.759 1.00 97.62 660 CYS A C 1
ATOM 5127 O O . CYS A 1 660 ? 20.483 -15.176 -15.029 1.00 97.62 660 CYS A O 1
ATOM 5129 N N . VAL A 1 661 ? 19.286 -13.426 -15.760 1.00 98.00 661 VAL A N 1
ATOM 5130 C CA . VAL A 1 661 ? 18.175 -13.584 -14.804 1.00 98.00 661 VAL A CA 1
ATOM 5131 C C . VAL A 1 661 ? 17.482 -14.939 -14.952 1.00 98.00 661 VAL A C 1
ATOM 5133 O O . VAL A 1 661 ? 17.248 -15.590 -13.935 1.00 98.00 661 VAL A O 1
ATOM 5136 N N . LYS A 1 662 ? 17.232 -15.416 -16.182 1.00 96.75 662 LYS A N 1
ATOM 5137 C CA . LYS A 1 662 ? 16.590 -16.724 -16.416 1.00 96.75 662 LYS A CA 1
ATOM 5138 C C . LYS A 1 662 ? 17.408 -17.892 -15.856 1.00 96.75 662 LYS A C 1
ATOM 5140 O O . LYS A 1 662 ? 16.839 -18.878 -15.405 1.00 96.75 662 LYS A O 1
ATOM 5145 N N . SER A 1 663 ? 18.738 -17.767 -15.841 1.00 96.94 663 SER A N 1
ATOM 5146 C CA . SER A 1 663 ? 19.647 -18.794 -15.309 1.00 96.94 663 SER A CA 1
ATOM 5147 C C . SER A 1 663 ? 19.896 -18.633 -13.810 1.00 96.94 663 SER A C 1
ATOM 5149 O O . SER A 1 663 ? 20.060 -19.623 -13.097 1.00 96.94 663 SER A O 1
ATOM 5151 N N . LEU A 1 664 ? 19.904 -17.387 -13.331 1.00 97.25 664 LEU A N 1
ATOM 5152 C CA . LEU A 1 664 ? 20.118 -17.037 -11.933 1.00 97.25 664 LEU A CA 1
ATOM 5153 C C . LEU A 1 664 ? 18.922 -17.436 -11.062 1.00 97.25 664 LEU A C 1
ATOM 5155 O O . LEU A 1 664 ? 19.132 -18.002 -9.999 1.00 97.25 664 LEU A O 1
ATOM 5159 N N . PHE A 1 665 ? 17.687 -17.209 -11.516 1.00 97.94 665 PHE A N 1
ATOM 5160 C CA . PHE A 1 665 ? 16.471 -17.525 -10.756 1.00 97.94 665 PHE A CA 1
ATOM 5161 C C . PHE A 1 665 ? 16.415 -18.991 -10.270 1.00 97.94 665 PHE A C 1
ATOM 5163 O O . PHE A 1 665 ? 16.319 -19.199 -9.059 1.00 97.94 665 PHE A O 1
ATOM 5170 N N . PRO A 1 666 ? 16.516 -20.024 -11.137 1.00 97.56 666 PRO A N 1
ATOM 5171 C CA . PRO A 1 666 ? 16.510 -21.415 -10.678 1.00 97.56 666 PRO A CA 1
ATOM 5172 C C . PRO A 1 666 ? 17.735 -21.743 -9.820 1.00 97.56 666 PRO A C 1
ATOM 5174 O O . PRO A 1 666 ? 17.623 -22.474 -8.842 1.00 97.56 666 PRO A O 1
ATOM 5177 N N . TRP A 1 667 ? 18.898 -21.163 -10.135 1.00 97.25 667 TRP A N 1
ATOM 5178 C CA . TRP A 1 667 ? 20.099 -21.358 -9.326 1.00 97.25 667 TRP A CA 1
ATOM 5179 C C . TRP A 1 667 ? 19.919 -20.822 -7.899 1.00 97.25 667 TRP A C 1
ATOM 5181 O O . TRP A 1 667 ? 20.364 -21.462 -6.951 1.00 97.25 667 TRP A O 1
ATOM 5191 N N . MET A 1 668 ? 19.226 -19.691 -7.724 1.00 97.56 668 MET A N 1
ATOM 5192 C CA . MET A 1 668 ? 18.900 -19.150 -6.403 1.00 97.56 668 MET A CA 1
ATOM 5193 C C . MET A 1 668 ? 18.025 -20.114 -5.599 1.00 97.56 668 MET A C 1
ATOM 5195 O O . MET A 1 668 ? 18.334 -20.364 -4.438 1.00 97.56 668 MET A O 1
ATOM 5199 N N . LEU A 1 669 ? 16.987 -20.698 -6.212 1.00 97.44 669 LEU A N 1
ATOM 5200 C CA . LEU A 1 669 ? 16.118 -21.682 -5.549 1.00 97.44 669 LEU A CA 1
ATOM 5201 C C . LEU A 1 669 ? 16.902 -22.906 -5.049 1.00 97.44 669 LEU A C 1
ATOM 5203 O O . LEU A 1 669 ? 16.621 -23.424 -3.972 1.00 97.44 669 LEU A O 1
ATOM 5207 N N . GLU A 1 670 ? 17.916 -23.335 -5.803 1.00 96.88 670 GLU A N 1
ATOM 5208 C CA . GLU A 1 670 ? 18.793 -24.461 -5.454 1.00 96.88 670 GLU A CA 1
ATOM 5209 C C . GLU A 1 670 ? 19.867 -24.116 -4.402 1.00 96.88 670 GLU A C 1
ATOM 5211 O O . GLU A 1 670 ? 20.508 -25.022 -3.877 1.00 96.88 670 GLU A O 1
ATOM 5216 N N . ASN A 1 671 ? 20.092 -22.829 -4.104 1.00 97.00 671 ASN A N 1
ATOM 5217 C CA . ASN A 1 671 ? 21.201 -22.347 -3.265 1.00 97.00 671 ASN A CA 1
ATOM 5218 C C . ASN A 1 671 ? 20.734 -21.370 -2.166 1.00 97.00 671 ASN A C 1
ATOM 5220 O O . ASN A 1 671 ? 21.472 -20.463 -1.769 1.00 97.00 671 ASN A O 1
ATOM 5224 N N . MET A 1 672 ? 19.502 -21.527 -1.673 1.00 95.88 672 MET A N 1
ATOM 5225 C CA . MET A 1 672 ? 18.933 -20.666 -0.622 1.00 95.88 672 MET A CA 1
ATOM 5226 C C . MET A 1 672 ? 19.721 -20.737 0.697 1.00 95.88 672 MET A C 1
ATOM 5228 O O . MET A 1 672 ? 19.753 -19.761 1.443 1.00 95.88 672 MET A O 1
ATOM 5232 N N . ASP A 1 673 ? 20.426 -21.844 0.946 1.00 95.31 673 ASP A N 1
ATOM 5233 C CA . ASP A 1 673 ? 21.331 -22.039 2.088 1.00 95.31 673 ASP A CA 1
ATOM 5234 C C . ASP A 1 673 ? 22.512 -21.048 2.100 1.00 95.31 673 ASP A C 1
ATOM 5236 O O . ASP A 1 673 ? 23.135 -20.819 3.136 1.00 95.31 673 ASP A O 1
ATOM 5240 N N . LYS A 1 674 ? 22.799 -20.410 0.958 1.00 96.19 674 LYS A N 1
ATOM 5241 C CA . LYS A 1 674 ? 23.824 -19.368 0.800 1.00 96.19 674 LYS A CA 1
ATOM 5242 C C . LYS A 1 674 ? 23.270 -17.947 0.969 1.00 96.19 674 LYS A C 1
ATOM 5244 O O . LYS A 1 674 ? 23.893 -16.987 0.504 1.00 96.19 674 LYS A O 1
ATOM 5249 N N . CYS A 1 675 ? 22.101 -17.796 1.592 1.00 97.06 675 CYS A N 1
ATOM 5250 C CA . CYS A 1 675 ? 21.483 -16.499 1.858 1.00 97.06 675 CYS A CA 1
ATOM 5251 C C . CYS A 1 675 ? 22.413 -15.589 2.685 1.00 97.06 675 CYS A C 1
ATOM 5253 O O . CYS A 1 675 ? 22.907 -15.969 3.746 1.00 97.06 675 CYS A O 1
ATOM 5255 N N . ILE A 1 676 ? 22.634 -14.369 2.193 1.00 95.50 676 ILE A N 1
ATOM 5256 C CA . ILE A 1 676 ? 23.380 -13.292 2.868 1.00 95.50 676 ILE A CA 1
ATOM 5257 C C . ILE A 1 676 ? 22.486 -12.110 3.253 1.00 95.50 676 ILE A C 1
ATOM 5259 O O . ILE A 1 676 ? 22.966 -11.118 3.803 1.00 95.50 676 ILE A O 1
ATOM 5263 N N . ASP A 1 677 ? 21.190 -12.198 2.962 1.00 95.56 677 ASP A N 1
ATOM 5264 C CA . ASP A 1 677 ? 20.209 -11.220 3.403 1.00 95.56 677 ASP A CA 1
ATOM 5265 C C . ASP A 1 677 ? 20.064 -11.269 4.932 1.00 95.56 677 ASP A C 1
ATOM 5267 O O . ASP A 1 677 ? 19.778 -12.316 5.516 1.00 95.56 677 ASP A O 1
ATOM 5271 N N . LEU A 1 678 ? 20.215 -10.118 5.592 1.00 93.75 678 LEU A N 1
ATOM 5272 C CA . LEU A 1 678 ? 20.080 -9.998 7.048 1.00 93.75 678 LEU A CA 1
ATOM 5273 C C . LEU A 1 678 ? 18.673 -10.353 7.551 1.00 93.75 678 LEU A C 1
ATOM 5275 O O . LEU A 1 678 ? 18.495 -10.607 8.741 1.00 93.75 678 LEU A O 1
ATOM 5279 N N . ARG A 1 679 ? 17.675 -10.366 6.660 1.00 95.69 679 ARG A N 1
ATOM 5280 C CA . ARG A 1 679 ? 16.294 -10.772 6.955 1.00 95.69 679 ARG A CA 1
ATOM 5281 C C . ARG A 1 679 ? 16.129 -12.298 7.039 1.00 95.69 679 ARG A C 1
ATOM 5283 O O . ARG A 1 679 ? 15.117 -12.753 7.563 1.00 95.69 679 ARG A O 1
ATOM 5290 N N . GLY A 1 680 ? 17.121 -13.072 6.592 1.00 96.31 680 GLY A N 1
ATOM 5291 C CA . GLY A 1 680 ? 17.193 -14.527 6.745 1.00 96.31 680 GLY A CA 1
ATOM 5292 C C . GLY A 1 680 ? 16.660 -15.340 5.559 1.00 96.31 680 GLY A C 1
ATOM 5293 O O . GLY A 1 680 ? 15.968 -14.835 4.676 1.00 96.31 680 GLY A O 1
ATOM 5294 N N . GLU A 1 681 ? 16.990 -16.634 5.547 1.00 97.06 681 GLU A N 1
ATOM 5295 C CA . GLU A 1 681 ? 16.613 -17.586 4.489 1.00 97.06 681 GLU A CA 1
ATOM 5296 C C . GLU A 1 681 ? 15.091 -17.736 4.337 1.00 97.06 681 GLU A C 1
ATOM 5298 O O . GLU A 1 681 ? 14.582 -17.712 3.220 1.00 97.06 681 GLU A O 1
ATOM 5303 N N . ASP A 1 682 ? 14.343 -17.831 5.440 1.00 96.81 682 ASP A N 1
ATOM 5304 C CA . ASP A 1 682 ? 12.881 -17.972 5.383 1.00 96.81 682 ASP A CA 1
ATOM 5305 C C . ASP A 1 682 ? 12.202 -16.723 4.811 1.00 96.81 682 ASP A C 1
ATOM 5307 O O . ASP A 1 682 ? 11.211 -16.821 4.084 1.00 96.81 682 ASP A O 1
ATOM 5311 N N . TYR A 1 683 ? 12.777 -15.542 5.062 1.00 96.25 683 TYR A N 1
ATOM 5312 C CA . TYR A 1 683 ? 12.333 -14.324 4.397 1.00 96.25 683 TYR A CA 1
ATOM 5313 C C . TYR A 1 683 ? 12.582 -14.411 2.890 1.00 96.25 683 TYR A C 1
ATOM 5315 O O . TYR A 1 683 ? 11.675 -14.124 2.112 1.00 96.25 683 TYR A O 1
ATOM 5323 N N . LEU A 1 684 ? 13.768 -14.854 2.465 1.00 97.50 684 LEU A N 1
ATOM 5324 C CA . LEU A 1 684 ? 14.073 -15.028 1.046 1.00 97.50 684 LEU A CA 1
ATOM 5325 C C . LEU A 1 684 ? 13.132 -16.043 0.374 1.00 97.50 684 LEU A C 1
ATOM 5327 O O . LEU A 1 684 ? 12.656 -15.770 -0.723 1.00 97.50 684 LEU A O 1
ATOM 5331 N N . LYS A 1 685 ? 12.773 -17.150 1.040 1.00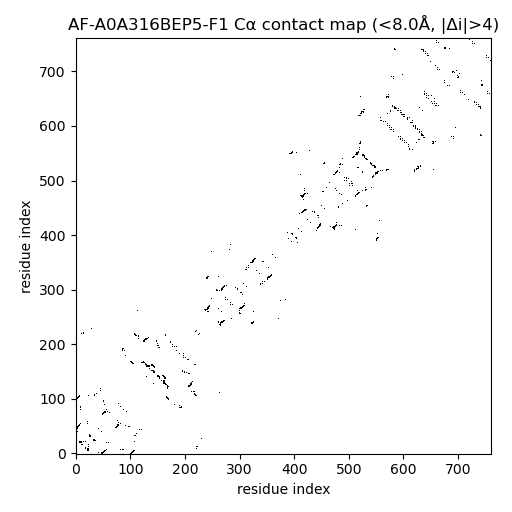 97.50 685 LYS A N 1
ATOM 5332 C CA . LYS A 1 685 ? 11.739 -18.088 0.552 1.00 97.50 685 LYS A CA 1
ATOM 5333 C C . LYS A 1 685 ? 10.407 -17.378 0.320 1.00 97.50 685 LYS A C 1
ATOM 5335 O O . LYS A 1 685 ? 9.901 -17.410 -0.796 1.00 97.50 685 LYS A O 1
ATOM 5340 N N . SER A 1 686 ? 9.925 -16.622 1.311 1.00 97.38 686 SER A N 1
ATOM 5341 C CA . SER A 1 686 ? 8.682 -15.844 1.176 1.00 97.38 686 SER A CA 1
ATOM 5342 C C . SER A 1 686 ? 8.737 -14.805 0.049 1.00 97.38 686 SER A C 1
ATOM 5344 O O . SER A 1 686 ? 7.721 -14.465 -0.551 1.00 97.38 686 SER A O 1
ATOM 5346 N N . VAL A 1 687 ? 9.929 -14.289 -0.264 1.00 97.69 687 VAL A N 1
ATOM 5347 C CA . VAL A 1 687 ? 10.146 -13.369 -1.382 1.00 97.69 687 VAL A CA 1
ATOM 5348 C C . VAL A 1 687 ? 10.063 -14.093 -2.724 1.00 97.69 687 VAL A C 1
ATOM 5350 O O . VAL A 1 687 ? 9.477 -13.546 -3.655 1.00 97.69 687 VAL A O 1
ATOM 5353 N N . MET A 1 688 ? 10.605 -15.307 -2.832 1.00 98.12 688 MET A N 1
ATOM 5354 C CA . MET A 1 688 ? 10.464 -16.118 -4.044 1.00 98.12 688 MET A CA 1
ATOM 5355 C C . MET A 1 688 ? 9.005 -16.536 -4.261 1.00 98.12 688 MET A C 1
ATOM 5357 O O . MET A 1 688 ? 8.520 -16.442 -5.388 1.00 98.12 688 MET A O 1
ATOM 5361 N N . ASP A 1 689 ? 8.291 -16.896 -3.189 1.00 97.38 689 ASP A N 1
ATOM 5362 C CA . ASP A 1 689 ? 6.847 -17.170 -3.224 1.00 97.38 689 ASP A CA 1
ATOM 5363 C C . ASP A 1 689 ? 6.063 -15.936 -3.690 1.00 97.38 689 ASP A C 1
ATOM 5365 O O . ASP A 1 689 ? 5.228 -16.028 -4.584 1.00 97.38 689 ASP A O 1
ATOM 5369 N N . TYR A 1 690 ? 6.402 -14.749 -3.179 1.00 96.25 690 TYR A N 1
ATOM 5370 C CA . TYR A 1 690 ? 5.792 -13.490 -3.612 1.00 96.25 690 TYR A CA 1
ATOM 5371 C C . TYR A 1 690 ? 6.022 -13.194 -5.104 1.00 96.25 690 TYR A C 1
ATOM 5373 O O . TYR A 1 690 ? 5.121 -12.700 -5.789 1.00 96.25 690 TYR A O 1
ATOM 5381 N N . ILE A 1 691 ? 7.210 -13.504 -5.644 1.00 98.12 691 ILE A N 1
ATOM 5382 C CA . ILE A 1 691 ? 7.445 -13.396 -7.092 1.00 98.12 691 ILE A CA 1
ATOM 5383 C C . ILE A 1 691 ? 6.545 -14.387 -7.836 1.00 98.12 691 ILE A C 1
ATOM 5385 O O . ILE A 1 691 ? 5.911 -13.995 -8.811 1.00 98.12 691 ILE A O 1
ATOM 5389 N N . ALA A 1 692 ? 6.434 -15.635 -7.373 1.00 97.62 692 ALA A N 1
ATOM 5390 C CA . ALA A 1 692 ? 5.542 -16.620 -7.982 1.00 97.62 692 ALA A CA 1
ATOM 5391 C C . ALA A 1 692 ? 4.092 -16.121 -8.030 1.00 97.62 692 ALA A C 1
ATOM 5393 O O . ALA A 1 692 ? 3.488 -16.122 -9.104 1.00 97.62 692 ALA A O 1
ATOM 5394 N N . GLU A 1 693 ? 3.580 -15.606 -6.910 1.00 95.69 693 GLU A N 1
ATOM 5395 C CA . GLU A 1 693 ? 2.225 -15.055 -6.801 1.00 95.69 693 GLU A CA 1
ATOM 5396 C C . GLU A 1 693 ? 1.997 -13.899 -7.780 1.00 95.69 693 GLU A C 1
ATOM 5398 O O . GLU A 1 693 ? 0.952 -13.832 -8.426 1.00 95.69 693 GLU A O 1
ATOM 5403 N N . THR A 1 694 ? 2.996 -13.029 -7.952 1.00 91.19 694 THR A N 1
ATOM 5404 C CA . THR A 1 694 ? 2.952 -11.901 -8.899 1.00 91.19 694 THR A CA 1
ATOM 5405 C C . THR A 1 694 ? 2.867 -12.370 -10.357 1.00 91.19 694 THR A C 1
ATOM 5407 O O . THR A 1 694 ? 2.239 -11.727 -11.192 1.00 91.19 694 THR A O 1
ATOM 5410 N N . PHE A 1 695 ? 3.463 -13.518 -10.682 1.00 94.62 695 PHE A N 1
ATOM 5411 C CA . PHE A 1 695 ? 3.324 -14.156 -11.995 1.00 94.62 695 PHE A CA 1
ATOM 5412 C C . PHE A 1 695 ? 2.064 -15.038 -12.107 1.00 94.62 695 PHE A C 1
ATOM 5414 O O . PHE A 1 695 ? 1.840 -15.654 -13.149 1.00 94.62 695 PHE A O 1
ATOM 5421 N N . GLY A 1 696 ? 1.232 -15.108 -11.060 1.00 92.38 696 GLY A N 1
ATOM 5422 C CA . GLY A 1 696 ? 0.010 -15.915 -11.027 1.00 92.38 696 GLY A CA 1
ATOM 5423 C C . GLY A 1 696 ? 0.227 -17.393 -10.684 1.00 92.38 696 GLY A C 1
ATOM 5424 O O . GLY A 1 696 ? -0.634 -18.222 -10.983 1.00 92.38 696 GLY A O 1
ATOM 5425 N N . TYR A 1 697 ? 1.354 -17.742 -10.059 1.00 95.44 697 TYR A N 1
ATOM 5426 C CA . TYR A 1 697 ? 1.702 -19.108 -9.664 1.00 95.44 697 TYR A CA 1
ATOM 5427 C C . TYR A 1 697 ? 1.819 -19.256 -8.144 1.00 95.44 697 TYR A C 1
ATOM 5429 O O . TYR A 1 697 ? 2.147 -18.317 -7.433 1.00 95.44 697 TYR A O 1
ATOM 5437 N N . SER A 1 698 ? 1.591 -20.468 -7.637 1.00 92.00 698 SER A N 1
ATOM 5438 C CA . SER A 1 698 ? 1.814 -20.810 -6.224 1.00 92.00 698 SER A CA 1
ATOM 5439 C C . SER A 1 698 ? 3.189 -21.433 -5.954 1.00 92.00 698 SER A C 1
ATOM 5441 O O . SER A 1 698 ? 3.475 -21.793 -4.820 1.00 92.00 698 SER A O 1
ATOM 5443 N N . ASP A 1 699 ? 3.993 -21.655 -6.998 1.00 96.31 699 ASP A N 1
ATOM 5444 C CA . ASP A 1 699 ? 5.284 -22.345 -6.938 1.00 96.31 699 ASP A CA 1
ATOM 5445 C C . ASP A 1 699 ? 6.339 -21.534 -7.717 1.00 96.31 699 ASP A C 1
ATOM 5447 O O . ASP A 1 699 ? 6.169 -21.342 -8.929 1.00 96.31 699 ASP A O 1
ATOM 5451 N N . PRO A 1 700 ? 7.432 -21.077 -7.074 1.00 97.50 700 PRO A N 1
ATOM 5452 C CA . PRO A 1 700 ? 8.518 -20.349 -7.733 1.00 97.50 700 PRO A CA 1
ATOM 5453 C C . PRO A 1 700 ? 9.160 -21.084 -8.914 1.00 97.50 700 PRO A C 1
ATOM 5455 O O . PRO A 1 700 ? 9.624 -20.429 -9.849 1.00 97.50 700 PRO A O 1
ATOM 5458 N N . HIS A 1 701 ? 9.148 -22.421 -8.943 1.00 97.81 701 HIS A N 1
ATOM 5459 C CA . HIS A 1 701 ? 9.675 -23.177 -10.083 1.00 97.81 701 HIS A CA 1
ATOM 5460 C C . HIS A 1 701 ? 8.881 -22.928 -11.373 1.00 97.81 701 HIS A C 1
ATOM 5462 O O . HIS A 1 701 ? 9.452 -22.971 -12.463 1.00 97.81 701 HIS A O 1
ATOM 5468 N N . LYS A 1 702 ? 7.594 -22.567 -11.275 1.00 98.06 702 LYS A N 1
ATOM 5469 C CA . LYS A 1 702 ? 6.792 -22.175 -12.445 1.00 98.06 702 LYS A CA 1
ATOM 5470 C C . LYS A 1 702 ? 7.231 -20.856 -13.060 1.00 98.06 702 LYS A C 1
ATOM 5472 O O . LYS A 1 702 ? 7.054 -20.666 -14.261 1.00 98.06 702 LYS A O 1
ATOM 5477 N N . VAL A 1 703 ? 7.853 -19.976 -12.278 1.00 98.25 703 VAL A N 1
ATOM 5478 C CA . VAL A 1 703 ? 8.474 -18.758 -12.812 1.00 98.25 703 VAL A CA 1
ATOM 5479 C C . VAL A 1 703 ? 9.722 -19.110 -13.622 1.00 98.25 703 VAL A C 1
ATOM 5481 O O . VAL A 1 703 ? 9.955 -18.501 -14.661 1.00 98.25 703 VAL A O 1
ATOM 5484 N N . CYS A 1 704 ? 10.495 -20.123 -13.212 1.00 97.94 704 CYS A N 1
ATOM 5485 C CA . CYS A 1 704 ? 11.632 -20.608 -14.002 1.00 97.94 704 CYS A CA 1
ATOM 5486 C C . CYS A 1 704 ? 11.181 -21.128 -15.373 1.00 97.94 704 CYS A C 1
ATOM 5488 O O . CYS A 1 704 ? 11.709 -20.675 -16.388 1.00 97.94 704 CYS A O 1
ATOM 5490 N N . ASP A 1 705 ? 10.172 -22.009 -15.391 1.00 97.50 705 ASP A N 1
ATOM 5491 C CA . ASP A 1 705 ? 9.561 -22.520 -16.628 1.00 97.50 705 ASP A CA 1
ATOM 5492 C C . ASP A 1 705 ? 9.083 -21.351 -17.510 1.00 97.50 705 ASP A C 1
ATOM 5494 O O . ASP A 1 705 ? 9.389 -21.279 -18.699 1.00 97.50 705 ASP A O 1
ATOM 5498 N N . TYR A 1 706 ? 8.387 -20.384 -16.902 1.00 98.06 706 TYR A N 1
ATOM 5499 C CA . TYR A 1 706 ? 7.853 -19.219 -17.600 1.00 98.06 706 TYR A CA 1
ATOM 5500 C C . TYR A 1 706 ? 8.940 -18.357 -18.257 1.00 98.06 706 TYR A C 1
ATOM 5502 O O . TYR A 1 706 ? 8.782 -17.952 -19.409 1.00 98.06 706 TYR A O 1
ATOM 5510 N N . LEU A 1 707 ? 10.035 -18.055 -17.551 1.00 97.75 707 LEU A N 1
ATOM 5511 C CA . LEU A 1 707 ? 11.122 -17.228 -18.087 1.00 97.75 707 LEU A CA 1
ATOM 5512 C C . LEU A 1 707 ? 11.841 -17.921 -19.255 1.00 97.75 707 LEU A C 1
ATOM 5514 O O . LEU A 1 707 ? 12.192 -17.255 -20.234 1.00 97.75 707 LEU A O 1
ATOM 5518 N N . GLU A 1 708 ? 12.025 -19.241 -19.184 1.00 95.94 708 GLU A N 1
ATOM 5519 C CA . GLU A 1 708 ? 12.627 -20.026 -20.268 1.00 95.94 708 GLU A CA 1
ATOM 5520 C C . GLU A 1 708 ? 11.706 -20.098 -21.497 1.00 95.94 708 GLU A C 1
ATOM 5522 O O . GLU A 1 708 ? 12.142 -19.858 -22.629 1.00 95.94 708 GLU A O 1
ATOM 5527 N N . ASP A 1 709 ? 10.411 -20.339 -21.274 1.00 96.75 709 ASP A N 1
ATOM 5528 C CA . ASP A 1 709 ? 9.390 -20.344 -22.321 1.00 96.75 709 ASP A CA 1
ATOM 5529 C C . ASP A 1 709 ? 9.261 -18.973 -22.989 1.00 96.75 709 ASP A C 1
ATOM 5531 O O . ASP A 1 709 ? 9.154 -18.883 -24.215 1.00 96.75 709 ASP A O 1
ATOM 5535 N N . LEU A 1 710 ? 9.278 -17.892 -22.203 1.00 96.94 710 LEU A N 1
ATOM 5536 C CA . LEU A 1 710 ? 9.240 -16.526 -22.714 1.00 96.94 710 LEU A CA 1
ATOM 5537 C C . LEU A 1 710 ? 10.453 -16.261 -23.608 1.00 96.94 710 LEU A C 1
ATOM 5539 O O . LEU A 1 710 ? 10.282 -15.834 -24.749 1.00 96.94 710 LEU A O 1
ATOM 5543 N N . TYR A 1 711 ? 11.667 -16.553 -23.134 1.00 95.69 711 TYR A N 1
ATOM 5544 C CA . TYR A 1 711 ? 12.881 -16.352 -23.925 1.00 95.69 711 TYR A CA 1
ATOM 5545 C C . TYR A 1 711 ? 12.844 -17.149 -25.241 1.00 95.69 711 TYR A C 1
ATOM 5547 O O . TYR A 1 711 ? 13.111 -16.596 -26.313 1.00 95.69 711 TYR A O 1
ATOM 5555 N N . SER A 1 712 ? 12.409 -18.410 -25.177 1.00 94.62 712 SER A N 1
ATOM 5556 C CA . SER A 1 712 ? 12.254 -19.285 -26.344 1.00 94.62 712 SER A CA 1
ATOM 5557 C C . SER A 1 712 ? 11.237 -18.735 -27.351 1.00 94.62 712 SER A C 1
ATOM 5559 O O . SER A 1 712 ? 11.530 -18.634 -28.544 1.00 94.62 712 SER A O 1
ATOM 5561 N N . LYS A 1 713 ? 10.061 -18.289 -26.888 1.00 96.12 713 LYS A N 1
ATOM 5562 C CA . LYS A 1 713 ? 9.018 -17.675 -27.737 1.00 96.12 713 LYS A CA 1
ATOM 5563 C C . LYS A 1 713 ? 9.511 -16.420 -28.455 1.00 96.12 713 LYS A C 1
ATOM 5565 O O . LYS A 1 713 ? 9.114 -16.155 -29.593 1.00 96.12 713 LYS A O 1
ATOM 5570 N N . LEU A 1 714 ? 10.397 -15.651 -27.823 1.00 96.31 714 LEU A N 1
ATOM 5571 C CA . LEU A 1 714 ? 10.956 -14.439 -28.413 1.00 96.31 714 LEU A CA 1
ATOM 5572 C C . LEU A 1 714 ? 11.965 -14.719 -29.537 1.00 96.31 714 LEU A C 1
ATOM 5574 O O . LEU A 1 714 ? 12.285 -13.778 -30.270 1.00 96.31 714 LEU A O 1
ATOM 5578 N N . ASN A 1 715 ? 12.406 -15.968 -29.739 1.00 93.75 715 ASN A N 1
ATOM 5579 C CA . ASN A 1 715 ? 13.342 -16.372 -30.798 1.00 93.75 715 ASN A CA 1
ATOM 5580 C C . ASN A 1 715 ? 14.589 -15.465 -30.849 1.00 93.75 715 ASN A C 1
ATOM 5582 O O . ASN A 1 715 ? 14.929 -14.899 -31.892 1.00 93.75 715 ASN A O 1
ATOM 5586 N N . MET A 1 716 ? 15.211 -15.244 -29.690 1.00 92.25 716 MET A N 1
ATOM 5587 C CA . MET A 1 716 ? 16.428 -14.442 -29.543 1.00 92.25 716 MET A CA 1
ATOM 5588 C C . MET A 1 716 ? 17.667 -15.347 -29.579 1.00 92.25 716 MET A C 1
ATOM 5590 O O . MET A 1 716 ? 17.592 -16.523 -29.241 1.00 92.25 716 MET A O 1
ATOM 5594 N N . SER A 1 717 ? 18.800 -14.817 -30.042 1.00 90.00 717 SER A N 1
ATOM 5595 C CA . SER A 1 717 ? 20.037 -15.590 -30.195 1.00 90.00 717 SER A CA 1
ATOM 5596 C C . SER A 1 717 ? 20.865 -15.616 -28.909 1.00 90.00 717 SER A C 1
ATOM 5598 O O . SER A 1 717 ? 21.309 -14.559 -28.457 1.00 90.00 717 SER A O 1
ATOM 5600 N N . THR A 1 718 ? 21.182 -16.802 -28.402 1.00 92.75 718 THR A N 1
ATOM 5601 C CA . THR A 1 718 ? 22.201 -16.984 -27.359 1.00 92.75 718 THR A CA 1
ATOM 5602 C C . THR A 1 718 ? 23.568 -17.199 -28.019 1.00 92.75 718 THR A C 1
ATOM 5604 O O . THR A 1 718 ? 23.669 -18.070 -28.883 1.00 92.75 718 THR A O 1
ATOM 5607 N N . PRO A 1 719 ? 24.610 -16.415 -27.688 1.00 92.75 719 PRO A N 1
ATOM 5608 C CA . PRO A 1 719 ? 25.955 -16.675 -28.191 1.00 92.75 719 PRO A CA 1
ATOM 5609 C C . PRO A 1 719 ? 26.593 -17.876 -27.481 1.00 92.75 719 PRO A C 1
ATOM 5611 O O . PRO A 1 719 ? 26.256 -18.179 -26.339 1.00 92.75 719 PRO A O 1
ATOM 5614 N N . GLU A 1 720 ? 27.554 -18.511 -28.144 1.00 92.25 720 GLU A N 1
ATOM 5615 C CA . GLU A 1 720 ? 28.425 -19.528 -27.550 1.00 92.25 720 GLU A CA 1
ATOM 5616 C C . GLU A 1 720 ? 29.739 -18.873 -27.108 1.00 92.25 720 GLU A C 1
ATOM 5618 O O . GLU A 1 720 ? 30.255 -17.993 -27.803 1.00 92.25 720 GLU A O 1
ATOM 5623 N N . ALA A 1 721 ? 30.273 -19.294 -25.961 1.00 93.38 721 ALA A N 1
ATOM 5624 C CA . ALA A 1 721 ? 31.537 -18.791 -25.426 1.00 93.38 721 ALA A CA 1
ATOM 5625 C C . ALA A 1 721 ? 32.652 -19.838 -25.517 1.00 93.38 721 ALA A C 1
ATOM 5627 O O . ALA A 1 721 ? 32.434 -21.034 -25.329 1.00 93.38 721 ALA A O 1
ATOM 5628 N N . THR A 1 722 ? 33.873 -19.370 -25.748 1.00 93.94 722 THR A N 1
ATOM 5629 C CA . THR A 1 722 ? 35.101 -20.158 -25.596 1.00 93.94 722 THR A CA 1
ATOM 5630 C C . THR A 1 722 ? 35.564 -20.205 -24.133 1.00 93.94 722 THR A C 1
ATOM 5632 O O . THR A 1 722 ? 35.204 -19.355 -23.319 1.00 93.94 722 THR A O 1
ATOM 5635 N N . GLU A 1 723 ? 36.440 -21.157 -23.798 1.00 91.94 723 GLU A N 1
ATOM 5636 C CA . GLU A 1 723 ? 37.059 -21.264 -22.462 1.00 91.94 723 GLU A CA 1
ATOM 5637 C C . GLU A 1 723 ? 37.766 -19.968 -22.014 1.00 91.94 723 GLU A C 1
ATOM 5639 O O . GLU A 1 723 ? 37.673 -19.556 -20.857 1.00 91.94 723 GLU A O 1
ATOM 5644 N N . GLU A 1 724 ? 38.443 -19.272 -22.934 1.00 92.88 724 GLU A N 1
ATOM 5645 C CA . GLU A 1 724 ? 39.091 -17.988 -22.634 1.00 92.88 724 GLU A CA 1
ATOM 5646 C C . GLU A 1 724 ? 38.063 -16.889 -22.314 1.00 92.88 724 GLU A C 1
ATOM 5648 O O . GLU A 1 724 ? 38.286 -16.046 -21.437 1.00 92.88 724 GLU A O 1
ATOM 5653 N N . GLU A 1 725 ? 36.912 -16.912 -22.988 1.00 94.81 725 GLU A N 1
ATOM 5654 C CA . GLU A 1 725 ? 35.825 -15.962 -22.765 1.00 94.81 725 GLU A CA 1
ATOM 5655 C C . GLU A 1 725 ? 35.100 -16.213 -21.441 1.00 94.81 725 GLU A C 1
ATOM 5657 O O . GLU A 1 725 ? 34.762 -15.237 -20.771 1.00 94.81 725 GLU A O 1
ATOM 5662 N N . PHE A 1 726 ? 34.932 -17.465 -20.997 1.00 95.12 726 PHE A N 1
ATOM 5663 C CA . PHE A 1 726 ? 34.386 -17.767 -19.665 1.00 95.12 726 PHE A CA 1
ATOM 5664 C C . PHE A 1 726 ? 35.232 -17.148 -18.546 1.00 95.12 726 PHE A C 1
ATOM 5666 O O . PHE A 1 726 ? 34.711 -16.421 -17.691 1.00 95.12 726 PHE A O 1
ATOM 5673 N N . ILE A 1 727 ? 36.558 -17.314 -18.614 1.00 91.94 727 ILE A N 1
ATOM 5674 C CA . ILE A 1 727 ? 37.495 -16.712 -17.653 1.00 91.94 727 ILE A CA 1
ATOM 5675 C C . ILE A 1 727 ? 37.368 -15.180 -17.657 1.00 91.94 727 ILE A C 1
ATOM 5677 O O . ILE A 1 727 ? 37.355 -14.535 -16.595 1.00 91.94 727 ILE A O 1
ATOM 5681 N N . LEU A 1 728 ? 37.268 -14.579 -18.846 1.00 92.38 728 LEU A N 1
ATOM 5682 C CA . LEU A 1 728 ? 37.108 -13.137 -19.008 1.00 92.38 728 LEU A CA 1
ATOM 5683 C C . LEU A 1 728 ? 35.772 -12.641 -18.434 1.00 92.38 728 LEU A C 1
ATOM 5685 O O . LEU A 1 728 ? 35.745 -11.628 -17.733 1.00 92.38 728 LEU A O 1
ATOM 5689 N N . LEU A 1 729 ? 34.675 -13.349 -18.698 1.00 93.94 729 LEU A N 1
ATOM 5690 C CA . LEU A 1 729 ? 33.341 -13.029 -18.197 1.00 93.94 729 LEU A CA 1
ATOM 5691 C C . LEU A 1 729 ? 33.308 -13.071 -16.667 1.00 93.94 729 LEU A C 1
ATOM 5693 O O . LEU A 1 729 ? 32.979 -12.058 -16.042 1.00 93.94 729 LEU A O 1
ATOM 5697 N N . ALA A 1 730 ? 33.741 -14.179 -16.060 1.00 92.38 730 ALA A N 1
ATOM 5698 C CA . ALA A 1 730 ? 33.749 -14.353 -14.609 1.00 92.38 730 ALA A CA 1
ATOM 5699 C C . ALA A 1 730 ? 34.645 -13.329 -13.892 1.00 92.38 730 ALA A C 1
ATOM 5701 O O . ALA A 1 730 ? 34.278 -12.808 -12.840 1.00 92.38 730 ALA A O 1
ATOM 5702 N N . SER A 1 731 ? 35.805 -12.989 -14.467 1.00 90.25 731 SER A N 1
ATOM 5703 C CA . SER A 1 731 ? 36.727 -12.003 -13.876 1.00 90.25 731 SER A CA 1
ATOM 5704 C C . SER A 1 731 ? 36.262 -10.546 -13.987 1.00 90.25 731 SER A C 1
ATOM 5706 O O . SER A 1 731 ? 36.767 -9.689 -13.265 1.00 90.25 731 SER A O 1
ATOM 5708 N N . SER A 1 732 ? 35.311 -10.256 -14.878 1.00 89.19 732 SER A N 1
ATOM 5709 C CA . SER A 1 732 ? 34.847 -8.893 -15.161 1.00 89.19 732 SER A CA 1
ATOM 5710 C C . SER A 1 732 ? 33.662 -8.426 -14.308 1.00 89.19 732 SER A C 1
ATOM 5712 O O . SER A 1 732 ? 33.313 -7.242 -14.346 1.00 89.19 732 SER A O 1
ATOM 5714 N N . VAL A 1 733 ? 33.033 -9.330 -13.547 1.00 90.69 733 VAL A N 1
ATOM 5715 C CA . VAL A 1 733 ? 31.872 -9.004 -12.709 1.00 90.69 733 VAL A CA 1
ATOM 5716 C C . VAL A 1 733 ? 32.305 -8.108 -11.551 1.00 90.69 733 VAL A C 1
ATOM 5718 O O . VAL A 1 733 ? 33.184 -8.450 -10.761 1.00 90.69 733 VAL A O 1
ATOM 5721 N N . ASN A 1 734 ? 31.672 -6.941 -11.434 1.00 83.19 734 ASN A N 1
ATOM 5722 C CA . ASN A 1 734 ? 31.964 -6.005 -10.357 1.00 83.19 734 ASN A CA 1
ATOM 5723 C C . ASN A 1 734 ? 31.317 -6.477 -9.043 1.00 83.19 734 ASN A C 1
ATOM 5725 O O . ASN A 1 734 ? 30.094 -6.421 -8.893 1.00 83.19 734 ASN A O 1
ATOM 5729 N N . VAL A 1 735 ? 32.153 -6.874 -8.082 1.00 83.00 735 VAL A N 1
ATOM 5730 C CA . VAL A 1 735 ? 31.737 -7.364 -6.758 1.00 83.00 735 VAL A CA 1
ATOM 5731 C C . VAL A 1 735 ? 30.924 -6.348 -5.950 1.00 83.00 735 VAL A C 1
ATOM 5733 O O . VAL A 1 735 ? 30.000 -6.744 -5.243 1.00 83.00 735 VAL A O 1
ATOM 5736 N N . ASP A 1 736 ? 31.158 -5.043 -6.116 1.00 80.00 736 ASP A N 1
ATOM 5737 C CA . ASP A 1 736 ? 30.397 -4.000 -5.411 1.00 80.00 736 ASP A CA 1
ATOM 5738 C C . ASP A 1 736 ? 28.923 -3.978 -5.827 1.00 80.00 736 ASP A C 1
ATOM 5740 O O . ASP A 1 736 ? 28.076 -3.472 -5.090 1.00 80.00 736 ASP A O 1
ATOM 5744 N N . ARG A 1 737 ? 28.598 -4.514 -7.011 1.00 79.62 737 ARG A N 1
ATOM 5745 C CA . ARG A 1 737 ? 27.216 -4.639 -7.501 1.00 79.62 737 ARG A CA 1
ATOM 5746 C C . ARG A 1 737 ? 26.537 -5.926 -7.039 1.00 79.62 737 ARG A C 1
ATOM 5748 O O . ARG A 1 737 ? 25.314 -6.006 -7.086 1.00 79.62 737 ARG A O 1
ATOM 5755 N N . LEU A 1 738 ? 27.303 -6.901 -6.549 1.00 91.69 738 LEU A N 1
ATOM 5756 C CA . LEU A 1 738 ? 26.763 -8.140 -5.987 1.00 91.69 738 LEU A CA 1
ATOM 5757 C C . LEU A 1 738 ? 26.237 -7.951 -4.562 1.00 91.69 738 LEU A C 1
ATOM 5759 O O . LEU A 1 738 ? 25.397 -8.728 -4.130 1.00 91.69 738 LEU A O 1
ATOM 5763 N N . LYS A 1 739 ? 26.650 -6.888 -3.856 1.00 91.94 739 LYS A N 1
ATOM 5764 C CA . LYS A 1 739 ? 26.227 -6.608 -2.470 1.00 91.94 739 LYS A CA 1
ATOM 5765 C C . LYS A 1 739 ? 24.710 -6.482 -2.280 1.00 91.94 739 LYS A C 1
ATOM 5767 O O . LYS A 1 739 ? 24.230 -6.600 -1.162 1.00 91.94 739 LYS A O 1
ATOM 5772 N N . ASN A 1 740 ? 23.980 -6.177 -3.357 1.00 94.38 740 ASN A N 1
ATOM 5773 C CA . ASN A 1 740 ? 22.528 -6.018 -3.328 1.00 94.38 740 ASN A CA 1
ATOM 5774 C C . ASN A 1 740 ? 21.786 -7.351 -3.540 1.00 94.38 740 ASN A C 1
ATOM 5776 O O . ASN A 1 740 ? 20.566 -7.407 -3.397 1.00 94.38 740 ASN A O 1
ATOM 5780 N N . HIS A 1 741 ? 22.500 -8.403 -3.947 1.00 97.25 741 HIS A N 1
ATOM 5781 C CA . HIS A 1 741 ? 21.940 -9.719 -4.216 1.00 97.25 741 HIS A CA 1
ATOM 5782 C C . HIS A 1 741 ? 21.768 -10.497 -2.898 1.00 97.25 741 HIS A C 1
ATOM 5784 O O . HIS A 1 741 ? 22.663 -10.441 -2.057 1.00 97.25 741 HIS A O 1
ATOM 5790 N N . PRO A 1 742 ? 20.648 -11.212 -2.685 1.00 96.88 742 PRO A N 1
ATOM 5791 C CA . PRO A 1 742 ? 20.367 -11.854 -1.400 1.00 96.88 742 PRO A CA 1
ATOM 5792 C C . PRO A 1 742 ? 21.136 -13.161 -1.172 1.00 96.88 742 PRO A C 1
ATOM 5794 O O . PRO A 1 742 ? 21.108 -13.680 -0.061 1.00 96.88 742 PRO A O 1
ATOM 5797 N N . ILE A 1 743 ? 21.826 -13.696 -2.185 1.00 96.12 743 ILE A N 1
ATOM 5798 C CA . ILE A 1 743 ? 22.610 -14.937 -2.100 1.00 96.12 743 ILE A CA 1
ATOM 5799 C C . ILE A 1 743 ? 24.091 -14.650 -2.378 1.00 96.12 743 ILE A C 1
ATOM 5801 O O . ILE A 1 743 ? 24.431 -13.860 -3.258 1.00 96.12 743 ILE A O 1
ATOM 5805 N N . ALA A 1 744 ? 24.995 -15.294 -1.637 1.00 94.62 744 ALA A N 1
ATOM 5806 C CA . ALA A 1 744 ? 26.427 -15.187 -1.896 1.00 94.62 744 ALA A CA 1
ATOM 5807 C C . ALA A 1 744 ? 26.796 -15.782 -3.267 1.00 94.62 744 ALA A C 1
ATOM 5809 O O . ALA A 1 744 ? 26.582 -16.967 -3.522 1.00 94.62 744 ALA A O 1
ATOM 5810 N N . LEU A 1 745 ? 27.428 -14.970 -4.118 1.00 93.69 745 LEU A N 1
ATOM 5811 C CA . LEU A 1 745 ? 27.990 -15.390 -5.402 1.00 93.69 745 LEU A CA 1
ATOM 5812 C C . LEU A 1 745 ? 29.510 -15.244 -5.377 1.00 93.69 745 LEU A C 1
ATOM 5814 O O . LEU A 1 745 ? 30.045 -14.136 -5.432 1.00 93.69 745 LEU A O 1
ATOM 5818 N N . ASP A 1 746 ? 30.205 -16.375 -5.297 1.00 91.62 746 ASP A N 1
ATOM 5819 C CA . ASP A 1 746 ? 31.651 -16.428 -5.481 1.00 91.62 746 ASP A CA 1
ATOM 5820 C C . ASP A 1 746 ? 32.022 -16.584 -6.965 1.00 91.62 746 ASP A C 1
ATOM 5822 O O . ASP A 1 746 ? 31.176 -16.776 -7.843 1.00 91.62 746 ASP A O 1
ATOM 5826 N N . ARG A 1 747 ? 33.321 -16.494 -7.262 1.00 89.88 747 ARG A N 1
ATOM 5827 C CA . ARG A 1 747 ? 33.817 -16.570 -8.642 1.00 89.88 747 ARG A CA 1
ATOM 5828 C C . ARG A 1 747 ? 33.470 -17.898 -9.321 1.00 89.88 747 ARG A C 1
ATOM 5830 O O . ARG A 1 747 ? 33.188 -17.891 -10.512 1.00 89.88 747 ARG A O 1
ATOM 5837 N N . ASN A 1 748 ? 33.465 -19.000 -8.572 1.00 91.50 748 ASN A N 1
ATOM 5838 C CA . ASN A 1 748 ? 33.128 -20.321 -9.100 1.00 91.50 748 ASN A CA 1
ATOM 5839 C C . ASN A 1 748 ? 31.638 -20.410 -9.456 1.00 91.50 748 ASN A C 1
ATOM 5841 O O . ASN A 1 748 ? 31.288 -20.923 -10.511 1.00 91.50 748 ASN A O 1
ATOM 5845 N N . SER A 1 749 ? 30.759 -19.864 -8.613 1.00 93.81 749 SER A N 1
ATOM 5846 C CA . SER A 1 749 ? 29.315 -19.813 -8.867 1.00 93.81 749 SER A CA 1
ATOM 5847 C C . SER A 1 749 ? 28.995 -18.956 -10.093 1.00 93.81 749 SER A C 1
ATOM 5849 O O . SER A 1 749 ? 28.180 -19.345 -10.924 1.00 93.81 749 SER A O 1
ATOM 5851 N N . ILE A 1 750 ? 29.676 -17.816 -10.241 1.00 95.31 750 ILE A N 1
ATOM 5852 C CA . ILE A 1 750 ? 29.550 -16.941 -11.416 1.00 95.31 750 ILE A CA 1
ATOM 5853 C C . ILE A 1 750 ? 30.011 -17.660 -12.692 1.00 95.31 750 ILE A C 1
ATOM 5855 O O . ILE A 1 750 ? 29.339 -17.571 -13.716 1.00 95.31 750 ILE A O 1
ATOM 5859 N N . ASP A 1 751 ? 31.138 -18.370 -12.637 1.00 94.56 751 ASP A N 1
ATOM 5860 C CA . ASP A 1 751 ? 31.667 -19.143 -13.763 1.00 94.56 751 ASP A CA 1
ATOM 5861 C C . ASP A 1 751 ? 30.706 -20.265 -14.194 1.00 94.56 751 ASP A C 1
ATOM 5863 O O . ASP A 1 751 ? 30.352 -20.357 -15.372 1.00 94.56 751 ASP A O 1
ATOM 5867 N N . LEU A 1 752 ? 30.179 -21.032 -13.231 1.00 94.50 752 LEU A N 1
ATOM 5868 C CA . LEU A 1 752 ? 29.151 -22.054 -13.464 1.00 94.50 752 LEU A CA 1
ATOM 5869 C C . LEU A 1 752 ? 27.882 -21.467 -14.093 1.00 94.50 752 LEU A C 1
ATOM 5871 O O . LEU A 1 752 ? 27.315 -22.058 -15.012 1.00 94.50 752 LEU A O 1
ATOM 5875 N N . LEU A 1 753 ? 27.437 -20.299 -13.623 1.00 96.12 753 LEU A N 1
ATOM 5876 C CA . LEU A 1 753 ? 26.289 -19.611 -14.207 1.00 96.12 753 LEU A CA 1
ATOM 5877 C C . LEU A 1 753 ? 26.560 -19.204 -15.657 1.00 96.12 753 LEU A C 1
ATOM 5879 O O . LEU A 1 753 ? 25.695 -19.425 -16.497 1.00 96.12 753 LEU A O 1
ATOM 5883 N N . TYR A 1 754 ? 27.741 -18.674 -15.993 1.00 96.94 754 TYR A N 1
ATOM 5884 C CA . TYR A 1 754 ? 28.063 -18.370 -17.392 1.00 96.94 754 TYR A CA 1
ATOM 5885 C C . TYR A 1 754 ? 28.079 -19.621 -18.271 1.00 96.94 754 TYR A C 1
ATOM 5887 O O . TYR A 1 754 ? 27.535 -19.565 -19.371 1.00 96.94 754 TYR A O 1
ATOM 5895 N N . HIS A 1 755 ? 28.612 -20.746 -17.789 1.00 95.56 755 HIS A N 1
ATOM 5896 C CA . HIS A 1 755 ? 28.545 -22.020 -18.512 1.00 95.56 755 HIS A CA 1
ATOM 5897 C C . HIS A 1 755 ? 27.099 -22.488 -18.713 1.00 95.56 755 HIS A C 1
ATOM 5899 O O . HIS A 1 755 ? 26.768 -23.004 -19.773 1.00 95.56 755 HIS A O 1
ATOM 5905 N N . LYS A 1 756 ? 26.204 -22.257 -17.746 1.00 93.81 756 LYS A N 1
ATOM 5906 C CA . LYS A 1 756 ? 24.769 -22.540 -17.910 1.00 93.81 756 LYS A CA 1
ATOM 5907 C C . LYS A 1 756 ? 24.092 -21.595 -18.913 1.00 93.81 756 LYS A C 1
ATOM 5909 O O . LYS A 1 756 ? 23.145 -21.995 -19.578 1.00 93.81 756 LYS A O 1
ATOM 5914 N N . ILE A 1 757 ? 24.566 -20.352 -19.015 1.00 94.62 757 ILE A N 1
ATOM 5915 C CA . ILE A 1 757 ? 24.014 -19.329 -19.915 1.00 94.62 757 ILE A CA 1
ATOM 5916 C C . ILE A 1 757 ? 24.483 -19.527 -21.367 1.00 94.62 757 ILE A C 1
ATOM 5918 O O . ILE A 1 757 ? 23.679 -19.346 -22.276 1.00 94.62 757 ILE A O 1
ATOM 5922 N N . LEU A 1 758 ? 25.767 -19.839 -21.584 1.00 93.69 758 LEU A N 1
ATOM 5923 C CA . LEU A 1 758 ? 26.437 -19.813 -22.900 1.00 93.69 758 LEU A CA 1
ATOM 5924 C C . LEU A 1 758 ? 27.042 -21.159 -23.326 1.00 93.69 758 LEU A C 1
ATOM 5926 O O . LEU A 1 758 ? 27.651 -21.245 -24.391 1.00 93.69 758 LEU A O 1
ATOM 5930 N N . GLY A 1 759 ? 26.968 -22.179 -22.472 1.00 79.12 759 GLY A N 1
ATOM 5931 C CA . GLY A 1 759 ? 27.474 -23.512 -22.777 1.00 79.12 759 GLY A CA 1
ATOM 5932 C C . GLY A 1 759 ? 26.546 -24.264 -23.726 1.00 79.12 759 GLY A C 1
ATOM 5933 O O . GLY A 1 759 ? 25.331 -24.060 -23.730 1.00 79.12 759 GLY A O 1
ATOM 5934 N N . ASN A 1 760 ? 27.127 -25.163 -24.518 1.00 61.09 760 ASN A N 1
ATOM 5935 C CA . ASN A 1 760 ? 26.357 -26.041 -25.394 1.00 61.09 760 ASN A CA 1
ATOM 5936 C C . ASN A 1 760 ? 25.494 -26.993 -24.556 1.00 61.09 760 ASN A C 1
ATOM 5938 O O . ASN A 1 760 ? 26.004 -27.650 -23.647 1.00 61.09 760 ASN A O 1
ATOM 5942 N N . SER A 1 761 ? 24.193 -27.020 -24.861 1.00 47.34 761 SER A N 1
ATOM 5943 C CA . SER A 1 761 ? 23.197 -27.904 -24.236 1.00 47.34 761 SER A CA 1
ATOM 5944 C C . SER A 1 761 ? 23.471 -29.377 -24.513 1.00 47.34 761 SER A C 1
ATOM 5946 O O . SER A 1 761 ? 23.814 -29.696 -25.677 1.00 47.34 761 SER A O 1
#

Nearest PDB structures (foldseek):
  7qlq-assembly1_BBB  TM=8.760E-01  e=2.184E-22  Escherichia coli str. K-12 substr. MG1655
  7qnf-assembly1_AAA  TM=8.718E-01  e=3.166E-22  Escherichia coli str. K-12 substr. MG1655
  6c7l-assembly1_A-2  TM=8.533E-01  e=1.355E-22  Thermococcus thioreducens
  2bl4-assembly1_A  TM=8.529E-01  e=2.026E-21  Escherichia coli
  5x3d-assembly1_A-2  TM=9.711E-01  e=3.772E-13  Streptomyces wedmorensis

Mean predicted aligned error: 15.95 Å

Sequence (761 aa):
MKALILNSGLGHRMGVLTSEHPKCMTEVSATETILSRQLKLLLSLGITDVVMTTGYFDQVLIDYCNFLGLPMNFTFVNNPLYAETNYIYSIYCARGYLDDDIILMHGDLVFEWSVLSDIIECETSCMKVSSTIPLPEKDFKAVIKDGFVQKVGINFFENAMEAQALYKLKKDDWKIWLDKIIEFCESDNRKCYAENALNELDGACNIAALDVKDRLCSEIDNPEDLAVVSARLKEVENRSVYMSLSTNVIHGGHISIIKKAAMLGKLTVGVLSDEVVASYKRAPVVPRSERKALVANIAGVYRVVDQDTLSYADNIRKYKPDIVVHGDNWVTGYQKPVREEVIKLLAEYGGKLVEFPYSADAKYKSIENTFSGEITDPENRVNELNAWKAIDGIITAENNYEKLDKWIASTSARSIMLVCGAALDAMPIKSYFDSVEARLGVKIVRFSDFTPNPVYDFVVEGVSLFNKESCEALIAIGGGSAMDVAKCIKLFSNMDQSKNFLKQEIKPNDIPFLAVPTTAGSGSEATRYAVIYYNGAKQSVTHESIIPKTVLMDSSLLKTLPLYQRKCTMLDSLCHSVESIWSVNSTGESKAYASEAIHLILDNMDGYLANDDEANLEMLMAAYKAGKAINITQTTAGHAMCYKLTSLYGLAHGHSAMLCVKSLFPWMLENMDKCIDLRGEDYLKSVMDYIAETFGYSDPHKVCDYLEDLYSKLNMSTPEATEEEFILLASSVNVDRLKNHPIALDRNSIDLLYHKILGNS

Solvent-accessible surface area (backbone atoms only — not comparable to full-atom values): 39826 Å² total; per-residue (Å²): 101,33,37,38,38,48,49,31,66,78,48,75,66,37,52,79,74,31,71,88,49,50,56,25,64,36,68,57,50,101,87,34,25,34,41,59,46,52,52,53,51,37,48,76,72,70,45,40,40,36,41,34,28,22,27,94,49,40,67,62,53,53,52,50,57,60,70,68,67,63,95,56,51,78,44,80,35,70,27,93,53,41,92,78,37,29,67,36,43,35,52,54,66,40,51,92,76,60,89,43,30,34,39,41,31,50,29,39,45,44,65,42,54,68,56,56,49,53,47,70,67,43,91,56,24,27,32,42,28,16,84,67,49,75,76,55,78,80,47,39,17,29,30,58,53,99,62,26,44,50,38,53,39,49,87,54,85,66,72,46,29,20,32,53,69,41,34,28,30,41,40,73,44,40,48,59,44,50,54,39,40,43,53,33,47,77,69,69,55,30,70,47,59,54,41,59,40,47,42,73,48,75,48,73,43,66,30,30,56,42,67,55,41,86,58,58,65,46,67,51,63,33,67,68,40,42,54,52,52,32,52,53,49,51,50,46,50,62,31,37,22,33,33,74,45,74,73,65,69,90,47,72,56,56,53,50,53,51,45,58,41,25,60,62,11,40,16,35,37,25,39,39,34,51,67,52,37,38,72,81,42,50,60,55,90,48,57,47,71,56,49,42,52,55,52,50,70,39,83,58,46,69,44,64,47,84,24,85,50,89,58,62,58,66,60,43,71,74,65,59,39,49,30,38,44,48,56,48,73,34,77,51,73,92,46,26,66,49,51,54,50,51,54,56,60,27,60,75,77,72,26,43,83,46,70,42,86,54,70,82,50,65,68,58,51,47,53,49,45,69,58,49,46,79,89,64,56,73,68,55,52,53,48,51,48,56,54,55,45,52,74,61,33,73,41,55,56,56,82,85,32,51,57,54,54,52,38,55,61,71,66,71,43,60,18,33,31,37,25,30,47,80,66,47,83,81,36,82,66,42,66,56,62,76,41,37,37,82,75,72,65,28,42,76,45,78,45,49,80,67,53,81,78,26,43,48,66,42,33,53,51,48,24,50,49,38,61,74,66,57,41,51,30,42,36,20,40,29,43,49,48,28,41,20,43,41,29,48,23,66,46,48,57,79,51,68,82,94,49,67,68,94,80,50,85,84,52,82,59,83,64,49,36,36,25,28,56,40,51,37,15,69,14,44,61,44,18,38,59,25,62,36,29,52,96,92,39,83,42,79,49,72,44,76,61,43,36,38,54,29,35,43,54,40,37,76,52,45,68,81,51,53,66,70,56,50,55,21,21,46,36,27,17,47,46,36,15,57,35,10,50,56,14,60,55,42,43,77,66,26,36,51,30,11,45,52,17,44,44,36,40,72,79,23,46,68,43,30,76,72,64,36,62,67,24,32,41,42,34,40,51,15,7,38,28,9,12,44,7,28,52,68,22,37,65,19,49,32,59,38,53,16,56,54,50,19,71,74,71,69,45,54,64,20,47,27,24,38,52,35,39,53,55,44,54,53,49,46,73,77,41,48,91,42,48,65,32,93,78,38,50,71,50,51,51,54,44,44,43,50,52,11,47,63,75,75,34,95,42,45,68,58,48,41,54,47,45,51,50,51,51,58,74,65,71,67,87,79,66,77,66,53,76,70,49,48,57,51,50,42,72,64,46,52,66,86,40,39,73,28,31,30,49,72,75,51,66,67,56,46,37,53,49,49,45,72,56,29,45,89,131

pLDDT: mean 91.05, std 10.2, range [38.41, 98.75]